Protein AF-0000000087008535 (afdb_homodimer)

Secondary structure (DSSP, 8-state):
---------------------------------------------------TT--------EEE-GGG-TT------TTPPSPEEEEEEE--S-GGG-----HHHHHHHHHHTT--SEEEEEEEEEETTEEEEEESSHHHHHHHHT-HHHHHTTEEEE--GGGTEEEEEE----TTS-HHHHHHH-B--TT---EEEEEEEEEEEEETTEEEEEEEEEEEEEEESS---SEEEETTEEEEEEEPPPP--B-TTT--BS--GGG--SPP--TTT-SSS-GGG----GGG---TTT--SS-TT-TT-HHHHHHHHHHHHHHHHT--HHHHHTTS------HHHH--------------------------HHHHHHHHS-----------------/---------------------------------------------------TT--------EEE-GGG-TTPPP---TTPPSPEEEEEEE--S-GGG-----HHHHHHHHHHTT---EEEEEEEEEETTEEEEEESSHHHHHHHHT-HHHHHTTEEEE--GGGTEEEEEE----TTS-HHHHHHH-B--TT---EEEEEEEEEEEEETTEEEEEEEEEEEEEEESS---SEEEETTEEEEEEEPPPP--B-TTT--BS--GGG--SPP--TTT-SSS-GGG----GGG---TTT--SS-TT-TT-HHHHHHHHHHHHHHHHT--HHHHHTTS------HHHH--------------------------HHHHHHHHS-----------------

Nearest PDB structures (foldseek):
  2d9o-assembly1_A  TM=5.164E-01  e=4.668E-01  Homo sapiens
  6tzn-assembly1_A  TM=4.913E-01  e=5.269E-01  Schizosaccharomyces pombe 972h-
  2yxd-assembly1_A  TM=4.829E-01  e=1.878E+00  Methanocaldococcus jannaschii DSM 2661
  7mp7-assembly1_A  TM=3.729E-01  e=1.664E+00  Thermus thermophilus
  2n8l-assembly1_A  TM=2.298E-01  e=2.876E-01  Gallus gallus

Radius of gyration: 41.13 Å; Cα contacts (8 Å, |Δi|>4): 1187; chains: 2; bounding box: 106×135×128 Å

Sequence (788 aa):
MECEDPEPRAPDKVPPDPPYPNTGTSGVSGANLKRRCVEEPQTPAKKNISNPDLTVPSIQTVYTHPSFVIGAINTYSENDKGPYIVHVSRISPDPAAGTSIRPIKFGQFLSNHKFQNIHREGVKRVGRNKISVQFTSAEDANNFITSPVLALCKYTASIPTFSVTRMGLVRQVPTDLSMEEFATNALLPPGCGNIIKARRLSRKNVEDGKVSWVPTQSVVVTFLGQSLPSKIFLYYTSLPVELYNFPTTQCYACCRYGHTKAACRSKPRCFRCSKEHLGDSCEVTESGASCAHCLGRHFATNRSCPEQERQRSIKVVMAQQSISYVEACAQFPTVSRPYSEIAQPNHSSVRTIYTTPRPRAPLGKSYDKVAHRDLVSTPVSSMPNGCAIIEPGTMECEDPEPRAPDKVPPDPPYPNTGTSGVSGANLKRRCVEEPQTPAKKNISNPDLTVPSIQTVYTHPSFVIGAINTYSENDKGPYIVHVSRISPDPAAGTSIRPIKFGQFLSNHKFQNIHREGVKRVGRNKISVQFTSAEDANNFITSPVLALCKYTASIPTFSVTRMGLVRQVPTDLSMEEFATNALLPPGCGNIIKARRLSRKNVEDGKVSWVPTQSVVVTFLGQSLPSKIFLYYTSLPVELYNFPTTQCYACCRYGHTKAACRSKPRCFRCSKEHLGDSCEVTESGASCAHCLGRHFATNRSCPEQERQRSIKVVMAQQSISYVEACAQFPTVSRPYSEIAQPNHSSVRTIYTTPRPRAPLGKSYDKVAHRDLVSTPVSSMPNGCAIIEPGT

Solvent-accessible surface area (backbone atoms only — not comparable to full-atom values): 47184 Å² total; per-residue (Å²): 142,74,94,75,86,89,82,90,90,83,89,87,77,84,75,80,78,75,82,78,77,82,73,76,79,73,77,74,75,73,78,78,71,79,72,75,80,70,80,71,75,80,70,73,76,71,71,72,72,68,67,74,76,68,65,69,69,84,58,48,50,60,25,66,34,77,86,60,39,92,81,56,76,60,66,65,50,91,83,58,70,77,83,30,56,33,38,34,28,67,68,59,97,49,57,51,71,61,67,67,54,56,41,51,62,50,24,43,51,38,57,75,70,64,62,68,62,57,39,62,68,20,36,38,70,64,45,60,44,26,32,35,39,30,27,76,38,47,65,56,43,50,50,54,53,68,37,64,68,40,55,75,69,41,35,45,53,43,39,54,62,58,70,43,27,30,53,28,33,34,58,83,41,64,71,87,57,29,26,56,59,48,58,71,56,44,42,65,54,88,90,48,54,51,71,40,32,31,36,55,41,64,42,84,40,78,55,98,86,40,79,43,75,44,76,39,37,38,30,42,35,32,29,34,34,83,56,72,59,63,43,36,34,45,91,94,37,81,36,57,38,37,82,41,61,64,79,77,44,59,14,65,35,52,56,46,70,80,44,44,53,90,48,56,34,60,66,44,18,13,34,34,62,42,45,83,37,55,33,88,80,53,81,67,48,51,86,72,13,29,15,72,73,64,61,44,66,30,36,51,77,39,78,82,38,68,62,48,52,52,48,45,51,30,33,43,44,19,53,75,66,48,48,54,67,58,63,30,42,73,77,48,82,76,68,68,64,59,68,66,70,71,58,58,81,69,80,75,82,73,72,81,68,78,70,71,81,72,76,79,72,74,78,41,39,37,79,48,60,65,41,53,48,48,68,74,35,79,77,77,78,72,77,72,86,79,74,78,78,75,70,78,76,128,138,85,81,76,78,80,79,83,81,78,81,78,77,76,74,78,77,76,80,76,77,75,76,74,78,76,74,76,71,76,76,75,72,76,74,77,76,71,81,70,78,77,72,78,73,78,72,70,77,65,68,72,77,68,65,68,68,85,57,48,49,61,25,67,31,78,87,59,39,96,84,58,76,61,63,67,50,91,85,57,71,79,84,29,56,33,36,35,29,67,66,58,96,50,64,49,72,56,65,66,56,57,47,67,62,49,49,47,51,38,56,76,70,64,63,70,63,57,46,96,84,20,64,38,71,64,45,61,42,26,35,34,38,28,28,74,37,46,64,56,42,47,50,53,51,68,38,66,67,40,55,76,71,40,35,46,53,44,39,55,62,57,71,44,27,30,53,27,32,34,60,85,40,62,70,86,56,27,25,56,60,48,60,71,58,46,43,65,55,89,93,48,53,52,70,40,32,32,36,55,41,64,42,85,40,75,54,96,86,41,80,42,75,41,79,41,36,37,31,42,34,32,30,33,35,82,55,72,60,64,42,38,28,40,42,28,16,73,36,59,37,39,82,43,62,64,80,78,43,61,13,65,34,52,58,47,71,80,43,43,53,90,53,58,40,61,67,45,18,14,33,33,62,44,44,83,37,56,33,89,80,52,82,68,48,50,86,72,13,30,15,73,72,62,63,42,67,31,36,51,76,40,78,81,39,67,60,48,51,49,48,44,49,30,34,45,45,20,53,76,66,47,47,53,67,60,64,31,42,74,74,49,82,77,67,68,64,62,68,67,72,72,54,61,81,69,81,71,79,71,72,79,69,79,69,74,80,75,75,78,73,75,79,41,36,40,84,50,60,64,43,53,49,49,70,75,36,78,81,78,81,70,79,73,85,80,75,83,76,79,70,80,82,126

Organism: Coptotermes formosanus (NCBI:txid36987)

pLDDT: mean 73.1, std 30.4, range [15.26, 98.44]

Structure (mmCIF, N/CA/C/O backbone):
data_AF-0000000087008535-model_v1
#
loop_
_entity.id
_entity.type
_entity.pdbx_description
1 polymer 'CCHC-type domain-containing protein'
#
loop_
_atom_site.group_PDB
_atom_site.id
_atom_site.type_symbol
_atom_site.label_atom_id
_atom_site.label_alt_id
_atom_site.label_comp_id
_atom_site.label_asym_id
_atom_site.label_entity_id
_atom_site.label_seq_id
_atom_site.pdbx_PDB_ins_code
_atom_site.Cartn_x
_atom_site.Cartn_y
_atom_site.Cartn_z
_atom_site.occupancy
_atom_site.B_iso_or_equiv
_atom_site.auth_seq_id
_atom_site.auth_comp_id
_atom_site.auth_asym_id
_atom_site.auth_atom_id
_atom_site.pdbx_PDB_model_num
ATOM 1 N N . MET A 1 1 ? 14.938 21.578 -71.75 1 17.09 1 MET A N 1
ATOM 2 C CA . MET A 1 1 ? 14.984 20.391 -72.625 1 17.09 1 MET A CA 1
ATOM 3 C C . MET A 1 1 ? 14.031 19.312 -72.125 1 17.09 1 MET A C 1
ATOM 5 O O . MET A 1 1 ? 13.523 19.406 -71 1 17.09 1 MET A O 1
ATOM 9 N N . GLU A 1 2 ? 14.398 17.938 -72 1 15.26 2 GLU A N 1
ATOM 10 C CA . GLU A 1 2 ? 14.047 16.719 -72.688 1 15.26 2 GLU A CA 1
ATOM 11 C C . GLU A 1 2 ? 13.172 15.812 -71.875 1 15.26 2 GLU A C 1
ATOM 13 O O . GLU A 1 2 ? 12.227 15.203 -72.375 1 15.26 2 GLU A O 1
ATOM 18 N N . CYS A 1 3 ? 13.633 15.203 -70.688 1 18.33 3 CYS A N 1
ATOM 19 C CA . CYS A 1 3 ? 13.672 13.75 -70.875 1 18.33 3 CYS A CA 1
ATOM 20 C C . CYS A 1 3 ? 12.266 13.164 -70.938 1 18.33 3 CYS A C 1
ATOM 22 O O . CYS A 1 3 ? 11.367 13.656 -70.25 1 18.33 3 CYS A O 1
ATOM 24 N N . GLU A 1 4 ? 11.953 11.977 -71.5 1 16.2 4 GLU A N 1
ATOM 25 C CA . GLU A 1 4 ? 11.219 11.141 -72.438 1 16.2 4 GLU A CA 1
ATOM 26 C C . GLU A 1 4 ? 10.281 10.18 -71.75 1 16.2 4 GLU A C 1
ATOM 28 O O . GLU A 1 4 ? 9.18 9.891 -72.25 1 16.2 4 GLU A O 1
ATOM 33 N N . ASP A 1 5 ? 10.695 9.375 -70.688 1 18.61 5 ASP A N 1
ATOM 34 C CA . ASP A 1 5 ? 10.641 7.965 -71.062 1 18.61 5 ASP A CA 1
ATOM 35 C C . ASP A 1 5 ? 9.195 7.5 -71.25 1 18.61 5 ASP A C 1
ATOM 37 O O . ASP A 1 5 ? 8.281 8.055 -70.625 1 18.61 5 ASP A O 1
ATOM 41 N N . PRO A 1 6 ? 8.984 6.195 -71.688 1 19.27 6 PRO A N 1
ATOM 42 C CA . PRO A 1 6 ? 8.172 5.523 -72.688 1 19.27 6 PRO A CA 1
ATOM 43 C C . PRO A 1 6 ? 6.832 5.031 -72.125 1 19.27 6 PRO A C 1
ATOM 45 O O . PRO A 1 6 ? 6.605 5.07 -70.938 1 19.27 6 PRO A O 1
ATOM 48 N N . GLU A 1 7 ? 6.434 3.668 -72.438 1 17.58 7 GLU A N 1
ATOM 49 C CA . GLU A 1 7 ? 5.48 3.078 -73.375 1 17.58 7 GLU A CA 1
ATOM 50 C C . GLU A 1 7 ? 4.383 2.318 -72.625 1 17.58 7 GLU A C 1
ATOM 52 O O . GLU A 1 7 ? 3.205 2.428 -73 1 17.58 7 GLU A O 1
ATOM 57 N N . PRO A 1 8 ? 4.621 1.239 -71.625 1 18.81 8 PRO A N 1
ATOM 58 C CA . PRO A 1 8 ? 4.289 -0.102 -72.062 1 18.81 8 PRO A CA 1
ATOM 59 C C . PRO A 1 8 ? 2.785 -0.323 -72.25 1 18.81 8 PRO A C 1
ATOM 61 O O . PRO A 1 8 ? 1.991 0.417 -71.625 1 18.81 8 PRO A O 1
ATOM 64 N N . ARG A 1 9 ? 2.357 -1.707 -72.5 1 16.88 9 ARG A N 1
ATOM 65 C CA . ARG A 1 9 ? 1.554 -2.496 -73.375 1 16.88 9 ARG A CA 1
ATOM 66 C C . ARG A 1 9 ? 0.165 -2.764 -72.812 1 16.88 9 ARG A C 1
ATOM 68 O O . ARG A 1 9 ? -0.064 -2.588 -71.625 1 16.88 9 ARG A O 1
ATOM 75 N N . ALA A 1 10 ? -0.583 -3.938 -73.25 1 18.23 10 ALA A N 1
ATOM 76 C CA . ALA A 1 10 ? -1.806 -4.309 -73.938 1 18.23 10 ALA A CA 1
ATOM 77 C C . ALA A 1 10 ? -2.781 -5.027 -73 1 18.23 10 ALA A C 1
ATOM 79 O O . ALA A 1 10 ? -3.996 -4.836 -73.125 1 18.23 10 ALA A O 1
ATOM 80 N N . PRO A 1 11 ? -2.451 -5.965 -71.812 1 19.97 11 PRO A N 1
ATOM 81 C CA . PRO A 1 11 ? -2.916 -7.332 -72.062 1 19.97 11 PRO A CA 1
ATOM 82 C C . PRO A 1 11 ? -4.438 -7.441 -72.125 1 19.97 11 PRO A C 1
ATOM 84 O O . PRO A 1 11 ? -5.133 -6.582 -71.562 1 19.97 11 PRO A O 1
ATOM 87 N N . ASP A 1 12 ? -5.055 -8.695 -72.5 1 18.66 12 ASP A N 1
ATOM 88 C CA . ASP A 1 12 ? -6.133 -9.297 -73.25 1 18.66 12 ASP A CA 1
ATOM 89 C C . ASP A 1 12 ? -7.383 -9.484 -72.375 1 18.66 12 ASP A C 1
ATOM 91 O O . ASP A 1 12 ? -7.312 -9.438 -71.188 1 18.66 12 ASP A O 1
ATOM 95 N N . LYS A 1 13 ? -8.453 -10.266 -72.875 1 22.2 13 LYS A N 1
ATOM 96 C CA . LYS A 1 13 ? -9.883 -10.391 -73.125 1 22.2 13 LYS A CA 1
ATOM 97 C C . LYS A 1 13 ? -10.539 -11.305 -72.125 1 22.2 13 LYS A C 1
ATOM 99 O O . LYS A 1 13 ? -11.75 -11.523 -72.125 1 22.2 13 LYS A O 1
ATOM 104 N N . VAL A 1 14 ? -9.922 -11.883 -70.938 1 23.7 14 VAL A N 1
ATOM 105 C CA . VAL A 1 14 ? -10.32 -13.273 -70.75 1 23.7 14 VAL A CA 1
ATOM 106 C C . VAL A 1 14 ? -11.828 -13.359 -70.562 1 23.7 14 VAL A C 1
ATOM 108 O O . VAL A 1 14 ? -12.398 -12.586 -69.75 1 23.7 14 VAL A O 1
ATOM 111 N N . PRO A 1 15 ? -12.594 -14.148 -71.312 1 22.53 15 PRO A N 1
ATOM 112 C CA . PRO A 1 15 ? -14.031 -14.227 -71.625 1 22.53 15 PRO A CA 1
ATOM 113 C C . PRO A 1 15 ? -14.836 -14.742 -70.438 1 22.53 15 PRO A C 1
ATOM 115 O O . PRO A 1 15 ? -14.391 -15.656 -69.75 1 22.53 15 PRO A O 1
ATOM 118 N N . PRO A 1 16 ? -15.562 -14.031 -69.625 1 22.17 16 PRO A N 1
ATOM 119 C CA . PRO A 1 16 ? -16.125 -14.398 -68.312 1 22.17 16 PRO A CA 1
ATOM 120 C C . PRO A 1 16 ? -17 -15.648 -68.375 1 22.17 16 PRO A C 1
ATOM 122 O O . PRO A 1 16 ? -17.656 -15.898 -69.375 1 22.17 16 PRO A O 1
ATOM 125 N N . ASP A 1 17 ? -16.5 -16.828 -67.875 1 21.73 17 ASP A N 1
ATOM 126 C CA . ASP A 1 17 ? -17.016 -18.188 -68 1 21.73 17 ASP A CA 1
ATOM 127 C C . ASP A 1 17 ? -18.531 -18.234 -67.812 1 21.73 17 ASP A C 1
ATOM 129 O O . ASP A 1 17 ? -19.094 -17.422 -67.062 1 21.73 17 ASP A O 1
ATOM 133 N N . PRO A 1 18 ? -19.266 -18.906 -68.688 1 22.05 18 PRO A N 1
ATOM 134 C CA . PRO A 1 18 ? -20.703 -18.953 -69 1 22.05 18 PRO A CA 1
ATOM 135 C C . PRO A 1 18 ? -21.547 -19.422 -67.812 1 22.05 18 PRO A C 1
ATOM 137 O O . PRO A 1 18 ? -21.047 -20.141 -66.938 1 22.05 18 PRO A O 1
ATOM 140 N N . PRO A 1 19 ? -22.422 -18.656 -67.25 1 22.12 19 PRO A N 1
ATOM 141 C CA . PRO A 1 19 ? -23.219 -18.844 -66 1 22.12 19 PRO A CA 1
ATOM 142 C C . PRO A 1 19 ? -24 -20.156 -66 1 22.12 19 PRO A C 1
ATOM 144 O O . PRO A 1 19 ? -24.484 -20.594 -67.062 1 22.12 19 PRO A O 1
ATOM 147 N N . TYR A 1 20 ? -23.406 -21.297 -65.5 1 21.86 20 TYR A N 1
ATOM 148 C CA . TYR A 1 20 ? -23.859 -22.672 -65.562 1 21.86 20 TYR A CA 1
ATOM 149 C C . TYR A 1 20 ? -25.359 -22.766 -65.312 1 21.86 20 TYR A C 1
ATOM 151 O O . TYR A 1 20 ? -25.922 -22 -64.5 1 21.86 20 TYR A O 1
ATOM 159 N N . PRO A 1 21 ? -26.078 -23.453 -66.188 1 20.89 21 PRO A N 1
ATOM 160 C CA . PRO A 1 21 ? -27.516 -23.578 -66.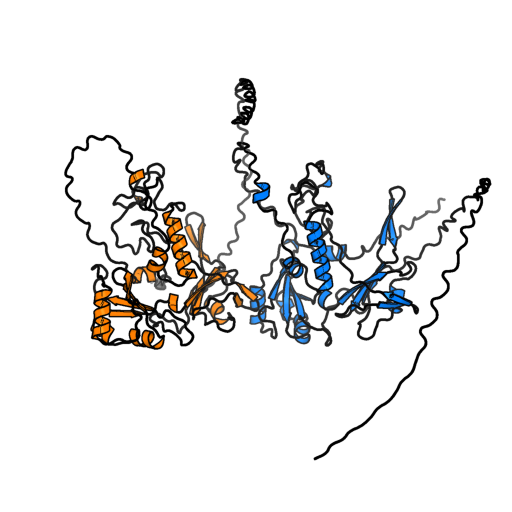5 1 20.89 21 PRO A CA 1
ATOM 161 C C . PRO A 1 21 ? -28.312 -24.109 -65.25 1 20.89 21 PRO A C 1
ATOM 163 O O . PRO A 1 21 ? -27.75 -24.781 -64.438 1 20.89 21 PRO A O 1
ATOM 166 N N . ASN A 1 22 ? -29.234 -23.344 -64.75 1 21.77 22 ASN A N 1
ATOM 167 C CA . ASN A 1 22 ? -30.203 -23.438 -63.656 1 21.77 22 ASN A CA 1
ATOM 168 C C . ASN A 1 22 ? -31.031 -24.719 -63.75 1 21.77 22 ASN A C 1
ATOM 170 O O . ASN A 1 22 ? -31.969 -24.812 -64.562 1 21.77 22 ASN A O 1
ATOM 174 N N . THR A 1 23 ? -30.234 -25.891 -63.969 1 19.75 23 THR A N 1
ATOM 175 C CA . THR A 1 23 ? -30.984 -27.062 -64.375 1 19.75 23 THR A CA 1
ATOM 176 C C . THR A 1 23 ? -32.188 -27.297 -63.5 1 19.75 23 THR A C 1
ATOM 178 O O . THR A 1 23 ? -32.156 -26.969 -62.312 1 19.75 23 THR A O 1
ATOM 181 N N . GLY A 1 24 ? -33.344 -27.578 -64.062 1 21.11 24 GLY A N 1
ATOM 182 C CA . GLY A 1 24 ? -34.781 -27.75 -63.906 1 21.11 24 GLY A CA 1
ATOM 183 C C . GLY A 1 24 ? -35.156 -28.875 -62.969 1 21.11 24 GLY A C 1
ATOM 184 O O . GLY A 1 24 ? -35.25 -30.031 -63.406 1 21.11 24 GLY A O 1
ATOM 185 N N . THR A 1 25 ? -34.469 -28.859 -61.75 1 21.27 25 THR A N 1
ATOM 186 C CA . THR A 1 25 ? -34.625 -30.062 -60.938 1 21.27 25 THR A CA 1
ATOM 187 C C . THR A 1 25 ? -36.094 -30.422 -60.75 1 21.27 25 THR A C 1
ATOM 189 O O . THR A 1 25 ? -36.875 -29.594 -60.25 1 21.27 25 THR A O 1
ATOM 192 N N . SER A 1 26 ? -36.594 -31.25 -61.625 1 20.67 26 SER A N 1
ATOM 193 C CA . SER A 1 26 ? -37.938 -31.781 -61.812 1 20.67 26 SER A CA 1
ATOM 194 C C . SER A 1 26 ? -38.438 -32.469 -60.531 1 20.67 26 SER A C 1
ATOM 196 O O . SER A 1 26 ? -37.688 -33.125 -59.844 1 20.67 26 SER A O 1
ATOM 198 N N . GLY A 1 27 ? -39.375 -31.828 -59.875 1 21.44 27 GLY A N 1
ATOM 199 C CA . GLY A 1 27 ? -40.031 -32 -58.594 1 21.44 27 GLY A CA 1
ATOM 200 C C . GLY A 1 27 ? -40.75 -33.344 -58.469 1 21.44 27 GLY A C 1
ATOM 201 O O . GLY A 1 27 ? -41.969 -33.406 -58.406 1 21.44 27 GLY A O 1
ATOM 202 N N . VAL A 1 28 ? -40.031 -34.438 -58.906 1 20.84 28 VAL A N 1
ATOM 203 C CA . VAL A 1 28 ? -40.812 -35.656 -59.094 1 20.84 28 VAL A CA 1
ATOM 204 C C . VAL A 1 28 ? -41.5 -36.031 -57.75 1 20.84 28 VAL A C 1
ATOM 206 O O . VAL A 1 28 ? -40.906 -35.875 -56.688 1 20.84 28 VAL A O 1
ATOM 209 N N . SER A 1 29 ? -42.812 -36.031 -57.781 1 22.02 29 SER A N 1
ATOM 210 C CA . SER A 1 29 ? -43.875 -36.219 -56.812 1 22.02 29 SER A CA 1
ATOM 211 C C . SER A 1 29 ? -43.812 -37.594 -56.156 1 22.02 29 SER A C 1
ATOM 213 O O . SER A 1 29 ? -44.719 -37.969 -55.406 1 22.02 29 SER A O 1
ATOM 215 N N . GLY A 1 30 ? -42.531 -38.094 -55.938 1 19.31 30 GLY A N 1
ATOM 216 C CA . GLY A 1 30 ? -42.5 -39.531 -55.688 1 19.31 30 GLY A CA 1
ATOM 217 C C . GLY A 1 30 ? -43.406 -40 -54.562 1 19.31 30 GLY A C 1
ATOM 218 O O . GLY A 1 30 ? -43.656 -39.219 -53.625 1 19.31 30 GLY A O 1
ATOM 219 N N . ALA A 1 31 ? -44.344 -40.875 -54.906 1 22.78 31 ALA A N 1
ATOM 220 C CA . ALA A 1 31 ? -45.438 -41.656 -54.281 1 22.78 31 ALA A CA 1
ATOM 221 C C . ALA A 1 31 ? -44.938 -42.406 -53.062 1 22.78 31 ALA A C 1
ATOM 223 O O . ALA A 1 31 ? -43.875 -43.031 -53.062 1 22.78 31 ALA A O 1
ATOM 224 N N . ASN A 1 32 ? -45.188 -41.844 -51.875 1 20.8 32 ASN A N 1
ATOM 225 C CA . ASN A 1 32 ? -44.812 -42.188 -50.5 1 20.8 32 ASN A CA 1
ATOM 226 C C . ASN A 1 32 ? -45.156 -43.625 -50.156 1 20.8 32 ASN A C 1
ATOM 228 O O . ASN A 1 32 ? -46.312 -43.969 -49.938 1 20.8 32 ASN A O 1
ATOM 232 N N . LEU A 1 33 ? -44.688 -44.594 -51.062 1 21.08 33 LEU A N 1
ATOM 233 C CA . LEU A 1 33 ? -45.156 -45.938 -50.812 1 21.08 33 LEU A CA 1
ATOM 234 C C . LEU A 1 33 ? -44.875 -46.375 -49.406 1 21.08 33 LEU A C 1
ATOM 236 O O . LEU A 1 33 ? -43.75 -46.125 -48.875 1 21.08 33 LEU A O 1
ATOM 240 N N . LYS A 1 34 ? -45.906 -46.531 -48.562 1 21.58 34 LYS A N 1
ATOM 241 C CA . LYS A 1 34 ? -46 -46.906 -47.156 1 21.58 34 LYS A CA 1
ATOM 242 C C . LYS A 1 34 ? -45.25 -48.188 -46.875 1 21.58 34 LYS A C 1
ATOM 244 O O . LYS A 1 34 ? -45.625 -49.25 -47.375 1 21.58 34 LYS A O 1
ATOM 249 N N . ARG A 1 35 ? -43.875 -48.281 -47.188 1 24.3 35 ARG A N 1
ATOM 250 C CA . ARG A 1 35 ? -43.188 -49.562 -47.094 1 24.3 35 ARG A CA 1
ATOM 251 C C . ARG A 1 35 ? -43.5 -50.25 -45.75 1 24.3 35 ARG A C 1
ATOM 253 O O . ARG A 1 35 ? -43.594 -49.562 -44.719 1 24.3 35 ARG A O 1
ATOM 260 N N . ARG A 1 36 ? -44.125 -51.344 -45.844 1 24.64 36 ARG A N 1
ATOM 261 C CA . ARG A 1 36 ? -44.531 -52.312 -44.844 1 24.64 36 ARG A CA 1
ATOM 262 C C . ARG A 1 36 ? -43.375 -52.625 -43.875 1 24.64 36 ARG A C 1
ATOM 264 O O . ARG A 1 36 ? -42.25 -52.812 -44.281 1 24.64 36 ARG A O 1
ATOM 271 N N . CYS A 1 37 ? -43.5 -52.188 -42.594 1 23.44 37 CYS A N 1
ATOM 272 C CA . CYS A 1 37 ? -42.594 -52.219 -41.406 1 23.44 37 CYS A CA 1
ATOM 273 C C . CYS A 1 37 ? -42.062 -53.625 -41.188 1 23.44 37 CYS A C 1
ATOM 275 O O . CYS A 1 37 ? -42.812 -54.531 -40.875 1 23.44 37 CYS A O 1
ATOM 277 N N . VAL A 1 38 ? -41.344 -54.188 -42.25 1 23.52 38 VAL A N 1
ATOM 278 C CA . VAL A 1 38 ? -40.875 -55.562 -42.031 1 23.52 38 VAL A CA 1
ATOM 279 C C . VAL A 1 38 ? -40.219 -55.688 -40.656 1 23.52 38 VAL A C 1
ATOM 281 O O . VAL A 1 38 ? -39.531 -54.75 -40.188 1 23.52 38 VAL A O 1
ATOM 284 N N . GLU A 1 39 ? -40.781 -56.625 -39.844 1 25.77 39 GLU A N 1
ATOM 285 C CA . GLU A 1 39 ? -40.438 -57.031 -38.469 1 25.77 39 GLU A CA 1
ATOM 286 C C . GLU A 1 39 ? -38.969 -57.375 -38.375 1 25.77 39 GLU A C 1
ATOM 288 O O . GLU A 1 39 ? -38.469 -58.312 -39.031 1 25.77 39 GLU A O 1
ATOM 293 N N . GLU A 1 40 ? -38.062 -56.406 -38.469 1 27.58 40 GLU A N 1
ATOM 294 C CA . GLU A 1 40 ? -36.656 -56.781 -38.531 1 27.58 40 GLU A CA 1
ATOM 295 C C . GLU A 1 40 ? -36.281 -57.719 -37.406 1 27.58 40 GLU A C 1
ATOM 297 O O . GLU A 1 40 ? -36.719 -57.531 -36.25 1 27.58 40 GLU A O 1
ATOM 302 N N . PRO A 1 41 ? -35.812 -58.906 -37.781 1 29.22 41 PRO A N 1
ATOM 303 C CA . PRO A 1 41 ? -35.5 -59.969 -36.844 1 29.22 41 PRO A CA 1
ATOM 304 C C . PRO A 1 41 ? -34.594 -59.5 -35.719 1 29.22 41 PRO A C 1
ATOM 306 O O . PRO A 1 41 ? -33.875 -58.531 -35.875 1 29.22 41 PRO A O 1
ATOM 309 N N . GLN A 1 42 ? -34.938 -59.969 -34.406 1 26.23 42 GLN A N 1
ATOM 310 C CA . GLN A 1 42 ? -34.344 -59.688 -33.125 1 26.23 42 GLN A CA 1
ATOM 311 C C . GLN A 1 42 ? -32.844 -60.031 -33.125 1 26.23 42 GLN A C 1
ATOM 313 O O . GLN A 1 42 ? -32.469 -61.188 -33.312 1 26.23 42 GLN A O 1
ATOM 318 N N . THR A 1 43 ? -32.031 -59.344 -33.906 1 27.98 43 THR A N 1
ATOM 319 C CA . THR A 1 43 ? -30.656 -59.812 -33.875 1 27.98 43 THR A CA 1
ATOM 320 C C . THR A 1 43 ? -30.156 -60 -32.469 1 27.98 43 THR A C 1
ATOM 322 O O . THR A 1 43 ? -30.438 -59.188 -31.578 1 27.98 43 THR A O 1
ATOM 325 N N . PRO A 1 44 ? -29.781 -61.219 -32.156 1 27.89 44 PRO A N 1
ATOM 326 C CA . PRO A 1 44 ? -29.375 -61.625 -30.797 1 27.89 44 PRO A CA 1
ATOM 327 C C . PRO A 1 44 ? -28.375 -60.656 -30.172 1 27.89 44 PRO A C 1
ATOM 329 O O . PRO A 1 44 ? -27.672 -59.938 -30.891 1 27.89 44 PRO A O 1
ATOM 332 N N . ALA A 1 45 ? -28.5 -60.375 -28.844 1 25.94 45 ALA A N 1
ATOM 333 C CA . ALA A 1 45 ? -27.688 -59.531 -27.984 1 25.94 45 ALA A CA 1
ATOM 334 C C . ALA A 1 45 ? -26.203 -59.844 -28.125 1 25.94 45 ALA A C 1
ATOM 336 O O . ALA A 1 45 ? -25.797 -61 -28.016 1 25.94 45 ALA A O 1
ATOM 337 N N . LYS A 1 46 ? -25.578 -59.25 -29.062 1 27.5 46 LYS A N 1
ATOM 338 C CA . LYS A 1 46 ? -24.141 -59.5 -29.078 1 27.5 46 LYS A CA 1
ATOM 339 C C . LYS A 1 46 ? -23.578 -59.594 -27.672 1 27.5 46 LYS A C 1
ATOM 341 O O . LYS A 1 46 ? -23.812 -58.719 -26.844 1 27.5 46 LYS A O 1
ATOM 346 N N . LYS A 1 47 ? -23.531 -60.781 -27.172 1 28.59 47 LYS A N 1
ATOM 347 C CA . LYS A 1 47 ? -22.812 -61 -25.922 1 28.59 47 LYS A CA 1
ATOM 348 C C . LYS A 1 47 ? -21.531 -60.125 -25.891 1 28.59 47 LYS A C 1
ATOM 350 O O . LYS A 1 47 ? -20.672 -60.25 -26.766 1 28.59 47 LYS A O 1
ATOM 355 N N . ASN A 1 48 ? -21.781 -58.875 -25.516 1 25.05 48 ASN A N 1
ATOM 356 C CA . ASN A 1 48 ? -20.562 -58.094 -25.297 1 25.05 48 ASN A CA 1
ATOM 357 C C . ASN A 1 48 ? -19.5 -58.906 -24.578 1 25.05 48 ASN A C 1
ATOM 359 O O . ASN A 1 48 ? -19.734 -59.406 -23.469 1 25.05 48 ASN A O 1
ATOM 363 N N . ILE A 1 49 ? -18.859 -59.844 -25.297 1 29.88 49 ILE A N 1
ATOM 364 C CA . ILE A 1 49 ? -17.703 -60.5 -24.719 1 29.88 49 ILE A CA 1
ATOM 365 C C . ILE A 1 49 ? -16.828 -59.469 -23.984 1 29.88 49 ILE A C 1
ATOM 367 O O . ILE A 1 49 ? -16.219 -58.594 -24.625 1 29.88 49 ILE A O 1
ATOM 371 N N . SER A 1 50 ? -17.344 -58.969 -22.922 1 29.27 50 SER A N 1
ATOM 372 C CA . SER A 1 50 ? -16.422 -58.281 -22.031 1 29.27 50 SER A CA 1
ATOM 373 C C . SER A 1 50 ? -15.164 -59.094 -21.781 1 29.27 50 SER A C 1
ATOM 375 O O . SER A 1 50 ? -15.25 -60.219 -21.25 1 29.27 50 SER A O 1
ATOM 377 N N . ASN A 1 51 ? -14.352 -59.344 -22.875 1 29.33 51 ASN A N 1
ATOM 378 C CA . ASN A 1 51 ? -13.078 -60 -22.562 1 29.33 51 ASN A CA 1
ATOM 379 C C . ASN A 1 51 ? -12.523 -59.5 -21.234 1 29.33 51 ASN A C 1
ATOM 381 O O . ASN A 1 51 ? -12.188 -58.344 -21.078 1 29.33 51 ASN A O 1
ATOM 385 N N . PRO A 1 52 ? -12.953 -60.031 -20.156 1 34.16 52 PRO A N 1
ATOM 386 C CA . PRO A 1 52 ? -12.414 -59.656 -18.844 1 34.16 52 PRO A CA 1
ATOM 387 C C . PRO A 1 52 ? -10.891 -59.5 -18.859 1 34.16 52 PRO A C 1
ATOM 389 O O . PRO A 1 52 ? -10.336 -58.812 -18 1 34.16 52 PRO A O 1
ATOM 392 N N . ASP A 1 53 ? -10.203 -60.469 -19.609 1 32.53 53 ASP A N 1
ATOM 393 C CA . ASP A 1 53 ? -8.766 -60.625 -19.406 1 32.53 53 ASP A CA 1
ATOM 394 C C . ASP A 1 53 ? -8 -59.406 -19.938 1 32.53 53 ASP A C 1
ATOM 396 O O . ASP A 1 53 ? -6.773 -59.438 -20.062 1 32.53 53 ASP A O 1
ATOM 400 N N . LEU A 1 54 ? -8.523 -58.656 -20.891 1 33.38 54 LEU A N 1
ATOM 401 C CA . LEU A 1 54 ? -7.656 -57.562 -21.266 1 33.38 54 LEU A CA 1
ATOM 402 C C . LEU A 1 54 ? -7.312 -56.688 -20.062 1 33.38 54 LEU A C 1
ATOM 404 O O . LEU A 1 54 ? -8.133 -55.875 -19.625 1 33.38 54 LEU A O 1
ATOM 408 N N . THR A 1 55 ? -6.801 -57.312 -19.062 1 32.25 55 THR A N 1
ATOM 409 C CA . THR A 1 55 ? -6.094 -56.469 -18.094 1 32.25 55 THR A CA 1
ATOM 410 C C . THR A 1 55 ? -5.32 -55.375 -18.797 1 32.25 55 THR A C 1
ATOM 412 O O . THR A 1 55 ? -4.414 -55.656 -19.594 1 32.25 55 THR A O 1
ATOM 415 N N . VAL A 1 56 ? -5.957 -54.406 -19.359 1 38.5 56 VAL A N 1
ATOM 416 C CA . VAL A 1 56 ? -5.25 -53.219 -19.875 1 38.5 56 VAL A CA 1
ATOM 417 C C . VAL A 1 56 ? -4.051 -52.906 -18.969 1 38.5 56 VAL A C 1
ATOM 419 O O . VAL A 1 56 ? -4.207 -52.719 -17.766 1 38.5 56 VAL A O 1
ATOM 422 N N . PRO A 1 57 ? -2.879 -53.5 -19.203 1 39.84 57 PRO A N 1
ATOM 423 C CA . PRO A 1 57 ? -1.706 -53.094 -18.438 1 39.84 57 PRO A CA 1
ATOM 424 C C . PRO A 1 57 ? -1.783 -51.625 -18 1 39.84 57 PRO A C 1
ATOM 426 O O . PRO A 1 57 ? -2.465 -50.812 -18.641 1 39.84 57 PRO A O 1
ATOM 429 N N . SER A 1 58 ? -1.7 -51.406 -16.703 1 48.5 58 SER A N 1
ATOM 430 C CA . SER A 1 58 ? -1.688 -50.125 -16.031 1 48.5 58 SER A CA 1
ATOM 431 C C . SER A 1 58 ? -0.881 -49.094 -16.828 1 48.5 58 SER A C 1
ATOM 433 O O . SER A 1 58 ? 0.331 -49.25 -17 1 48.5 58 SER A O 1
ATOM 435 N N . ILE A 1 59 ? -1.413 -48.75 -17.969 1 61.62 59 ILE A N 1
ATOM 436 C CA . ILE A 1 59 ? -0.773 -47.719 -18.812 1 61.62 59 ILE A CA 1
ATOM 437 C C . ILE A 1 59 ? -0.384 -46.531 -17.969 1 61.62 59 ILE A C 1
ATOM 439 O O . ILE A 1 59 ? -1.186 -46.031 -17.172 1 61.62 59 ILE A O 1
ATOM 443 N N . GLN A 1 60 ? 0.875 -46.344 -17.969 1 71.62 60 GLN A N 1
ATOM 444 C CA . GLN A 1 60 ? 1.421 -45.188 -17.25 1 71.62 60 GLN A CA 1
ATOM 445 C C . GLN A 1 60 ? 0.67 -43.906 -17.609 1 71.62 60 GLN A C 1
ATOM 447 O O . GLN A 1 60 ? 0.625 -43.5 -18.781 1 71.62 60 GLN A O 1
ATOM 452 N N . THR A 1 61 ? 0.023 -43.344 -16.672 1 86.75 61 THR A N 1
ATOM 453 C CA . THR A 1 61 ? -0.839 -42.188 -16.938 1 86.75 61 THR A CA 1
ATOM 454 C C . THR A 1 61 ? -0.083 -40.875 -16.703 1 86.75 61 THR A C 1
ATOM 456 O O . THR A 1 61 ? -0.591 -39.812 -17 1 86.75 61 THR A O 1
ATOM 459 N N . VAL A 1 62 ? 1.149 -41.031 -16.234 1 90.81 62 VAL A N 1
ATOM 460 C CA . VAL A 1 62 ? 1.935 -39.812 -15.984 1 90.81 62 VAL A CA 1
ATOM 461 C C . VAL A 1 62 ? 3.375 -40.031 -16.438 1 90.81 62 VAL A C 1
ATOM 463 O O . VAL A 1 62 ? 3.936 -41.125 -16.25 1 90.81 62 VAL A O 1
ATOM 466 N N . TYR A 1 63 ? 3.869 -39.094 -17.125 1 92.25 63 TYR A N 1
ATOM 467 C CA . TYR A 1 63 ? 5.27 -39.062 -17.531 1 92.25 63 TYR A CA 1
ATOM 468 C C . TYR A 1 63 ? 5.977 -37.844 -16.984 1 92.25 63 TYR A C 1
ATOM 470 O O . TYR A 1 63 ? 5.438 -36.719 -17.031 1 92.25 63 TYR A O 1
ATOM 478 N N . THR A 1 64 ? 7.098 -38.094 -16.375 1 89.75 64 THR A N 1
ATOM 479 C CA . THR A 1 64 ? 7.988 -37 -15.977 1 89.75 64 THR A CA 1
ATOM 480 C C . THR A 1 64 ? 9.391 -37.219 -16.547 1 89.75 64 THR A C 1
ATOM 482 O O . THR A 1 64 ? 9.961 -38.312 -16.406 1 89.75 64 THR A O 1
ATOM 485 N N . HIS A 1 65 ? 9.867 -36.219 -17.203 1 88.62 65 HIS A N 1
ATOM 486 C CA . HIS A 1 65 ? 11.195 -36.312 -17.781 1 88.62 65 HIS A CA 1
ATOM 487 C C . HIS A 1 65 ? 12.25 -36.562 -16.703 1 88.62 65 HIS A C 1
ATOM 489 O O . HIS A 1 65 ? 12.203 -35.938 -15.633 1 88.62 65 HIS A O 1
ATOM 495 N N . PRO A 1 66 ? 13.148 -37.375 -16.922 1 80.06 66 PRO A N 1
ATOM 496 C CA . PRO A 1 66 ? 14.164 -37.75 -15.922 1 80.06 66 PRO A CA 1
ATOM 497 C C . PRO A 1 66 ? 14.953 -36.531 -15.43 1 80.06 66 PRO A C 1
ATOM 499 O O . PRO A 1 66 ? 15.445 -36.531 -14.297 1 80.06 66 PRO A O 1
ATOM 502 N N . SER A 1 67 ? 15.195 -35.562 -16.328 1 73.5 67 SER A N 1
ATOM 503 C CA . SER A 1 67 ? 15.93 -34.375 -15.922 1 73.5 67 SER A CA 1
ATOM 504 C C . SER A 1 67 ? 15.109 -33.531 -14.953 1 73.5 67 SER A C 1
ATOM 506 O O . SER A 1 67 ? 15.648 -32.656 -14.281 1 73.5 67 SER A O 1
ATOM 508 N N . PHE A 1 68 ? 13.914 -33.781 -14.969 1 71.19 68 PHE A N 1
ATOM 509 C CA . PHE A 1 68 ? 13.039 -32.969 -14.117 1 71.19 68 PHE A CA 1
ATOM 510 C C . PHE A 1 68 ? 12.664 -33.719 -12.852 1 71.19 68 PHE A C 1
ATOM 512 O O . PHE A 1 68 ? 11.562 -33.562 -12.32 1 71.19 68 PHE A O 1
ATOM 519 N N . VAL A 1 69 ? 13.688 -34.406 -12.312 1 57.75 69 VAL A N 1
ATOM 520 C CA . VAL A 1 69 ? 13.438 -35.188 -11.102 1 57.75 69 VAL A CA 1
ATOM 521 C C . VAL A 1 69 ? 12.867 -34.281 -10.016 1 57.75 69 VAL A C 1
ATOM 523 O O . VAL A 1 69 ? 13.078 -33.062 -10.031 1 57.75 69 VAL A O 1
ATOM 526 N N . ILE A 1 70 ? 12.125 -35 -9.164 1 53.78 70 ILE A N 1
ATOM 527 C CA . ILE A 1 70 ? 11.484 -34.406 -7.984 1 53.78 70 ILE A CA 1
ATOM 528 C C . ILE A 1 70 ? 12.508 -33.625 -7.168 1 53.78 70 ILE A C 1
ATOM 530 O O . ILE A 1 70 ? 13.547 -34.188 -6.785 1 53.78 70 ILE A O 1
ATOM 534 N N . GLY A 1 71 ? 12.406 -32.406 -7.113 1 56.72 71 GLY A N 1
ATOM 535 C CA . GLY A 1 71 ? 13.305 -31.531 -6.371 1 56.72 71 GLY A CA 1
ATOM 536 C C . GLY A 1 71 ? 14.211 -30.719 -7.266 1 56.72 71 GLY A C 1
ATOM 537 O O . GLY A 1 71 ? 15.117 -30.031 -6.781 1 56.72 71 GLY A O 1
ATOM 538 N N . ALA A 1 72 ? 13.977 -31.016 -8.531 1 65 72 ALA A N 1
ATOM 539 C CA . ALA A 1 72 ? 14.844 -30.281 -9.461 1 65 72 ALA A CA 1
ATOM 540 C C . ALA A 1 72 ? 14.586 -28.781 -9.383 1 65 72 ALA A C 1
ATOM 542 O O . ALA A 1 72 ? 13.453 -28.344 -9.172 1 65 72 ALA A O 1
ATOM 543 N N . ILE A 1 73 ? 15.695 -28.125 -9.305 1 78.19 73 ILE A N 1
ATOM 544 C CA . ILE A 1 73 ? 15.734 -26.672 -9.203 1 78.19 73 ILE A CA 1
ATOM 545 C C . ILE A 1 73 ? 15.547 -26.047 -10.578 1 78.19 73 ILE A C 1
ATOM 547 O O . ILE A 1 73 ? 16.281 -26.359 -11.516 1 78.19 73 ILE A O 1
ATOM 551 N N . ASN A 1 74 ? 14.43 -25.391 -10.773 1 90 74 ASN A N 1
ATOM 552 C CA . ASN A 1 74 ? 14.227 -24.609 -11.984 1 90 74 ASN A CA 1
ATOM 553 C C . ASN A 1 74 ? 15.32 -23.562 -12.18 1 90 74 ASN A C 1
ATOM 555 O O . ASN A 1 74 ? 15.781 -22.953 -11.211 1 90 74 ASN A O 1
ATOM 559 N N . THR A 1 75 ? 15.781 -23.5 -13.422 1 93.12 75 THR A N 1
ATOM 560 C CA . THR A 1 75 ? 16.719 -22.438 -13.758 1 93.12 75 THR A CA 1
ATOM 561 C C . THR A 1 75 ? 16.312 -21.734 -15.047 1 93.12 75 THR A C 1
ATOM 563 O O . THR A 1 75 ? 15.617 -22.328 -15.883 1 93.12 75 THR A O 1
ATOM 566 N N . TYR A 1 76 ? 16.641 -20.5 -15.094 1 95.44 76 TYR A N 1
ATOM 567 C CA . TYR A 1 76 ? 16.453 -19.766 -16.344 1 95.44 76 TYR A CA 1
ATOM 568 C C . TYR A 1 76 ? 17.516 -20.125 -17.359 1 95.44 76 TYR A C 1
ATOM 570 O O . TYR A 1 76 ? 18.703 -20.266 -17.016 1 95.44 76 TYR A O 1
ATOM 578 N N . SER A 1 77 ? 17.031 -20.312 -18.562 1 91.25 77 SER A N 1
ATOM 579 C CA . SER A 1 77 ? 17.969 -20.484 -19.656 1 91.25 77 SER A CA 1
ATOM 580 C C . SER A 1 77 ? 18.359 -19.141 -20.266 1 91.25 77 SER A C 1
ATOM 582 O O . SER A 1 77 ? 17.75 -18.109 -19.953 1 91.25 77 SER A O 1
ATOM 584 N N . GLU A 1 78 ? 19.359 -19.109 -21.078 1 88 78 GLU A N 1
ATOM 585 C CA . GLU A 1 78 ? 19.828 -17.891 -21.734 1 88 78 GLU A CA 1
ATOM 586 C C . GLU A 1 78 ? 18.766 -17.328 -22.688 1 88 78 GLU A C 1
ATOM 588 O O . GLU A 1 78 ? 18.734 -16.125 -22.938 1 88 78 GLU A O 1
ATOM 593 N N . ASN A 1 79 ? 17.922 -18.234 -23.125 1 87.88 79 ASN A N 1
ATOM 594 C CA . ASN A 1 79 ? 16.922 -17.828 -24.094 1 87.88 79 ASN A CA 1
ATOM 595 C C . ASN A 1 79 ? 15.641 -17.344 -23.406 1 87.88 79 ASN A C 1
ATOM 597 O O . ASN A 1 79 ? 14.742 -16.812 -24.047 1 87.88 79 ASN A O 1
ATOM 601 N N . ASP A 1 80 ? 15.633 -17.547 -22.125 1 92.88 80 ASP A N 1
ATOM 602 C CA . ASP A 1 80 ? 14.445 -17.109 -21.391 1 92.88 80 ASP A CA 1
ATOM 603 C C . ASP A 1 80 ? 14.406 -15.586 -21.297 1 92.88 80 ASP A C 1
ATOM 605 O O . ASP A 1 80 ? 15.438 -14.938 -21.109 1 92.88 80 ASP A O 1
ATOM 609 N N . LYS A 1 81 ? 13.18 -15.086 -21.5 1 93.69 81 LYS A N 1
ATOM 610 C CA . LYS A 1 81 ? 12.984 -13.641 -21.391 1 93.69 81 LYS A CA 1
ATOM 611 C C . LYS A 1 81 ? 12.438 -13.266 -20.016 1 93.69 81 LYS A C 1
ATOM 613 O O . LYS A 1 81 ? 11.805 -14.086 -19.359 1 93.69 81 LYS A O 1
ATOM 618 N N . GLY A 1 82 ? 12.672 -12.039 -19.641 1 93.56 82 GLY A N 1
ATOM 619 C CA . GLY A 1 82 ? 12.125 -11.555 -18.375 1 93.56 82 GLY A CA 1
ATOM 620 C C . GLY A 1 82 ? 10.617 -11.422 -18.406 1 93.56 82 GLY A C 1
ATOM 621 O O . GLY A 1 82 ? 9.984 -11.586 -19.453 1 93.56 82 GLY A O 1
ATOM 622 N N . PRO A 1 83 ? 10.188 -11.156 -17.156 1 95.25 83 PRO A N 1
ATOM 623 C CA . PRO A 1 83 ? 10.812 -10.891 -15.852 1 95.25 83 PRO A CA 1
ATOM 624 C C . PRO A 1 83 ? 11.422 -12.141 -15.219 1 95.25 83 PRO A C 1
ATOM 626 O O . PRO A 1 83 ? 10.859 -13.234 -15.336 1 95.25 83 PRO A O 1
ATOM 629 N N . TYR A 1 84 ? 12.578 -12.008 -14.602 1 97.81 84 TYR A N 1
ATOM 630 C CA . TYR A 1 84 ? 13.258 -13.094 -13.906 1 97.81 84 TYR A CA 1
ATOM 631 C C . TYR A 1 84 ? 12.891 -13.117 -12.43 1 97.81 84 TYR A C 1
ATOM 633 O O . TYR A 1 84 ? 13.547 -12.453 -11.609 1 97.81 84 TYR A O 1
ATOM 641 N N . ILE A 1 85 ? 11.961 -14.016 -12.172 1 97.5 85 ILE A N 1
ATOM 642 C CA . ILE A 1 85 ? 11.32 -14.008 -10.859 1 97.5 85 ILE A CA 1
ATOM 643 C C . ILE A 1 85 ? 11.852 -15.172 -10.023 1 97.5 85 ILE A C 1
ATOM 645 O O . ILE A 1 85 ? 12.008 -16.281 -10.523 1 97.5 85 ILE A O 1
ATOM 649 N N . VAL A 1 86 ? 12.109 -14.852 -8.75 1 98.12 86 VAL A N 1
ATOM 650 C CA . VAL A 1 86 ? 12.461 -15.867 -7.762 1 98.12 86 VAL A CA 1
ATOM 651 C C . VAL A 1 86 ? 11.531 -15.766 -6.559 1 98.12 86 VAL A C 1
ATOM 653 O O . VAL A 1 86 ? 11.297 -14.672 -6.039 1 98.12 86 VAL A O 1
ATOM 656 N N . HIS A 1 87 ? 10.945 -16.859 -6.188 1 97.44 87 HIS A N 1
ATOM 657 C CA . HIS A 1 87 ? 10.125 -16.906 -4.98 1 97.44 87 HIS A CA 1
ATOM 658 C C . HIS A 1 87 ? 10.953 -17.328 -3.77 1 97.44 87 HIS A C 1
ATOM 660 O O . HIS A 1 87 ? 11.797 -18.219 -3.867 1 97.44 87 HIS A O 1
ATOM 666 N N . VAL A 1 88 ? 10.711 -16.625 -2.68 1 97.62 88 VAL A N 1
ATOM 667 C CA . VAL A 1 88 ? 11.461 -16.891 -1.458 1 97.62 88 VAL A CA 1
ATOM 668 C C . VAL A 1 88 ? 10.5 -17.094 -0.292 1 97.62 88 VAL A C 1
ATOM 670 O O . VAL A 1 88 ? 9.5 -16.375 -0.177 1 97.62 88 VAL A O 1
ATOM 673 N N . SER A 1 89 ? 10.781 -18.078 0.536 1 95.19 89 SER A N 1
ATOM 674 C CA . SER A 1 89 ? 10.016 -18.344 1.748 1 95.19 89 SER A CA 1
ATOM 675 C C . SER A 1 89 ? 10.93 -18.625 2.932 1 95.19 89 SER A C 1
ATOM 677 O O . SER A 1 89 ? 12.094 -18.969 2.75 1 95.19 89 SER A O 1
ATOM 679 N N . ARG A 1 90 ? 10.414 -18.344 4.094 1 94.19 90 ARG A N 1
ATOM 680 C CA . ARG A 1 90 ? 11.133 -18.703 5.312 1 94.19 90 ARG A CA 1
ATOM 681 C C . ARG A 1 90 ? 10.922 -20.188 5.641 1 94.19 90 ARG A C 1
ATOM 683 O O . ARG A 1 90 ? 9.82 -20.703 5.496 1 94.19 90 ARG A O 1
ATOM 690 N N . ILE A 1 91 ? 12.016 -20.719 6.094 1 90.56 91 ILE A N 1
ATOM 691 C CA . ILE A 1 91 ? 11.922 -22.125 6.516 1 90.56 91 ILE A CA 1
ATOM 692 C C . ILE A 1 91 ? 11.383 -22.188 7.945 1 90.56 91 ILE A C 1
ATOM 694 O O . ILE A 1 91 ? 11.938 -21.562 8.852 1 90.56 91 ILE A O 1
ATOM 698 N N . SER A 1 92 ? 10.156 -22.625 8.055 1 80.38 92 SER A N 1
ATOM 699 C CA . SER A 1 92 ? 9.586 -22.766 9.391 1 80.38 92 SER A CA 1
ATOM 700 C C . SER A 1 92 ? 9.406 -24.234 9.766 1 80.38 92 SER A C 1
ATOM 702 O O . SER A 1 92 ? 8.953 -25.047 8.945 1 80.38 92 SER A O 1
ATOM 704 N N . PRO A 1 93 ? 9.883 -24.531 10.953 1 73.19 93 PRO A N 1
ATOM 705 C CA . PRO A 1 93 ? 9.719 -25.922 11.406 1 73.19 93 PRO A CA 1
ATOM 706 C C . PRO A 1 93 ? 8.25 -26.312 11.547 1 73.19 93 PRO A C 1
ATOM 708 O O . PRO A 1 93 ? 7.902 -27.484 11.367 1 73.19 93 PRO A O 1
ATOM 711 N N . ASP A 1 94 ? 7.398 -25.25 11.914 1 68.75 94 ASP A N 1
ATOM 712 C CA . ASP A 1 94 ? 5.977 -25.531 12.07 1 68.75 94 ASP A CA 1
ATOM 713 C C . ASP A 1 94 ? 5.145 -24.766 11.047 1 68.75 94 ASP A C 1
ATOM 715 O O . ASP A 1 94 ? 5.004 -23.547 11.148 1 68.75 94 ASP A O 1
ATOM 719 N N . PRO A 1 95 ? 4.738 -25.5 10.07 1 63.84 95 PRO A N 1
ATOM 720 C CA . PRO A 1 95 ? 3.939 -24.828 9.047 1 63.84 95 PRO A CA 1
ATOM 721 C C . PRO A 1 95 ? 2.695 -24.156 9.617 1 63.84 95 PRO A C 1
ATOM 723 O O . PRO A 1 95 ? 2.184 -23.188 9.039 1 63.84 95 PRO A O 1
ATOM 726 N N . ALA A 1 96 ? 2.312 -24.656 10.773 1 62.97 96 ALA A N 1
ATOM 727 C CA . ALA A 1 96 ? 1.097 -24.109 11.375 1 62.97 96 ALA A CA 1
ATOM 728 C C . ALA A 1 96 ? 1.396 -22.859 12.188 1 62.97 96 ALA A C 1
ATOM 730 O O . ALA A 1 96 ? 0.479 -22.172 12.633 1 62.97 96 ALA A O 1
ATOM 731 N N . ALA A 1 97 ? 2.664 -22.562 12.336 1 64.81 97 ALA A N 1
ATOM 732 C CA . ALA A 1 97 ? 3.062 -21.484 13.242 1 64.81 97 ALA A CA 1
ATOM 733 C C . ALA A 1 97 ? 2.705 -20.125 12.656 1 64.81 97 ALA A C 1
ATOM 735 O O . ALA A 1 97 ? 2.637 -19.125 13.391 1 64.81 97 ALA A O 1
ATOM 736 N N . GLY A 1 98 ? 2.191 -20.078 11.438 1 73.88 98 GLY A N 1
ATOM 737 C CA . GLY A 1 98 ? 1.759 -18.797 10.906 1 73.88 98 GLY A CA 1
ATOM 738 C C . GLY A 1 98 ? 2.912 -17.859 10.594 1 73.88 98 GLY A C 1
ATOM 739 O O . GLY A 1 98 ? 2.846 -16.656 10.883 1 73.88 98 GLY A O 1
ATOM 740 N N . THR A 1 99 ? 3.926 -18.359 10.016 1 82 99 THR A N 1
ATOM 741 C CA . THR A 1 99 ? 5.102 -17.562 9.68 1 82 99 THR A CA 1
ATOM 742 C C . THR A 1 99 ? 4.789 -16.594 8.555 1 82 99 THR A C 1
ATOM 744 O O . THR A 1 99 ? 4.059 -16.922 7.617 1 82 99 THR A O 1
ATOM 747 N N . SER A 1 100 ? 5.191 -15.344 8.75 1 88.69 100 SER A N 1
ATOM 748 C CA . SER A 1 100 ? 4.996 -14.32 7.723 1 88.69 100 SER A CA 1
ATOM 749 C C . SER A 1 100 ? 6.312 -13.633 7.367 1 88.69 100 SER A C 1
ATOM 751 O O . SER A 1 100 ? 7.25 -13.625 8.164 1 88.69 100 SER A O 1
ATOM 753 N N . ILE A 1 101 ? 6.441 -13.328 6.152 1 92.06 101 ILE A N 1
ATOM 754 C CA . ILE A 1 101 ? 7.605 -12.586 5.672 1 92.06 101 ILE A CA 1
ATOM 755 C C . ILE A 1 101 ? 7.16 -11.25 5.09 1 92.06 101 ILE A C 1
ATOM 757 O O . ILE A 1 101 ? 6.203 -11.188 4.312 1 92.06 101 ILE A O 1
ATOM 761 N N . ARG A 1 102 ? 7.812 -10.219 5.492 1 93.06 102 ARG A N 1
ATOM 762 C CA . ARG A 1 102 ? 7.496 -8.883 4.992 1 93.06 102 ARG A CA 1
ATOM 763 C C . ARG A 1 102 ? 8.453 -8.477 3.877 1 93.06 102 ARG A C 1
ATOM 765 O O . ARG A 1 102 ? 9.672 -8.633 4.008 1 93.06 102 ARG A O 1
ATOM 772 N N . PRO A 1 103 ? 7.961 -7.918 2.852 1 95.75 103 PRO A N 1
ATOM 773 C CA . PRO A 1 103 ? 8.789 -7.559 1.698 1 95.75 103 PRO A CA 1
ATOM 774 C C . PRO A 1 103 ? 9.922 -6.598 2.057 1 95.75 103 PRO A C 1
ATOM 776 O O . PRO A 1 103 ? 11.07 -6.812 1.667 1 95.75 103 PRO A O 1
ATOM 779 N N . ILE A 1 104 ? 9.648 -5.59 2.793 1 94.94 104 ILE A N 1
ATOM 780 C CA . ILE A 1 104 ? 10.641 -4.562 3.08 1 94.94 104 ILE A CA 1
ATOM 781 C C . ILE A 1 104 ? 11.758 -5.148 3.938 1 94.94 104 ILE A C 1
ATOM 783 O O . ILE A 1 104 ? 12.93 -4.805 3.76 1 94.94 104 ILE A O 1
ATOM 787 N N . LYS A 1 105 ? 11.438 -6.008 4.891 1 94.12 105 LYS A N 1
ATOM 788 C CA . LYS A 1 105 ? 12.453 -6.664 5.715 1 94.12 105 LYS A CA 1
ATOM 789 C C . LYS A 1 105 ? 13.344 -7.562 4.871 1 94.12 105 LYS A C 1
ATOM 791 O O . LYS A 1 105 ? 14.562 -7.602 5.07 1 94.12 105 LYS A O 1
ATOM 796 N N . PHE A 1 106 ? 12.727 -8.273 4.031 1 96.94 106 PHE A N 1
ATOM 797 C CA . PHE A 1 106 ? 13.539 -9.117 3.156 1 96.94 106 PHE A CA 1
ATOM 798 C C . PHE A 1 106 ? 14.383 -8.258 2.215 1 96.94 106 PHE A C 1
ATOM 800 O O . PHE A 1 106 ? 15.516 -8.617 1.898 1 96.94 106 PHE A O 1
ATOM 807 N N . GLY A 1 107 ? 13.781 -7.148 1.71 1 96.69 107 GLY A N 1
ATOM 808 C CA . GLY A 1 107 ? 14.57 -6.207 0.932 1 96.69 107 GLY A CA 1
ATOM 809 C C . GLY A 1 107 ? 15.797 -5.703 1.671 1 96.69 107 GLY A C 1
ATOM 810 O O . GLY A 1 107 ? 16.859 -5.562 1.08 1 96.69 107 GLY A O 1
ATOM 811 N N . GLN A 1 108 ? 15.617 -5.387 2.916 1 94.81 108 GLN A N 1
ATOM 812 C CA . GLN A 1 108 ? 16.734 -4.98 3.758 1 94.81 108 GLN A CA 1
ATOM 813 C C . GLN A 1 108 ? 17.797 -6.07 3.814 1 94.81 108 GLN A C 1
ATOM 815 O O . GLN A 1 108 ? 19 -5.785 3.719 1 94.81 108 GLN A O 1
ATOM 820 N N . PHE A 1 109 ? 17.359 -7.336 3.977 1 96.44 109 PHE A N 1
ATOM 821 C CA . PHE A 1 109 ? 18.25 -8.492 3.951 1 96.44 109 PHE A CA 1
ATOM 822 C C . PHE A 1 109 ? 19.062 -8.516 2.664 1 96.44 109 PHE A C 1
ATOM 824 O O . PHE A 1 109 ? 20.281 -8.711 2.697 1 96.44 109 PHE A O 1
ATOM 831 N N . LEU A 1 110 ? 18.406 -8.32 1.553 1 97.38 110 LEU A N 1
ATOM 832 C CA . LEU A 1 110 ? 19.062 -8.328 0.255 1 97.38 110 LEU A CA 1
ATOM 833 C C . LEU A 1 110 ? 20.125 -7.234 0.179 1 97.38 110 LEU A C 1
ATOM 835 O O . LEU A 1 110 ? 21.234 -7.477 -0.293 1 97.38 110 LEU A O 1
ATOM 839 N N . SER A 1 111 ? 19.734 -6.047 0.608 1 95 111 SER A N 1
ATOM 840 C CA . SER A 1 111 ? 20.656 -4.914 0.582 1 95 111 SER A CA 1
ATOM 841 C C . SER A 1 111 ? 21.859 -5.148 1.491 1 95 111 SER A C 1
ATOM 843 O O . SER A 1 111 ? 23 -4.887 1.103 1 95 111 SER A O 1
ATOM 845 N N . ASN A 1 112 ? 21.625 -5.656 2.666 1 94.94 112 ASN A N 1
ATOM 846 C CA . ASN A 1 112 ? 22.688 -5.895 3.648 1 94.94 112 ASN A CA 1
ATOM 847 C C . ASN A 1 112 ? 23.703 -6.918 3.143 1 94.94 112 ASN A C 1
ATOM 849 O O . ASN A 1 112 ? 24.891 -6.82 3.451 1 94.94 112 ASN A O 1
ATOM 853 N N . HIS A 1 113 ? 23.234 -7.859 2.418 1 96.44 113 HIS A N 1
ATOM 854 C CA . HIS A 1 113 ? 24.125 -8.906 1.925 1 96.44 113 HIS A CA 1
ATOM 855 C C . HIS A 1 113 ? 24.609 -8.602 0.514 1 96.44 113 HIS A C 1
ATOM 857 O O . HIS A 1 113 ? 25.172 -9.469 -0.152 1 96.44 113 HIS A O 1
ATOM 863 N N . LYS A 1 114 ? 24.266 -7.387 -0.059 1 94.94 114 LYS A N 1
ATOM 864 C CA . LYS A 1 114 ? 24.828 -6.789 -1.271 1 94.94 114 LYS A CA 1
ATOM 865 C C . LYS A 1 114 ? 24.438 -7.594 -2.508 1 94.94 114 LYS A C 1
ATOM 867 O O . LYS A 1 114 ? 25.266 -7.84 -3.383 1 94.94 114 LYS A O 1
ATOM 872 N N . PHE A 1 115 ? 23.25 -8.188 -2.408 1 96.38 115 PHE A N 1
ATOM 873 C CA . PHE A 1 115 ? 22.734 -8.75 -3.648 1 96.38 115 PHE A CA 1
ATOM 874 C C . PHE A 1 115 ? 22.469 -7.652 -4.676 1 96.38 115 PHE A C 1
ATOM 876 O O . PHE A 1 115 ? 21.984 -6.574 -4.328 1 96.38 115 PHE A O 1
ATOM 883 N N . GLN A 1 116 ? 22.781 -7.914 -5.938 1 94.5 116 GLN A N 1
ATOM 884 C CA . GLN A 1 116 ? 22.734 -6.867 -6.949 1 94.5 116 GLN A CA 1
ATOM 885 C C . GLN A 1 116 ? 21.766 -7.227 -8.07 1 94.5 116 GLN A C 1
ATOM 887 O O . GLN A 1 116 ? 21.266 -8.352 -8.133 1 94.5 116 GLN A O 1
ATOM 892 N N . ASN A 1 117 ? 21.5 -6.242 -8.867 1 96.75 117 ASN A N 1
ATOM 893 C CA . ASN A 1 117 ? 20.719 -6.383 -10.094 1 96.75 117 ASN A CA 1
ATOM 894 C C . ASN A 1 117 ? 19.297 -6.816 -9.797 1 96.75 117 A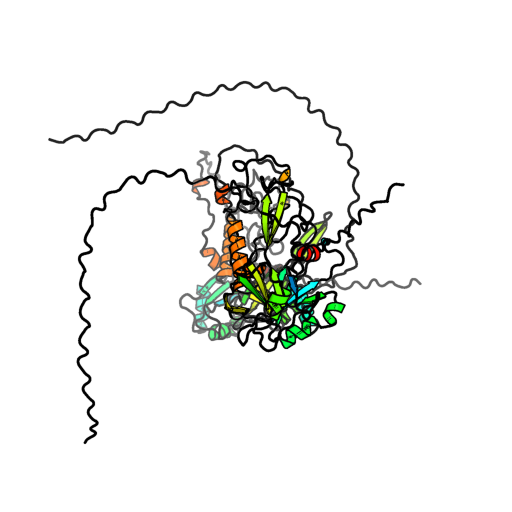SN A C 1
ATOM 896 O O . ASN A 1 117 ? 18.781 -7.742 -10.43 1 96.75 117 ASN A O 1
ATOM 900 N N . ILE A 1 118 ? 18.844 -6.262 -8.758 1 97.44 118 ILE A N 1
ATOM 901 C CA . ILE A 1 118 ? 17.438 -6.406 -8.406 1 97.44 118 ILE A CA 1
ATOM 902 C C . ILE A 1 118 ? 16.672 -5.156 -8.828 1 97.44 118 ILE A C 1
ATOM 904 O O . ILE A 1 118 ? 17.156 -4.035 -8.664 1 97.44 118 ILE A O 1
ATOM 908 N N . HIS A 1 119 ? 15.523 -5.375 -9.406 1 96.56 119 HIS A N 1
ATOM 909 C CA . HIS A 1 119 ? 14.695 -4.246 -9.812 1 96.56 119 HIS A CA 1
ATOM 910 C C . HIS A 1 119 ? 14.305 -3.385 -8.617 1 96.56 119 HIS A C 1
ATOM 912 O O . HIS A 1 119 ? 14.086 -3.904 -7.52 1 96.56 119 HIS A O 1
ATOM 918 N N . ARG A 1 120 ? 14.172 -2.078 -8.82 1 93.06 120 ARG A N 1
ATOM 919 C CA . ARG A 1 120 ? 13.875 -1.096 -7.781 1 93.06 120 ARG A CA 1
ATOM 920 C C . ARG A 1 120 ? 12.594 -1.459 -7.031 1 93.06 120 ARG A C 1
ATOM 922 O O . ARG A 1 120 ? 12.516 -1.281 -5.816 1 93.06 120 ARG A O 1
ATOM 929 N N . GLU A 1 121 ? 11.617 -1.998 -7.719 1 93.75 121 GLU A N 1
ATOM 930 C CA . GLU A 1 121 ? 10.359 -2.449 -7.129 1 93.75 121 GLU A CA 1
ATOM 931 C C . GLU A 1 121 ? 10.195 -3.959 -7.281 1 93.75 121 GLU A C 1
ATOM 933 O O . GLU A 1 121 ? 9.094 -4.441 -7.547 1 93.75 121 GLU A O 1
ATOM 938 N N . GLY A 1 122 ? 11.25 -4.598 -7.086 1 96.38 122 GLY A N 1
ATOM 939 C CA . GLY A 1 122 ? 11.258 -6 -7.469 1 96.38 122 GLY A CA 1
ATOM 940 C C . GLY A 1 122 ? 10.867 -6.93 -6.336 1 96.38 122 GLY A C 1
ATOM 941 O O . GLY A 1 122 ? 10.773 -8.141 -6.527 1 96.38 122 GLY A O 1
ATOM 942 N N . VAL A 1 123 ? 10.688 -6.453 -5.141 1 97.44 123 VAL A N 1
ATOM 943 C CA . VAL A 1 123 ? 10.32 -7.297 -4.012 1 97.44 123 VAL A CA 1
ATOM 944 C C . VAL A 1 123 ? 8.844 -7.094 -3.678 1 97.44 123 VAL A C 1
ATOM 946 O O . VAL A 1 123 ? 8.422 -5.992 -3.318 1 97.44 123 VAL A O 1
ATOM 949 N N . LYS A 1 124 ? 8.102 -8.156 -3.832 1 95.5 124 LYS A N 1
ATOM 950 C CA . LYS A 1 124 ? 6.652 -8.094 -3.629 1 95.5 124 LYS A CA 1
ATOM 951 C C . LYS A 1 124 ? 6.16 -9.281 -2.811 1 95.5 124 LYS A C 1
ATOM 953 O O . LYS A 1 124 ? 6.738 -10.367 -2.875 1 95.5 124 LYS A O 1
ATOM 958 N N . ARG A 1 125 ? 5.117 -9.023 -2.1 1 93.56 125 ARG A N 1
ATOM 959 C CA . ARG A 1 125 ? 4.473 -10.094 -1.352 1 93.56 125 ARG A CA 1
ATOM 960 C C . ARG A 1 125 ? 3.584 -10.938 -2.26 1 93.56 125 ARG A C 1
ATOM 962 O O . ARG A 1 125 ? 2.75 -10.406 -2.992 1 93.56 125 ARG A O 1
ATOM 969 N N . VAL A 1 126 ? 3.727 -12.203 -2.271 1 92.75 126 VAL A N 1
ATOM 970 C CA . VAL A 1 126 ? 2.895 -13.086 -3.086 1 92.75 126 VAL A CA 1
ATOM 971 C C . VAL A 1 126 ? 2.18 -14.094 -2.191 1 92.75 126 VAL A C 1
ATOM 973 O O . VAL A 1 126 ? 1.431 -14.945 -2.68 1 92.75 126 VAL A O 1
ATOM 976 N N . GLY A 1 127 ? 2.346 -14.016 -0.94 1 88.19 127 GLY A N 1
ATOM 977 C CA . GLY A 1 127 ? 1.728 -14.852 0.078 1 88.19 127 GLY A CA 1
ATOM 978 C C . GLY A 1 127 ? 2.141 -14.477 1.488 1 88.19 127 GLY A C 1
ATOM 979 O O . GLY A 1 127 ? 2.949 -13.562 1.683 1 88.19 127 GLY A O 1
ATOM 980 N N . ARG A 1 128 ? 1.602 -15.141 2.447 1 85.88 128 ARG A N 1
ATOM 981 C CA . ARG A 1 128 ? 1.925 -14.844 3.84 1 85.88 128 ARG A CA 1
ATOM 982 C C . ARG A 1 128 ? 3.408 -15.07 4.117 1 85.88 128 ARG A C 1
ATOM 984 O O . ARG A 1 128 ? 4.062 -14.227 4.73 1 85.88 128 ARG A O 1
ATOM 991 N N . ASN A 1 129 ? 3.9 -16.203 3.684 1 91.88 129 ASN A N 1
ATOM 992 C CA . ASN A 1 129 ? 5.312 -16.531 3.844 1 91.88 129 ASN A CA 1
ATOM 993 C C . ASN A 1 129 ? 6.004 -16.703 2.492 1 91.88 129 ASN A C 1
ATOM 995 O O . ASN A 1 129 ? 6.77 -17.641 2.297 1 91.88 129 ASN A O 1
ATOM 999 N N . LYS A 1 130 ? 5.684 -15.859 1.584 1 94.5 130 LYS A N 1
ATOM 1000 C CA . LYS A 1 130 ? 6.277 -15.961 0.254 1 94.5 130 LYS A CA 1
ATOM 1001 C C . LYS A 1 130 ? 6.457 -14.586 -0.377 1 94.5 130 LYS A C 1
ATOM 1003 O O . LYS A 1 130 ? 5.523 -13.781 -0.405 1 94.5 130 LYS A O 1
ATOM 1008 N N . ILE A 1 131 ? 7.672 -14.375 -0.828 1 96.56 131 ILE A N 1
ATOM 1009 C CA . ILE A 1 131 ? 8.016 -13.117 -1.484 1 96.56 131 ILE A CA 1
ATOM 1010 C C . ILE A 1 131 ? 8.547 -13.398 -2.889 1 96.56 131 ILE A C 1
ATOM 1012 O O . ILE A 1 131 ? 9.133 -14.453 -3.137 1 96.56 131 ILE A O 1
ATOM 1016 N N . SER A 1 132 ? 8.258 -12.547 -3.752 1 97.44 132 SER A N 1
ATOM 1017 C CA . SER A 1 132 ? 8.781 -12.586 -5.109 1 97.44 132 SER A CA 1
ATOM 1018 C C . SER A 1 132 ? 9.875 -11.539 -5.309 1 97.44 132 SER A C 1
ATOM 1020 O O . SER A 1 132 ? 9.703 -10.375 -4.957 1 97.44 132 SER A O 1
ATOM 1022 N N . VAL A 1 133 ? 11 -11.977 -5.805 1 98.31 133 VAL A N 1
ATOM 1023 C CA . VAL A 1 133 ? 12.117 -11.094 -6.125 1 98.31 133 VAL A CA 1
ATOM 1024 C C . VAL A 1 133 ? 12.352 -11.086 -7.633 1 98.31 133 VAL A C 1
ATOM 1026 O O . VAL A 1 133 ? 12.508 -12.141 -8.25 1 98.31 133 VAL A O 1
ATOM 1029 N N . GLN A 1 134 ? 12.398 -9.922 -8.219 1 98.12 134 GLN A N 1
ATOM 1030 C CA . GLN A 1 134 ? 12.625 -9.789 -9.648 1 98.12 134 GLN A CA 1
ATOM 1031 C C . GLN A 1 134 ? 14.047 -9.32 -9.945 1 98.12 134 GLN A C 1
ATOM 1033 O O . GLN A 1 134 ? 14.438 -8.219 -9.539 1 98.12 134 GLN A O 1
ATOM 1038 N N . PHE A 1 135 ? 14.773 -10.102 -10.68 1 98.06 135 PHE A N 1
ATOM 1039 C CA . PHE A 1 135 ? 16.141 -9.789 -11.055 1 98.06 135 PHE A CA 1
ATOM 1040 C C . PHE A 1 135 ? 16.203 -9.211 -12.469 1 98.06 135 PHE A C 1
ATOM 1042 O O . PHE A 1 135 ? 15.242 -9.328 -13.227 1 98.06 135 PHE A O 1
ATOM 1049 N N . THR A 1 136 ? 17.328 -8.578 -12.797 1 96.56 136 THR A N 1
ATOM 1050 C CA . THR A 1 136 ? 17.5 -7.945 -14.102 1 96.56 136 THR A CA 1
ATOM 1051 C C . THR A 1 136 ? 18.047 -8.945 -15.117 1 96.56 136 THR A C 1
ATOM 1053 O O . THR A 1 136 ? 17.922 -8.734 -16.328 1 96.56 136 THR A O 1
ATOM 1056 N N . SER A 1 137 ? 18.641 -10.016 -14.609 1 96.25 137 SER A N 1
ATOM 1057 C CA . SER A 1 137 ? 19.203 -11.008 -15.516 1 96.25 137 SER A CA 1
ATOM 1058 C C . SER A 1 137 ? 18.922 -12.422 -15.039 1 96.25 137 SER A C 1
ATOM 1060 O O . SER A 1 137 ? 18.719 -12.648 -13.844 1 96.25 137 SER A O 1
ATOM 1062 N N . ALA A 1 138 ? 18.953 -13.344 -16.031 1 96.56 138 ALA A N 1
ATOM 1063 C CA . ALA A 1 138 ? 18.766 -14.758 -15.727 1 96.56 138 ALA A CA 1
ATOM 1064 C C . ALA A 1 138 ? 19.906 -15.281 -14.844 1 96.56 138 ALA A C 1
ATOM 1066 O O . ALA A 1 138 ? 19.656 -16.047 -13.914 1 96.56 138 ALA A O 1
ATOM 1067 N N . GLU A 1 139 ? 21.031 -14.797 -15.109 1 96.44 139 GLU A N 1
ATOM 1068 C CA . GLU A 1 139 ? 22.234 -15.25 -14.391 1 96.44 139 GLU A CA 1
ATOM 1069 C C . GLU A 1 139 ? 22.141 -14.883 -12.914 1 96.44 139 GLU A C 1
ATOM 1071 O O . GLU A 1 139 ? 22.422 -15.719 -12.047 1 96.44 139 GLU A O 1
ATOM 1076 N N . ASP A 1 140 ? 21.734 -13.672 -12.625 1 97.06 140 ASP A N 1
ATOM 1077 C CA . ASP A 1 140 ? 21.625 -13.227 -11.242 1 97.06 140 ASP A CA 1
ATOM 1078 C C . ASP A 1 140 ? 20.562 -14.023 -10.492 1 97.06 140 ASP A C 1
ATOM 1080 O O . ASP A 1 140 ? 20.75 -14.375 -9.328 1 97.06 140 ASP A O 1
ATOM 1084 N N . ALA A 1 141 ? 19.438 -14.273 -11.172 1 97.81 141 ALA A N 1
ATOM 1085 C CA . ALA A 1 141 ? 18.359 -15.07 -10.578 1 97.81 141 ALA A CA 1
ATOM 1086 C C . ALA A 1 141 ? 18.844 -16.484 -10.258 1 97.81 141 ALA A C 1
ATOM 1088 O O . ALA A 1 141 ? 18.609 -16.984 -9.156 1 97.81 141 ALA A O 1
ATOM 1089 N N . ASN A 1 142 ? 19.516 -17.094 -11.18 1 96.94 142 ASN A N 1
ATOM 1090 C CA . ASN A 1 142 ? 20.031 -18.453 -11.008 1 96.94 142 ASN A CA 1
ATOM 1091 C C . ASN A 1 142 ? 21.078 -18.516 -9.891 1 96.94 142 ASN A C 1
ATOM 1093 O O . ASN A 1 142 ? 21.078 -19.469 -9.102 1 96.94 142 ASN A O 1
ATOM 1097 N N . ASN A 1 143 ? 21.906 -17.5 -9.828 1 96.56 143 ASN A N 1
ATOM 1098 C CA . ASN A 1 143 ? 22.922 -17.453 -8.781 1 96.56 143 ASN A CA 1
ATOM 1099 C C . ASN A 1 143 ? 22.297 -17.25 -7.402 1 96.56 143 ASN A C 1
ATOM 1101 O O . ASN A 1 143 ? 22.797 -17.797 -6.41 1 96.56 143 ASN A O 1
ATOM 1105 N N . PHE A 1 144 ? 21.281 -16.547 -7.34 1 97.81 144 PHE A N 1
ATOM 1106 C CA . PHE A 1 144 ? 20.625 -16.234 -6.078 1 97.81 144 PHE A CA 1
ATOM 1107 C C . PHE A 1 144 ? 20.062 -17.5 -5.438 1 97.81 144 PHE A C 1
ATOM 1109 O O . PHE A 1 144 ? 20.203 -17.703 -4.227 1 97.81 144 PHE A O 1
ATOM 1116 N N . ILE A 1 145 ? 19.406 -18.359 -6.234 1 96.25 145 ILE A N 1
ATOM 1117 C CA . ILE A 1 145 ? 18.719 -19.531 -5.684 1 96.25 145 ILE A CA 1
ATOM 1118 C C . ILE A 1 145 ? 19.75 -20.5 -5.098 1 96.25 145 ILE A C 1
ATOM 1120 O O . ILE A 1 145 ? 19.422 -21.312 -4.223 1 96.25 145 ILE A O 1
ATOM 1124 N N . THR A 1 146 ? 21 -20.391 -5.531 1 93.44 146 THR A N 1
ATOM 1125 C CA . THR A 1 146 ? 22.031 -21.297 -5.051 1 93.44 146 THR A CA 1
ATOM 1126 C C . THR A 1 146 ? 22.922 -20.609 -4.016 1 93.44 146 THR A C 1
ATOM 1128 O O . THR A 1 146 ? 23.922 -21.172 -3.588 1 93.44 146 THR A O 1
ATOM 1131 N N . SER A 1 147 ? 22.562 -19.469 -3.635 1 95.62 147 SER A N 1
ATOM 1132 C CA . SER A 1 147 ? 23.391 -18.719 -2.693 1 95.62 147 SER A CA 1
ATOM 1133 C C . SER A 1 147 ? 23.375 -19.375 -1.313 1 95.62 147 SER A C 1
ATOM 1135 O O . SER A 1 147 ? 22.312 -19.625 -0.748 1 95.62 147 SER A O 1
ATOM 1137 N N . PRO A 1 148 ? 24.469 -19.578 -0.71 1 95.75 148 PRO A N 1
ATOM 1138 C CA . PRO A 1 148 ? 24.547 -20.188 0.624 1 95.75 148 PRO A CA 1
ATOM 1139 C C . PRO A 1 148 ? 24 -19.266 1.714 1 95.75 148 PRO A C 1
ATOM 1141 O O . PRO A 1 148 ? 23.594 -19.734 2.777 1 95.75 148 PRO A O 1
ATOM 1144 N N . VAL A 1 149 ? 24.031 -18.016 1.45 1 96.69 149 VAL A N 1
ATOM 1145 C CA . VAL A 1 149 ? 23.562 -17.016 2.418 1 96.69 149 VAL A CA 1
ATOM 1146 C C . VAL A 1 149 ? 22.094 -17.281 2.764 1 96.69 149 VAL A C 1
ATOM 1148 O O . VAL A 1 149 ? 21.688 -17.125 3.914 1 96.69 149 VAL A O 1
ATOM 1151 N N . LEU A 1 150 ? 21.312 -17.719 1.808 1 96.56 150 LEU A N 1
ATOM 1152 C CA . LEU A 1 150 ? 19.891 -17.953 2.021 1 96.56 150 LEU A CA 1
ATOM 1153 C C . LEU A 1 150 ? 19.672 -19.078 3.027 1 96.56 150 LEU A C 1
ATOM 1155 O O . LEU A 1 150 ? 18.906 -18.938 3.984 1 96.56 150 LEU A O 1
ATOM 1159 N N . ALA A 1 151 ? 20.359 -20.109 2.824 1 94 151 ALA A N 1
ATOM 1160 C CA . ALA A 1 151 ? 20.234 -21.25 3.721 1 94 151 ALA A CA 1
ATOM 1161 C C . ALA A 1 151 ? 20.688 -20.891 5.133 1 94 151 ALA A C 1
ATOM 1163 O O . ALA A 1 151 ? 20.062 -21.312 6.117 1 94 151 ALA A O 1
ATOM 1164 N N . LEU A 1 152 ? 21.75 -20.156 5.199 1 95.44 152 LEU A N 1
ATOM 1165 C CA . LEU A 1 152 ? 22.281 -19.734 6.484 1 95.44 152 LEU A CA 1
ATOM 1166 C C . LEU A 1 152 ? 21.266 -18.891 7.254 1 95.44 152 LEU A C 1
ATOM 1168 O O . LEU A 1 152 ? 21.188 -18.969 8.484 1 95.44 152 LEU A O 1
ATOM 1172 N N . CYS A 1 153 ? 20.484 -18.156 6.555 1 95.31 153 CYS A N 1
ATOM 1173 C CA . CYS A 1 153 ? 19.5 -17.281 7.188 1 95.31 153 CYS A CA 1
ATOM 1174 C C . CYS A 1 153 ? 18.125 -17.922 7.203 1 95.31 153 CYS A C 1
ATOM 1176 O O . CYS A 1 153 ? 17.109 -17.25 7.434 1 95.31 153 CYS A O 1
ATOM 1178 N N . LYS A 1 154 ? 17.984 -19.219 6.789 1 93.81 154 LYS A N 1
ATOM 1179 C CA . LYS A 1 154 ? 16.766 -20.031 6.883 1 93.81 154 LYS A CA 1
ATOM 1180 C C . LYS A 1 154 ? 15.727 -19.594 5.867 1 93.81 154 LYS A C 1
ATOM 1182 O O . LYS A 1 154 ? 14.547 -19.469 6.195 1 93.81 154 LYS A O 1
ATOM 1187 N N . TYR A 1 155 ? 16.234 -19.188 4.738 1 96.38 155 TYR A N 1
ATOM 1188 C CA . TYR A 1 155 ? 15.367 -18.922 3.602 1 96.38 155 TYR A CA 1
ATOM 1189 C C . TYR A 1 155 ? 15.516 -20 2.535 1 96.38 155 TYR A C 1
ATOM 1191 O O . TYR A 1 155 ? 16.562 -20.656 2.438 1 96.38 155 TYR A O 1
ATOM 1199 N N . THR A 1 156 ? 14.453 -20.25 1.803 1 95.06 156 THR A N 1
ATOM 1200 C CA . THR A 1 156 ? 14.477 -21.078 0.609 1 95.06 156 THR A CA 1
ATOM 1201 C C . THR A 1 156 ? 14.008 -20.297 -0.614 1 95.06 156 THR A C 1
ATOM 1203 O O . THR A 1 156 ? 13.117 -19.453 -0.513 1 95.06 156 THR A O 1
ATOM 1206 N N . ALA A 1 157 ? 14.719 -20.516 -1.703 1 96.56 157 ALA A N 1
ATOM 1207 C CA . ALA A 1 157 ? 14.391 -19.781 -2.934 1 96.56 157 ALA A CA 1
ATOM 1208 C C . ALA A 1 157 ? 14.195 -20.75 -4.098 1 96.56 157 ALA A C 1
ATOM 1210 O O . ALA A 1 157 ? 14.859 -21.797 -4.168 1 96.56 157 ALA A O 1
ATOM 1211 N N . SER A 1 158 ? 13.289 -20.453 -4.953 1 95.56 158 SER A N 1
ATOM 1212 C CA . SER A 1 158 ? 13.047 -21.266 -6.145 1 95.56 158 SER A CA 1
ATOM 1213 C C . SER A 1 158 ? 12.438 -20.422 -7.262 1 95.56 158 SER A C 1
ATOM 1215 O O . SER A 1 158 ? 11.773 -19.422 -7.004 1 95.56 158 SER A O 1
ATOM 1217 N N . ILE A 1 159 ? 12.688 -20.812 -8.422 1 96.38 159 ILE A N 1
ATOM 1218 C CA . ILE A 1 159 ? 12.055 -20.203 -9.586 1 96.38 159 ILE A CA 1
ATOM 1219 C C . ILE A 1 159 ? 10.703 -20.875 -9.844 1 96.38 159 ILE A C 1
ATOM 1221 O O . ILE A 1 159 ? 10.625 -22.094 -9.977 1 96.38 159 ILE A O 1
ATOM 1225 N N . PRO A 1 160 ? 9.68 -20.016 -9.867 1 94.38 160 PRO A N 1
ATOM 1226 C CA . PRO A 1 160 ? 8.375 -20.641 -10.109 1 94.38 160 PRO A CA 1
ATOM 1227 C C . PRO A 1 160 ? 8.32 -21.391 -11.438 1 94.38 160 PRO A C 1
ATOM 1229 O O . PRO A 1 160 ? 8.883 -20.938 -12.438 1 94.38 160 PRO A O 1
ATOM 1232 N N . THR A 1 161 ? 7.617 -22.438 -11.422 1 91.75 161 THR A N 1
ATOM 1233 C CA . THR A 1 161 ? 7.543 -23.297 -12.594 1 91.75 161 THR A CA 1
ATOM 1234 C C . THR A 1 161 ? 6.91 -22.562 -13.766 1 91.75 161 THR A C 1
ATOM 1236 O O . THR A 1 161 ? 7.316 -22.75 -14.914 1 91.75 161 THR A O 1
ATOM 1239 N N . PHE A 1 162 ? 6.016 -21.703 -13.508 1 92.31 162 PHE A N 1
ATOM 1240 C CA . PHE A 1 162 ? 5.289 -21.031 -14.57 1 92.31 162 PHE A CA 1
ATOM 1241 C C . PHE A 1 162 ? 6.184 -20.016 -15.266 1 92.31 162 PHE A C 1
ATOM 1243 O O . PHE A 1 162 ? 5.836 -19.5 -16.328 1 92.31 162 PHE A O 1
ATOM 1250 N N . SER A 1 163 ? 7.336 -19.734 -14.68 1 94.38 163 SER A N 1
ATOM 1251 C CA . SER A 1 163 ? 8.258 -18.781 -15.289 1 94.38 163 SER A CA 1
ATOM 1252 C C . SER A 1 163 ? 9.102 -19.453 -16.375 1 94.38 163 SER A C 1
ATOM 1254 O O . SER A 1 163 ? 9.648 -18.766 -17.25 1 94.38 163 SER A O 1
ATOM 1256 N N . VAL A 1 164 ? 9.148 -20.812 -16.297 1 93.75 164 VAL A N 1
ATOM 1257 C CA . VAL A 1 164 ? 10.102 -21.469 -17.188 1 93.75 164 VAL A CA 1
ATOM 1258 C C . VAL A 1 164 ? 9.422 -22.609 -17.938 1 93.75 164 VAL A C 1
ATOM 1260 O O . VAL A 1 164 ? 10.07 -23.344 -18.688 1 93.75 164 VAL A O 1
ATOM 1263 N N . THR A 1 165 ? 8.156 -22.781 -17.734 1 92.75 165 THR A N 1
ATOM 1264 C CA . THR A 1 165 ? 7.418 -23.828 -18.422 1 92.75 165 THR A CA 1
ATOM 1265 C C . THR A 1 165 ? 6.043 -23.328 -18.859 1 92.75 165 THR A C 1
ATOM 1267 O O . THR A 1 165 ? 5.586 -22.281 -18.406 1 92.75 165 THR A O 1
ATOM 1270 N N . ARG A 1 166 ? 5.488 -24.031 -19.781 1 94.25 166 ARG A N 1
ATOM 1271 C CA . ARG A 1 166 ? 4.113 -23.812 -20.219 1 94.25 166 ARG A CA 1
ATOM 1272 C C . ARG A 1 166 ? 3.326 -25.109 -20.25 1 94.25 166 ARG A C 1
ATOM 1274 O O . ARG A 1 166 ? 3.871 -26.172 -20.578 1 94.25 166 ARG A O 1
ATOM 1281 N N . MET A 1 167 ? 2.086 -24.969 -19.906 1 96.12 167 MET A N 1
ATOM 1282 C CA . MET A 1 167 ? 1.227 -26.156 -19.891 1 96.12 167 MET A CA 1
ATOM 1283 C C . MET A 1 167 ? 0.191 -26.078 -21 1 96.12 167 MET A C 1
ATOM 1285 O O . MET A 1 167 ? -0.464 -25.062 -21.188 1 96.12 167 MET A O 1
ATOM 1289 N N . GLY A 1 168 ? 0.097 -27.156 -21.719 1 97.62 168 GLY A N 1
ATOM 1290 C CA . GLY A 1 168 ? -0.847 -27.266 -22.812 1 97.62 168 GLY A CA 1
ATOM 1291 C C . GLY A 1 168 ? -1.727 -28.5 -22.734 1 97.62 168 GLY A C 1
ATOM 1292 O O . GLY A 1 168 ? -1.371 -29.484 -22.062 1 97.62 168 GLY A O 1
ATOM 1293 N N . LEU A 1 169 ? -2.836 -28.375 -23.359 1 98.12 169 LEU A N 1
ATOM 1294 C CA . LEU A 1 169 ? -3.789 -29.469 -23.484 1 98.12 169 LEU A CA 1
ATOM 1295 C C . LEU A 1 169 ? -3.785 -30.047 -24.891 1 98.12 169 LEU A C 1
ATOM 1297 O O . LEU A 1 169 ? -3.961 -29.312 -25.875 1 98.12 169 LEU A O 1
ATOM 1301 N N . VAL A 1 170 ? -3.51 -31.297 -24.953 1 98.25 170 VAL A N 1
ATOM 1302 C CA . VAL A 1 170 ? -3.541 -32.031 -26.234 1 98.25 170 VAL A CA 1
ATOM 1303 C C . VAL A 1 170 ? -4.68 -33.031 -26.219 1 98.25 170 VAL A C 1
ATOM 1305 O O . VAL A 1 170 ? -4.754 -33.875 -25.328 1 98.25 170 VAL A O 1
ATOM 1308 N N . ARG A 1 171 ? -5.445 -33 -27.297 1 97.69 171 ARG A N 1
ATOM 1309 C CA . ARG A 1 171 ? -6.598 -33.906 -27.375 1 97.69 171 ARG A CA 1
ATOM 1310 C C . ARG A 1 171 ? -6.383 -34.969 -28.438 1 97.69 171 ARG A C 1
ATOM 1312 O O . ARG A 1 171 ? -5.383 -34.938 -29.156 1 97.69 171 ARG A O 1
ATOM 1319 N N . GLN A 1 172 ? -7.238 -36 -28.406 1 96.88 172 GLN A N 1
ATOM 1320 C CA . GLN A 1 172 ? -7.277 -37.094 -29.391 1 96.88 172 GLN A CA 1
ATOM 1321 C C . GLN A 1 172 ? -6.047 -37.969 -29.266 1 96.88 172 GLN A C 1
ATOM 1323 O O . GLN A 1 172 ? -5.504 -38.438 -30.281 1 96.88 172 GLN A O 1
ATOM 1328 N N . VAL A 1 173 ? -5.578 -38.125 -28.125 1 97.38 173 VAL A N 1
ATOM 1329 C CA . VAL A 1 173 ? -4.516 -39.094 -27.844 1 97.38 173 VAL A CA 1
ATOM 1330 C C . VAL A 1 173 ? -5.117 -40.406 -27.438 1 97.38 173 VAL A C 1
ATOM 1332 O O . VAL A 1 173 ? -5.848 -40.5 -26.453 1 97.38 173 VAL A O 1
ATOM 1335 N N . PRO A 1 174 ? -4.801 -41.406 -28.141 1 96.38 174 PRO A N 1
ATOM 1336 C CA . PRO A 1 174 ? -5.395 -42.719 -27.812 1 96.38 174 PRO A CA 1
ATOM 1337 C C . PRO A 1 174 ? -5.121 -43.125 -26.375 1 96.38 174 PRO A C 1
ATOM 1339 O O . PRO A 1 174 ? -4.023 -42.906 -25.859 1 96.38 174 PRO A O 1
ATOM 1342 N N . THR A 1 175 ? -6.074 -43.719 -25.766 1 95.38 175 THR A N 1
ATOM 1343 C CA . THR A 1 175 ? -5.984 -44.062 -24.344 1 95.38 175 THR A CA 1
ATOM 1344 C C . THR A 1 175 ? -5.039 -45.25 -24.125 1 95.38 175 THR A C 1
ATOM 1346 O O . THR A 1 175 ? -4.586 -45.469 -23.016 1 95.38 175 THR A O 1
ATOM 1349 N N . ASP A 1 176 ? -4.746 -46 -25.125 1 93.88 176 ASP A N 1
ATOM 1350 C CA . ASP A 1 176 ? -3.848 -47.156 -24.984 1 93.88 176 ASP A CA 1
ATOM 1351 C C . ASP A 1 176 ? -2.391 -46.719 -25.156 1 93.88 176 ASP A C 1
ATOM 1353 O O . ASP A 1 176 ? -1.479 -47.531 -25 1 93.88 176 ASP A O 1
ATOM 1357 N N . LEU A 1 177 ? -2.18 -45.5 -25.484 1 95.19 177 LEU A N 1
ATOM 1358 C CA . LEU A 1 177 ? -0.832 -44.969 -25.594 1 95.19 177 LEU A CA 1
ATOM 1359 C C . LEU A 1 177 ? -0.324 -44.5 -24.219 1 95.19 177 LEU A C 1
ATOM 1361 O O . LEU A 1 177 ? -0.908 -43.625 -23.594 1 95.19 177 LEU A O 1
ATOM 1365 N N . SER A 1 178 ? 0.742 -45.094 -23.797 1 95 178 SER A N 1
ATOM 1366 C CA . SER A 1 178 ? 1.316 -44.688 -22.531 1 95 178 SER A CA 1
ATOM 1367 C C . SER A 1 178 ? 1.902 -43.281 -22.609 1 95 178 SER A C 1
ATOM 1369 O O . SER A 1 178 ? 2.275 -42.812 -23.688 1 95 178 SER A O 1
ATOM 1371 N N . MET A 1 179 ? 1.963 -42.656 -21.516 1 95.69 179 MET A N 1
ATOM 1372 C CA . MET A 1 179 ? 2.482 -41.281 -21.516 1 95.69 179 MET A CA 1
ATOM 1373 C C . MET A 1 179 ? 3.98 -41.281 -21.797 1 95.69 179 MET A C 1
ATOM 1375 O O . MET A 1 179 ? 4.508 -40.312 -22.344 1 95.69 179 MET A O 1
ATOM 1379 N N . GLU A 1 180 ? 4.695 -42.281 -21.469 1 94.75 180 GLU A N 1
ATOM 1380 C CA . GLU A 1 180 ? 6.098 -42.406 -21.844 1 94.75 180 GLU A CA 1
ATOM 1381 C C . GLU A 1 180 ? 6.262 -42.469 -23.359 1 94.75 180 GLU A C 1
ATOM 1383 O O . GLU A 1 180 ? 7.109 -41.781 -23.922 1 94.75 180 GLU A O 1
ATOM 1388 N N . GLU A 1 181 ? 5.445 -43.375 -23.906 1 95.88 181 GLU A N 1
ATOM 1389 C CA . GLU A 1 181 ? 5.461 -43.469 -25.375 1 95.88 181 GLU A CA 1
ATOM 1390 C C . GLU A 1 181 ? 5.074 -42.156 -26.031 1 95.88 181 GLU A C 1
ATOM 1392 O O . GLU A 1 181 ? 5.684 -41.75 -27.016 1 95.88 181 GLU A O 1
ATOM 1397 N N . PHE A 1 182 ? 4.098 -41.531 -25.469 1 97.12 182 PHE A N 1
ATOM 1398 C CA . PHE A 1 182 ? 3.643 -40.219 -25.953 1 97.12 182 PHE A CA 1
ATOM 1399 C C . PHE A 1 182 ? 4.777 -39.219 -25.922 1 97.12 182 PHE A C 1
ATOM 1401 O O . PHE A 1 182 ? 5.086 -38.594 -26.953 1 97.12 182 PHE A O 1
ATOM 1408 N N . ALA A 1 183 ? 5.434 -39.094 -24.812 1 95.88 183 ALA A N 1
ATOM 1409 C CA . ALA A 1 183 ? 6.453 -38.062 -24.609 1 95.88 183 ALA A CA 1
ATOM 1410 C C . ALA A 1 183 ? 7.691 -38.344 -25.453 1 95.88 183 ALA A C 1
ATOM 1412 O O . ALA A 1 183 ? 8.328 -37.406 -25.953 1 95.88 183 ALA A O 1
ATOM 1413 N N . THR A 1 184 ? 8.055 -39.562 -25.609 1 93.5 184 THR A N 1
ATOM 1414 C CA . THR A 1 184 ? 9.281 -39.938 -26.297 1 93.5 184 THR A CA 1
ATOM 1415 C C . THR A 1 184 ? 9.109 -39.781 -27.812 1 93.5 184 THR A C 1
ATOM 1417 O O . THR A 1 184 ? 10.062 -39.438 -28.516 1 93.5 184 THR A O 1
ATOM 1420 N N . ASN A 1 185 ? 7.895 -40 -28.297 1 95.69 185 ASN A N 1
ATOM 1421 C CA . ASN A 1 185 ? 7.68 -40.031 -29.734 1 95.69 185 ASN A CA 1
ATOM 1422 C C . ASN A 1 185 ? 7.125 -38.719 -30.25 1 95.69 185 ASN A C 1
ATOM 1424 O O . ASN A 1 185 ? 7.078 -38.5 -31.453 1 95.69 185 ASN A O 1
ATOM 1428 N N . ALA A 1 186 ? 6.73 -37.906 -29.359 1 96.62 186 ALA A N 1
ATOM 1429 C CA . ALA A 1 186 ? 6.203 -36.594 -29.781 1 96.62 186 ALA A CA 1
ATOM 1430 C C . ALA A 1 186 ? 7.316 -35.688 -30.297 1 96.62 186 ALA A C 1
ATOM 1432 O O . ALA A 1 186 ? 8.383 -35.625 -29.672 1 96.62 186 ALA A O 1
ATOM 1433 N N . LEU A 1 187 ? 7.102 -35.125 -31.422 1 95.62 187 LEU A N 1
ATOM 1434 C CA . LEU A 1 187 ? 8.016 -34.125 -31.984 1 95.62 187 LEU A CA 1
ATOM 1435 C C . LEU A 1 187 ? 7.453 -32.719 -31.844 1 95.62 187 LEU A C 1
ATOM 1437 O O . LEU A 1 187 ? 6.254 -32.5 -32.031 1 95.62 187 LEU A O 1
ATOM 1441 N N . LEU A 1 188 ? 8.328 -31.812 -31.5 1 95.19 188 LEU A N 1
ATOM 1442 C CA . LEU A 1 188 ? 7.926 -30.422 -31.297 1 95.19 188 LEU A CA 1
ATOM 1443 C C . LEU A 1 188 ? 8.484 -29.531 -32.406 1 95.19 188 LEU A C 1
ATOM 1445 O O . LEU A 1 188 ? 9.5 -29.859 -33 1 95.19 188 LEU A O 1
ATOM 1449 N N . PRO A 1 189 ? 7.766 -28.422 -32.688 1 93.19 189 PRO A N 1
ATOM 1450 C CA . PRO A 1 189 ? 8.336 -27.453 -33.625 1 93.19 189 PRO A CA 1
ATOM 1451 C C . PRO A 1 189 ? 9.672 -26.891 -33.156 1 93.19 189 PRO A C 1
ATOM 1453 O O . PRO A 1 189 ? 9.969 -26.922 -31.953 1 93.19 189 PRO A O 1
ATOM 1456 N N . PRO A 1 190 ? 10.414 -26.453 -34.125 1 87.31 190 PRO A N 1
ATOM 1457 C CA . PRO A 1 190 ? 11.703 -25.859 -33.75 1 87.31 190 PRO A CA 1
ATOM 1458 C C . PRO A 1 190 ? 11.555 -24.656 -32.812 1 87.31 190 PRO A C 1
ATOM 1460 O O . PRO A 1 190 ? 10.617 -23.875 -32.938 1 87.31 190 PRO A O 1
ATOM 1463 N N . GLY A 1 191 ? 12.398 -24.547 -31.859 1 82.19 191 GLY A N 1
ATOM 1464 C CA . GLY A 1 191 ? 12.383 -23.422 -30.938 1 82.19 191 GLY A CA 1
ATOM 1465 C C . GLY A 1 191 ? 11.633 -23.703 -29.656 1 82.19 191 GLY A C 1
ATOM 1466 O O . GLY A 1 191 ? 11.703 -22.922 -28.703 1 82.19 191 GLY A O 1
ATOM 1467 N N . CYS A 1 192 ? 10.883 -24.766 -29.781 1 84.81 192 CYS A N 1
ATOM 1468 C CA . CYS A 1 192 ? 10.164 -25.156 -28.578 1 84.81 192 CYS A CA 1
ATOM 1469 C C . CYS A 1 192 ? 11 -26.109 -27.734 1 84.81 192 CYS A C 1
ATOM 1471 O O . CYS A 1 192 ? 11.828 -26.844 -28.25 1 84.81 192 CYS A O 1
ATOM 1473 N N . GLY A 1 193 ? 10.891 -26 -26.469 1 81.75 193 GLY A N 1
ATOM 1474 C CA . GLY A 1 193 ? 11.633 -26.875 -25.562 1 81.75 193 GLY A CA 1
ATOM 1475 C C . GLY A 1 193 ? 11.172 -28.312 -25.625 1 81.75 193 GLY A C 1
ATOM 1476 O O . GLY A 1 193 ? 10.727 -28.781 -26.672 1 81.75 193 GLY A O 1
ATOM 1477 N N . ASN A 1 194 ? 11.414 -29.094 -24.578 1 89.38 194 ASN A N 1
ATOM 1478 C CA . ASN A 1 194 ? 11.055 -30.5 -24.469 1 89.38 194 ASN A CA 1
ATOM 1479 C C . ASN A 1 194 ? 9.828 -30.703 -23.594 1 89.38 194 ASN A C 1
ATOM 1481 O O . ASN A 1 194 ? 9.445 -29.812 -22.844 1 89.38 194 ASN A O 1
ATOM 1485 N N . ILE A 1 195 ? 9.25 -31.844 -23.812 1 94.44 195 ILE A N 1
ATOM 1486 C CA . ILE A 1 195 ? 8.18 -32.25 -22.906 1 94.44 195 ILE A CA 1
ATOM 1487 C C . ILE A 1 195 ? 8.781 -32.719 -21.578 1 94.44 195 ILE A C 1
ATOM 1489 O O . ILE A 1 195 ? 9.594 -33.656 -21.562 1 94.44 195 ILE A O 1
ATOM 1493 N N . ILE A 1 196 ? 8.367 -32.062 -20.578 1 91.62 196 ILE A N 1
ATOM 1494 C CA . ILE A 1 196 ? 8.961 -32.438 -19.297 1 91.62 196 ILE A CA 1
ATOM 1495 C C . ILE A 1 196 ? 7.969 -33.25 -18.469 1 91.62 196 ILE A C 1
ATOM 1497 O O . ILE A 1 196 ? 8.367 -34 -17.578 1 91.62 196 ILE A O 1
ATOM 1501 N N . LYS A 1 197 ? 6.734 -33.094 -18.719 1 93.94 197 LYS A N 1
ATOM 1502 C CA . LYS A 1 197 ? 5.695 -33.812 -18.016 1 93.94 197 LYS A CA 1
ATOM 1503 C C . LYS A 1 197 ? 4.465 -34.031 -18.906 1 93.94 197 LYS A C 1
ATOM 1505 O O . LYS A 1 197 ? 4.145 -33.156 -19.734 1 93.94 197 LYS A O 1
ATOM 1510 N N . ALA A 1 198 ? 3.832 -35.125 -18.75 1 96.56 198 ALA A N 1
ATOM 1511 C CA . ALA A 1 198 ? 2.578 -35.438 -19.438 1 96.56 198 ALA A CA 1
ATOM 1512 C C . ALA A 1 198 ? 1.641 -36.219 -18.516 1 96.56 198 ALA A C 1
ATOM 1514 O O . ALA A 1 198 ? 2.061 -37.188 -17.859 1 96.56 198 ALA A O 1
ATOM 1515 N N . ARG A 1 199 ? 0.474 -35.719 -18.516 1 96.44 199 ARG A N 1
ATOM 1516 C CA . ARG A 1 199 ? -0.519 -36.375 -17.656 1 96.44 199 ARG A CA 1
ATOM 1517 C C . ARG A 1 199 ? -1.842 -36.562 -18.391 1 96.44 199 ARG A C 1
ATOM 1519 O O . ARG A 1 199 ? -2.434 -35.594 -18.875 1 96.44 199 ARG A O 1
ATOM 1526 N N . ARG A 1 200 ? -2.316 -37.781 -18.359 1 97.19 200 ARG A N 1
ATOM 1527 C CA . ARG A 1 200 ? -3.607 -38.062 -18.984 1 97.19 200 ARG A CA 1
ATOM 1528 C C . ARG A 1 200 ? -4.754 -37.75 -18.031 1 97.19 200 ARG A C 1
ATOM 1530 O O . ARG A 1 200 ? -4.723 -38.156 -16.859 1 97.19 200 ARG A O 1
ATOM 1537 N N . LEU A 1 201 ? -5.734 -37.031 -18.547 1 95.31 201 LEU A N 1
ATOM 1538 C CA . LEU A 1 201 ? -6.918 -36.719 -17.766 1 95.31 201 LEU A CA 1
ATOM 1539 C C . LEU A 1 201 ? -7.875 -37.906 -17.719 1 95.31 201 LEU A C 1
ATOM 1541 O O . LEU A 1 201 ? -7.93 -38.688 -18.672 1 95.31 201 LEU A O 1
ATOM 1545 N N . SER A 1 202 ? -8.57 -38 -16.625 1 94.31 202 SER A N 1
ATOM 1546 C CA . SER A 1 202 ? -9.57 -39.062 -16.453 1 94.31 202 SER A CA 1
ATOM 1547 C C . SER A 1 202 ? -10.945 -38.469 -16.172 1 94.31 202 SER A C 1
ATOM 1549 O O . SER A 1 202 ? -11.047 -37.344 -15.695 1 94.31 202 SER A O 1
ATOM 1551 N N . ARG A 1 203 ? -11.953 -39.156 -16.469 1 91.94 203 ARG A N 1
ATOM 1552 C CA . ARG A 1 203 ? -13.32 -38.719 -16.203 1 91.94 203 ARG A CA 1
ATOM 1553 C C . ARG A 1 203 ? -14 -39.688 -15.219 1 91.94 203 ARG A C 1
ATOM 1555 O O . ARG A 1 203 ? -13.734 -40.906 -15.242 1 91.94 203 ARG A O 1
ATOM 1562 N N . LYS A 1 204 ? -14.82 -39.125 -14.422 1 88.94 204 LYS A N 1
ATOM 1563 C CA . LYS A 1 204 ? -15.578 -39.906 -13.438 1 88.94 204 LYS A CA 1
ATOM 1564 C C . LYS A 1 204 ? -16.719 -40.656 -14.109 1 88.94 204 LYS A C 1
ATOM 1566 O O . LYS A 1 204 ? -17.453 -40.094 -14.914 1 88.94 204 LYS A O 1
ATOM 1571 N N . ASN A 1 205 ? -16.766 -41.906 -13.914 1 89.12 205 ASN A N 1
ATOM 1572 C CA . ASN A 1 205 ? -17.844 -42.781 -14.375 1 89.12 205 ASN A CA 1
ATOM 1573 C C . ASN A 1 205 ? -18.562 -43.438 -13.203 1 89.12 205 ASN A C 1
ATOM 1575 O O . ASN A 1 205 ? -17.922 -44.031 -12.32 1 89.12 205 ASN A O 1
ATOM 1579 N N . VAL A 1 206 ? -19.875 -43.156 -13.094 1 90.06 206 VAL A N 1
ATOM 1580 C CA . VAL A 1 206 ? -20.672 -43.75 -12.031 1 90.06 206 VAL A CA 1
ATOM 1581 C C . VAL A 1 206 ? -21.516 -44.875 -12.594 1 90.06 206 VAL A C 1
ATOM 1583 O O . VAL A 1 206 ? -22.375 -44.656 -13.453 1 90.06 206 VAL A O 1
ATOM 1586 N N . GLU A 1 207 ? -21.25 -46.031 -12.352 1 87.06 207 GLU A N 1
ATOM 1587 C CA . GLU A 1 207 ? -22.016 -47.219 -12.727 1 87.06 207 GLU A CA 1
ATOM 1588 C C . GLU A 1 207 ? -22.422 -48.031 -11.5 1 87.06 207 GLU A C 1
ATOM 1590 O O . GLU A 1 207 ? -21.562 -48.438 -10.719 1 87.06 207 GLU A O 1
ATOM 1595 N N . ASP A 1 208 ? -23.766 -48.344 -11.398 1 88.19 208 ASP A N 1
ATOM 1596 C CA . ASP A 1 208 ? -24.375 -49.094 -10.32 1 88.19 208 ASP A CA 1
ATOM 1597 C C . ASP A 1 208 ? -23.906 -48.594 -8.953 1 88.19 208 ASP A C 1
ATOM 1599 O O . ASP A 1 208 ? -23.531 -49.375 -8.086 1 88.19 208 ASP A O 1
ATOM 1603 N N . GLY A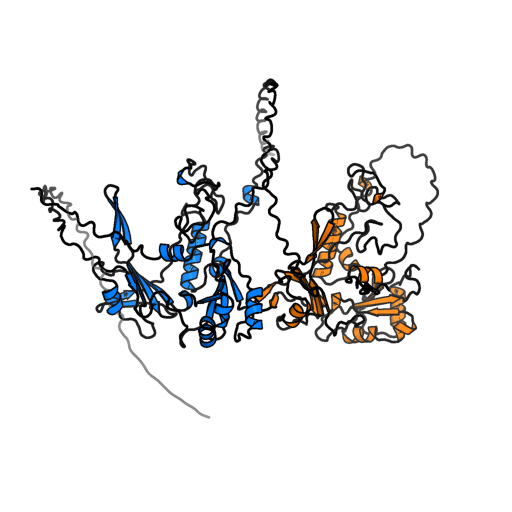 1 209 ? -23.688 -47.281 -8.836 1 84.38 209 GLY A N 1
ATOM 1604 C CA . GLY A 1 209 ? -23.328 -46.625 -7.578 1 84.38 209 GLY A CA 1
ATOM 1605 C C . GLY A 1 209 ? -21.828 -46.625 -7.324 1 84.38 209 GLY A C 1
ATOM 1606 O O . GLY A 1 209 ? -21.375 -46.094 -6.316 1 84.38 209 GLY A O 1
ATOM 1607 N N . LYS A 1 210 ? -21.203 -47.344 -8.148 1 89.38 210 LYS A N 1
ATOM 1608 C CA . LYS A 1 210 ? -19.75 -47.375 -7.996 1 89.38 210 LYS A CA 1
ATOM 1609 C C . LYS A 1 210 ? -19.078 -46.344 -8.891 1 89.38 210 LYS A C 1
ATOM 1611 O O . LYS A 1 210 ? -19.438 -46.188 -10.055 1 89.38 210 LYS A O 1
ATOM 1616 N N . VAL A 1 211 ? -18.219 -45.531 -8.203 1 89.62 211 VAL A N 1
ATOM 1617 C CA . VAL A 1 211 ? -17.484 -44.5 -8.906 1 89.62 211 VAL A CA 1
ATOM 1618 C C . VAL A 1 211 ? -16.172 -45.062 -9.461 1 89.62 211 VAL A C 1
ATOM 1620 O O . VAL A 1 211 ? -15.438 -45.75 -8.758 1 89.62 211 VAL A O 1
ATOM 1623 N N . SER A 1 212 ? -16 -45 -10.742 1 89.12 212 SER A N 1
ATOM 1624 C CA . SER A 1 212 ? -14.742 -45.344 -11.375 1 89.12 212 SER A CA 1
ATOM 1625 C C . SER A 1 212 ? -14.219 -44.219 -12.242 1 89.12 212 SER A C 1
ATOM 1627 O O . SER A 1 212 ? -14.984 -43.344 -12.672 1 89.12 212 SER A O 1
ATOM 1629 N N . TRP A 1 213 ? -12.883 -44.156 -12.352 1 90.25 213 TRP A N 1
ATOM 1630 C CA . TRP A 1 213 ? -12.266 -43.156 -13.211 1 90.25 213 TRP A CA 1
ATOM 1631 C C . TRP A 1 213 ? -11.75 -43.781 -14.5 1 90.25 213 TRP A C 1
ATOM 1633 O O . TRP A 1 213 ? -11 -44.781 -14.469 1 90.25 213 TRP A O 1
ATOM 1643 N N . VAL A 1 214 ? -12.18 -43.281 -15.633 1 92.06 214 VAL A N 1
ATOM 1644 C CA . VAL A 1 214 ? -11.82 -43.812 -16.953 1 92.06 214 VAL A CA 1
ATOM 1645 C C . VAL A 1 214 ? -10.906 -42.812 -17.672 1 92.06 214 VAL A C 1
ATOM 1647 O O . VAL A 1 214 ? -11.164 -41.625 -17.672 1 92.06 214 VAL A O 1
ATOM 1650 N N . PRO A 1 215 ? -9.828 -43.344 -18.25 1 94.25 215 PRO A N 1
ATOM 1651 C CA . PRO A 1 215 ? -8.93 -42.469 -18.984 1 94.25 215 PRO A CA 1
ATOM 1652 C C . PRO A 1 215 ? -9.602 -41.812 -20.188 1 94.25 215 PRO A C 1
ATOM 1654 O O . PRO A 1 215 ? -10.445 -42.438 -20.844 1 94.25 215 PRO A O 1
ATOM 1657 N N . THR A 1 216 ? -9.211 -40.531 -20.391 1 95.94 216 THR A N 1
ATOM 1658 C CA . THR A 1 216 ? -9.727 -39.812 -21.547 1 95.94 216 THR A CA 1
ATOM 1659 C C . THR A 1 216 ? -8.648 -39.656 -22.625 1 95.94 216 THR A C 1
ATOM 1661 O O . THR A 1 216 ? -7.527 -40.156 -22.453 1 95.94 216 THR A O 1
ATOM 1664 N N . GLN A 1 217 ? -9.055 -39.125 -23.734 1 97.31 217 GLN A N 1
ATOM 1665 C CA . GLN A 1 217 ? -8.117 -38.875 -24.844 1 97.31 217 GLN A CA 1
ATOM 1666 C C . GLN A 1 217 ? -7.422 -37.531 -24.688 1 97.31 217 GLN A C 1
ATOM 1668 O O . GLN A 1 217 ? -6.754 -37.062 -25.609 1 97.31 217 GLN A O 1
ATOM 1673 N N . SER A 1 218 ? -7.598 -36.875 -23.516 1 97.44 218 SER A N 1
ATOM 1674 C CA . SER A 1 218 ? -7.012 -35.562 -23.266 1 97.44 218 SER A CA 1
ATOM 1675 C C . SER A 1 218 ? -5.781 -35.688 -22.359 1 97.44 218 SER A C 1
ATOM 1677 O O . SER A 1 218 ? -5.816 -36.375 -21.328 1 97.44 218 SER A O 1
ATOM 1679 N N . VAL A 1 219 ? -4.707 -35.031 -22.797 1 98.12 219 VAL A N 1
ATOM 1680 C CA . VAL A 1 219 ? -3.436 -35.094 -22.078 1 98.12 219 VAL A CA 1
ATOM 1681 C C . VAL A 1 219 ? -2.947 -33.656 -21.781 1 98.12 219 VAL A C 1
ATOM 1683 O O . VAL A 1 219 ? -2.938 -32.812 -22.672 1 98.12 219 VAL A O 1
ATOM 1686 N N . VAL A 1 220 ? -2.615 -33.438 -20.5 1 97.81 220 VAL A N 1
ATOM 1687 C CA . VAL A 1 220 ? -1.956 -32.188 -20.125 1 97.81 220 VAL A CA 1
ATOM 1688 C C . VAL A 1 220 ? -0.443 -32.344 -20.25 1 97.81 220 VAL A C 1
ATOM 1690 O O . VAL A 1 220 ? 0.149 -33.25 -19.641 1 97.81 220 VAL A O 1
ATOM 1693 N N . VAL A 1 221 ? 0.144 -31.469 -21 1 97.31 221 VAL A N 1
ATOM 1694 C CA . VAL A 1 221 ? 1.57 -31.578 -21.297 1 97.31 221 VAL A CA 1
ATOM 1695 C C . VAL A 1 221 ? 2.291 -30.328 -20.781 1 97.31 221 VAL A C 1
ATOM 1697 O O . VAL A 1 221 ? 1.816 -29.203 -20.953 1 97.31 221 VAL A O 1
ATOM 1700 N N . THR A 1 222 ? 3.383 -30.547 -20.109 1 95.12 222 THR A N 1
ATOM 1701 C CA . THR A 1 222 ? 4.246 -29.453 -19.656 1 95.12 222 THR A CA 1
ATOM 1702 C C . THR A 1 222 ? 5.477 -29.344 -20.562 1 95.12 222 THR A C 1
ATOM 1704 O O . THR A 1 222 ? 6.25 -30.297 -20.688 1 95.12 222 THR A O 1
ATOM 1707 N N . PHE A 1 223 ? 5.605 -28.188 -21.141 1 94.25 223 PHE A N 1
ATOM 1708 C CA . PHE A 1 223 ? 6.711 -27.922 -22.047 1 94.25 223 PHE A CA 1
ATOM 1709 C C . PHE A 1 223 ? 7.762 -27.047 -21.375 1 94.25 223 PHE A C 1
ATOM 1711 O O . PHE A 1 223 ? 7.426 -26.094 -20.672 1 94.25 223 PHE A O 1
ATOM 1718 N N . LEU A 1 224 ? 9 -27.453 -21.578 1 92.25 224 LEU A N 1
ATOM 1719 C CA . LEU A 1 224 ? 10.078 -26.578 -21.125 1 92.25 224 LEU A CA 1
ATOM 1720 C C . LEU A 1 224 ? 10.164 -25.328 -21.984 1 92.25 224 LEU A C 1
ATOM 1722 O O . LEU A 1 224 ? 10.094 -25.406 -23.219 1 92.25 224 LEU A O 1
ATOM 1726 N N . GLY A 1 225 ? 10.32 -24.203 -21.234 1 91.06 225 GLY A N 1
ATOM 1727 C CA . GLY A 1 225 ? 10.43 -22.938 -21.953 1 91.06 225 GLY A CA 1
ATOM 1728 C C . GLY A 1 225 ? 9.242 -22.016 -21.719 1 91.06 225 GLY A C 1
ATOM 1729 O O . GLY A 1 225 ? 8.305 -22.375 -21 1 91.06 225 GLY A O 1
ATOM 1730 N N . GLN A 1 226 ? 9.297 -20.844 -22.438 1 92.5 226 GLN A N 1
ATOM 1731 C CA . GLN A 1 226 ? 8.297 -19.797 -22.188 1 92.5 226 GLN A CA 1
ATOM 1732 C C . GLN A 1 226 ? 7.312 -19.703 -23.344 1 92.5 226 GLN A C 1
ATOM 1734 O O . GLN A 1 226 ? 6.445 -18.828 -23.344 1 92.5 226 GLN A O 1
ATOM 1739 N N . SER A 1 227 ? 7.402 -20.609 -24.266 1 91.19 227 SER A N 1
ATOM 1740 C CA . SER A 1 227 ? 6.512 -20.609 -25.422 1 91.19 227 SER A CA 1
ATOM 1741 C C . SER A 1 227 ? 5.707 -21.906 -25.5 1 91.19 227 SER A C 1
ATOM 1743 O O . SER A 1 227 ? 6.262 -23 -25.391 1 91.19 227 SER A O 1
ATOM 1745 N N . LEU A 1 228 ? 4.488 -21.75 -25.719 1 95 228 LEU A N 1
ATOM 1746 C CA . LEU A 1 228 ? 3.613 -22.891 -25.922 1 95 228 LEU A CA 1
ATOM 1747 C C . LEU A 1 228 ? 3.5 -23.234 -27.406 1 95 228 LEU A C 1
ATOM 1749 O O . LEU A 1 228 ? 3.07 -22.406 -28.203 1 95 228 LEU A O 1
ATOM 1753 N N . PRO A 1 229 ? 3.926 -24.438 -27.734 1 96.5 229 PRO A N 1
ATOM 1754 C CA . PRO A 1 229 ? 3.756 -24.766 -29.156 1 96.5 229 PRO A CA 1
ATOM 1755 C C . PRO A 1 229 ? 2.289 -24.828 -29.578 1 96.5 229 PRO A C 1
ATOM 1757 O O . PRO A 1 229 ? 1.438 -25.266 -28.797 1 96.5 229 PRO A O 1
ATOM 1760 N N . SER A 1 230 ? 2.02 -24.469 -30.781 1 96 230 SER A N 1
ATOM 1761 C CA . SER A 1 230 ? 0.651 -24.484 -31.281 1 96 230 SER A CA 1
ATOM 1762 C C . SER A 1 230 ? 0.212 -25.906 -31.625 1 96 230 SER A C 1
ATOM 1764 O O . SER A 1 230 ? -0.984 -26.203 -31.625 1 96 230 SER A O 1
ATOM 1766 N N . LYS A 1 231 ? 1.193 -26.688 -31.953 1 97.31 231 LYS A N 1
ATOM 1767 C CA . LYS A 1 231 ? 0.918 -28.094 -32.281 1 97.31 231 LYS A CA 1
ATOM 1768 C C . LYS A 1 231 ? 2.117 -28.969 -31.953 1 97.31 231 LYS A C 1
ATOM 1770 O O . LYS A 1 231 ? 3.234 -28.484 -31.781 1 97.31 231 LYS A O 1
ATOM 1775 N N . ILE A 1 232 ? 1.774 -30.234 -31.812 1 97.56 232 ILE A N 1
ATOM 1776 C CA . ILE A 1 232 ? 2.82 -31.25 -31.734 1 97.56 232 ILE A CA 1
ATOM 1777 C C . ILE A 1 232 ? 2.6 -32.312 -32.812 1 97.56 232 ILE A C 1
ATOM 1779 O O . ILE A 1 232 ? 1.52 -32.375 -33.406 1 97.56 232 ILE A O 1
ATOM 1783 N N . PHE A 1 233 ? 3.705 -33.031 -33.062 1 97.31 233 PHE A N 1
ATOM 1784 C CA . PHE A 1 233 ? 3.627 -34.094 -34.062 1 97.31 233 PHE A CA 1
ATOM 1785 C C . PHE A 1 233 ? 3.809 -35.469 -33.406 1 97.31 233 PHE A C 1
ATOM 1787 O O . PHE A 1 233 ? 4.785 -35.688 -32.688 1 97.31 233 PHE A O 1
ATOM 1794 N N . LEU A 1 234 ? 2.818 -36.281 -33.656 1 96.56 234 LEU A N 1
ATOM 1795 C CA . LEU A 1 234 ? 2.834 -37.625 -33.094 1 96.56 234 LEU A CA 1
ATOM 1796 C C . LEU A 1 234 ? 2.463 -38.688 -34.156 1 96.56 234 LEU A C 1
ATOM 1798 O O . LEU A 1 234 ? 1.376 -38.625 -34.719 1 96.56 234 LEU A O 1
ATOM 1802 N N . TYR A 1 235 ? 3.416 -39.594 -34.406 1 95.94 235 TYR A N 1
ATOM 1803 C CA . TYR A 1 235 ? 3.207 -40.656 -35.406 1 95.94 235 TYR A CA 1
ATOM 1804 C C . TYR A 1 235 ? 2.68 -40.094 -36.719 1 95.94 235 TYR A C 1
ATOM 1806 O O . TYR A 1 235 ? 1.657 -40.531 -37.219 1 95.94 235 TYR A O 1
ATOM 1814 N N . TYR A 1 236 ? 3.295 -39.125 -37.156 1 95.25 236 TYR A N 1
ATOM 1815 C CA . TYR A 1 236 ? 3.094 -38.469 -38.469 1 95.25 236 TYR A CA 1
ATOM 1816 C C . TYR A 1 236 ? 1.768 -37.719 -38.5 1 95.25 236 TYR A C 1
ATOM 1818 O O . TYR A 1 236 ? 1.271 -37.406 -39.594 1 95.25 236 TYR A O 1
ATOM 1826 N N . THR A 1 237 ? 1.155 -37.438 -37.312 1 96.5 237 THR A N 1
ATOM 1827 C CA . THR A 1 237 ? -0.06 -36.656 -37.219 1 96.5 237 THR A CA 1
ATOM 1828 C C . THR A 1 237 ? 0.209 -35.344 -36.469 1 96.5 237 THR A C 1
ATOM 1830 O O . THR A 1 237 ? 1.11 -35.281 -35.625 1 96.5 237 THR A O 1
ATOM 1833 N N . SER A 1 238 ? -0.545 -34.375 -36.844 1 97 238 SER A N 1
ATOM 1834 C CA . SER A 1 238 ? -0.46 -33.094 -36.156 1 97 238 SER A CA 1
ATOM 1835 C C . SER A 1 238 ? -1.575 -32.938 -35.125 1 97 238 SER A C 1
ATOM 1837 O O . SER A 1 238 ? -2.75 -33.156 -35.438 1 97 238 SER A O 1
ATOM 1839 N N . LEU A 1 239 ? -1.243 -32.688 -33.906 1 97.94 239 LEU A N 1
ATOM 1840 C CA . LEU A 1 239 ? -2.215 -32.469 -32.844 1 97.94 239 LEU A CA 1
ATOM 1841 C C . LEU A 1 239 ? -2.129 -31.047 -32.312 1 97.94 239 LEU A C 1
ATOM 1843 O O . LEU A 1 239 ? -1.058 -30.594 -31.906 1 97.94 239 LEU A O 1
ATOM 1847 N N . PRO A 1 240 ? -3.168 -30.297 -32.344 1 98 240 PRO A N 1
ATOM 1848 C CA . PRO A 1 240 ? -3.137 -28.938 -31.797 1 98 240 PRO A CA 1
ATOM 1849 C C . PRO A 1 240 ? -2.922 -28.906 -30.281 1 98 240 PRO A C 1
ATOM 1851 O O . PRO A 1 240 ? -3.35 -29.828 -29.578 1 98 240 PRO A O 1
ATOM 1854 N N . VAL A 1 241 ? -2.236 -27.891 -29.812 1 98.12 241 VAL A N 1
ATOM 1855 C CA . VAL A 1 241 ? -2.018 -27.672 -28.391 1 98.12 241 VAL A CA 1
ATOM 1856 C C . VAL A 1 241 ? -2.799 -26.453 -27.938 1 98.12 241 VAL A C 1
ATOM 1858 O O . VAL A 1 241 ? -2.645 -25.359 -28.484 1 98.12 241 VAL A O 1
ATOM 1861 N N . GLU A 1 242 ? -3.633 -26.656 -26.953 1 97.62 242 GLU A N 1
ATOM 1862 C CA . GLU A 1 242 ? -4.375 -25.547 -26.344 1 97.62 242 GLU A CA 1
ATOM 1863 C C . GLU A 1 242 ? -3.793 -25.172 -24.984 1 97.62 242 GLU A C 1
ATOM 1865 O O . GLU A 1 242 ? -3.213 -26.016 -24.297 1 97.62 242 GLU A O 1
ATOM 1870 N N . LEU A 1 243 ? -3.926 -23.922 -24.734 1 96.75 243 LEU A N 1
ATOM 1871 C CA . LEU A 1 243 ? -3.51 -23.484 -23.406 1 96.75 243 LEU A CA 1
ATOM 1872 C C . LEU A 1 243 ? -4.305 -24.219 -22.328 1 96.75 243 LEU A C 1
ATOM 1874 O O . LEU A 1 243 ? -5.531 -24.312 -22.406 1 96.75 243 LEU A O 1
ATOM 1878 N N . TYR A 1 244 ? -3.615 -24.75 -21.391 1 96.69 244 TYR A N 1
ATOM 1879 C CA . TYR A 1 244 ? -4.293 -25.438 -20.312 1 96.69 244 TYR A CA 1
ATOM 1880 C C . TYR A 1 244 ? -4.707 -24.469 -19.203 1 96.69 244 TYR A C 1
ATOM 1882 O O . TYR A 1 244 ? -3.871 -23.75 -18.672 1 96.69 244 TYR A O 1
ATOM 1890 N N . ASN A 1 245 ? -5.91 -24.453 -18.875 1 92.88 245 ASN A N 1
ATOM 1891 C CA . ASN A 1 245 ? -6.43 -23.688 -17.75 1 92.88 245 ASN A CA 1
ATOM 1892 C C . ASN A 1 245 ? -6.598 -24.547 -16.5 1 92.88 245 ASN A C 1
ATOM 1894 O O . ASN A 1 245 ? -7.348 -25.531 -16.531 1 92.88 245 ASN A O 1
ATOM 1898 N N . PHE A 1 246 ? -5.957 -24.125 -15.492 1 91.19 246 PHE A N 1
ATOM 1899 C CA . PHE A 1 246 ? -6.078 -24.875 -14.25 1 91.19 246 PHE A CA 1
ATOM 1900 C C . PHE A 1 246 ? -7.516 -24.859 -13.75 1 91.19 246 PHE A C 1
ATOM 1902 O O . PHE A 1 246 ? -8.227 -23.875 -13.906 1 91.19 246 PHE A O 1
ATOM 1909 N N . PRO A 1 247 ? -7.871 -25.953 -13.211 1 91.12 247 PRO A N 1
ATOM 1910 C CA . PRO A 1 247 ? -9.219 -25.984 -12.641 1 91.12 247 PRO A CA 1
ATOM 1911 C C . PRO A 1 247 ? -9.367 -25.062 -11.43 1 91.12 247 PRO A C 1
ATOM 1913 O O . PRO A 1 247 ? -8.391 -24.797 -10.727 1 91.12 247 PRO A O 1
ATOM 1916 N N . THR A 1 248 ? -10.586 -24.562 -11.234 1 93.5 248 THR A N 1
ATOM 1917 C CA . THR A 1 248 ? -10.922 -23.766 -10.062 1 93.5 248 THR A CA 1
ATOM 1918 C C . THR A 1 248 ? -11.336 -24.656 -8.898 1 93.5 248 THR A C 1
ATOM 1920 O O . THR A 1 248 ? -12.461 -25.156 -8.867 1 93.5 248 THR A O 1
ATOM 1923 N N . THR A 1 249 ? -10.469 -24.891 -8.023 1 94.06 249 THR A N 1
ATOM 1924 C CA . THR A 1 249 ? -10.703 -25.781 -6.887 1 94.06 249 THR A CA 1
ATOM 1925 C C . THR A 1 249 ? -11.25 -25 -5.691 1 94.06 249 THR A C 1
ATOM 1927 O O . THR A 1 249 ? -10.695 -23.969 -5.32 1 94.06 249 THR A O 1
ATOM 1930 N N . GLN A 1 250 ? -12.281 -25.5 -5.188 1 95.19 250 GLN A N 1
ATOM 1931 C CA . GLN A 1 250 ? -12.883 -24.906 -4 1 95.19 250 GLN A CA 1
ATOM 1932 C C . GLN A 1 250 ? -12.945 -25.891 -2.846 1 95.19 250 GLN A C 1
ATOM 1934 O O . GLN A 1 250 ? -13.336 -27.047 -3.035 1 95.19 250 GLN A O 1
ATOM 1939 N N . CYS A 1 251 ? -12.523 -25.422 -1.734 1 95.31 251 CYS A N 1
ATOM 1940 C CA . CYS A 1 251 ? -12.547 -26.25 -0.538 1 95.31 251 CYS A CA 1
ATOM 1941 C C . CYS A 1 251 ? -13.953 -26.359 0.034 1 95.31 251 CYS A C 1
ATOM 1943 O O . CYS A 1 251 ? -14.625 -25.344 0.221 1 95.31 251 CYS A O 1
ATOM 1945 N N . TYR A 1 252 ? -14.367 -27.516 0.452 1 94.56 252 TYR A N 1
ATOM 1946 C CA . TYR A 1 252 ? -15.703 -27.719 0.991 1 94.56 252 TYR A CA 1
ATOM 1947 C C . TYR A 1 252 ? -15.711 -27.578 2.51 1 94.56 252 TYR A C 1
ATOM 1949 O O . TYR A 1 252 ? -16.766 -27.625 3.141 1 94.56 252 TYR A O 1
ATOM 1957 N N . ALA A 1 253 ? -14.539 -27.391 3.027 1 94.56 253 ALA A N 1
ATOM 1958 C CA . ALA A 1 253 ? -14.438 -27.234 4.477 1 94.56 253 ALA A CA 1
ATOM 1959 C C . ALA A 1 253 ? -14.508 -25.766 4.867 1 94.56 253 ALA A C 1
ATOM 1961 O O . ALA A 1 253 ? -15.102 -25.406 5.887 1 94.56 253 ALA A O 1
ATOM 1962 N N . CYS A 1 254 ? -13.906 -24.938 4.086 1 95.12 254 CYS A N 1
ATOM 1963 C CA . CYS A 1 254 ? -13.844 -23.531 4.461 1 95.12 254 CYS A CA 1
ATOM 1964 C C . CYS A 1 254 ? -14.438 -22.641 3.365 1 95.12 254 CYS A C 1
ATOM 1966 O O . CYS A 1 254 ? -14.523 -21.422 3.523 1 95.12 254 CYS A O 1
ATOM 1968 N N . CYS A 1 255 ? -14.742 -23.172 2.217 1 94.94 255 CYS A N 1
ATOM 1969 C CA . CYS A 1 255 ? -15.398 -22.547 1.075 1 94.94 255 CYS A CA 1
ATOM 1970 C C . CYS A 1 255 ? -14.414 -21.672 0.292 1 94.94 255 CYS A C 1
ATOM 1972 O O . CYS A 1 255 ? -14.766 -21.109 -0.741 1 94.94 255 CYS A O 1
ATOM 1974 N N . ARG A 1 256 ? -13.188 -21.625 0.705 1 94.62 256 ARG A N 1
ATOM 1975 C CA . ARG A 1 256 ? -12.203 -20.828 -0.017 1 94.62 256 ARG A CA 1
ATOM 1976 C C . ARG A 1 256 ? -11.656 -21.594 -1.221 1 94.62 256 ARG A C 1
ATOM 1978 O O . ARG A 1 256 ? -11.977 -22.766 -1.415 1 94.62 256 ARG A O 1
ATOM 1985 N N . TYR A 1 257 ? -10.938 -20.828 -2.037 1 94.19 257 TYR A N 1
ATOM 1986 C CA . TYR A 1 257 ? -10.438 -21.406 -3.281 1 94.19 257 TYR A CA 1
ATOM 1987 C C . TYR A 1 257 ? -8.945 -21.703 -3.184 1 94.19 257 TYR A C 1
ATOM 1989 O O . TYR A 1 257 ? -8.25 -21.141 -2.34 1 94.19 257 TYR A O 1
ATOM 1997 N N . GLY A 1 258 ? -8.586 -22.734 -3.98 1 91.88 258 GLY A N 1
ATOM 1998 C CA . GLY A 1 258 ? -7.152 -22.953 -4.137 1 91.88 258 GLY A CA 1
ATOM 1999 C C . GLY A 1 258 ? -6.648 -24.172 -3.381 1 91.88 258 GLY A C 1
ATOM 2000 O O . GLY A 1 258 ? -5.465 -24.516 -3.463 1 91.88 258 GLY A O 1
ATOM 2001 N N . HIS A 1 259 ? -7.559 -24.781 -2.555 1 90.06 259 HIS A N 1
ATOM 2002 C CA . HIS A 1 259 ? -7.168 -26 -1.837 1 90.06 259 HIS A CA 1
ATOM 2003 C C . HIS A 1 259 ? -8.367 -26.906 -1.602 1 90.06 259 HIS A C 1
ATOM 2005 O O . HIS A 1 259 ? -9.508 -26.516 -1.856 1 90.06 259 HIS A O 1
ATOM 2011 N N . THR A 1 260 ? -8.047 -28.109 -1.198 1 93 260 THR A N 1
ATOM 2012 C CA . THR A 1 260 ? -9.094 -29.094 -0.944 1 93 260 THR A CA 1
ATOM 2013 C C . THR A 1 260 ? -9.281 -29.312 0.555 1 93 260 THR A C 1
ATOM 2015 O O . THR A 1 260 ? -8.438 -28.906 1.356 1 93 260 THR A O 1
ATOM 2018 N N . LYS A 1 261 ? -10.328 -29.953 0.87 1 92.12 261 LYS A N 1
ATOM 2019 C CA . LYS A 1 261 ? -10.664 -30.25 2.26 1 92.12 261 LYS A CA 1
ATOM 2020 C C . LYS A 1 261 ? -9.531 -31 2.949 1 92.12 261 LYS A C 1
ATOM 2022 O O . LYS A 1 261 ? -9.219 -30.734 4.113 1 92.12 261 LYS A O 1
ATOM 2027 N N . ALA A 1 262 ? -8.906 -31.859 2.246 1 90.75 262 ALA A N 1
ATOM 2028 C CA . ALA A 1 262 ? -7.844 -32.688 2.793 1 90.75 262 ALA A CA 1
ATOM 2029 C C . ALA A 1 262 ? -6.652 -31.844 3.236 1 90.75 262 ALA A C 1
ATOM 2031 O O . ALA A 1 262 ? -5.977 -32.188 4.211 1 90.75 262 ALA A O 1
ATOM 2032 N N . ALA A 1 263 ? -6.461 -30.766 2.605 1 87.88 263 ALA A N 1
ATOM 2033 C CA . ALA A 1 263 ? -5.309 -29.906 2.885 1 87.88 263 ALA A CA 1
ATOM 2034 C C . ALA A 1 263 ? -5.73 -28.656 3.645 1 87.88 263 ALA A C 1
ATOM 2036 O O . ALA A 1 263 ? -4.934 -27.719 3.812 1 87.88 263 ALA A O 1
ATOM 2037 N N . CYS A 1 264 ? -6.887 -28.594 4.07 1 89.62 264 CYS A N 1
ATOM 2038 C CA . CYS A 1 264 ? -7.434 -27.375 4.652 1 89.62 264 CYS A CA 1
ATOM 2039 C C . CYS A 1 264 ? -7 -27.219 6.105 1 89.62 264 CYS A C 1
ATOM 2041 O O . CYS A 1 264 ? -7.105 -28.156 6.891 1 89.62 264 CYS A O 1
ATOM 2043 N N . ARG A 1 265 ? -6.539 -26.062 6.43 1 82.88 265 ARG A N 1
ATOM 2044 C CA . ARG A 1 265 ? -6.113 -25.781 7.797 1 82.88 265 ARG A CA 1
ATOM 2045 C C . ARG A 1 265 ? -7.004 -24.719 8.438 1 82.88 265 ARG A C 1
ATOM 2047 O O . ARG A 1 265 ? -6.746 -24.281 9.562 1 82.88 265 ARG A O 1
ATOM 2054 N N . SER A 1 266 ? -8.047 -24.391 7.82 1 88.81 266 SER A N 1
ATOM 2055 C CA . SER A 1 266 ? -8.906 -23.297 8.289 1 88.81 266 SER A CA 1
ATOM 2056 C C . SER A 1 266 ? -10.031 -23.828 9.164 1 88.81 266 SER A C 1
ATOM 2058 O O . SER A 1 266 ? -10.32 -25.031 9.164 1 88.81 266 SER A O 1
ATOM 2060 N N . LYS A 1 267 ? -10.586 -22.891 9.906 1 91.75 267 LYS A N 1
ATOM 2061 C CA . LYS A 1 267 ? -11.82 -23.219 10.609 1 91.75 267 LYS A CA 1
ATOM 2062 C C . LYS A 1 267 ? -12.938 -23.547 9.625 1 91.75 267 LYS A C 1
ATOM 2064 O O . LYS A 1 267 ? -13.055 -22.906 8.57 1 91.75 267 LYS A O 1
ATOM 2069 N N . PRO A 1 268 ? -13.734 -24.531 10.062 1 94.81 268 PRO A N 1
ATOM 2070 C CA . PRO A 1 268 ? -14.812 -24.922 9.148 1 94.81 268 PRO A CA 1
ATOM 2071 C C . PRO A 1 268 ? -15.805 -23.781 8.891 1 94.81 268 PRO A C 1
ATOM 2073 O O . PRO A 1 268 ? -16.078 -22.984 9.797 1 94.81 268 PRO A O 1
ATOM 2076 N N . ARG A 1 269 ? -16.219 -23.672 7.719 1 96.06 269 ARG A N 1
ATOM 2077 C CA . ARG A 1 269 ? -17.297 -22.766 7.289 1 96.06 269 ARG A CA 1
ATOM 2078 C C . ARG A 1 269 ? -18.281 -23.5 6.383 1 96.06 269 ARG A C 1
ATOM 2080 O O . ARG A 1 269 ? -17.906 -24.062 5.359 1 96.06 269 ARG A O 1
ATOM 2087 N N . CYS A 1 270 ? -19.484 -23.406 6.711 1 96.25 270 CYS A N 1
ATOM 2088 C CA . CYS A 1 270 ? -20.531 -24.141 6.023 1 96.25 270 CYS A CA 1
ATOM 2089 C C . CYS A 1 270 ? -20.781 -23.578 4.629 1 96.25 270 CYS A C 1
ATOM 2091 O O . CYS A 1 270 ? -20.969 -22.375 4.473 1 96.25 270 CYS A O 1
ATOM 2093 N N . PHE A 1 271 ? -20.859 -24.438 3.615 1 96.44 271 PHE A N 1
ATOM 2094 C CA . PHE A 1 271 ? -21.078 -23.969 2.254 1 96.44 271 PHE A CA 1
ATOM 2095 C C . PHE A 1 271 ? -22.562 -23.703 2.01 1 96.44 271 PHE A C 1
ATOM 2097 O O . PHE A 1 271 ? -22.938 -23.172 0.966 1 96.44 271 PHE A O 1
ATOM 2104 N N . ARG A 1 272 ? -23.406 -24 3 1 95.81 272 ARG A N 1
ATOM 2105 C CA . ARG A 1 272 ? -24.844 -23.781 2.873 1 95.81 272 ARG A CA 1
ATOM 2106 C C . ARG A 1 272 ? -25.266 -22.484 3.562 1 95.81 272 ARG A C 1
ATOM 2108 O O . ARG A 1 272 ? -26 -21.688 2.994 1 95.81 272 ARG A O 1
ATOM 2115 N N . CYS A 1 273 ? -24.766 -22.234 4.789 1 94.31 273 CYS A N 1
ATOM 2116 C CA . CYS A 1 273 ? -25.281 -21.109 5.562 1 94.31 273 CYS A CA 1
ATOM 2117 C C . CYS A 1 273 ? -24.141 -20.188 5.984 1 94.31 273 CYS A C 1
ATOM 2119 O O . CYS A 1 273 ? -24.375 -19.172 6.66 1 94.31 273 CYS A O 1
ATOM 2121 N N . SER A 1 274 ? -22.922 -20.469 5.727 1 93.94 274 SER A N 1
ATOM 2122 C CA . SER A 1 274 ? -21.734 -19.641 5.93 1 93.94 274 SER A CA 1
ATOM 2123 C C . SER A 1 274 ? -21.359 -19.562 7.402 1 93.94 274 SER A C 1
ATOM 2125 O O . SER A 1 274 ? -20.469 -18.797 7.785 1 93.94 274 SER A O 1
ATOM 2127 N N . LYS A 1 275 ? -22.016 -20.297 8.258 1 94.12 275 LYS A N 1
ATOM 2128 C CA . LYS A 1 275 ? -21.688 -20.297 9.68 1 94.12 275 LYS A CA 1
ATOM 2129 C C . LYS A 1 275 ? -20.516 -21.234 9.969 1 94.12 275 LYS A C 1
ATOM 2131 O O . LYS A 1 275 ? -20 -21.906 9.062 1 94.12 275 LYS A O 1
ATOM 2136 N N . GLU A 1 276 ? -20.062 -21.297 11.188 1 94.62 276 GLU A N 1
ATOM 2137 C CA . GLU A 1 276 ? -18.828 -22 11.562 1 94.62 276 GLU A CA 1
ATOM 2138 C C . GLU A 1 276 ? -19.109 -23.469 11.828 1 94.62 276 GLU A C 1
ATOM 2140 O O . GLU A 1 276 ? -19.016 -23.938 12.969 1 94.62 276 GLU A O 1
ATOM 2145 N N . HIS A 1 277 ? -19.438 -24.25 10.906 1 94.69 277 HIS A N 1
ATOM 2146 C CA . HIS A 1 277 ? -19.609 -25.703 10.938 1 94.69 277 HIS A CA 1
ATOM 2147 C C . HIS A 1 277 ? -19.484 -26.312 9.547 1 94.69 277 HIS A C 1
ATOM 2149 O O . HIS A 1 277 ? -19.5 -25.594 8.547 1 94.69 277 HIS A O 1
ATOM 2155 N N . LEU A 1 278 ? -19.328 -27.594 9.508 1 94.19 278 LEU A N 1
ATOM 2156 C CA . LEU A 1 278 ? -19.219 -28.281 8.227 1 94.19 278 LEU A CA 1
ATOM 2157 C C . LEU A 1 278 ? -20.578 -28.375 7.539 1 94.19 278 LEU A C 1
ATOM 2159 O O . LEU A 1 278 ? -21.578 -28.625 8.195 1 94.19 278 LEU A O 1
ATOM 2163 N N . GLY A 1 279 ? -20.641 -28.203 6.285 1 91.62 279 GLY A N 1
ATOM 2164 C CA . GLY A 1 279 ? -21.859 -28.156 5.504 1 91.62 279 GLY A CA 1
ATOM 2165 C C . GLY A 1 279 ? -22.547 -29.5 5.398 1 91.62 279 GLY A C 1
ATOM 2166 O O . GLY A 1 279 ? -23.766 -29.562 5.172 1 91.62 279 GLY A O 1
ATOM 2167 N N . ASP A 1 280 ? -21.891 -30.516 5.566 1 91.19 280 ASP A N 1
ATOM 2168 C CA . ASP A 1 280 ? -22.453 -31.859 5.402 1 91.19 280 ASP A CA 1
ATOM 2169 C C . ASP A 1 280 ? -23.531 -32.125 6.441 1 91.19 280 ASP A C 1
ATOM 2171 O O . ASP A 1 280 ? -24.469 -32.875 6.18 1 91.19 280 ASP A O 1
ATOM 2175 N N . SER A 1 281 ? -23.406 -31.484 7.539 1 89.69 281 SER A N 1
ATOM 2176 C CA . SER A 1 281 ? -24.344 -31.703 8.633 1 89.69 281 SER A CA 1
ATOM 2177 C C . SER A 1 281 ? -25.469 -30.672 8.625 1 89.69 281 SER A C 1
ATOM 2179 O O . SER A 1 281 ? -26.391 -30.734 9.438 1 89.69 281 SER A O 1
ATOM 2181 N N . CYS A 1 282 ? -25.391 -29.781 7.715 1 93.94 282 CYS A N 1
ATOM 2182 C CA . CYS A 1 282 ? -26.312 -28.656 7.684 1 93.94 282 CYS A CA 1
ATOM 2183 C C . CYS A 1 282 ? -27.531 -28.984 6.832 1 93.94 282 CYS A C 1
ATOM 2185 O O . CYS A 1 282 ? -27.406 -29.562 5.742 1 93.94 282 CYS A O 1
ATOM 2187 N N . GLU A 1 283 ? -28.688 -28.609 7.309 1 94.31 283 GLU A N 1
ATOM 2188 C CA . GLU A 1 283 ? -29.922 -28.984 6.633 1 94.31 283 GLU A CA 1
ATOM 2189 C C . GLU A 1 283 ? -30.547 -27.766 5.93 1 94.31 283 GLU A C 1
ATOM 2191 O O . GLU A 1 283 ? -31.625 -27.875 5.336 1 94.31 283 GLU A O 1
ATOM 2196 N N . VAL A 1 284 ? -29.875 -26.734 5.883 1 94.5 284 VAL A N 1
ATOM 2197 C CA . VAL A 1 284 ? -30.375 -25.531 5.219 1 94.5 284 VAL A CA 1
ATOM 2198 C C . VAL A 1 284 ? -30.5 -25.781 3.719 1 94.5 284 VAL A C 1
ATOM 2200 O O . VAL A 1 284 ? -29.609 -26.375 3.102 1 94.5 284 VAL A O 1
ATOM 2203 N N . THR A 1 285 ? -31.641 -25.406 3.162 1 93.06 285 THR A N 1
ATOM 2204 C CA . THR A 1 285 ? -31.875 -25.547 1.73 1 93.06 285 THR A CA 1
ATOM 2205 C C . THR A 1 285 ? -31.328 -24.344 0.966 1 93.06 285 THR A C 1
ATOM 2207 O O . THR A 1 285 ? -30.922 -23.344 1.571 1 93.06 285 THR A O 1
ATOM 2210 N N . GLU A 1 286 ? -31.219 -24.484 -0.299 1 91.19 286 GLU A N 1
ATOM 2211 C CA . GLU A 1 286 ? -30.625 -23.422 -1.126 1 91.19 286 GLU A CA 1
ATOM 2212 C C . GLU A 1 286 ? -31.406 -22.125 -0.995 1 91.19 286 GLU A C 1
ATOM 2214 O O . GLU A 1 286 ? -30.828 -21.031 -0.998 1 91.19 286 GLU A O 1
ATOM 2219 N N . SER A 1 287 ? -32.719 -22.203 -0.9 1 90.44 287 SER A N 1
ATOM 2220 C CA . SER A 1 287 ? -33.562 -21.031 -0.784 1 90.44 287 SER A CA 1
ATOM 2221 C C . SER A 1 287 ? -33.281 -20.25 0.501 1 90.44 287 SER A C 1
ATOM 2223 O O . SER A 1 287 ? -33.469 -19.047 0.559 1 90.44 287 SER A O 1
ATOM 2225 N N . GLY A 1 288 ? -32.781 -20.922 1.492 1 92 288 GLY A N 1
ATOM 2226 C CA . GLY A 1 288 ? -32.438 -20.312 2.768 1 92 288 GLY A CA 1
ATOM 2227 C C . GLY A 1 288 ? -30.953 -20.078 2.945 1 92 288 GLY A C 1
ATOM 2228 O O . GLY A 1 288 ? -30.516 -19.672 4.02 1 92 288 GLY A O 1
ATOM 2229 N N . ALA A 1 289 ? -30.25 -20.312 1.899 1 93.56 289 ALA A N 1
ATOM 2230 C CA . ALA A 1 289 ? -28.797 -20.297 1.997 1 93.56 289 ALA A CA 1
ATOM 2231 C C . ALA A 1 289 ? -28.25 -18.875 1.851 1 93.56 289 ALA A C 1
ATOM 2233 O O . ALA A 1 289 ? -28.938 -17.984 1.356 1 93.56 289 ALA A O 1
ATOM 2234 N N . SER A 1 290 ? -27.062 -18.609 2.436 1 92.25 290 SER A N 1
ATOM 2235 C CA . SER A 1 290 ? -26.281 -17.391 2.268 1 92.25 290 SER A CA 1
ATOM 2236 C C . SER A 1 290 ? -24.844 -17.703 1.872 1 92.25 290 SER A C 1
ATOM 2238 O O . SER A 1 290 ? -24.125 -18.406 2.598 1 92.25 290 SER A O 1
ATOM 2240 N N . CYS A 1 291 ? -24.5 -17.156 0.812 1 94.31 291 CYS A N 1
ATOM 2241 C CA . CYS A 1 291 ? -23.188 -17.453 0.274 1 94.31 291 CYS A CA 1
ATOM 2242 C C . CYS A 1 291 ? -22.094 -16.766 1.087 1 94.31 291 CYS A C 1
ATOM 2244 O O . CYS A 1 291 ? -22.219 -15.586 1.415 1 94.31 291 CYS A O 1
ATOM 2246 N N . ALA A 1 292 ? -21.078 -17.438 1.322 1 93.62 292 ALA A N 1
ATOM 2247 C CA . ALA A 1 292 ? -19.969 -16.938 2.125 1 93.62 292 ALA A CA 1
ATOM 2248 C C . ALA A 1 292 ? -19.172 -15.883 1.366 1 93.62 292 ALA A C 1
ATOM 2250 O O . ALA A 1 292 ? -18.438 -15.094 1.971 1 93.62 292 ALA A O 1
ATOM 2251 N N . HIS A 1 293 ? -19.297 -15.836 0.057 1 93.81 293 HIS A N 1
ATOM 2252 C CA . HIS A 1 293 ? -18.453 -14.977 -0.754 1 93.81 293 HIS A CA 1
ATOM 2253 C C . HIS A 1 293 ? -19.203 -13.727 -1.2 1 93.81 293 HIS A C 1
ATOM 2255 O O . HIS A 1 293 ? -18.688 -12.609 -1.105 1 93.81 293 HIS A O 1
ATOM 2261 N N . CYS A 1 294 ? -20.406 -13.867 -1.699 1 92.5 294 CYS A N 1
ATOM 2262 C CA . CYS A 1 294 ? -21.109 -12.727 -2.285 1 92.5 294 CYS A CA 1
ATOM 2263 C C . CYS A 1 294 ? -22.359 -12.375 -1.477 1 92.5 294 CYS A C 1
ATOM 2265 O O . CYS A 1 294 ? -23.078 -11.445 -1.823 1 92.5 294 CYS A O 1
ATOM 2267 N N . LEU A 1 295 ? -22.672 -13.188 -0.559 1 89.94 295 LEU A N 1
ATOM 2268 C CA . LEU A 1 295 ? -23.812 -12.992 0.343 1 89.94 295 LEU A CA 1
ATOM 2269 C C . LEU A 1 295 ? -25.125 -13.227 -0.382 1 89.94 295 LEU A C 1
ATOM 2271 O O . LEU A 1 295 ? -26.188 -12.875 0.132 1 89.94 295 LEU A O 1
ATOM 2275 N N . GLY A 1 296 ? -25.094 -13.82 -1.543 1 90.81 296 GLY A N 1
ATOM 2276 C CA . GLY A 1 296 ? -26.312 -14.164 -2.275 1 90.81 296 GLY A CA 1
ATOM 2277 C C . GLY A 1 296 ? -27.047 -15.352 -1.682 1 90.81 296 GLY A C 1
ATOM 2278 O O . GLY A 1 296 ? -26.5 -16.062 -0.824 1 90.81 296 GLY A O 1
ATOM 2279 N N . ARG A 1 297 ? -28.25 -15.609 -2.17 1 92.56 297 ARG A N 1
ATOM 2280 C CA . ARG A 1 297 ? -29.094 -16.688 -1.677 1 92.56 297 ARG A CA 1
ATOM 2281 C C . ARG A 1 297 ? -28.812 -17.984 -2.42 1 92.56 297 ARG A C 1
ATOM 2283 O O . ARG A 1 297 ? -29.688 -18.531 -3.096 1 92.56 297 ARG A O 1
ATOM 2290 N N . HIS A 1 298 ? -27.719 -18.5 -2.303 1 95.62 298 HIS A N 1
ATOM 2291 C CA . HIS A 1 298 ? -27.281 -19.766 -2.877 1 95.62 298 HIS A CA 1
ATOM 2292 C C . HIS A 1 298 ? -26.141 -20.375 -2.076 1 95.62 298 HIS A C 1
ATOM 2294 O O . HIS A 1 298 ? -25.547 -19.703 -1.232 1 95.62 298 HIS A O 1
ATOM 2300 N N . PHE A 1 299 ? -25.922 -21.625 -2.275 1 96.25 299 PHE A N 1
ATOM 2301 C CA . PHE A 1 299 ? -24.781 -22.25 -1.63 1 96.25 299 PHE A CA 1
ATOM 2302 C C . PHE A 1 299 ? -23.469 -21.656 -2.129 1 96.25 299 PHE A C 1
ATOM 2304 O O . PHE A 1 299 ? -23.375 -21.25 -3.287 1 96.25 299 PHE A O 1
ATOM 2311 N N . ALA A 1 300 ? -22.484 -21.641 -1.296 1 95.88 300 ALA A N 1
ATOM 2312 C CA . ALA A 1 300 ? -21.203 -21.047 -1.646 1 95.88 300 ALA A CA 1
ATOM 2313 C C . ALA A 1 300 ? -20.531 -21.828 -2.781 1 95.88 300 ALA A C 1
ATOM 2315 O O . ALA A 1 300 ? -19.594 -21.328 -3.416 1 95.88 300 ALA A O 1
ATOM 2316 N N . THR A 1 301 ? -21.016 -23.031 -3.08 1 94.44 301 THR A N 1
ATOM 2317 C CA . THR A 1 301 ? -20.422 -23.891 -4.102 1 94.44 301 THR A CA 1
ATOM 2318 C C . THR A 1 301 ? -21.172 -23.75 -5.422 1 94.44 301 THR A C 1
ATOM 2320 O O . THR A 1 301 ? -20.875 -24.453 -6.391 1 94.44 301 THR A O 1
ATOM 2323 N N . ASN A 1 302 ? -22.156 -22.875 -5.367 1 94 302 ASN A N 1
ATOM 2324 C CA . ASN A 1 302 ? -22.938 -22.688 -6.586 1 94 302 ASN A CA 1
ATOM 2325 C C . ASN A 1 302 ? -22.062 -22.172 -7.73 1 94 302 ASN A C 1
ATOM 2327 O O . ASN A 1 302 ? -21.297 -21.219 -7.566 1 94 302 ASN A O 1
ATOM 2331 N N . ARG A 1 303 ? -22.188 -22.75 -8.93 1 92.62 303 ARG A N 1
ATOM 2332 C CA . ARG A 1 303 ? -21.344 -22.422 -10.078 1 92.62 303 ARG A CA 1
ATOM 2333 C C . ARG A 1 303 ? -21.703 -21.062 -10.648 1 92.62 303 ARG A C 1
ATOM 2335 O O . ARG A 1 303 ? -20.891 -20.453 -11.359 1 92.62 303 ARG A O 1
ATOM 2342 N N . SER A 1 304 ? -22.828 -20.594 -10.305 1 92.56 304 SER A N 1
ATOM 2343 C CA . SER A 1 304 ? -23.266 -19.297 -10.82 1 92.56 304 SER A CA 1
ATOM 2344 C C . SER A 1 304 ? -22.875 -18.156 -9.891 1 92.56 304 SER A C 1
ATOM 2346 O O . SER A 1 304 ? -23.172 -17 -10.156 1 92.56 304 SER A O 1
ATOM 2348 N N . CYS A 1 305 ? -22.266 -18.547 -8.766 1 93.88 305 CYS A N 1
ATOM 2349 C CA . CYS A 1 305 ? -21.781 -17.516 -7.863 1 93.88 305 CYS A CA 1
ATOM 2350 C C . CYS A 1 305 ? -20.766 -16.625 -8.562 1 93.88 305 CYS A C 1
ATOM 2352 O O . CYS A 1 305 ? -19.844 -17.109 -9.211 1 93.88 305 CYS A O 1
ATOM 2354 N N . PRO A 1 306 ? -20.891 -15.297 -8.461 1 95.25 306 PRO A N 1
ATOM 2355 C CA . PRO A 1 306 ? -19.953 -14.383 -9.102 1 95.25 306 PRO A CA 1
ATOM 2356 C C . PRO A 1 306 ? -18.5 -14.633 -8.672 1 95.25 306 PRO A C 1
ATOM 2358 O O . PRO A 1 306 ? -17.578 -14.398 -9.445 1 95.25 306 PRO A O 1
ATOM 2361 N N . GLU A 1 307 ? -18.312 -15.109 -7.523 1 95.75 307 GLU A N 1
ATOM 2362 C CA . GLU A 1 307 ? -16.969 -15.398 -7.07 1 95.75 307 GLU A CA 1
ATOM 2363 C C . GLU A 1 307 ? -16.375 -16.578 -7.84 1 95.75 307 GLU A C 1
ATOM 2365 O O . GLU A 1 307 ? -15.164 -16.609 -8.094 1 95.75 307 GLU A O 1
ATOM 2370 N N . GLN A 1 308 ? -17.188 -17.5 -8.156 1 94.62 308 GLN A N 1
ATOM 2371 C CA . GLN A 1 308 ? -16.719 -18.625 -8.969 1 94.62 308 GLN A CA 1
ATOM 2372 C C . GLN A 1 308 ? -16.219 -18.141 -10.328 1 94.62 308 GLN A C 1
ATOM 2374 O O . GLN A 1 308 ? -15.164 -18.562 -10.797 1 94.62 308 GLN A O 1
ATOM 2379 N N . GLU A 1 309 ? -16.969 -17.312 -10.859 1 94.62 309 GLU A N 1
ATOM 2380 C CA . GLU A 1 309 ? -16.578 -16.75 -12.148 1 94.62 309 GLU A CA 1
ATOM 2381 C C . GLU A 1 309 ? -15.289 -15.953 -12.039 1 94.62 309 GLU A C 1
ATOM 2383 O O . GLU A 1 309 ? -14.422 -16.031 -12.914 1 94.62 309 GLU A O 1
ATOM 2388 N N . ARG A 1 310 ? -15.211 -15.188 -11.016 1 96.12 310 ARG A N 1
ATOM 2389 C CA . ARG A 1 310 ? -13.992 -14.414 -10.773 1 96.12 310 ARG A CA 1
ATOM 2390 C C . ARG A 1 310 ? -12.781 -15.328 -10.664 1 96.12 310 ARG A C 1
ATOM 2392 O O . ARG A 1 310 ? -11.75 -15.07 -11.289 1 96.12 310 ARG A O 1
ATOM 2399 N N . GLN A 1 311 ? -12.961 -16.391 -9.953 1 96.38 311 GLN A N 1
ATOM 2400 C CA . GLN A 1 311 ? -11.859 -17.328 -9.75 1 96.38 311 GLN A CA 1
ATOM 2401 C C . GLN A 1 311 ? -11.461 -18.016 -11.047 1 96.38 311 GLN A C 1
ATOM 2403 O O . GLN A 1 311 ? -10.281 -18.219 -11.312 1 96.38 311 GLN A O 1
ATOM 2408 N N . ARG A 1 312 ? -12.406 -18.344 -11.82 1 95.88 312 ARG A N 1
ATOM 2409 C CA . ARG A 1 312 ? -12.133 -18.938 -13.133 1 95.88 312 ARG A CA 1
ATOM 2410 C C . ARG A 1 312 ? -11.344 -17.969 -14.008 1 95.88 312 ARG A C 1
ATOM 2412 O O . ARG A 1 312 ? -10.367 -18.359 -14.648 1 95.88 312 ARG A O 1
ATOM 2419 N N . SER A 1 313 ? -11.742 -16.766 -13.969 1 96.31 313 SER A N 1
ATOM 2420 C CA . SER A 1 313 ? -11.07 -15.742 -14.766 1 96.31 313 SER A CA 1
ATOM 2421 C C . SER A 1 313 ? -9.633 -15.539 -14.297 1 96.31 313 SER A C 1
ATOM 2423 O O . SER A 1 313 ? -8.727 -15.352 -15.117 1 96.31 313 SER A O 1
ATOM 2425 N N . ILE A 1 314 ? -9.477 -15.594 -13.031 1 96.31 314 ILE A N 1
ATOM 2426 C CA . ILE A 1 314 ? -8.148 -15.453 -12.453 1 96.31 314 ILE A CA 1
ATOM 2427 C C . ILE A 1 314 ? -7.246 -16.578 -12.961 1 96.31 314 ILE A C 1
ATOM 2429 O O . ILE A 1 314 ? -6.113 -16.328 -13.375 1 96.31 314 ILE A O 1
ATOM 2433 N N . LYS A 1 315 ? -7.773 -17.75 -13 1 96.19 315 LYS A N 1
ATOM 2434 C CA . LYS A 1 315 ? -6.992 -18.906 -13.461 1 96.19 315 LYS A CA 1
ATOM 2435 C C . LYS A 1 315 ? -6.629 -18.766 -14.938 1 96.19 315 LYS A C 1
ATOM 2437 O O . LYS A 1 315 ? -5.516 -19.094 -15.344 1 96.19 315 LYS A O 1
ATOM 2442 N N . VAL A 1 316 ? -7.523 -18.297 -15.695 1 96.06 316 VAL A N 1
ATOM 2443 C CA . VAL A 1 316 ? -7.281 -18.094 -17.125 1 96.06 316 VAL A CA 1
ATOM 2444 C C . VAL A 1 316 ? -6.141 -17.094 -17.312 1 96.06 316 VAL A C 1
ATOM 2446 O O . VAL A 1 316 ? -5.215 -17.344 -18.094 1 96.06 316 VAL A O 1
ATOM 2449 N N . VAL A 1 317 ? -6.184 -16.016 -16.531 1 96.38 317 VAL A N 1
ATOM 2450 C CA . VAL A 1 317 ? -5.172 -14.984 -16.656 1 96.38 317 VAL A CA 1
ATOM 2451 C C . VAL A 1 317 ? -3.824 -15.508 -16.172 1 96.38 317 VAL A C 1
ATOM 2453 O O . VAL A 1 317 ? -2.781 -15.188 -16.734 1 96.38 317 VAL A O 1
ATOM 2456 N N . MET A 1 318 ? -3.863 -16.281 -15.156 1 95.62 318 MET A N 1
ATOM 2457 C CA . MET A 1 318 ? -2.633 -16.891 -14.672 1 95.62 318 MET A CA 1
ATOM 2458 C C . MET A 1 318 ? -1.949 -17.703 -15.766 1 95.62 318 MET A C 1
ATOM 2460 O O . MET A 1 318 ? -0.734 -17.609 -15.945 1 95.62 318 MET A O 1
ATOM 2464 N N . ALA A 1 319 ? -2.734 -18.453 -16.469 1 94.81 319 ALA A N 1
ATOM 2465 C CA . ALA A 1 319 ? -2.207 -19.312 -17.531 1 94.81 319 ALA A CA 1
ATOM 2466 C C . ALA A 1 319 ? -1.765 -18.484 -18.734 1 94.81 319 ALA A C 1
ATOM 2468 O O . ALA A 1 319 ? -0.677 -18.688 -19.281 1 94.81 319 ALA A O 1
ATOM 2469 N N . GLN A 1 320 ? -2.5 -17.5 -19.094 1 94.56 320 GLN A N 1
ATOM 2470 C CA . GLN A 1 320 ? -2.246 -16.688 -20.281 1 94.56 320 GLN A CA 1
ATOM 2471 C C . GLN A 1 320 ? -1.015 -15.812 -20.094 1 94.56 320 GLN A C 1
ATOM 2473 O O . GLN A 1 320 ? -0.206 -15.664 -21.016 1 94.56 320 GLN A O 1
ATOM 2478 N N . GLN A 1 321 ? -0.873 -15.305 -18.875 1 93.88 321 GLN A N 1
ATOM 2479 C CA . GLN A 1 321 ? 0.171 -14.312 -18.641 1 93.88 321 GLN A CA 1
ATOM 2480 C C . GLN A 1 321 ? 1.32 -14.898 -17.828 1 93.88 321 GLN A C 1
ATOM 2482 O O . GLN A 1 321 ? 2.34 -14.242 -17.609 1 93.88 321 GLN A O 1
ATOM 2487 N N . SER A 1 322 ? 1.175 -16.094 -17.406 1 92.38 322 SER A N 1
ATOM 2488 C CA . SER A 1 322 ? 2.188 -16.766 -16.594 1 92.38 322 SER A CA 1
ATOM 2489 C C . SER A 1 322 ? 2.545 -15.93 -15.367 1 92.38 322 SER A C 1
ATOM 2491 O O . SER A 1 322 ? 3.719 -15.648 -15.125 1 92.38 322 SER A O 1
ATOM 2493 N N . ILE A 1 323 ? 1.559 -15.578 -14.594 1 92.62 323 ILE A N 1
ATOM 2494 C CA . ILE A 1 323 ? 1.758 -14.766 -13.398 1 92.62 323 ILE A CA 1
ATOM 2495 C C . ILE A 1 323 ? 1.171 -15.484 -12.18 1 92.62 323 ILE A C 1
ATOM 2497 O O . ILE A 1 323 ? 0.406 -16.438 -12.328 1 92.62 323 ILE A O 1
ATOM 2501 N N . SER A 1 324 ? 1.627 -15.047 -11.039 1 91.19 324 SER A N 1
ATOM 2502 C CA . SER A 1 324 ? 1.167 -15.648 -9.789 1 91.19 324 SER A CA 1
ATOM 2503 C C . SER A 1 324 ? -0.306 -15.344 -9.539 1 91.19 324 SER A C 1
ATOM 2505 O O . SER A 1 324 ? -0.871 -14.438 -10.156 1 91.19 324 SER A O 1
ATOM 2507 N N . TYR A 1 325 ? -0.912 -16.109 -8.688 1 92.75 325 TYR A N 1
ATOM 2508 C CA . TYR A 1 325 ? -2.309 -15.922 -8.312 1 92.75 325 TYR A CA 1
ATOM 2509 C C . TYR A 1 325 ? -2.549 -14.5 -7.816 1 92.75 325 TYR A C 1
ATOM 2511 O O . TYR A 1 325 ? -3.52 -13.852 -8.211 1 92.75 325 TYR A O 1
ATOM 2519 N N . VAL A 1 326 ? -1.672 -14.023 -6.926 1 91.44 326 VAL A N 1
ATOM 2520 C CA . VAL A 1 326 ? -1.83 -12.719 -6.297 1 91.44 326 VAL A CA 1
ATOM 2521 C C . VAL A 1 326 ? -1.823 -11.625 -7.367 1 91.44 326 VAL A C 1
ATOM 2523 O O . VAL A 1 326 ? -2.645 -10.711 -7.332 1 91.44 326 VAL A O 1
ATOM 2526 N N . GLU A 1 327 ? -0.958 -11.781 -8.289 1 90.38 327 GLU A N 1
ATOM 2527 C CA . GLU A 1 327 ? -0.875 -10.805 -9.375 1 90.38 327 GLU A CA 1
ATOM 2528 C C . GLU A 1 327 ? -2.117 -10.859 -10.258 1 90.38 327 GLU A C 1
ATOM 2530 O O . GLU A 1 327 ? -2.633 -9.812 -10.672 1 90.38 327 GLU A O 1
ATOM 2535 N N . ALA A 1 328 ? -2.553 -12.008 -10.523 1 94.62 328 ALA A N 1
ATOM 2536 C CA . ALA A 1 328 ? -3.748 -12.172 -11.344 1 94.62 328 ALA A CA 1
ATOM 2537 C C . ALA A 1 328 ? -4.988 -11.656 -10.617 1 94.62 328 ALA A C 1
ATOM 2539 O O . ALA A 1 328 ? -5.836 -10.992 -11.219 1 94.62 328 ALA A O 1
ATOM 2540 N N . CYS A 1 329 ? -5.051 -11.938 -9.375 1 94.25 329 CYS A N 1
ATOM 2541 C CA . CYS A 1 329 ? -6.18 -11.531 -8.539 1 94.25 329 CYS A CA 1
ATOM 2542 C C . CYS A 1 329 ? -6.352 -10.023 -8.555 1 94.25 329 CYS A C 1
ATOM 2544 O O . CYS A 1 329 ? -7.477 -9.516 -8.555 1 94.25 329 CYS A O 1
ATOM 2546 N N . ALA A 1 330 ? -5.242 -9.32 -8.602 1 91.5 330 ALA A N 1
ATOM 2547 C CA . ALA A 1 330 ? -5.254 -7.863 -8.562 1 91.5 330 ALA A CA 1
ATOM 2548 C C . ALA A 1 330 ? -5.949 -7.289 -9.797 1 91.5 330 ALA A C 1
ATOM 2550 O O . ALA A 1 330 ? -6.363 -6.129 -9.797 1 91.5 330 ALA A O 1
ATOM 2551 N N . GLN A 1 331 ? -6.141 -8.055 -10.789 1 93.88 331 GLN A N 1
ATOM 2552 C CA . GLN A 1 331 ? -6.738 -7.578 -12.031 1 93.88 331 GLN A CA 1
ATOM 2553 C C . GLN A 1 331 ? -8.258 -7.711 -12 1 93.88 331 GLN A C 1
ATOM 2555 O O . GLN A 1 331 ? -8.953 -7.211 -12.891 1 93.88 331 GLN A O 1
ATOM 2560 N N . PHE A 1 332 ? -8.719 -8.344 -10.969 1 94.38 332 PHE A N 1
ATOM 2561 C CA . PHE A 1 332 ? -10.156 -8.57 -10.859 1 94.38 332 PHE A CA 1
ATOM 2562 C C . PHE A 1 332 ? -10.688 -8.039 -9.539 1 94.38 332 PHE A C 1
ATOM 2564 O O . PHE A 1 332 ? -10.281 -8.492 -8.469 1 94.38 332 PHE A O 1
ATOM 2571 N N . PRO A 1 333 ? -11.625 -7.098 -9.617 1 90.12 333 PRO A N 1
ATOM 2572 C CA . PRO A 1 333 ? -12.188 -6.551 -8.383 1 90.12 333 PRO A CA 1
ATOM 2573 C C . PRO A 1 333 ? -12.953 -7.594 -7.566 1 90.12 333 PRO A C 1
ATOM 2575 O O . PRO A 1 333 ? -13.531 -8.523 -8.141 1 90.12 333 PRO A O 1
ATOM 2578 N N . THR A 1 334 ? -12.789 -7.426 -6.266 1 87.88 334 THR A N 1
ATOM 2579 C CA . THR A 1 334 ? -13.492 -8.344 -5.375 1 87.88 334 THR A CA 1
ATOM 2580 C C . THR A 1 334 ? -15 -8.18 -5.496 1 87.88 334 THR A C 1
ATOM 2582 O O . THR A 1 334 ? -15.484 -7.105 -5.863 1 87.88 334 THR A O 1
ATOM 2585 N N . VAL A 1 335 ? -15.742 -9.18 -5.359 1 79.88 335 VAL A N 1
ATOM 2586 C CA . VAL A 1 335 ? -17.188 -9.18 -5.477 1 79.88 335 VAL A CA 1
ATOM 2587 C C . VAL A 1 335 ? -17.812 -8.547 -4.234 1 79.88 335 VAL A C 1
ATOM 2589 O O . VAL A 1 335 ? -17.625 -9.039 -3.119 1 79.88 335 VAL A O 1
ATOM 2592 N N . SER A 1 336 ? -17.281 -7.602 -3.574 1 60.88 336 SER A N 1
ATOM 2593 C CA . SER A 1 336 ? -17.922 -7.078 -2.371 1 60.88 336 SER A CA 1
ATOM 2594 C C . SER A 1 336 ? -19.281 -6.465 -2.688 1 60.88 336 SER A C 1
ATOM 2596 O O . SER A 1 336 ? -19.469 -5.852 -3.74 1 60.88 336 SER A O 1
ATOM 2598 N N . ARG A 1 337 ? -20.453 -6.977 -2.314 1 49.81 337 ARG A N 1
ATOM 2599 C CA . ARG A 1 337 ? -21.719 -6.242 -2.289 1 49.81 337 ARG A CA 1
ATOM 2600 C C . ARG A 1 337 ? -21.562 -4.918 -1.549 1 49.81 337 ARG A C 1
ATOM 2602 O O . ARG A 1 337 ? -20.922 -4.859 -0.502 1 49.81 337 ARG A O 1
ATOM 2609 N N . PRO A 1 338 ? -21.891 -3.857 -2.229 1 43.47 338 PRO A N 1
ATOM 2610 C CA . PRO A 1 338 ? -21.938 -2.662 -1.384 1 43.47 338 PRO A CA 1
ATOM 2611 C C . PRO A 1 338 ? -22.734 -2.883 -0.096 1 43.47 338 PRO A C 1
ATOM 2613 O O . PRO A 1 338 ? -23.656 -3.689 -0.07 1 43.47 338 PRO A O 1
ATOM 2616 N N . TYR A 1 339 ? -22.156 -2.758 1.074 1 40 339 TYR A N 1
ATOM 2617 C CA . TYR A 1 339 ? -22.922 -2.723 2.314 1 40 339 TYR A CA 1
ATOM 2618 C C . TYR A 1 339 ? -24.312 -2.123 2.084 1 40 339 TYR A C 1
ATOM 2620 O O . TYR A 1 339 ? -25.281 -2.521 2.73 1 40 339 TYR A O 1
ATOM 2628 N N . SER A 1 340 ? -24.359 -1.16 1.221 1 38.19 340 SER A N 1
ATOM 2629 C CA . SER A 1 340 ? -25.625 -0.461 1.02 1 38.19 340 SER A CA 1
ATOM 2630 C C . SER A 1 340 ? -26.703 -1.411 0.518 1 38.19 340 SER A C 1
ATOM 2632 O O . SER A 1 340 ? -27.891 -1.202 0.78 1 38.19 340 SER A O 1
ATOM 2634 N N . GLU A 1 341 ? -26.391 -2.35 -0.248 1 38.75 341 GLU A N 1
ATOM 2635 C CA . GLU A 1 341 ? -27.469 -3.178 -0.777 1 38.75 341 GLU A CA 1
ATOM 2636 C C . GLU A 1 341 ? -27.984 -4.16 0.275 1 38.75 341 GLU A C 1
ATOM 2638 O O . GLU A 1 341 ? -29.109 -4.641 0.188 1 38.75 341 GLU A O 1
ATOM 2643 N N . ILE A 1 342 ? -27.172 -4.566 1.174 1 37.56 342 ILE A N 1
ATOM 2644 C CA . ILE A 1 342 ? -27.703 -5.383 2.256 1 37.56 342 ILE A CA 1
ATOM 2645 C C . ILE A 1 342 ? -28.531 -4.512 3.201 1 37.56 342 ILE A C 1
ATOM 2647 O O . ILE A 1 342 ? -29.453 -5 3.861 1 37.56 342 ILE A O 1
ATOM 2651 N N . ALA A 1 343 ? -28.188 -3.193 3.414 1 34.06 343 ALA A N 1
ATOM 2652 C CA . ALA A 1 343 ? -28.984 -2.365 4.324 1 34.06 343 ALA A CA 1
ATOM 2653 C C . ALA A 1 343 ? -30.344 -2.033 3.723 1 34.06 343 ALA A C 1
ATOM 2655 O O . ALA A 1 343 ? -30.484 -1.03 3.021 1 34.06 343 ALA A O 1
ATOM 2656 N N . GLN A 1 344 ? -30.875 -2.879 2.957 1 29.88 344 GLN A N 1
ATOM 2657 C CA . GLN A 1 344 ? -32.281 -2.48 2.846 1 29.88 344 GLN A CA 1
ATOM 2658 C C . GLN A 1 344 ? -32.906 -2.266 4.223 1 29.88 344 GLN A C 1
ATOM 2660 O O . GLN A 1 344 ? -32.75 -3.104 5.113 1 29.88 344 GLN A O 1
ATOM 2665 N N . PRO A 1 345 ? -33.281 -1.029 4.602 1 31.05 345 PRO A N 1
ATOM 2666 C CA . PRO A 1 345 ? -34 -0.66 5.82 1 31.05 345 PRO A CA 1
ATOM 2667 C C . PRO A 1 345 ? -35.188 -1.574 6.098 1 31.05 345 PRO A C 1
ATOM 2669 O O . PRO A 1 345 ? -36.188 -1.555 5.355 1 31.05 345 PRO A O 1
ATOM 2672 N N . ASN A 1 346 ? -35.188 -2.871 6.137 1 29.25 346 ASN A N 1
ATOM 2673 C CA . ASN A 1 346 ? -36.375 -3.293 6.879 1 29.25 346 ASN A CA 1
ATOM 2674 C C . ASN A 1 346 ? -36.469 -2.566 8.219 1 29.25 346 ASN A C 1
ATOM 2676 O O . ASN A 1 346 ? -35.469 -2.314 8.875 1 29.25 346 ASN A O 1
ATOM 2680 N N . HIS A 1 347 ? -37.531 -1.684 8.492 1 29.16 347 HIS A N 1
ATOM 2681 C CA . HIS A 1 347 ? -38.031 -0.97 9.664 1 29.16 347 HIS A CA 1
ATOM 2682 C C . HIS A 1 347 ? -37.938 -1.836 10.914 1 29.16 347 HIS A C 1
ATOM 2684 O O . HIS A 1 347 ? -38.5 -1.492 11.961 1 29.16 347 HIS A O 1
ATOM 2690 N N . SER A 1 348 ? -37.656 -3.146 10.906 1 28.27 348 SER A N 1
ATOM 2691 C CA . SER A 1 348 ? -37.875 -3.789 12.195 1 28.27 348 SER A CA 1
ATOM 2692 C C . SER A 1 348 ? -37 -3.148 13.273 1 28.27 348 SER A C 1
ATOM 2694 O O . SER A 1 348 ? -35.938 -2.58 12.977 1 28.27 348 SER A O 1
ATOM 2696 N N . SER A 1 349 ? -37.625 -2.689 14.5 1 28.97 349 SER A N 1
ATOM 2697 C CA . SER A 1 349 ? -37.219 -2.227 15.828 1 28.97 349 SER A CA 1
ATOM 2698 C C . SER A 1 349 ? -36.062 -3.035 16.375 1 28.97 349 SER A C 1
ATOM 2700 O O . SER A 1 349 ? -35.875 -3.115 17.578 1 28.97 349 SER A O 1
ATOM 2702 N N . VAL A 1 350 ? -35.406 -3.818 15.594 1 26.19 350 VAL A N 1
ATOM 2703 C CA . VAL A 1 350 ? -34.562 -4.781 16.297 1 26.19 350 VAL A CA 1
ATOM 2704 C C . VAL A 1 350 ? -33.5 -4.047 17.109 1 26.19 350 VAL A C 1
ATOM 2706 O O . VAL A 1 350 ? -32.906 -3.088 16.625 1 26.19 350 VAL A O 1
ATOM 2709 N N . ARG A 1 351 ? -33.594 -4.23 18.484 1 26.5 351 ARG A N 1
ATOM 2710 C CA . ARG A 1 351 ? -32.719 -3.938 19.594 1 26.5 351 ARG A CA 1
ATOM 2711 C C . ARG A 1 351 ? -31.266 -4.25 19.219 1 26.5 351 ARG A C 1
ATOM 2713 O O . ARG A 1 351 ? -30.984 -5.246 18.547 1 26.5 351 ARG A O 1
ATOM 2720 N N . THR A 1 352 ? -30.469 -3.254 19.031 1 26.94 352 THR A N 1
ATOM 2721 C CA . THR A 1 352 ? -29.031 -3.254 18.797 1 26.94 352 THR A CA 1
ATOM 2722 C C . THR A 1 352 ? -28.344 -4.301 19.672 1 26.94 352 THR A C 1
ATOM 2724 O O . THR A 1 352 ? -28.25 -4.133 20.891 1 26.94 352 THR A O 1
ATOM 2727 N N . ILE A 1 353 ? -28.812 -5.609 19.5 1 25.58 353 ILE A N 1
ATOM 2728 C CA . ILE A 1 353 ? -28.094 -6.559 20.344 1 25.58 353 ILE A CA 1
ATOM 2729 C C . ILE A 1 353 ? -26.594 -6.445 20.109 1 25.58 353 ILE A C 1
ATOM 2731 O O . ILE A 1 353 ? -26.141 -6.488 18.953 1 25.58 353 ILE A O 1
ATOM 2735 N N . TYR A 1 354 ? -25.906 -5.77 20.969 1 24.83 354 TYR A N 1
ATOM 2736 C CA . TYR A 1 354 ? -24.453 -5.672 21.078 1 24.83 354 TYR A CA 1
ATOM 2737 C C . TYR A 1 354 ? -23.797 -7.039 20.906 1 24.83 354 TYR A C 1
ATOM 2739 O O . TYR A 1 354 ? -23.984 -7.934 21.734 1 24.83 354 TYR A O 1
ATOM 2747 N N . THR A 1 355 ? -24.031 -7.613 19.734 1 27.2 355 THR A N 1
ATOM 2748 C CA . THR A 1 355 ? -23.406 -8.922 19.594 1 27.2 355 THR A CA 1
ATOM 2749 C C . THR A 1 355 ? -21.922 -8.859 19.969 1 27.2 355 THR A C 1
ATOM 2751 O O . THR A 1 355 ? -21.266 -7.848 19.719 1 27.2 355 THR A O 1
ATOM 2754 N N . THR A 1 356 ? -21.531 -9.586 21 1 27.67 356 THR A N 1
ATOM 2755 C CA . THR A 1 356 ? -20.188 -9.773 21.578 1 27.67 356 THR A CA 1
ATOM 2756 C C . THR A 1 356 ? -19.172 -10.039 20.469 1 27.67 356 THR A C 1
ATOM 2758 O O . THR A 1 356 ? -19.469 -10.727 19.484 1 27.67 356 THR A O 1
ATOM 2761 N N . PRO A 1 357 ? -18.188 -9.172 20.328 1 26.12 357 PRO A N 1
ATOM 2762 C CA . PRO A 1 357 ? -17.156 -9.328 19.297 1 26.12 357 PRO A CA 1
ATOM 2763 C C . PRO A 1 357 ? -16.672 -10.766 19.156 1 26.12 357 PRO A C 1
ATOM 2765 O O . PRO A 1 357 ? -16.438 -11.445 20.156 1 26.12 357 PRO A O 1
ATOM 2768 N N . ARG A 1 358 ? -17.156 -11.5 18.203 1 28.36 358 ARG A N 1
ATOM 2769 C CA . ARG A 1 358 ? -16.812 -12.898 17.969 1 28.36 358 ARG A CA 1
ATOM 2770 C C . ARG A 1 358 ? -15.32 -13.141 18.125 1 28.36 358 ARG A C 1
ATOM 2772 O O . ARG A 1 358 ? -14.508 -12.336 17.656 1 28.36 358 ARG A O 1
ATOM 2779 N N . PRO A 1 359 ? -14.883 -13.969 19.062 1 27.11 359 PRO A N 1
ATOM 2780 C CA . PRO A 1 359 ? -13.469 -14.281 19.297 1 27.11 359 PRO A CA 1
ATOM 2781 C C . PRO A 1 359 ? -12.734 -14.672 18.016 1 27.11 359 PRO A C 1
ATOM 2783 O O . PRO A 1 359 ? -13.336 -15.258 17.109 1 27.11 359 PRO A O 1
ATOM 2786 N N . ARG A 1 360 ? -11.828 -13.805 17.609 1 26.38 360 ARG A N 1
ATOM 2787 C CA . ARG A 1 360 ? -11.008 -14.07 16.438 1 26.38 360 ARG A CA 1
ATOM 2788 C C . ARG A 1 360 ? -10.562 -15.531 16.391 1 26.38 360 ARG A C 1
ATOM 2790 O O . ARG A 1 360 ? -10 -16.031 17.375 1 26.38 360 ARG A O 1
ATOM 2797 N N . ALA A 1 361 ? -11.289 -16.359 15.695 1 28.94 361 ALA A N 1
ATOM 2798 C CA . ALA A 1 361 ? -10.922 -17.766 15.547 1 28.94 361 ALA A CA 1
ATOM 2799 C C . ALA A 1 361 ? -9.422 -17.922 15.32 1 28.94 361 ALA A C 1
ATOM 2801 O O . ALA A 1 361 ? -8.781 -17.047 14.758 1 28.94 361 ALA A O 1
ATOM 2802 N N . PRO A 1 362 ? -8.719 -18.719 16.109 1 28.27 362 PRO A N 1
ATOM 2803 C CA . PRO A 1 362 ? -7.285 -18.969 15.953 1 28.27 362 PRO A CA 1
ATOM 2804 C C . PRO A 1 362 ? -6.883 -19.25 14.508 1 28.27 362 PRO A C 1
ATOM 2806 O O . PRO A 1 362 ? -7.695 -19.734 13.719 1 28.27 362 PRO A O 1
ATOM 2809 N N . LEU A 1 363 ? -5.918 -18.5 14.062 1 28.14 363 LEU A N 1
ATOM 2810 C CA . LEU A 1 363 ? -5.363 -18.578 12.719 1 28.14 363 LEU A CA 1
ATOM 2811 C C . LEU A 1 363 ? -5.152 -20.031 12.297 1 28.14 363 LEU A C 1
ATOM 2813 O O . LEU A 1 363 ? -4.574 -20.828 13.055 1 28.14 363 LEU A O 1
ATOM 2817 N N . GLY A 1 364 ? -6.094 -20.5 11.617 1 28.56 364 GLY A N 1
ATOM 2818 C CA . GLY A 1 364 ? -5.973 -21.859 11.141 1 28.56 364 GLY A CA 1
ATOM 2819 C C . GLY A 1 364 ? -4.602 -22.172 10.562 1 28.56 364 GLY A C 1
ATOM 2820 O O . GLY A 1 364 ? -3.801 -21.266 10.336 1 28.56 364 GLY A O 1
ATOM 2821 N N . LYS A 1 365 ? -4.227 -23.469 10.633 1 31.06 365 LYS A N 1
ATOM 2822 C CA . LYS A 1 365 ? -2.957 -24.062 10.242 1 31.06 365 LYS A CA 1
ATOM 2823 C C . LYS A 1 365 ? -2.59 -23.703 8.805 1 31.06 365 LYS A C 1
ATOM 2825 O O . LYS A 1 365 ? -3.465 -23.578 7.945 1 31.06 365 LYS A O 1
ATOM 2830 N N . SER A 1 366 ? -1.432 -23.125 8.602 1 31.28 366 SER A N 1
ATOM 2831 C CA . SER A 1 366 ? -0.786 -22.672 7.375 1 31.28 366 SER A CA 1
ATOM 2832 C C . SER A 1 366 ? -0.884 -23.719 6.273 1 31.28 366 SER A C 1
ATOM 2834 O O . SER A 1 366 ? -1.105 -24.891 6.551 1 31.28 366 SER A O 1
ATOM 2836 N N . TYR A 1 367 ? -0.97 -23.328 5.098 1 32.22 367 TYR A N 1
ATOM 2837 C CA . TYR A 1 367 ? -1.073 -24.109 3.877 1 32.22 367 TYR A CA 1
ATOM 2838 C C . TYR A 1 367 ? 0.083 -25.109 3.77 1 32.22 367 TYR A C 1
ATOM 2840 O O . TYR A 1 367 ? 1.25 -24.719 3.857 1 32.22 367 TYR A O 1
ATOM 2848 N N . ASP A 1 368 ? -0.035 -26.359 4.129 1 30.12 368 ASP A N 1
ATOM 2849 C CA . ASP A 1 368 ? 0.928 -27.438 3.93 1 30.12 368 ASP A CA 1
ATOM 2850 C C . ASP A 1 368 ? 1.21 -27.656 2.445 1 30.12 368 ASP A C 1
ATOM 2852 O O . ASP A 1 368 ? 0.352 -28.156 1.713 1 30.12 368 ASP A O 1
ATOM 2856 N N . LYS A 1 369 ? 2.158 -27.078 1.972 1 35.56 369 LYS A N 1
ATOM 2857 C CA . LYS A 1 369 ? 2.621 -27.234 0.596 1 35.56 369 LYS A CA 1
ATOM 2858 C C . LYS A 1 369 ? 2.666 -28.719 0.194 1 35.56 369 LYS A C 1
ATOM 2860 O O . LYS A 1 369 ? 2.35 -29.062 -0.945 1 35.56 369 LYS A O 1
ATOM 2865 N N . VAL A 1 370 ? 3.086 -29.5 1.236 1 36.81 370 VAL A N 1
ATOM 2866 C CA . VAL A 1 370 ? 3.197 -30.922 0.922 1 36.81 370 VAL A CA 1
ATOM 2867 C C . VAL A 1 370 ? 1.818 -31.469 0.581 1 36.81 370 VAL A C 1
ATOM 2869 O O . VAL A 1 370 ? 1.664 -32.188 -0.405 1 36.81 370 VAL A O 1
ATOM 2872 N N . ALA A 1 371 ? 0.89 -30.922 1.296 1 38.53 371 ALA A N 1
ATOM 2873 C CA . ALA A 1 371 ? -0.452 -31.438 1.059 1 38.53 371 ALA A CA 1
ATOM 2874 C C . ALA A 1 371 ? -0.989 -30.984 -0.295 1 38.53 371 ALA A C 1
ATOM 2876 O O . ALA A 1 371 ? -1.636 -31.766 -1.006 1 38.53 371 ALA A O 1
ATOM 2877 N N . HIS A 1 372 ? -0.644 -29.672 -0.67 1 37.94 372 HIS A N 1
ATOM 2878 C CA . HIS A 1 372 ? -1.062 -29.234 -1.993 1 37.94 372 HIS A CA 1
ATOM 2879 C C . HIS A 1 372 ? -0.359 -30.016 -3.092 1 37.94 372 HIS A C 1
ATOM 2881 O O . HIS A 1 372 ? -0.991 -30.438 -4.066 1 37.94 372 HIS A O 1
ATOM 2887 N N . ARG A 1 373 ? 0.911 -30.188 -2.891 1 40.16 373 ARG A N 1
ATOM 2888 C CA . ARG A 1 373 ? 1.638 -31.031 -3.828 1 40.16 373 ARG A CA 1
ATOM 2889 C C . ARG A 1 373 ? 1.038 -32.438 -3.875 1 40.16 373 ARG A C 1
ATOM 2891 O O . ARG A 1 3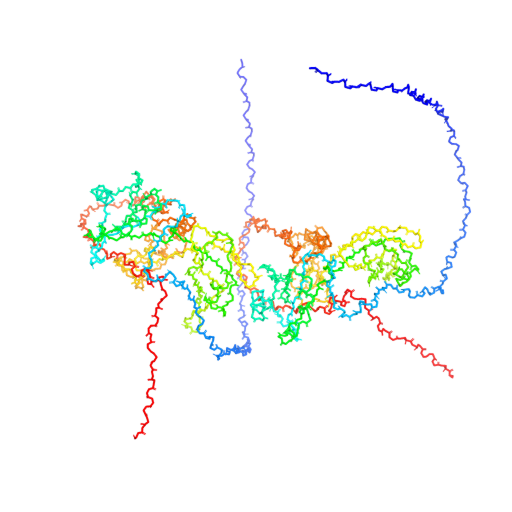73 ? 0.883 -33 -4.953 1 40.16 373 ARG A O 1
ATOM 2898 N N . ASP A 1 374 ? 0.742 -32.906 -2.646 1 40.25 374 ASP A N 1
ATOM 2899 C CA . ASP A 1 374 ? 0.189 -34.281 -2.58 1 40.25 374 ASP A CA 1
ATOM 2900 C C . ASP A 1 374 ? -1.188 -34.344 -3.236 1 40.25 374 ASP A C 1
ATOM 2902 O O . ASP A 1 374 ? -1.578 -35.375 -3.777 1 40.25 374 ASP A O 1
ATOM 2906 N N . LEU A 1 375 ? -1.931 -33.25 -3.045 1 38.03 375 LEU A N 1
ATOM 2907 C CA . LEU A 1 375 ? -3.254 -33.219 -3.656 1 38.03 375 LEU A CA 1
ATOM 2908 C C . LEU A 1 375 ? -3.15 -33.219 -5.176 1 38.03 375 LEU A C 1
ATOM 2910 O O . LEU A 1 375 ? -4.004 -33.781 -5.867 1 38.03 375 LEU A O 1
ATOM 2914 N N . VAL A 1 376 ? -2.234 -32.438 -5.648 1 39.34 376 VAL A N 1
ATOM 2915 C CA . VAL A 1 376 ? -2.045 -32.406 -7.098 1 39.34 376 VAL A CA 1
ATOM 2916 C C . VAL A 1 376 ? -1.167 -33.594 -7.52 1 39.34 376 VAL A C 1
ATOM 2918 O O . VAL A 1 376 ? -1.036 -33.875 -8.711 1 39.34 376 VAL A O 1
ATOM 2921 N N . SER A 1 377 ? -0.424 -34.125 -6.492 1 32.72 377 SER A N 1
ATOM 2922 C CA . SER A 1 377 ? 0.409 -35.281 -6.84 1 32.72 377 SER A CA 1
ATOM 2923 C C . SER A 1 377 ? -0.412 -36.562 -6.883 1 32.72 377 SER A C 1
ATOM 2925 O O . SER A 1 377 ? -1.457 -36.656 -6.234 1 32.72 377 SER A O 1
ATOM 2927 N N . THR A 1 378 ? -0.27 -37.406 -7.727 1 31.16 378 THR A N 1
ATOM 2928 C CA . THR A 1 378 ? -0.925 -38.688 -7.883 1 31.16 378 THR A CA 1
ATOM 2929 C C . THR A 1 378 ? -0.778 -39.531 -6.617 1 31.16 378 THR A C 1
ATOM 2931 O O . THR A 1 378 ? 0.322 -39.656 -6.078 1 31.16 378 THR A O 1
ATOM 2934 N N . PRO A 1 379 ? -1.813 -39.844 -5.77 1 30.36 379 PRO A N 1
ATOM 2935 C CA . PRO A 1 379 ? -1.771 -40.719 -4.598 1 30.36 379 PRO A CA 1
ATOM 2936 C C . PRO A 1 379 ? -1.018 -42.031 -4.863 1 30.36 379 PRO A C 1
ATOM 2938 O O . PRO A 1 379 ? -1.218 -42.656 -5.902 1 30.36 379 PRO A O 1
ATOM 2941 N N . VAL A 1 380 ? 0.185 -42.125 -4.461 1 29.56 380 VAL A N 1
ATOM 2942 C CA . VAL A 1 380 ? 0.896 -43.406 -4.582 1 29.56 380 VAL A CA 1
ATOM 2943 C C . VAL A 1 380 ? 0.14 -44.5 -3.83 1 29.56 380 VAL A C 1
ATOM 2945 O O . VAL A 1 380 ? -0.137 -44.344 -2.635 1 29.56 380 VAL A O 1
ATOM 2948 N N . SER A 1 381 ? -0.812 -45.219 -4.41 1 26.77 381 SER A N 1
ATOM 2949 C CA . SER A 1 381 ? -1.496 -46.406 -3.859 1 26.77 381 SER A CA 1
ATOM 2950 C C . SER A 1 381 ? -0.507 -47.375 -3.23 1 26.77 381 SER A C 1
ATOM 2952 O O . SER A 1 381 ? 0.392 -47.875 -3.908 1 26.77 381 SER A O 1
ATOM 2954 N N . SER A 1 382 ? 0.01 -47.219 -2.119 1 25.56 382 SER A N 1
ATOM 2955 C CA . SER A 1 382 ? 0.865 -48.188 -1.442 1 25.56 382 SER A CA 1
ATOM 2956 C C . SER A 1 382 ? 0.111 -49.469 -1.15 1 25.56 382 SER A C 1
ATOM 2958 O O . SER A 1 382 ? 0.528 -50.25 -0.3 1 25.56 382 SER A O 1
ATOM 2960 N N . MET A 1 383 ? -1.146 -49.688 -1.533 1 24.22 383 MET A N 1
ATOM 2961 C CA . MET A 1 383 ? -1.733 -50.906 -0.965 1 24.22 383 MET A CA 1
ATOM 2962 C C . MET A 1 383 ? -0.97 -52.156 -1.418 1 24.22 383 MET A C 1
ATOM 2964 O O . MET A 1 383 ? -0.639 -52.281 -2.598 1 24.22 383 MET A O 1
ATOM 2968 N N . PRO A 1 384 ? -0.269 -52.812 -0.448 1 23.92 384 PRO A N 1
ATOM 2969 C CA . PRO A 1 384 ? 0.432 -54.062 -0.618 1 23.92 384 PRO A CA 1
ATOM 2970 C C . PRO A 1 384 ? -0.404 -55.125 -1.365 1 23.92 384 PRO A C 1
ATOM 2972 O O . PRO A 1 384 ? -1.631 -55 -1.418 1 23.92 384 PRO A O 1
ATOM 2975 N N . ASN A 1 385 ? 0.116 -55.906 -2.305 1 21.23 385 ASN A N 1
ATOM 2976 C CA . ASN A 1 385 ? -0.385 -57.062 -3.035 1 21.23 385 ASN A CA 1
ATOM 2977 C C . ASN A 1 385 ? -1.017 -58.094 -2.098 1 21.23 385 ASN A C 1
ATOM 2979 O O . ASN A 1 385 ? -0.401 -58.5 -1.109 1 21.23 385 ASN A O 1
ATOM 2983 N N . GLY A 1 386 ? -2.293 -58 -1.616 1 21.06 386 GLY A N 1
ATOM 2984 C CA . GLY A 1 386 ? -3.109 -58.969 -0.908 1 21.06 386 GLY A CA 1
ATOM 2985 C C . GLY A 1 386 ? -2.959 -60.375 -1.445 1 21.06 386 GLY A C 1
ATOM 2986 O O . GLY A 1 386 ? -3.426 -60.688 -2.545 1 21.06 386 GLY A O 1
ATOM 2987 N N . CYS A 1 387 ? -1.769 -61.031 -1.335 1 22.44 387 CYS A N 1
ATOM 2988 C CA . CYS A 1 387 ? -1.595 -62.438 -1.552 1 22.44 387 CYS A CA 1
ATOM 2989 C C . CYS A 1 387 ? -2.59 -63.25 -0.722 1 22.44 387 CYS A C 1
ATOM 2991 O O . CYS A 1 387 ? -2.639 -63.125 0.501 1 22.44 387 CYS A O 1
ATOM 2993 N N . ALA A 1 388 ? -3.836 -63.438 -1.206 1 21.56 388 ALA A N 1
ATOM 2994 C CA . ALA A 1 388 ? -4.781 -64.438 -0.685 1 21.56 388 ALA A CA 1
ATOM 2995 C C . ALA A 1 388 ? -4.098 -65.75 -0.447 1 21.56 388 ALA A C 1
ATOM 2997 O O . ALA A 1 388 ? -3.521 -66.375 -1.369 1 21.56 388 ALA A O 1
ATOM 2998 N N . ILE A 1 389 ? -3.402 -65.938 0.683 1 22.36 389 ILE A N 1
ATOM 2999 C CA . ILE A 1 389 ? -2.836 -67.188 1.208 1 22.36 389 ILE A CA 1
ATOM 3000 C C . ILE A 1 389 ? -3.885 -68.312 1.167 1 22.36 389 ILE A C 1
ATOM 3002 O O . ILE A 1 389 ? -4.898 -68.25 1.87 1 22.36 389 ILE A O 1
ATOM 3006 N N . ILE A 1 390 ? -4.328 -68.75 -0.005 1 23.2 390 ILE A N 1
ATOM 3007 C CA . ILE A 1 390 ? -5.133 -70 -0.1 1 23.2 390 ILE A CA 1
ATOM 3008 C C . ILE A 1 390 ? -4.395 -71.125 0.558 1 23.2 390 ILE A C 1
ATOM 3010 O O . ILE A 1 390 ? -3.322 -71.562 0.099 1 23.2 390 ILE A O 1
ATOM 3014 N N . GLU A 1 391 ? -4.285 -71.188 1.885 1 22.86 391 GLU A N 1
ATOM 3015 C CA . GLU A 1 391 ? -3.846 -72.375 2.566 1 22.86 391 GLU A CA 1
ATOM 3016 C C . GLU A 1 391 ? -4.594 -73.625 2.047 1 22.86 391 GLU A C 1
ATOM 3018 O O . GLU A 1 391 ? -5.812 -73.562 1.877 1 22.86 391 GLU A O 1
ATOM 3023 N N . PRO A 1 392 ? -3.873 -74.438 1.269 1 27.2 392 PRO A N 1
ATOM 3024 C CA . PRO A 1 392 ? -4.383 -75.812 0.922 1 27.2 392 PRO A CA 1
ATOM 3025 C C . PRO A 1 392 ? -4.953 -76.562 2.127 1 27.2 392 PRO A C 1
ATOM 3027 O O . PRO A 1 392 ? -4.406 -76.438 3.229 1 27.2 392 PRO A O 1
ATOM 3030 N N . GLY A 1 393 ? -6.246 -76.5 2.432 1 25.47 393 GLY A N 1
ATOM 3031 C CA . GLY A 1 393 ? -6.863 -77.5 3.287 1 25.47 393 GLY A CA 1
ATOM 3032 C C . GLY A 1 393 ? -6.336 -78.938 3.043 1 25.47 393 GLY A C 1
ATOM 3033 O O . GLY A 1 393 ? -6.133 -79.312 1.896 1 25.47 393 GLY A O 1
ATOM 3034 N N . THR A 1 394 ? -5.625 -79.5 4.051 1 20.78 394 THR A N 1
ATOM 3035 C CA . THR A 1 394 ? -5.758 -80.875 4.332 1 20.78 394 THR A CA 1
ATOM 3036 C C . THR A 1 394 ? -7.219 -81.25 4.586 1 20.78 394 THR A C 1
ATOM 3038 O O . THR A 1 394 ? -7.961 -80.5 5.195 1 20.78 394 THR A O 1
ATOM 3041 N N . MET B 1 1 ? -69.938 26.312 -26.922 1 21.81 1 MET B N 1
ATOM 3042 C CA . MET B 1 1 ? -70.312 25.312 -25.922 1 21.81 1 MET B CA 1
ATOM 3043 C C . MET B 1 1 ? -69.062 24.703 -25.297 1 21.81 1 MET B C 1
ATOM 3045 O O . MET B 1 1 ? -68.125 24.234 -26 1 21.81 1 MET B O 1
ATOM 3049 N N . GLU B 1 2 ? -68.688 25.141 -24.047 1 22.2 2 GLU B N 1
ATOM 3050 C CA . GLU B 1 2 ? -67.625 25.188 -23 1 22.2 2 GLU B CA 1
ATOM 3051 C C . GLU B 1 2 ? -67.5 23.812 -22.328 1 22.2 2 GLU B C 1
ATOM 3053 O O . GLU B 1 2 ? -68.375 23.391 -21.562 1 22.2 2 GLU B O 1
ATOM 3058 N N . CYS B 1 3 ? -67.125 22.797 -23.125 1 23.36 3 CYS B N 1
ATOM 3059 C CA . CYS B 1 3 ? -67.25 21.406 -22.688 1 23.36 3 CYS B CA 1
ATOM 3060 C C . CYS B 1 3 ? -66.312 21.156 -21.469 1 23.36 3 CYS B C 1
ATOM 3062 O O . CYS B 1 3 ? -65.125 21.422 -21.516 1 23.36 3 CYS B O 1
ATOM 3064 N N . GLU B 1 4 ? -66.875 21.125 -20.266 1 21.22 4 GLU B N 1
ATOM 3065 C CA . GLU B 1 4 ? -66.562 21.094 -18.844 1 21.22 4 GLU B CA 1
ATOM 3066 C C . GLU B 1 4 ? -65.875 19.781 -18.469 1 21.22 4 GLU B C 1
ATOM 3068 O O . GLU B 1 4 ? -66.5 18.703 -18.578 1 21.22 4 GLU B O 1
ATOM 3073 N N . ASP B 1 5 ? -64.625 19.609 -18.859 1 24.47 5 ASP B N 1
ATOM 3074 C CA . ASP B 1 5 ? -63.969 18.312 -18.766 1 24.47 5 ASP B CA 1
ATOM 3075 C C . ASP B 1 5 ? -64.062 17.766 -17.344 1 24.47 5 ASP B C 1
ATOM 3077 O O . ASP B 1 5 ? -63.906 18.5 -16.359 1 24.47 5 ASP B O 1
ATOM 3081 N N . PRO B 1 6 ? -64.5 16.531 -17.172 1 22.97 6 PRO B N 1
ATOM 3082 C CA . PRO B 1 6 ? -65 15.836 -15.984 1 22.97 6 PRO B CA 1
ATOM 3083 C C . PRO B 1 6 ? -63.969 15.625 -14.906 1 22.97 6 PRO B C 1
ATOM 3085 O O . PRO B 1 6 ? -62.781 15.609 -15.211 1 22.97 6 PRO B O 1
ATOM 3088 N N . GLU B 1 7 ? -64.25 15.75 -13.633 1 22.14 7 GLU B N 1
ATOM 3089 C CA . GLU B 1 7 ? -63.75 15.898 -12.281 1 22.14 7 GLU B CA 1
ATOM 3090 C C . GLU B 1 7 ? -63.156 14.594 -11.781 1 22.14 7 GLU B C 1
ATOM 3092 O O . GLU B 1 7 ? -63.812 13.562 -11.727 1 22.14 7 GLU B O 1
ATOM 3097 N N . PRO B 1 8 ? -61.844 14.195 -12.133 1 22.22 8 PRO B N 1
ATOM 3098 C CA . PRO B 1 8 ? -61.375 12.828 -11.875 1 22.22 8 PRO B CA 1
ATOM 3099 C C . PRO B 1 8 ? -61.656 12.383 -10.438 1 22.22 8 PRO B C 1
ATOM 3101 O O . PRO B 1 8 ? -61.719 13.219 -9.531 1 22.22 8 PRO B O 1
ATOM 3104 N N . ARG B 1 9 ? -62.188 11.242 -10.25 1 20.47 9 ARG B N 1
ATOM 3105 C CA . ARG B 1 9 ? -62.781 10.523 -9.125 1 20.47 9 ARG B CA 1
ATOM 3106 C C . ARG B 1 9 ? -61.75 10.297 -8.016 1 20.47 9 ARG B C 1
ATOM 3108 O O . ARG B 1 9 ? -60.562 10.109 -8.289 1 20.47 9 ARG B O 1
ATOM 3115 N N . ALA B 1 10 ? -62.031 10.594 -6.742 1 20.02 10 ALA B N 1
ATOM 3116 C CA . ALA B 1 10 ? -61.438 10.711 -5.406 1 20.02 10 ALA B CA 1
ATOM 3117 C C . ALA B 1 10 ? -60.969 9.359 -4.898 1 20.02 10 ALA B C 1
ATOM 3119 O O . ALA B 1 10 ? -61.719 8.383 -4.891 1 20.02 10 ALA B O 1
ATOM 3120 N N . PRO B 1 11 ? -59.719 8.859 -5.172 1 21.09 11 PRO B N 1
ATOM 3121 C CA . PRO B 1 11 ? -59.312 7.488 -4.863 1 21.09 11 PRO B CA 1
ATOM 3122 C C . PRO B 1 11 ? -59.719 7.062 -3.451 1 21.09 11 PRO B C 1
ATOM 3124 O O . PRO B 1 11 ? -59.812 7.902 -2.555 1 21.09 11 PRO B O 1
ATOM 3127 N N . ASP B 1 12 ? -60.438 6.008 -3.342 1 18.3 12 ASP B N 1
ATOM 3128 C CA . ASP B 1 12 ? -61.156 5.387 -2.227 1 18.3 12 ASP B CA 1
ATOM 3129 C C . ASP B 1 12 ? -60.219 5.145 -1.047 1 18.3 12 ASP B C 1
ATOM 3131 O O . ASP B 1 12 ? -59.031 4.789 -1.236 1 18.3 12 ASP B O 1
ATOM 3135 N N . LYS B 1 13 ? -60.5 5.688 0.124 1 22.44 13 LYS B N 1
ATOM 3136 C CA . LYS B 1 13 ? -59.969 5.793 1.483 1 22.44 13 LYS B CA 1
ATOM 3137 C C . LYS B 1 13 ? -59.781 4.414 2.102 1 22.44 13 LYS B C 1
ATOM 3139 O O . LYS B 1 13 ? -60.719 3.691 2.365 1 22.44 13 LYS B O 1
ATOM 3144 N N . VAL B 1 14 ? -58.812 3.568 1.506 1 21.47 14 VAL B N 1
ATOM 3145 C CA . VAL B 1 14 ? -58.781 2.186 1.965 1 21.47 14 VAL B CA 1
ATOM 3146 C C . VAL B 1 14 ? -58.781 2.146 3.49 1 21.47 14 VAL B C 1
ATOM 3148 O O . VAL B 1 14 ? -58.062 2.91 4.141 1 21.47 14 VAL B O 1
ATOM 3151 N N . PRO B 1 15 ? -59.812 1.682 4.039 1 19.84 15 PRO B N 1
ATOM 315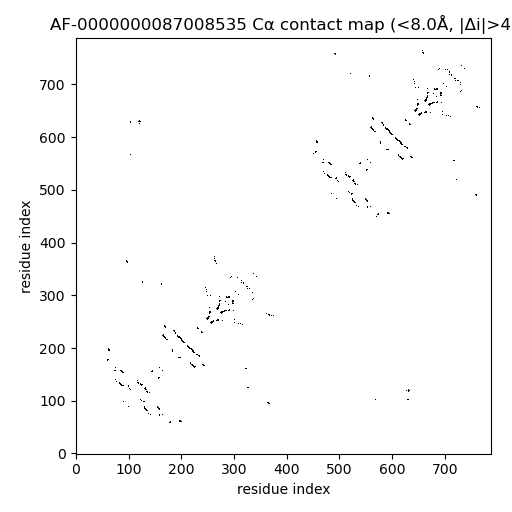2 C CA . PRO B 1 15 ? -60.156 1.698 5.461 1 19.84 15 PRO B CA 1
ATOM 3153 C C . PRO B 1 15 ? -59.062 1.124 6.344 1 19.84 15 PRO B C 1
ATOM 3155 O O . PRO B 1 15 ? -58.281 0.28 5.898 1 19.84 15 PRO B O 1
ATOM 3158 N N . PRO B 1 16 ? -58.625 1.836 7.359 1 20.02 16 PRO B N 1
ATOM 3159 C CA . PRO B 1 16 ? -57.5 1.667 8.289 1 20.02 16 PRO B CA 1
ATOM 3160 C C . PRO B 1 16 ? -57.562 0.343 9.047 1 20.02 16 PRO B C 1
ATOM 3162 O O . PRO B 1 16 ? -58.656 -0.153 9.352 1 20.02 16 PRO B O 1
ATOM 3165 N N . ASP B 1 17 ? -56.844 -0.668 8.609 1 20.53 17 ASP B N 1
ATOM 3166 C CA . ASP B 1 17 ? -56.844 -2.045 9.094 1 20.53 17 ASP B CA 1
ATOM 3167 C C . ASP B 1 17 ? -56.969 -2.092 10.617 1 20.53 17 ASP B C 1
ATOM 3169 O O . ASP B 1 17 ? -56.469 -1.195 11.305 1 20.53 17 ASP B O 1
ATOM 3173 N N . PRO B 1 18 ? -57.938 -2.766 11.055 1 19.72 18 PRO B N 1
ATOM 3174 C CA . PRO B 1 18 ? -58.438 -2.801 12.43 1 19.72 18 PRO B CA 1
ATOM 3175 C C . PRO B 1 18 ? -57.344 -3.119 13.445 1 19.72 18 PRO B C 1
ATOM 3177 O O . PRO B 1 18 ? -56.312 -3.723 13.094 1 19.72 18 PRO B O 1
ATOM 3180 N N . PRO B 1 19 ? -57.25 -2.406 14.531 1 19.72 19 PRO B N 1
ATOM 3181 C CA . PRO B 1 19 ? -56.281 -2.289 15.625 1 19.72 19 PRO B CA 1
ATOM 3182 C C . PRO B 1 19 ? -56.094 -3.604 16.375 1 19.72 19 PRO B C 1
ATOM 3184 O O . PRO B 1 19 ? -57.062 -4.211 16.828 1 19.72 19 PRO B O 1
ATOM 3187 N N . TYR B 1 20 ? -55.438 -4.602 15.75 1 20.3 20 TYR B N 1
ATOM 3188 C CA . TYR B 1 20 ? -55.438 -5.926 16.359 1 20.3 20 TYR B CA 1
ATOM 3189 C C . TYR B 1 20 ? -55.188 -5.828 17.859 1 20.3 20 TYR B C 1
ATOM 3191 O O . TYR B 1 20 ? -54.438 -4.957 18.328 1 20.3 20 TYR B O 1
ATOM 3199 N N . PRO B 1 21 ? -56.062 -6.445 18.594 1 18.83 21 PRO B N 1
ATOM 3200 C CA . PRO B 1 21 ? -56.25 -6.383 20.031 1 18.83 21 PRO B CA 1
ATOM 3201 C C . PRO B 1 21 ? -55 -6.734 20.812 1 18.83 21 PRO B C 1
ATOM 3203 O O . PRO B 1 21 ? -54.094 -7.414 20.281 1 18.83 21 PRO B O 1
ATOM 3206 N N . ASN B 1 22 ? -54.656 -5.914 21.781 1 19.3 22 ASN B N 1
ATOM 3207 C CA . ASN B 1 22 ? -53.594 -5.691 22.75 1 19.3 22 ASN B CA 1
ATOM 3208 C C . ASN B 1 22 ? -53.438 -6.895 23.688 1 19.3 22 ASN B C 1
ATOM 3210 O O . ASN B 1 22 ? -52.781 -6.793 24.734 1 19.3 22 ASN B O 1
ATOM 3214 N N . THR B 1 23 ? -53.531 -8.172 23.031 1 19.17 23 THR B N 1
ATOM 3215 C CA . THR B 1 23 ? -53.688 -9.203 24.047 1 19.17 23 THR B CA 1
ATOM 3216 C C . THR B 1 23 ? -52.625 -9.086 25.125 1 19.17 23 THR B C 1
ATOM 3218 O O . THR B 1 23 ? -51.469 -8.742 24.828 1 19.17 23 THR B O 1
ATOM 3221 N N . GLY B 1 24 ? -53.031 -8.953 26.359 1 19.36 24 GLY B N 1
ATOM 3222 C CA . GLY B 1 24 ? -52.594 -8.672 27.703 1 19.36 24 GLY B CA 1
ATOM 3223 C C . GLY B 1 24 ? -51.562 -9.68 28.203 1 19.36 24 GLY B C 1
ATOM 3224 O O . GLY B 1 24 ? -51.25 -9.695 29.406 1 19.36 24 GLY B O 1
ATOM 3225 N N . THR B 1 25 ? -50.656 -10.102 27.281 1 19.36 25 THR B N 1
ATOM 3226 C CA . THR B 1 25 ? -49.938 -11.289 27.734 1 19.36 25 THR B CA 1
ATOM 3227 C C . THR B 1 25 ? -49.312 -11.031 29.094 1 19.36 25 THR B C 1
ATOM 3229 O O . THR B 1 25 ? -48.656 -9.992 29.297 1 19.36 25 THR B O 1
ATOM 3232 N N . SER B 1 26 ? -49.812 -11.727 30.109 1 19.36 26 SER B N 1
ATOM 3233 C CA . SER B 1 26 ? -49.594 -11.828 31.547 1 19.36 26 SER B CA 1
ATOM 3234 C C . SER B 1 26 ? -48.125 -12.102 31.844 1 19.36 26 SER B C 1
ATOM 3236 O O . SER B 1 26 ? -47.406 -12.711 31.047 1 19.36 26 SER B O 1
ATOM 3238 N N . GLY B 1 27 ? -47.531 -11.266 32.688 1 19.59 27 GLY B N 1
ATOM 3239 C CA . GLY B 1 27 ? -46.219 -10.898 33.188 1 19.59 27 GLY B CA 1
ATOM 3240 C C . GLY B 1 27 ? -45.562 -12.031 33.938 1 19.59 27 GLY B C 1
ATOM 3241 O O . GLY B 1 27 ? -44.562 -11.812 34.656 1 19.59 27 GLY B O 1
ATOM 3242 N N . VAL B 1 28 ? -45.781 -13.312 33.406 1 20.67 28 VAL B N 1
ATOM 3243 C CA . VAL B 1 28 ? -45.375 -14.297 34.406 1 20.67 28 VAL B CA 1
ATOM 3244 C C . VAL B 1 28 ? -43.938 -14.031 34.875 1 20.67 28 VAL B C 1
ATOM 3246 O O . VAL B 1 28 ? -43.125 -13.57 34.094 1 20.67 28 VAL B O 1
ATOM 3249 N N . SER B 1 29 ? -43.781 -13.898 36.188 1 19.72 29 SER B N 1
ATOM 3250 C CA . SER B 1 29 ? -42.75 -13.523 37.156 1 19.72 29 SER B CA 1
ATOM 3251 C C . SER B 1 29 ? -41.562 -14.477 37.094 1 19.72 29 SER B C 1
ATOM 3253 O O . SER B 1 29 ? -40.625 -14.359 37.875 1 19.72 29 SER B O 1
ATOM 3255 N N . GLY B 1 30 ? -41.25 -15.008 35.875 1 18.58 30 GLY B N 1
ATOM 3256 C CA . GLY B 1 30 ? -40.344 -16.125 36.031 1 18.58 30 GLY B CA 1
ATOM 3257 C C . GLY B 1 30 ? -39.062 -15.766 36.781 1 18.58 30 GLY B C 1
ATOM 3258 O O . GLY B 1 30 ? -38.5 -14.703 36.531 1 18.58 30 GLY B O 1
ATOM 3259 N N . ALA B 1 31 ? -38.969 -16.234 38.062 1 20.53 31 ALA B N 1
ATOM 3260 C CA . ALA B 1 31 ? -37.938 -16.172 39.094 1 20.53 31 ALA B CA 1
ATOM 3261 C C . ALA B 1 31 ? -36.562 -16.641 38.531 1 20.53 31 ALA B C 1
ATOM 3263 O O . ALA B 1 31 ? -36.469 -17.75 38.031 1 20.53 31 ALA B O 1
ATOM 3264 N N . ASN B 1 32 ? -35.875 -15.742 37.844 1 19.17 32 ASN B N 1
ATOM 3265 C CA . ASN B 1 32 ? -34.562 -15.961 37.219 1 19.17 32 ASN B CA 1
ATOM 3266 C C . ASN B 1 32 ? -33.594 -16.625 38.188 1 19.17 32 ASN B C 1
ATOM 3268 O O . ASN B 1 32 ? -33.25 -16.047 39.219 1 19.17 32 ASN B O 1
ATOM 3272 N N . LEU B 1 33 ? -33.812 -17.891 38.438 1 20.48 33 LEU B N 1
ATOM 3273 C CA . LEU B 1 33 ? -32.906 -18.609 39.312 1 20.48 33 LEU B CA 1
ATOM 3274 C C . LEU B 1 33 ? -31.453 -18.359 38.906 1 20.48 33 LEU B C 1
ATOM 3276 O O . LEU B 1 33 ? -31.094 -18.5 37.75 1 20.48 33 LEU B O 1
ATOM 3280 N N . LYS B 1 34 ? -30.734 -17.531 39.719 1 19.94 34 LYS B N 1
ATOM 3281 C CA . LYS B 1 34 ? -29.359 -17.031 39.688 1 19.94 34 LYS B CA 1
ATOM 3282 C C . LYS B 1 34 ? -28.359 -18.188 39.562 1 19.94 34 LYS B C 1
ATOM 3284 O O . LYS B 1 34 ? -28.281 -19.047 40.438 1 19.94 34 LYS B O 1
ATOM 3289 N N . ARG B 1 35 ? -28.312 -18.812 38.344 1 21.36 35 ARG B N 1
ATOM 3290 C CA . ARG B 1 35 ? -27.344 -19.891 38.219 1 21.36 35 ARG B CA 1
ATOM 3291 C C . ARG B 1 35 ? -26 -19.484 38.781 1 21.36 35 ARG B C 1
ATOM 3293 O O . ARG B 1 35 ? -25.547 -18.359 38.562 1 21.36 35 ARG B O 1
ATOM 3300 N N . ARG B 1 36 ? -25.578 -20.094 39.875 1 21.11 36 ARG B N 1
ATOM 3301 C CA . ARG B 1 36 ? -24.312 -20 40.594 1 21.11 36 ARG B CA 1
ATOM 3302 C C . ARG B 1 36 ? -23.125 -20.156 39.656 1 21.11 36 ARG B C 1
ATOM 3304 O O . ARG B 1 36 ? -23.047 -21.125 38.906 1 21.11 36 ARG B O 1
ATOM 3311 N N . CYS B 1 37 ? -22.656 -19.031 39.094 1 21.7 37 CYS B N 1
ATOM 3312 C CA . CYS B 1 37 ? -21.5 -18.891 38.219 1 21.7 37 CYS B CA 1
ATOM 3313 C C . CYS B 1 37 ? -20.328 -19.734 38.719 1 21.7 37 CYS B C 1
ATOM 3315 O O . CYS B 1 37 ? -19.938 -19.625 39.875 1 21.7 37 CYS B O 1
ATOM 3317 N N . VAL B 1 38 ? -20.328 -21.016 38.438 1 22.86 38 VAL B N 1
ATOM 3318 C CA . VAL B 1 38 ? -19.156 -21.859 38.719 1 22.86 38 VAL B CA 1
ATOM 3319 C C . VAL B 1 38 ? -17.891 -21.094 38.375 1 22.86 38 VAL B C 1
ATOM 3321 O O . VAL B 1 38 ? -17.844 -20.375 37.375 1 22.86 38 VAL B O 1
ATOM 3324 N N . GLU B 1 39 ? -17.031 -20.891 39.406 1 22.66 39 GLU B N 1
ATOM 3325 C CA . GLU B 1 39 ? -15.719 -20.25 39.438 1 22.66 39 GLU B CA 1
ATOM 3326 C C . GLU B 1 39 ? -14.797 -20.797 38.375 1 22.66 39 GLU B C 1
ATOM 3328 O O . GLU B 1 39 ? -14.477 -21.984 38.375 1 22.66 39 GLU B O 1
ATOM 3333 N N . GLU B 1 40 ? -15.117 -20.547 37.125 1 27.27 40 GLU B N 1
ATOM 3334 C CA . GLU B 1 40 ? -14.203 -21.109 36.125 1 27.27 40 GLU B CA 1
ATOM 3335 C C . GLU B 1 40 ? -12.75 -20.828 36.5 1 27.27 40 GLU B C 1
ATOM 3337 O O . GLU B 1 40 ? -12.422 -19.734 36.969 1 27.27 40 GLU B O 1
ATOM 3342 N N . PRO B 1 41 ? -11.953 -21.906 36.656 1 26.95 41 PRO B N 1
ATOM 3343 C CA . PRO B 1 41 ? -10.547 -21.828 37.062 1 26.95 41 PRO B CA 1
ATOM 3344 C C . PRO B 1 41 ? -9.742 -20.844 36.219 1 26.95 41 PRO B C 1
ATOM 3346 O O . PRO B 1 41 ? -10.008 -20.688 35.031 1 26.95 41 PRO B O 1
ATOM 3349 N N . GLN B 1 42 ? -9.242 -19.797 36.875 1 23.59 42 GLN B N 1
ATOM 3350 C CA . GLN B 1 42 ? -8.422 -18.703 36.375 1 23.59 42 GLN B CA 1
ATOM 3351 C C . GLN B 1 42 ? -7.27 -19.219 35.5 1 23.59 42 GLN B C 1
ATOM 3353 O O . GLN B 1 42 ? -6.445 -20 36 1 23.59 42 GLN B O 1
ATOM 3358 N N . THR B 1 43 ? -7.562 -19.672 34.281 1 27.5 43 THR B N 1
ATOM 3359 C CA . THR B 1 43 ? -6.414 -20.062 33.469 1 27.5 43 THR B CA 1
ATOM 3360 C C . THR B 1 43 ? -5.305 -19.016 33.562 1 27.5 43 THR B C 1
ATOM 3362 O O . THR B 1 43 ? -5.57 -17.812 33.531 1 27.5 43 THR B O 1
ATOM 3365 N N . PRO B 1 44 ? -4.152 -19.422 34.156 1 25.44 44 PRO B N 1
ATOM 3366 C CA . PRO B 1 44 ? -3.016 -18.516 34.375 1 25.44 44 PRO B CA 1
ATOM 3367 C C . PRO B 1 44 ? -2.688 -17.672 33.156 1 25.44 44 PRO B C 1
ATOM 3369 O O . PRO B 1 44 ? -2.896 -18.094 32 1 25.44 44 PRO B O 1
ATOM 3372 N N . ALA B 1 45 ? -2.682 -16.328 33.312 1 26.83 45 ALA B N 1
ATOM 3373 C CA . ALA B 1 45 ? -2.32 -15.281 32.375 1 26.83 45 ALA B CA 1
ATOM 3374 C C . ALA B 1 45 ? -1.052 -15.641 31.609 1 26.83 45 ALA B C 1
ATOM 3376 O O . ALA B 1 45 ? -0.071 -16.094 32.188 1 26.83 45 ALA B O 1
ATOM 3377 N N . LYS B 1 46 ? -1.203 -16.125 30.406 1 25.86 46 LYS B N 1
ATOM 3378 C CA . LYS B 1 46 ? -0.009 -16.25 29.578 1 25.86 46 LYS B CA 1
ATOM 3379 C C . LYS B 1 46 ? 0.963 -15.109 29.844 1 25.86 46 LYS B C 1
ATOM 3381 O O . LYS B 1 46 ? 0.599 -13.938 29.703 1 25.86 46 LYS B O 1
ATOM 3386 N N . LYS B 1 47 ? 1.861 -15.297 30.844 1 27.02 47 LYS B N 1
ATOM 3387 C CA . LYS B 1 47 ? 2.969 -14.352 30.984 1 27.02 47 LYS B CA 1
ATOM 3388 C C . LYS B 1 47 ? 3.535 -13.977 29.609 1 27.02 47 LYS B C 1
ATOM 3390 O O . LYS B 1 47 ? 3.961 -14.844 28.844 1 27.02 47 LYS B O 1
ATOM 3395 N N . ASN B 1 48 ? 2.881 -12.969 29.031 1 25.8 48 ASN B N 1
ATOM 3396 C CA . ASN B 1 48 ? 3.562 -12.352 27.906 1 25.8 48 ASN B CA 1
ATOM 3397 C C . ASN B 1 48 ? 5.062 -12.227 28.156 1 25.8 48 ASN B C 1
ATOM 3399 O O . ASN B 1 48 ? 5.484 -11.609 29.141 1 25.8 48 ASN B O 1
ATOM 3403 N N . ILE B 1 49 ? 5.766 -13.328 28.016 1 27.11 49 ILE B N 1
ATOM 3404 C CA . ILE B 1 49 ? 7.219 -13.227 28.062 1 27.11 49 ILE B CA 1
ATOM 3405 C C . ILE B 1 49 ? 7.672 -11.945 27.375 1 27.11 49 ILE B C 1
ATOM 3407 O O . ILE B 1 49 ? 7.633 -11.844 26.156 1 27.11 49 ILE B O 1
ATOM 3411 N N . SER B 1 50 ? 7.223 -10.805 27.969 1 28.42 50 SER B N 1
ATOM 3412 C CA . SER B 1 50 ? 7.906 -9.578 27.578 1 28.42 50 SER B CA 1
ATOM 3413 C C . SER B 1 50 ? 9.422 -9.719 27.719 1 28.42 50 SER B C 1
ATOM 3415 O O . SER B 1 50 ? 9.922 -10.023 28.812 1 28.42 50 SER B O 1
ATOM 3417 N N . ASN B 1 51 ? 10.039 -10.445 26.812 1 27.38 51 ASN B N 1
ATOM 3418 C CA . ASN B 1 51 ? 11.492 -10.359 26.891 1 27.38 51 ASN B CA 1
ATOM 3419 C C . ASN B 1 51 ? 11.953 -8.938 27.234 1 27.38 51 ASN B C 1
ATOM 3421 O O . ASN B 1 51 ? 11.742 -8.016 26.453 1 27.38 51 ASN B O 1
ATOM 3425 N N . PRO B 1 52 ? 11.992 -8.57 28.469 1 31.84 52 PRO B N 1
ATOM 3426 C CA . PRO B 1 52 ? 12.445 -7.254 28.922 1 31.84 52 PRO B CA 1
ATOM 3427 C C . PRO B 1 52 ? 13.68 -6.766 28.172 1 31.84 52 PRO B C 1
ATOM 3429 O O . PRO B 1 52 ? 13.914 -5.559 28.078 1 31.84 52 PRO B O 1
ATOM 3432 N N . ASP B 1 53 ? 14.641 -7.727 27.969 1 30.88 53 ASP B N 1
ATOM 3433 C CA . ASP B 1 53 ? 16 -7.305 27.641 1 30.88 53 ASP B CA 1
ATOM 3434 C C . ASP B 1 53 ? 16.062 -6.715 26.234 1 30.88 53 ASP B C 1
ATOM 3436 O O . ASP B 1 53 ? 17.156 -6.469 25.719 1 30.88 53 ASP B O 1
ATOM 3440 N N . LEU B 1 54 ? 15.172 -7.078 25.344 1 33.31 54 LEU B N 1
ATOM 3441 C CA . LEU B 1 54 ? 15.414 -6.422 24.078 1 33.31 54 LEU B CA 1
ATOM 3442 C C . LEU B 1 54 ? 15.297 -4.906 24.203 1 33.31 54 LEU B C 1
ATOM 3444 O O . LEU B 1 54 ? 14.195 -4.359 24.156 1 33.31 54 LEU B O 1
ATOM 3448 N N . THR B 1 55 ? 16.031 -4.379 25.062 1 31.17 55 THR B N 1
ATOM 3449 C CA . THR B 1 55 ? 16.266 -2.943 24.984 1 31.17 55 THR B CA 1
ATOM 3450 C C . THR B 1 55 ? 16.406 -2.492 23.531 1 31.17 55 THR B C 1
ATOM 3452 O O . THR B 1 55 ? 17.344 -2.891 22.844 1 31.17 55 THR B O 1
ATOM 3455 N N . VAL B 1 56 ? 15.375 -2.508 22.766 1 39.88 56 VAL B N 1
ATOM 3456 C CA . VAL B 1 56 ? 15.438 -1.936 21.422 1 39.88 56 VAL B CA 1
ATOM 3457 C C . VAL B 1 56 ? 16.25 -0.639 21.453 1 39.88 56 VAL B C 1
ATOM 3459 O O . VAL B 1 56 ? 15.938 0.272 22.234 1 39.88 56 VAL B O 1
ATOM 3462 N N . PRO B 1 57 ? 17.547 -0.66 21.25 1 42.91 57 PRO B N 1
ATOM 3463 C CA . PRO B 1 57 ? 18.281 0.603 21.125 1 42.91 57 PRO B CA 1
ATOM 3464 C C . PRO B 1 57 ? 17.406 1.739 20.594 1 42.91 57 PRO B C 1
ATOM 3466 O O . PRO B 1 57 ? 16.422 1.491 19.906 1 42.91 57 PRO B O 1
ATOM 3469 N N . SER B 1 58 ? 17.375 2.84 21.312 1 50.91 58 SER B N 1
ATOM 3470 C CA . SER B 1 58 ? 16.641 4.07 21.016 1 50.91 58 SER B CA 1
ATOM 3471 C C . SER B 1 58 ? 16.719 4.406 19.531 1 50.91 58 SER B C 1
ATOM 3473 O O . SER B 1 58 ? 17.781 4.719 19 1 50.91 58 SER B O 1
ATOM 3475 N N . ILE B 1 59 ? 16.031 3.615 18.766 1 67.5 59 ILE B N 1
ATOM 3476 C CA . ILE B 1 59 ? 15.977 3.879 17.328 1 67.5 59 ILE B CA 1
ATOM 3477 C C . ILE B 1 59 ? 15.555 5.324 17.094 1 67.5 59 ILE B C 1
ATOM 3479 O O . ILE B 1 59 ? 14.609 5.812 17.703 1 67.5 59 ILE B O 1
ATOM 3483 N N . GLN B 1 60 ? 16.5 6.059 16.5 1 75.44 60 GLN B N 1
ATOM 3484 C CA . GLN B 1 60 ? 16.234 7.445 16.125 1 75.44 60 GLN B CA 1
ATOM 3485 C C . GLN B 1 60 ? 14.867 7.582 15.469 1 75.44 60 GLN B C 1
ATOM 3487 O O . GLN B 1 60 ? 14.609 6.961 14.43 1 75.44 60 GLN B O 1
ATOM 3492 N N . THR B 1 61 ? 14.016 8.336 16.062 1 88.31 61 THR B N 1
ATOM 3493 C CA . THR B 1 61 ? 12.633 8.414 15.594 1 88.31 61 THR B CA 1
ATOM 3494 C C . THR B 1 61 ? 12.438 9.648 14.719 1 88.31 61 THR B C 1
ATOM 3496 O O . THR B 1 61 ? 11.383 9.828 14.117 1 88.31 61 THR B O 1
ATOM 3499 N N . VAL B 1 62 ? 13.492 10.523 14.672 1 92.56 62 VAL B N 1
ATOM 3500 C CA . VAL B 1 62 ? 13.383 11.719 13.844 1 92.56 62 VAL B CA 1
ATOM 3501 C C . VAL B 1 62 ? 14.672 11.914 13.047 1 92.56 62 VAL B C 1
ATOM 3503 O O . VAL B 1 62 ? 15.773 11.688 13.562 1 92.56 62 VAL B O 1
ATOM 3506 N N . TYR B 1 63 ? 14.516 12.188 11.828 1 93.81 63 TYR B N 1
ATOM 3507 C CA . TYR B 1 63 ? 15.617 12.547 10.938 1 93.81 63 TYR B CA 1
ATOM 3508 C C . TYR B 1 63 ? 15.414 13.93 10.336 1 93.81 63 TYR B C 1
ATOM 3510 O O . TYR B 1 63 ? 14.305 14.266 9.906 1 93.81 63 TYR B O 1
ATOM 3518 N N . THR B 1 64 ? 16.422 14.742 10.43 1 91.94 64 THR B N 1
ATOM 3519 C CA . THR B 1 64 ? 16.453 16.016 9.734 1 91.94 64 THR B CA 1
ATOM 3520 C C . THR B 1 64 ? 17.703 16.125 8.859 1 91.94 64 THR B C 1
ATOM 3522 O O . THR B 1 64 ? 18.812 15.867 9.32 1 91.94 64 THR B O 1
ATOM 3525 N N . HIS B 1 65 ? 17.469 16.406 7.633 1 90.31 65 HIS B N 1
ATOM 3526 C CA . HIS B 1 65 ? 18.594 16.562 6.711 1 90.31 65 HIS B CA 1
ATOM 3527 C C . HIS B 1 65 ? 19.547 17.641 7.172 1 90.31 65 HIS B C 1
ATOM 3529 O O . HIS B 1 65 ? 19.125 18.703 7.633 1 90.31 65 HIS B O 1
ATOM 3535 N N . PRO B 1 66 ? 20.781 17.438 7.074 1 81.88 66 PRO B N 1
ATOM 3536 C CA . PRO B 1 66 ? 21.781 18.391 7.555 1 81.88 66 PRO B CA 1
ATOM 3537 C C . PRO B 1 66 ? 21.641 19.766 6.914 1 81.88 66 PRO B C 1
ATOM 3539 O O . PRO B 1 66 ? 21.984 20.781 7.531 1 81.88 66 PRO B O 1
ATOM 3542 N N . SER B 1 67 ? 21.234 19.766 5.652 1 75.19 67 SER B N 1
ATOM 3543 C CA . SER B 1 67 ? 21.062 21.047 4.984 1 75.19 67 SER B CA 1
ATOM 3544 C C . SER B 1 67 ? 19.859 21.797 5.543 1 75.19 67 SER B C 1
ATOM 3546 O O . SER B 1 67 ? 19.719 23 5.316 1 75.19 67 SER B O 1
ATOM 3548 N N . PHE B 1 68 ? 19 21.094 6.18 1 71.75 68 PHE B N 1
ATOM 3549 C CA . PHE B 1 68 ? 17.781 21.703 6.684 1 71.75 68 PHE B CA 1
ATOM 3550 C C . PHE B 1 68 ? 17.906 22.016 8.172 1 71.75 68 PHE B C 1
ATOM 3552 O O . PHE B 1 68 ? 16.906 22.266 8.844 1 71.75 68 PHE B O 1
ATOM 3559 N N . VAL B 1 69 ? 19.109 22.203 8.641 1 58.66 69 VAL B N 1
ATOM 3560 C CA . VAL B 1 69 ? 19.344 22.469 10.062 1 58.66 69 VAL B CA 1
ATOM 3561 C C . VAL B 1 69 ? 18.516 23.672 10.492 1 58.66 69 VAL B C 1
ATOM 3563 O O . VAL B 1 69 ? 18.156 24.516 9.664 1 58.66 69 VAL B O 1
ATOM 3566 N N . ILE B 1 70 ? 18.281 23.656 11.836 1 53.47 70 ILE B N 1
ATOM 3567 C CA . ILE B 1 70 ? 17.531 24.656 12.602 1 53.47 70 ILE B CA 1
ATOM 3568 C C . ILE B 1 70 ? 18.031 26.047 12.266 1 53.47 70 ILE B C 1
ATOM 3570 O O . ILE B 1 70 ? 19.234 26.328 12.391 1 53.47 70 ILE B O 1
ATOM 3574 N N . GLY B 1 71 ? 17.25 26.906 11.617 1 56.75 71 GLY B N 1
ATOM 3575 C CA . GLY B 1 71 ? 17.516 28.297 11.242 1 56.75 71 GLY B CA 1
ATOM 3576 C C . GLY B 1 71 ? 17.719 28.469 9.75 1 56.75 71 GLY B C 1
ATOM 3577 O O . GLY B 1 71 ? 18.031 29.578 9.289 1 56.75 71 GLY B O 1
ATOM 3578 N N . ALA B 1 72 ? 17.578 27.281 9.125 1 63.88 72 ALA B N 1
ATOM 3579 C CA . ALA B 1 72 ? 17.812 27.391 7.688 1 63.88 72 ALA B CA 1
ATOM 3580 C C . ALA B 1 72 ? 16.656 28.125 7 1 63.88 72 ALA B C 1
ATOM 3582 O O . ALA B 1 72 ? 15.508 27.984 7.398 1 63.88 72 ALA B O 1
ATOM 3583 N N . ILE B 1 73 ? 17.047 29.094 6.285 1 77.31 73 ILE B N 1
ATOM 3584 C CA . ILE B 1 73 ? 16.156 29.969 5.527 1 77.31 73 ILE B CA 1
ATOM 3585 C C . ILE B 1 73 ? 15.664 29.25 4.281 1 77.31 73 ILE B C 1
ATOM 3587 O O . ILE B 1 73 ? 16.453 28.719 3.494 1 77.31 73 ILE B O 1
ATOM 3591 N N . ASN B 1 74 ? 14.344 29.062 4.258 1 89.31 74 ASN B N 1
ATOM 3592 C CA . ASN B 1 74 ? 13.727 28.547 3.043 1 89.31 74 ASN B CA 1
ATOM 3593 C C . ASN B 1 74 ? 13.961 29.469 1.854 1 89.31 74 ASN B C 1
ATOM 3595 O O . ASN B 1 74 ? 13.938 30.703 2.002 1 89.31 74 ASN B O 1
ATOM 3599 N N . THR B 1 75 ? 14.32 28.891 0.783 1 92.69 75 THR B N 1
ATOM 3600 C CA . THR B 1 75 ? 14.43 29.672 -0.448 1 92.69 75 THR B CA 1
ATOM 3601 C C . THR B 1 75 ? 13.688 28.969 -1.589 1 92.69 75 THR B C 1
ATOM 3603 O O . THR B 1 75 ? 13.516 27.75 -1.568 1 92.69 75 THR B O 1
ATOM 3606 N N . TYR B 1 76 ? 13.172 29.812 -2.475 1 95.31 76 TYR B N 1
ATOM 3607 C CA . TYR B 1 76 ? 12.594 29.266 -3.697 1 95.31 76 TYR B CA 1
ATOM 3608 C C . TYR B 1 76 ? 13.688 28.812 -4.668 1 95.31 76 TYR B C 1
ATOM 3610 O O . TYR B 1 76 ? 14.695 29.5 -4.824 1 95.31 76 TYR B O 1
ATOM 3618 N N . SER B 1 77 ? 13.461 27.641 -5.215 1 90.56 77 SER B N 1
ATOM 3619 C CA . SER B 1 77 ? 14.336 27.203 -6.297 1 90.56 77 SER B CA 1
ATOM 3620 C C . SER B 1 77 ? 13.828 27.688 -7.648 1 90.56 77 SER B C 1
ATOM 3622 O O . SER B 1 77 ? 12.719 28.219 -7.75 1 90.56 77 SER B O 1
ATOM 3624 N N . GLU B 1 78 ? 14.617 27.547 -8.625 1 87.75 78 GLU B N 1
ATOM 3625 C CA . GLU B 1 78 ? 14.266 27.969 -9.977 1 87.75 78 GLU B CA 1
ATOM 3626 C C . GLU B 1 78 ? 13.102 27.141 -10.523 1 87.75 78 GLU B C 1
ATOM 3628 O O . GLU B 1 78 ? 12.344 27.625 -11.367 1 87.75 78 GLU B O 1
ATOM 3633 N N . ASN B 1 79 ? 12.969 25.969 -9.992 1 87.69 79 ASN B N 1
ATOM 3634 C CA . ASN B 1 79 ? 11.93 25.062 -10.492 1 87.69 79 ASN B CA 1
ATOM 3635 C C . ASN B 1 79 ? 10.617 25.25 -9.742 1 87.69 79 ASN B C 1
ATOM 3637 O O . ASN B 1 79 ? 9.594 24.688 -10.125 1 87.69 79 ASN B O 1
ATOM 3641 N N . ASP B 1 80 ? 10.688 26.078 -8.734 1 92.81 80 ASP B N 1
ATOM 3642 C CA . ASP B 1 80 ? 9.469 26.312 -7.965 1 92.81 80 ASP B CA 1
ATOM 3643 C C . ASP B 1 80 ? 8.508 27.219 -8.727 1 92.81 80 ASP B C 1
ATOM 3645 O O . ASP B 1 80 ? 8.93 28.172 -9.375 1 92.81 80 ASP B O 1
ATOM 3649 N N . LYS B 1 81 ? 7.262 26.797 -8.641 1 93.19 81 LYS B N 1
ATOM 3650 C CA . LYS B 1 81 ? 6.223 27.594 -9.281 1 93.19 81 LYS B CA 1
ATOM 3651 C C . LYS B 1 81 ? 5.551 28.531 -8.281 1 93.19 81 LYS B C 1
ATOM 3653 O O . LYS B 1 81 ? 5.543 28.25 -7.082 1 93.19 81 LYS B O 1
ATOM 3658 N N . GLY B 1 82 ? 5.02 29.656 -8.805 1 93.06 82 GLY B N 1
ATOM 3659 C CA . GLY B 1 82 ? 4.266 30.578 -7.961 1 93.06 82 GLY B CA 1
ATOM 3660 C C . GLY B 1 82 ? 2.979 29.969 -7.43 1 93.06 82 GLY B C 1
ATOM 3661 O O . GLY B 1 82 ? 2.596 28.875 -7.82 1 93.06 82 GLY B O 1
ATOM 3662 N N . PRO B 1 83 ? 2.418 30.781 -6.48 1 94.38 83 PRO B N 1
ATOM 3663 C CA . PRO B 1 83 ? 2.74 32.094 -5.949 1 94.38 83 PRO B CA 1
ATOM 3664 C C . PRO B 1 83 ? 3.971 32.094 -5.043 1 94.38 83 PRO B C 1
ATOM 3666 O O . PRO B 1 83 ? 4.176 31.141 -4.285 1 94.38 83 PRO B O 1
ATOM 3669 N N . TYR B 1 84 ? 4.773 33.188 -5.203 1 97.25 84 TYR B N 1
ATOM 3670 C CA . TYR B 1 84 ? 5.961 33.344 -4.379 1 97.25 84 TYR B CA 1
ATOM 3671 C C . TYR B 1 84 ? 5.656 34.219 -3.154 1 97.25 84 TYR B C 1
ATOM 3673 O O . TYR B 1 84 ? 5.77 35.438 -3.207 1 97.25 84 TYR B O 1
ATOM 3681 N N . ILE B 1 85 ? 5.457 33.438 -2.086 1 96.75 85 ILE B N 1
ATOM 3682 C CA . ILE B 1 85 ? 4.926 34.094 -0.885 1 96.75 85 ILE B CA 1
ATOM 3683 C C . ILE B 1 85 ? 6.043 34.25 0.141 1 96.75 85 ILE B C 1
ATOM 3685 O O . ILE B 1 85 ? 6.867 33.375 0.334 1 96.75 85 ILE B O 1
ATOM 3689 N N . VAL B 1 86 ? 6.035 35.438 0.765 1 97.62 86 VAL B N 1
ATOM 3690 C CA . VAL B 1 86 ? 6.918 35.719 1.894 1 97.62 86 VAL B CA 1
ATOM 3691 C C . VAL B 1 86 ? 6.094 36.219 3.078 1 97.62 86 VAL B C 1
ATOM 3693 O O . VAL B 1 86 ? 5.234 37.094 2.924 1 97.62 86 VAL B O 1
ATOM 3696 N N . HIS B 1 87 ? 6.344 35.625 4.215 1 96.56 87 HIS B N 1
ATOM 3697 C CA . HIS B 1 87 ? 5.703 36.094 5.445 1 96.56 87 HIS B CA 1
ATOM 3698 C C . HIS B 1 87 ? 6.598 37.062 6.195 1 96.56 87 HIS B C 1
ATOM 3700 O O . HIS B 1 87 ? 7.812 36.844 6.289 1 96.56 87 HIS B O 1
ATOM 3706 N N . VAL B 1 88 ? 5.934 38.094 6.68 1 96.75 88 VAL B N 1
ATOM 3707 C CA . VAL B 1 88 ? 6.672 39.125 7.383 1 96.75 88 VAL B CA 1
ATOM 3708 C C . VAL B 1 88 ? 6.016 39.406 8.734 1 96.75 88 VAL B C 1
ATOM 3710 O O . VAL B 1 88 ? 4.785 39.438 8.836 1 96.75 88 VAL B O 1
ATOM 3713 N N . SER B 1 89 ? 6.832 39.562 9.727 1 94.5 89 SER B N 1
ATOM 3714 C CA . SER B 1 89 ? 6.359 39.938 11.062 1 94.5 89 SER B CA 1
ATOM 3715 C C . SER B 1 89 ? 7.242 41 11.688 1 94.5 89 SER B C 1
ATOM 3717 O O . SER B 1 89 ? 8.383 41.219 11.273 1 94.5 89 SER B O 1
ATOM 3719 N N . ARG B 1 90 ? 6.609 41.719 12.578 1 93 90 ARG B N 1
ATOM 3720 C CA . ARG B 1 90 ? 7.371 42.719 13.359 1 93 90 ARG B CA 1
ATOM 3721 C C . ARG B 1 90 ? 8.094 42.031 14.516 1 93 90 ARG B C 1
ATOM 3723 O O . ARG B 1 90 ? 7.539 41.156 15.172 1 93 90 ARG B O 1
ATOM 3730 N N . ILE B 1 91 ? 9.32 42.438 14.664 1 89.44 91 ILE B N 1
ATOM 3731 C CA . ILE B 1 91 ? 10.086 41.938 15.789 1 89.44 91 ILE B CA 1
ATOM 3732 C C . ILE B 1 91 ? 9.664 42.656 17.078 1 89.44 91 ILE B C 1
ATOM 3734 O O . ILE B 1 91 ? 9.711 43.875 17.141 1 89.44 91 ILE B O 1
ATOM 3738 N N . SER B 1 92 ? 8.977 41.938 17.906 1 79.69 92 SER B N 1
ATOM 3739 C CA . SER B 1 92 ? 8.586 42.531 19.172 1 79.69 92 SER B CA 1
ATOM 3740 C C . SER B 1 92 ? 9.32 41.906 20.344 1 79.69 92 SER B C 1
ATOM 3742 O O . SER B 1 92 ? 9.461 40.688 20.406 1 79.69 92 SER B O 1
ATOM 3744 N N . PRO B 1 93 ? 9.922 42.781 21.172 1 71.12 93 PRO B N 1
ATOM 3745 C CA . PRO B 1 93 ? 10.625 42.25 22.344 1 71.12 93 PRO B CA 1
ATOM 3746 C C . PRO B 1 93 ? 9.703 41.469 23.266 1 71.12 93 PRO B C 1
ATOM 3748 O O . PRO B 1 93 ? 10.156 40.562 23.953 1 71.12 93 PRO B O 1
ATOM 3751 N N . ASP B 1 94 ? 8.391 41.875 23.328 1 66.81 94 ASP B N 1
ATOM 3752 C CA . ASP B 1 94 ? 7.457 41.156 24.188 1 66.81 94 ASP B CA 1
ATOM 3753 C C . ASP B 1 94 ? 6.375 40.469 23.359 1 66.81 94 ASP B C 1
ATOM 3755 O O . ASP B 1 94 ? 5.508 41.125 22.781 1 66.81 94 ASP B O 1
ATOM 3759 N N . PRO B 1 95 ? 6.492 39.188 23.25 1 62.59 95 PRO B N 1
ATOM 3760 C CA . PRO B 1 95 ? 5.492 38.469 22.453 1 62.59 95 PRO B CA 1
ATOM 3761 C C . PRO B 1 95 ? 4.07 38.688 22.969 1 62.59 95 PRO B C 1
ATOM 3763 O O . PRO B 1 95 ? 3.109 38.562 22.203 1 62.59 95 PRO B O 1
ATOM 3766 N N . ALA B 1 96 ? 3.998 39.031 24.219 1 61.78 96 ALA B N 1
ATOM 3767 C CA . ALA B 1 96 ? 2.686 39.219 24.828 1 61.78 96 ALA B CA 1
ATOM 3768 C C . ALA B 1 96 ? 2.131 40.594 24.578 1 61.78 96 ALA B C 1
ATOM 3770 O O . ALA B 1 96 ? 0.968 40.875 24.875 1 61.78 96 ALA B O 1
ATOM 3771 N N . ALA B 1 97 ? 2.912 41.5 24.031 1 63.66 97 ALA B N 1
ATOM 3772 C CA . ALA B 1 97 ? 2.549 42.906 23.906 1 63.66 97 ALA B CA 1
ATOM 3773 C C . ALA B 1 97 ? 1.469 43.094 22.844 1 63.66 97 ALA B C 1
ATOM 3775 O O . ALA B 1 97 ? 0.813 44.156 22.812 1 63.66 97 ALA B O 1
ATOM 3776 N N . GLY B 1 98 ? 0.968 42.125 22.188 1 69.69 98 GLY B N 1
ATOM 3777 C CA . GLY B 1 98 ? -0.124 42.25 21.234 1 69.69 98 GLY B CA 1
ATOM 3778 C C . GLY B 1 98 ? 0.253 43.062 20 1 69.69 98 GLY B C 1
ATOM 3779 O O . GLY B 1 98 ? -0.523 43.906 19.531 1 69.69 98 GLY B O 1
ATOM 3780 N N . THR B 1 99 ? 1.373 42.875 19.484 1 80.25 99 THR B N 1
ATOM 3781 C CA . THR B 1 99 ? 1.841 43.625 18.297 1 80.25 99 THR B CA 1
ATOM 3782 C C . THR B 1 99 ? 1.033 43.219 17.062 1 80.25 99 THR B C 1
ATOM 3784 O O . THR B 1 99 ? 0.681 42.062 16.891 1 80.25 99 THR B O 1
ATOM 3787 N N . SER B 1 100 ? 0.566 44.281 16.328 1 87.62 100 SER B N 1
ATOM 3788 C CA . SER B 1 100 ? -0.182 44.062 15.102 1 87.62 100 SER B CA 1
ATOM 3789 C C . SER B 1 100 ? 0.467 44.781 13.922 1 87.62 100 SER B C 1
ATOM 3791 O O . SER B 1 100 ? 1.183 45.75 14.102 1 87.62 100 SER B O 1
ATOM 3793 N N . ILE B 1 101 ? 0.41 44.188 12.836 1 91.5 101 ILE B N 1
ATOM 3794 C CA . ILE B 1 101 ? 0.904 44.781 11.594 1 91.5 101 ILE B CA 1
ATOM 3795 C C . ILE B 1 101 ? -0.25 44.969 10.609 1 91.5 101 ILE B C 1
ATOM 3797 O O . ILE B 1 101 ? -1.049 44.031 10.414 1 91.5 101 ILE B O 1
ATOM 3801 N N . ARG B 1 102 ? -0.42 46.188 10.078 1 93.5 102 ARG B N 1
ATOM 3802 C CA . ARG B 1 102 ? -1.469 46.469 9.102 1 93.5 102 ARG B CA 1
ATOM 3803 C C . ARG B 1 102 ? -0.937 46.344 7.676 1 93.5 102 ARG B C 1
ATOM 3805 O O . ARG B 1 102 ? 0.128 46.875 7.355 1 93.5 102 ARG B O 1
ATOM 3812 N N . PRO B 1 103 ? -1.681 45.75 6.793 1 95 103 PRO B N 1
ATOM 3813 C CA . PRO B 1 103 ? -1.223 45.5 5.422 1 95 103 PRO B CA 1
ATOM 3814 C C . PRO B 1 103 ? -0.92 46.812 4.668 1 95 103 PRO B C 1
ATOM 3816 O O . PRO B 1 103 ? 0.102 46.906 3.984 1 95 103 PRO B O 1
ATOM 3819 N N . ILE B 1 104 ? -1.749 47.781 4.824 1 95.62 104 ILE B N 1
ATOM 3820 C CA . ILE B 1 104 ? -1.584 49 4.055 1 95.62 104 ILE B CA 1
ATOM 3821 C C . ILE B 1 104 ? -0.317 49.719 4.504 1 95.62 104 ILE B C 1
ATOM 3823 O O . ILE B 1 104 ? 0.401 50.312 3.686 1 95.62 104 ILE B O 1
ATOM 3827 N N . LYS B 1 105 ? -0.048 49.75 5.828 1 95.44 105 LYS B N 1
ATOM 3828 C CA . LYS B 1 105 ? 1.157 50.375 6.352 1 95.44 105 LYS B CA 1
ATOM 3829 C C . LYS B 1 1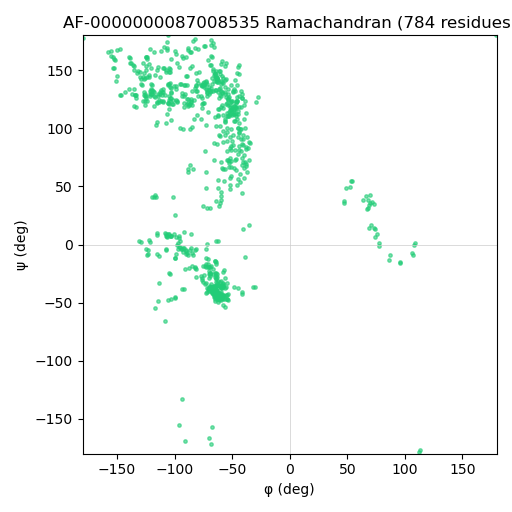05 ? 2.412 49.656 5.859 1 95.44 105 LYS B C 1
ATOM 3831 O O . LYS B 1 105 ? 3.41 50.312 5.527 1 95.44 105 LYS B O 1
ATOM 3836 N N . PHE B 1 106 ? 2.326 48.438 5.84 1 96.56 106 PHE B N 1
ATOM 3837 C CA . PHE B 1 106 ? 3.484 47.688 5.355 1 96.56 106 PHE B CA 1
ATOM 3838 C C . PHE B 1 106 ? 3.658 47.875 3.854 1 96.56 106 PHE B C 1
ATOM 3840 O O . PHE B 1 106 ? 4.785 47.938 3.355 1 96.56 106 PHE B O 1
ATOM 3847 N N . GLY B 1 107 ? 2.533 47.906 3.129 1 96.62 107 GLY B N 1
ATOM 3848 C CA . GLY B 1 107 ? 2.609 48.25 1.718 1 96.62 107 GLY B CA 1
ATOM 3849 C C . GLY B 1 107 ? 3.312 49.562 1.463 1 96.62 107 GLY B C 1
ATOM 3850 O O . GLY B 1 107 ? 4.098 49.688 0.521 1 96.62 107 GLY B O 1
ATOM 3851 N N . GLN B 1 108 ? 2.957 50.531 2.322 1 96.69 108 GLN B N 1
ATOM 3852 C CA . GLN B 1 108 ? 3.629 51.812 2.244 1 96.69 108 GLN B CA 1
ATOM 3853 C C . GLN B 1 108 ? 5.133 51.656 2.459 1 96.69 108 GLN B C 1
ATOM 3855 O O . GLN B 1 108 ? 5.93 52.281 1.741 1 96.69 108 GLN B O 1
ATOM 3860 N N . PHE B 1 109 ? 5.469 50.906 3.406 1 96.56 109 PHE B N 1
ATOM 3861 C CA . PHE B 1 109 ? 6.867 50.594 3.686 1 96.56 109 PHE B CA 1
ATOM 3862 C C . PHE B 1 109 ? 7.559 50.062 2.447 1 96.56 109 PHE B C 1
ATOM 3864 O O . PHE B 1 109 ? 8.656 50.469 2.096 1 96.56 109 PHE B O 1
ATOM 3871 N N . LEU B 1 110 ? 6.934 49.125 1.775 1 97.12 110 LEU B N 1
ATOM 3872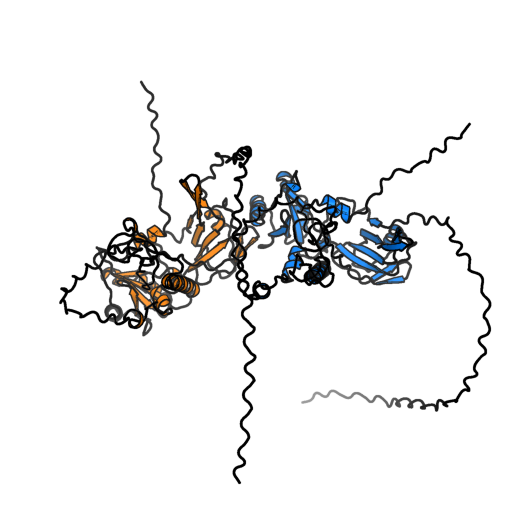 C CA . LEU B 1 110 ? 7.5 48.5 0.584 1 97.12 110 LEU B CA 1
ATOM 3873 C C . LEU B 1 110 ? 7.715 49.531 -0.519 1 97.12 110 LEU B C 1
ATOM 3875 O O . LEU B 1 110 ? 8.758 49.531 -1.177 1 97.12 110 LEU B O 1
ATOM 3879 N N . SER B 1 111 ? 6.73 50.344 -0.701 1 95.81 111 SER B N 1
ATOM 3880 C CA . SER B 1 111 ? 6.797 51.375 -1.73 1 95.81 111 SER B CA 1
ATOM 3881 C C . SER B 1 111 ? 7.891 52.406 -1.427 1 95.81 111 SER B C 1
ATOM 3883 O O . SER B 1 111 ? 8.672 52.75 -2.311 1 95.81 111 SER B O 1
ATOM 3885 N N . ASN B 1 112 ? 7.973 52.844 -0.176 1 96.81 112 ASN B N 1
ATOM 3886 C CA . ASN B 1 112 ? 8.945 53.812 0.249 1 96.81 112 ASN B CA 1
ATOM 3887 C C . ASN B 1 112 ? 10.375 53.344 0.042 1 96.81 112 ASN B C 1
ATOM 3889 O O . ASN B 1 112 ? 11.273 54.125 -0.259 1 96.81 112 ASN B O 1
ATOM 3893 N N . HIS B 1 113 ? 10.555 52.094 0.243 1 96.31 113 HIS B N 1
ATOM 3894 C CA . HIS B 1 113 ? 11.898 51.531 0.125 1 96.31 113 HIS B CA 1
ATOM 3895 C C . HIS B 1 113 ? 12.125 50.938 -1.257 1 96.31 113 HIS B C 1
ATOM 3897 O O . HIS B 1 113 ? 13.109 50.219 -1.476 1 96.31 113 HIS B O 1
ATOM 3903 N N . LYS B 1 114 ? 11.18 51.031 -2.201 1 94.38 114 LYS B N 1
ATOM 3904 C CA . LYS B 1 114 ? 11.273 50.781 -3.631 1 94.38 114 LYS B CA 1
ATOM 3905 C C . LYS B 1 114 ? 11.461 49.281 -3.895 1 94.38 114 LYS B C 1
ATOM 3907 O O . LYS B 1 114 ? 12.297 48.875 -4.707 1 94.38 114 LYS B O 1
ATOM 3912 N N . PHE B 1 115 ? 10.812 48.531 -3.049 1 96.06 115 PHE B N 1
ATOM 3913 C CA . PHE B 1 115 ? 10.758 47.125 -3.398 1 96.06 115 PHE B CA 1
ATOM 3914 C C . PHE B 1 115 ? 9.914 46.906 -4.645 1 96.06 115 PHE B C 1
ATOM 3916 O O . PHE B 1 115 ? 8.852 47.5 -4.797 1 96.06 115 PHE B O 1
ATOM 3923 N N . GLN B 1 116 ? 10.398 46.031 -5.535 1 94 116 GLN B N 1
ATOM 3924 C CA . GLN B 1 116 ? 9.742 45.875 -6.836 1 94 116 GLN B CA 1
ATOM 3925 C C . GLN B 1 116 ? 9.203 44.469 -7.027 1 94 116 GLN B C 1
ATOM 3927 O O . GLN B 1 116 ? 9.469 43.562 -6.219 1 94 116 GLN B O 1
ATOM 3932 N N . ASN B 1 117 ? 8.312 44.281 -8.047 1 96 117 ASN B N 1
ATOM 3933 C CA . ASN B 1 117 ? 7.805 43 -8.531 1 96 117 ASN B CA 1
ATOM 3934 C C . ASN B 1 117 ? 6.914 42.312 -7.496 1 96 117 ASN B C 1
ATOM 3936 O O . ASN B 1 117 ? 7.07 41.125 -7.219 1 96 117 ASN B O 1
ATOM 3940 N N . ILE B 1 118 ? 6.203 43.125 -6.895 1 97 118 ILE B N 1
ATOM 3941 C CA . ILE B 1 118 ? 5.156 42.688 -5.984 1 97 118 ILE B CA 1
ATOM 3942 C C . ILE B 1 118 ? 3.805 42.719 -6.691 1 97 118 ILE B C 1
ATOM 3944 O O . ILE B 1 118 ? 3.49 43.688 -7.398 1 97 118 ILE B O 1
ATOM 3948 N N . HIS B 1 119 ? 3.062 41.719 -6.555 1 96 119 HIS B N 1
ATOM 3949 C CA . HIS B 1 119 ? 1.74 41.688 -7.168 1 96 119 HIS B CA 1
ATOM 3950 C C . HIS B 1 119 ? 0.854 42.812 -6.656 1 96 119 HIS B C 1
ATOM 3952 O O . HIS B 1 119 ? 0.963 43.219 -5.496 1 96 119 HIS B O 1
ATOM 3958 N N . ARG B 1 120 ? -0.092 43.344 -7.48 1 92.94 120 ARG B N 1
ATOM 3959 C CA . ARG B 1 120 ? -0.987 44.438 -7.156 1 92.94 120 ARG B CA 1
ATOM 3960 C C . ARG B 1 120 ? -1.83 44.125 -5.93 1 92.94 120 ARG B C 1
ATOM 3962 O O . ARG B 1 120 ? -2.086 45 -5.098 1 92.94 120 ARG B O 1
ATOM 3969 N N . GLU B 1 121 ? -2.232 42.906 -5.66 1 91.75 121 GLU B N 1
ATOM 3970 C CA . GLU B 1 121 ? -2.984 42.469 -4.488 1 91.75 121 GLU B CA 1
ATOM 3971 C C . GLU B 1 121 ? -2.182 41.469 -3.664 1 91.75 121 GLU B C 1
ATOM 3973 O O . GLU B 1 121 ? -2.744 40.531 -3.102 1 91.75 121 GLU B O 1
ATOM 3978 N N . GLY B 1 122 ? -0.896 41.844 -3.555 1 94.81 122 GLY B N 1
ATOM 3979 C CA . GLY B 1 122 ? -0.01 40.812 -3.027 1 94.81 122 GLY B CA 1
ATOM 3980 C C . GLY B 1 122 ? 0.243 40.938 -1.538 1 94.81 122 GLY B C 1
ATOM 3981 O O . GLY B 1 122 ? 0.97 40.125 -0.951 1 94.81 122 GLY B O 1
ATOM 3982 N N . VAL B 1 123 ? -0.252 41.969 -0.845 1 96.69 123 VAL B N 1
ATOM 3983 C CA . VAL B 1 123 ? -0.052 42.156 0.588 1 96.69 123 VAL B CA 1
ATOM 3984 C C . VAL B 1 123 ? -1.347 41.844 1.336 1 96.69 123 VAL B C 1
ATOM 3986 O O . VAL B 1 123 ? -2.352 42.531 1.164 1 96.69 123 VAL B O 1
ATOM 3989 N N . LYS B 1 124 ? -1.278 40.781 2.088 1 93.81 124 LYS B N 1
ATOM 3990 C CA . LYS B 1 124 ? -2.473 40.344 2.795 1 93.81 124 LYS B CA 1
ATOM 3991 C C . LYS B 1 124 ? -2.162 40.031 4.258 1 93.81 124 LYS B C 1
ATOM 3993 O O . LYS B 1 124 ? -1.048 39.625 4.59 1 93.81 124 LYS B O 1
ATOM 3998 N N . ARG B 1 125 ? -3.154 40.281 5.055 1 92.38 125 ARG B N 1
ATOM 3999 C CA . ARG B 1 125 ? -3.037 39.906 6.465 1 92.38 125 ARG B CA 1
ATOM 4000 C C . ARG B 1 125 ? -3.234 38.406 6.668 1 92.38 125 ARG B C 1
ATOM 4002 O O . ARG B 1 125 ? -4.203 37.844 6.168 1 92.38 125 ARG B O 1
ATOM 4009 N N . VAL B 1 126 ? -2.332 37.812 7.32 1 90.31 126 VAL B N 1
ATOM 4010 C CA . VAL B 1 126 ? -2.465 36.375 7.57 1 90.31 126 VAL B CA 1
ATOM 4011 C C . VAL B 1 126 ? -2.441 36.094 9.078 1 90.31 126 VAL B C 1
ATOM 4013 O O . VAL B 1 126 ? -2.506 34.938 9.516 1 90.31 126 VAL B O 1
ATOM 4016 N N . GLY B 1 127 ? -2.398 37.094 9.852 1 86.31 127 GLY B N 1
ATOM 4017 C CA . GLY B 1 127 ? -2.41 37.062 11.305 1 86.31 127 GLY B CA 1
ATOM 4018 C C . GLY B 1 127 ? -2.328 38.438 11.938 1 86.31 127 GLY B C 1
ATOM 4019 O O . GLY B 1 127 ? -2.268 39.438 11.234 1 86.31 127 GLY B O 1
ATOM 4020 N N . ARG B 1 128 ? -2.34 38.438 13.258 1 83.19 128 ARG B N 1
ATOM 4021 C CA . ARG B 1 128 ? -2.275 39.719 13.961 1 83.19 128 ARG B CA 1
ATOM 4022 C C . ARG B 1 128 ? -0.963 40.438 13.672 1 83.19 128 ARG B C 1
ATOM 4024 O O . ARG B 1 128 ? -0.959 41.625 13.359 1 83.19 128 ARG B O 1
ATOM 4031 N N . ASN B 1 129 ? 0.12 39.719 13.758 1 90.44 129 ASN B N 1
ATOM 4032 C CA . ASN B 1 129 ? 1.44 40.281 13.484 1 90.44 129 ASN B CA 1
ATOM 4033 C C . ASN B 1 129 ? 2.117 39.562 12.32 1 90.44 129 ASN B C 1
ATOM 4035 O O . ASN B 1 129 ? 3.301 39.219 12.398 1 90.44 129 ASN B O 1
ATOM 4039 N N . LYS B 1 130 ? 1.338 39.25 11.289 1 93.62 130 LYS B N 1
ATOM 4040 C CA . LYS B 1 130 ? 1.907 38.531 10.156 1 93.62 130 LYS B CA 1
ATOM 4041 C C . LYS B 1 130 ? 1.236 38.969 8.852 1 93.62 130 LYS B C 1
ATOM 4043 O O . LYS B 1 130 ? 0.007 38.969 8.758 1 93.62 130 LYS B O 1
ATOM 4048 N N . ILE B 1 131 ? 2.08 39.312 7.941 1 95.5 131 ILE B N 1
ATOM 4049 C CA . ILE B 1 131 ? 1.607 39.719 6.617 1 95.5 131 ILE B CA 1
ATOM 4050 C C . ILE B 1 131 ? 2.225 38.812 5.559 1 95.5 131 ILE B C 1
ATOM 4052 O O . ILE B 1 131 ? 3.342 38.312 5.727 1 95.5 131 ILE B O 1
ATOM 4056 N N . SER B 1 132 ? 1.443 38.562 4.586 1 96.38 132 SER B N 1
ATOM 4057 C CA . SER B 1 132 ? 1.909 37.812 3.428 1 96.38 132 SER B CA 1
ATOM 4058 C C . SER B 1 132 ? 2.148 38.719 2.232 1 96.38 132 SER B C 1
ATOM 4060 O O . SER B 1 132 ? 1.288 39.531 1.884 1 96.38 132 SER B O 1
ATOM 4062 N N . VAL B 1 133 ? 3.342 38.625 1.701 1 97.69 133 VAL B N 1
ATOM 4063 C CA . VAL B 1 133 ? 3.691 39.375 0.505 1 97.69 133 VAL B CA 1
ATOM 4064 C C . VAL B 1 133 ? 3.912 38.438 -0.667 1 97.69 133 VAL B C 1
ATOM 4066 O O . VAL B 1 133 ? 4.684 37.469 -0.561 1 97.69 133 VAL B O 1
ATOM 4069 N N . GLN B 1 134 ? 3.264 38.719 -1.79 1 97.44 134 GLN B N 1
ATOM 4070 C CA . GLN B 1 134 ? 3.396 37.875 -2.982 1 97.44 134 GLN B CA 1
ATOM 4071 C C . GLN B 1 134 ? 4.254 38.562 -4.039 1 97.44 134 GLN B C 1
ATOM 4073 O O . GLN B 1 134 ? 3.898 39.625 -4.535 1 97.44 134 GLN B O 1
ATOM 4078 N N . PHE B 1 135 ? 5.312 37.906 -4.402 1 97.69 135 PHE B N 1
ATOM 4079 C CA . PHE B 1 135 ? 6.223 38.438 -5.41 1 97.69 135 PHE B CA 1
ATOM 4080 C C . PHE B 1 135 ? 5.949 37.781 -6.77 1 97.69 135 PHE B C 1
ATOM 4082 O O . PHE B 1 135 ? 5.258 36.781 -6.859 1 97.69 135 PHE B O 1
ATOM 4089 N N . THR B 1 136 ? 6.5 38.344 -7.832 1 95.94 136 THR B N 1
ATOM 4090 C CA . THR B 1 136 ? 6.281 37.875 -9.188 1 95.94 136 THR B CA 1
ATOM 4091 C C . THR B 1 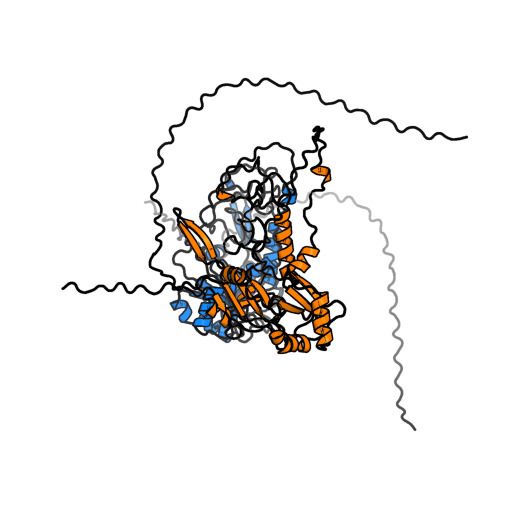136 ? 7.344 36.844 -9.586 1 95.94 136 THR B C 1
ATOM 4093 O O . THR B 1 136 ? 7.148 36.094 -10.523 1 95.94 136 THR B O 1
ATOM 4096 N N . SER B 1 137 ? 8.438 36.906 -8.852 1 95.62 137 SER B N 1
ATOM 4097 C CA . SER B 1 137 ? 9.508 35.969 -9.172 1 95.62 137 SER B CA 1
ATOM 4098 C C . SER B 1 137 ? 10.133 35.375 -7.91 1 95.62 137 SER B C 1
ATOM 4100 O O . SER B 1 137 ? 10.086 36 -6.848 1 95.62 137 SER B O 1
ATOM 4102 N N . ALA B 1 138 ? 10.695 34.219 -8.156 1 96.25 138 ALA B N 1
ATOM 4103 C CA . ALA B 1 138 ? 11.406 33.531 -7.062 1 96.25 138 ALA B CA 1
ATOM 4104 C C . ALA B 1 138 ? 12.594 34.375 -6.594 1 96.25 138 ALA B C 1
ATOM 4106 O O . ALA B 1 138 ? 12.844 34.469 -5.395 1 96.25 138 ALA B O 1
ATOM 4107 N N . GLU B 1 139 ? 13.25 34.969 -7.488 1 95.94 139 GLU B N 1
ATOM 4108 C CA . GLU B 1 139 ? 14.453 35.75 -7.203 1 95.94 139 GLU B CA 1
ATOM 4109 C C . GLU B 1 139 ? 14.125 36.938 -6.316 1 95.94 139 GLU B C 1
ATOM 4111 O O . GLU B 1 139 ? 14.836 37.219 -5.344 1 95.94 139 GLU B O 1
ATOM 4116 N N . ASP B 1 140 ? 13.086 37.594 -6.656 1 96.44 140 ASP B N 1
ATOM 4117 C CA . ASP B 1 140 ? 12.688 38.781 -5.875 1 96.44 140 ASP B CA 1
ATOM 4118 C C . ASP B 1 140 ? 12.305 38.375 -4.449 1 96.44 140 ASP B C 1
ATOM 4120 O O . ASP B 1 140 ? 12.648 39.094 -3.494 1 96.44 140 ASP B O 1
ATOM 4124 N N . ALA B 1 141 ? 11.555 37.312 -4.363 1 97.44 141 ALA B N 1
ATOM 4125 C CA . ALA B 1 141 ? 11.172 36.812 -3.045 1 97.44 141 ALA B CA 1
ATOM 4126 C C . ALA B 1 141 ? 12.398 36.469 -2.215 1 97.44 141 ALA B C 1
ATOM 4128 O O . ALA B 1 141 ? 12.5 36.844 -1.046 1 97.44 141 ALA B O 1
ATOM 4129 N N . ASN B 1 142 ? 13.32 35.781 -2.803 1 96.38 142 ASN B N 1
ATOM 4130 C CA . ASN B 1 142 ? 14.547 35.375 -2.123 1 96.38 142 ASN B CA 1
ATOM 4131 C C . ASN B 1 142 ? 15.383 36.562 -1.7 1 96.38 142 ASN B C 1
ATOM 4133 O O . ASN B 1 142 ? 15.945 36.594 -0.604 1 96.38 142 ASN B O 1
ATOM 4137 N N . ASN B 1 143 ? 15.477 37.5 -2.531 1 95.94 143 ASN B N 1
ATOM 4138 C CA . ASN B 1 143 ? 16.234 38.719 -2.219 1 95.94 143 ASN B CA 1
ATOM 4139 C C . ASN B 1 143 ? 15.586 39.5 -1.085 1 95.94 143 ASN B C 1
ATOM 4141 O O . ASN B 1 143 ? 16.281 40.125 -0.272 1 95.94 143 ASN B O 1
ATOM 4145 N N . PHE B 1 144 ? 14.312 39.469 -1.086 1 97 144 PHE B N 1
ATOM 4146 C CA . PHE B 1 144 ? 13.555 40.219 -0.087 1 97 144 PHE B CA 1
ATOM 4147 C C . PHE B 1 144 ? 13.875 39.719 1.317 1 97 144 PHE B C 1
ATOM 4149 O O . PHE B 1 144 ? 14.062 40.531 2.238 1 97 144 PHE B O 1
ATOM 4156 N N . ILE B 1 145 ? 13.945 38.438 1.498 1 95.38 145 ILE B N 1
ATOM 4157 C CA . ILE B 1 145 ? 14.086 37.844 2.832 1 95.38 145 ILE B CA 1
ATOM 4158 C C . ILE B 1 145 ? 15.477 38.156 3.381 1 95.38 145 ILE B C 1
ATOM 4160 O O . ILE B 1 145 ? 15.688 38.156 4.598 1 95.38 145 ILE B O 1
ATOM 4164 N N . THR B 1 146 ? 16.406 38.5 2.508 1 92.62 146 THR B N 1
ATOM 4165 C CA . THR B 1 146 ? 17.766 38.781 2.943 1 92.62 146 THR B CA 1
ATOM 4166 C C . THR B 1 146 ? 18.031 40.281 2.932 1 92.62 146 THR B C 1
ATOM 4168 O O . THR B 1 146 ? 19.172 40.719 3.141 1 92.62 146 THR B O 1
ATOM 4171 N N . SER B 1 147 ? 17.062 41.031 2.734 1 95.12 147 SER B N 1
ATOM 4172 C CA . SER B 1 147 ? 17.25 42.469 2.643 1 95.12 147 SER B CA 1
ATOM 4173 C C . SER B 1 147 ? 17.609 43.062 3.998 1 95.12 147 SER B C 1
ATOM 4175 O O . SER B 1 147 ? 16.891 42.844 4.984 1 95.12 147 SER B O 1
ATOM 4177 N N . PRO B 1 148 ? 18.625 43.844 4.105 1 95.19 148 PRO B N 1
ATOM 4178 C CA . PRO B 1 148 ? 19.016 44.5 5.367 1 95.19 148 PRO B CA 1
ATOM 4179 C C . PRO B 1 148 ? 18 45.531 5.848 1 95.19 148 PRO B C 1
ATOM 4181 O O . PRO B 1 148 ? 17.922 45.812 7.043 1 95.19 148 PRO B O 1
ATOM 4184 N N . VAL B 1 149 ? 17.266 46.062 4.922 1 96.12 149 VAL B N 1
ATOM 4185 C CA . VAL B 1 149 ? 16.281 47.094 5.242 1 96.12 149 VAL B CA 1
ATOM 4186 C C . VAL B 1 149 ? 15.258 46.531 6.234 1 96.12 149 VAL B C 1
ATOM 4188 O O . VAL B 1 149 ? 14.797 47.25 7.125 1 96.12 149 VAL B O 1
ATOM 4191 N N . LEU B 1 150 ? 14.898 45.281 6.105 1 95.88 150 LEU B N 1
ATOM 4192 C CA . LEU B 1 150 ? 13.906 44.656 6.984 1 95.88 150 LEU B CA 1
ATOM 4193 C C . LEU B 1 150 ? 14.414 44.625 8.422 1 95.88 150 LEU B C 1
ATOM 4195 O O . LEU B 1 150 ? 13.695 45.031 9.344 1 95.88 150 LEU B O 1
ATOM 4199 N N . ALA B 1 151 ? 15.602 44.25 8.57 1 93.19 151 ALA B N 1
ATOM 4200 C CA . ALA B 1 151 ? 16.172 44.188 9.906 1 93.19 151 ALA B CA 1
ATOM 4201 C C . ALA B 1 151 ? 16.281 45.562 10.539 1 93.19 151 ALA B C 1
ATOM 4203 O O . ALA B 1 151 ? 16.031 45.719 11.734 1 93.19 151 ALA B O 1
ATOM 4204 N N . LEU B 1 152 ? 16.672 46.5 9.773 1 94.69 152 LEU B N 1
ATOM 4205 C CA . LEU B 1 152 ? 16.812 47.875 10.242 1 94.69 152 LEU B CA 1
ATOM 4206 C C . LEU B 1 152 ? 15.477 48.406 10.742 1 94.69 152 LEU B C 1
ATOM 4208 O O . LEU B 1 152 ? 15.438 49.188 11.695 1 94.69 152 LEU B O 1
ATOM 4212 N N . CYS B 1 153 ? 14.461 48 10.109 1 94.5 153 CYS B N 1
ATOM 4213 C CA . CYS B 1 153 ? 13.133 48.5 10.469 1 94.5 153 CYS B CA 1
ATOM 4214 C C . CYS B 1 153 ? 12.43 47.531 11.414 1 94.5 153 CYS B C 1
ATOM 4216 O O . CYS B 1 153 ? 11.211 47.625 11.602 1 94.5 153 CYS B O 1
ATOM 4218 N N . LYS B 1 154 ? 13.117 46.438 11.93 1 93.44 154 LYS B N 1
ATOM 4219 C CA . LYS B 1 154 ? 12.656 45.5 12.953 1 93.44 154 LYS B CA 1
ATOM 4220 C C . LYS B 1 154 ? 11.57 44.594 12.398 1 93.44 154 LYS B C 1
ATOM 4222 O O . LYS B 1 154 ? 10.547 44.375 13.047 1 93.44 154 LYS B O 1
ATOM 4227 N N . TYR B 1 155 ? 11.75 44.25 11.125 1 95.5 155 TYR B N 1
ATOM 4228 C CA . TYR B 1 155 ? 10.914 43.219 10.516 1 95.5 155 TYR B CA 1
ATOM 4229 C C . TYR B 1 155 ? 11.711 41.938 10.297 1 95.5 155 TYR B C 1
ATOM 4231 O O . TYR B 1 155 ? 12.93 41.969 10.148 1 95.5 155 TYR B O 1
ATOM 4239 N N . THR B 1 156 ? 11.031 40.844 10.383 1 94.38 156 THR B N 1
ATOM 4240 C CA . THR B 1 156 ? 11.578 39.562 9.984 1 94.38 156 THR B CA 1
ATOM 4241 C C . THR B 1 156 ? 10.75 38.938 8.859 1 94.38 156 THR B C 1
ATOM 4243 O O . THR B 1 156 ? 9.523 39.062 8.844 1 94.38 156 THR B O 1
ATOM 4246 N N . ALA B 1 157 ? 11.453 38.375 7.879 1 96 157 ALA B N 1
ATOM 4247 C CA . ALA B 1 157 ? 10.773 37.781 6.73 1 96 157 ALA B CA 1
ATOM 4248 C C . ALA B 1 157 ? 11.219 36.344 6.523 1 96 157 ALA B C 1
ATOM 4250 O O . ALA B 1 157 ? 12.375 36 6.781 1 96 157 ALA B O 1
ATOM 4251 N N . SER B 1 158 ? 10.328 35.5 6.141 1 94.88 158 SER B N 1
ATOM 4252 C CA . SER B 1 158 ? 10.648 34.125 5.848 1 94.88 158 SER B CA 1
ATOM 4253 C C . SER B 1 158 ? 9.68 33.531 4.824 1 94.88 158 SER B C 1
ATOM 4255 O O . SER B 1 158 ? 8.539 34 4.711 1 94.88 158 SER B O 1
ATOM 4257 N N . ILE B 1 159 ? 10.133 32.594 4.102 1 95.31 159 ILE B N 1
ATOM 4258 C CA . ILE B 1 159 ? 9.281 31.828 3.199 1 95.31 159 ILE B CA 1
ATOM 4259 C C . ILE B 1 159 ? 8.633 30.672 3.959 1 95.31 159 ILE B C 1
ATOM 4261 O O . ILE B 1 159 ? 9.32 29.875 4.594 1 95.31 159 ILE B O 1
ATOM 4265 N N . PRO B 1 160 ? 7.297 30.656 3.93 1 93.38 160 PRO B N 1
ATOM 4266 C CA . PRO B 1 160 ? 6.645 29.562 4.645 1 93.38 160 PRO B CA 1
ATOM 4267 C C . PRO B 1 160 ? 7.086 28.188 4.148 1 93.38 160 PRO B C 1
ATOM 4269 O O . PRO B 1 160 ? 7.273 28 2.943 1 93.38 160 PRO B O 1
ATOM 4272 N N . THR B 1 161 ? 7.195 27.281 5.043 1 91.06 161 THR B N 1
ATOM 4273 C CA . THR B 1 161 ? 7.688 25.953 4.727 1 91.06 161 THR B CA 1
ATOM 4274 C C . THR B 1 161 ? 6.762 25.25 3.73 1 91.06 161 THR B C 1
ATOM 4276 O O . THR B 1 161 ? 7.219 24.516 2.852 1 91.06 161 THR B O 1
ATOM 4279 N N . PHE B 1 162 ? 5.461 25.5 3.826 1 91.94 162 PHE B N 1
ATOM 4280 C CA . PHE B 1 162 ? 4.496 24.812 2.979 1 91.94 162 PHE B CA 1
ATOM 4281 C C . PHE B 1 162 ? 4.602 25.281 1.536 1 91.94 162 PHE B C 1
ATOM 4283 O O . PHE B 1 162 ? 4.035 24.672 0.63 1 91.94 162 PHE B O 1
ATOM 4290 N N . SER B 1 163 ? 5.332 26.375 1.315 1 93.88 163 SER B N 1
ATOM 4291 C CA . SER B 1 163 ? 5.496 26.891 -0.04 1 93.88 163 SER B CA 1
ATOM 4292 C C . SER B 1 163 ? 6.582 26.125 -0.794 1 93.88 163 SER B C 1
ATOM 4294 O O . SER B 1 163 ? 6.613 26.141 -2.027 1 93.88 163 SER B O 1
ATOM 4296 N N . VAL B 1 164 ? 7.473 25.469 0.001 1 93.69 164 VAL B N 1
ATOM 4297 C CA . VAL B 1 164 ? 8.641 24.906 -0.677 1 93.69 164 VAL B CA 1
ATOM 4298 C C . VAL B 1 164 ? 8.805 23.438 -0.294 1 93.69 164 VAL B C 1
ATOM 4300 O O . VAL B 1 164 ? 9.781 22.797 -0.681 1 93.69 164 VAL B O 1
ATOM 4303 N N . THR B 1 165 ? 7.918 22.906 0.491 1 93 165 THR B N 1
ATOM 4304 C CA . THR B 1 165 ? 7.984 21.516 0.895 1 93 165 THR B CA 1
ATOM 4305 C C . THR B 1 165 ? 6.598 20.875 0.869 1 93 165 THR B C 1
ATOM 4307 O O . THR B 1 165 ? 5.586 21.578 0.814 1 93 165 THR B O 1
ATOM 4310 N N . ARG B 1 166 ? 6.578 19.609 0.82 1 94.62 166 ARG B N 1
ATOM 4311 C CA . ARG B 1 166 ? 5.363 18.812 0.955 1 94.62 166 ARG B CA 1
ATOM 4312 C C . ARG B 1 166 ? 5.543 17.703 2 1 94.62 166 ARG B C 1
ATOM 4314 O O . ARG B 1 166 ? 6.621 17.125 2.117 1 94.62 166 ARG B O 1
ATOM 4321 N N . MET B 1 167 ? 4.484 17.5 2.717 1 96.5 167 MET B N 1
ATOM 4322 C CA . MET B 1 167 ? 4.523 16.469 3.746 1 96.5 167 MET B CA 1
ATOM 4323 C C . MET B 1 167 ? 3.674 15.273 3.342 1 96.5 167 MET B C 1
ATOM 4325 O O . MET B 1 167 ? 2.529 15.43 2.916 1 96.5 167 MET B O 1
ATOM 4329 N N . GLY B 1 168 ? 4.27 14.078 3.412 1 97.88 168 GLY B N 1
ATOM 4330 C CA . GLY B 1 168 ? 3.596 12.828 3.086 1 97.88 168 GLY B CA 1
ATOM 4331 C C . GLY B 1 168 ? 3.645 11.812 4.211 1 97.88 168 GLY B C 1
ATOM 4332 O O . GLY B 1 168 ? 4.516 11.883 5.082 1 97.88 168 GLY B O 1
ATOM 4333 N N . LEU B 1 169 ? 2.672 10.992 4.184 1 98.44 169 LEU B N 1
ATOM 4334 C CA . LEU B 1 169 ? 2.588 9.867 5.113 1 98.44 169 LEU B CA 1
ATOM 4335 C C . LEU B 1 169 ? 2.955 8.562 4.418 1 98.44 169 LEU B C 1
ATOM 4337 O O . LEU B 1 169 ? 2.371 8.211 3.391 1 98.44 169 LEU B O 1
ATOM 4341 N N . VAL B 1 170 ? 3.92 7.887 4.941 1 98.31 170 VAL B N 1
ATOM 4342 C CA . VAL B 1 170 ? 4.344 6.586 4.441 1 98.31 170 VAL B CA 1
ATOM 4343 C C . VAL B 1 170 ? 4.062 5.512 5.488 1 98.31 170 VAL B C 1
ATOM 4345 O O . VAL B 1 170 ? 4.512 5.617 6.633 1 98.31 170 VAL B O 1
ATOM 4348 N N . ARG B 1 171 ? 3.434 4.48 5.074 1 97.38 171 ARG B N 1
ATOM 4349 C CA . ARG B 1 171 ? 3.066 3.408 5.996 1 97.38 171 ARG B CA 1
ATOM 4350 C C . ARG B 1 171 ? 3.895 2.154 5.734 1 97.38 171 ARG B C 1
ATOM 4352 O O . ARG B 1 171 ? 4.688 2.113 4.789 1 97.38 171 ARG B O 1
ATOM 4359 N N . GLN B 1 172 ? 3.795 1.206 6.629 1 94.81 172 GLN B N 1
ATOM 4360 C CA . GLN B 1 172 ? 4.422 -0.107 6.539 1 94.81 172 GLN B CA 1
ATOM 4361 C C . GLN B 1 172 ? 5.941 0.002 6.621 1 94.81 172 GLN B C 1
ATOM 4363 O O . GLN B 1 172 ? 6.664 -0.746 5.957 1 94.81 172 GLN B O 1
ATOM 4368 N N . VAL B 1 173 ? 6.402 0.972 7.309 1 96.5 173 VAL B N 1
ATOM 4369 C CA . VAL B 1 173 ? 7.828 1.092 7.594 1 96.5 173 VAL B CA 1
ATOM 4370 C C . VAL B 1 173 ? 8.156 0.351 8.891 1 96.5 173 VAL B C 1
ATOM 4372 O O . VAL B 1 173 ? 7.609 0.661 9.945 1 96.5 173 VAL B O 1
ATOM 4375 N N . PRO B 1 174 ? 9.031 -0.592 8.781 1 94.38 174 PRO B N 1
ATOM 4376 C CA . PRO B 1 174 ? 9.352 -1.358 9.992 1 94.38 174 PRO B CA 1
ATOM 4377 C C . PRO B 1 174 ? 9.812 -0.474 11.148 1 94.38 174 PRO B C 1
ATOM 4379 O O . PRO B 1 174 ? 10.555 0.49 10.93 1 94.38 174 PRO B O 1
ATOM 4382 N N . THR B 1 175 ? 9.422 -0.823 12.344 1 94.81 175 THR B N 1
ATOM 4383 C CA . THR B 1 175 ? 9.68 0.017 13.508 1 94.81 175 THR B CA 1
ATOM 4384 C C . THR B 1 175 ? 11.148 -0.076 13.922 1 94.81 175 THR B C 1
ATOM 4386 O O . THR B 1 175 ? 11.641 0.777 14.664 1 94.81 175 THR B O 1
ATOM 4389 N N . ASP B 1 176 ? 11.844 -1.096 13.492 1 92.5 176 ASP B N 1
ATOM 4390 C CA . ASP B 1 176 ? 13.25 -1.255 13.852 1 92.5 176 ASP B CA 1
ATOM 4391 C C . ASP B 1 176 ? 14.156 -0.485 12.898 1 92.5 176 ASP B C 1
ATOM 4393 O O . ASP B 1 176 ? 15.375 -0.462 13.07 1 92.5 176 ASP B O 1
ATOM 4397 N N . LEU B 1 177 ? 13.609 0.116 11.938 1 94.31 177 LEU B N 1
ATOM 4398 C CA . LEU B 1 177 ? 14.352 0.95 11 1 94.31 177 LEU B CA 1
ATOM 4399 C C . LEU B 1 177 ? 14.484 2.375 11.531 1 94.31 177 LEU B C 1
ATOM 4401 O O . LEU B 1 177 ? 13.484 3.059 11.734 1 94.31 177 LEU B O 1
ATOM 4405 N N . SER B 1 178 ? 15.688 2.836 11.711 1 95 178 SER B N 1
ATOM 4406 C CA . SER B 1 178 ? 15.891 4.215 12.141 1 95 178 SER B CA 1
ATOM 4407 C C . SER B 1 178 ? 15.5 5.199 11.039 1 95 178 SER B C 1
ATOM 4409 O O . SER B 1 178 ? 15.531 4.859 9.859 1 95 178 SER B O 1
ATOM 4411 N N . MET B 1 179 ? 15.141 6.375 11.453 1 96.31 179 MET B N 1
ATOM 4412 C CA . MET B 1 179 ? 14.727 7.375 10.469 1 96.31 179 MET B CA 1
ATOM 4413 C C . MET B 1 179 ? 15.914 7.836 9.633 1 96.31 179 MET B C 1
ATOM 4415 O O . MET B 1 179 ? 15.75 8.234 8.477 1 96.31 179 MET B O 1
ATOM 4419 N N . GLU B 1 180 ? 17.094 7.781 10.125 1 95.56 180 GLU B N 1
ATOM 4420 C CA . GLU B 1 180 ? 18.297 8.062 9.336 1 95.56 180 GLU B CA 1
ATOM 4421 C C . GLU B 1 180 ? 18.484 7.035 8.227 1 95.56 180 GLU B C 1
ATOM 4423 O O . GLU B 1 180 ? 18.719 7.398 7.074 1 95.56 180 GLU B O 1
ATOM 4428 N N . GLU B 1 181 ? 18.375 5.762 8.648 1 95.06 181 GLU B N 1
ATOM 4429 C CA . GLU B 1 181 ? 18.469 4.695 7.656 1 95.06 181 GLU B CA 1
ATOM 4430 C C . GLU B 1 181 ? 17.359 4.816 6.613 1 95.06 181 GLU B C 1
ATOM 4432 O O . GLU B 1 181 ? 17.594 4.625 5.422 1 95.06 181 GLU B O 1
ATOM 4437 N N . PHE B 1 182 ? 16.203 5.102 7.066 1 97 182 PHE B N 1
ATOM 4438 C CA . PHE B 1 182 ? 15.055 5.301 6.188 1 97 182 PHE B CA 1
ATOM 4439 C C . PHE B 1 182 ? 15.344 6.391 5.16 1 97 182 PHE B C 1
ATOM 4441 O O . PHE B 1 182 ? 15.227 6.164 3.955 1 97 182 PHE B O 1
ATOM 4448 N N . ALA B 1 183 ? 15.75 7.543 5.625 1 96.19 183 ALA B N 1
ATOM 4449 C CA . ALA B 1 183 ? 15.938 8.719 4.773 1 96.19 183 ALA B CA 1
ATOM 4450 C C . ALA B 1 183 ? 17.094 8.508 3.807 1 96.19 183 ALA B C 1
ATOM 4452 O O . ALA B 1 183 ? 17.047 8.961 2.66 1 96.19 183 ALA B O 1
ATOM 4453 N N . THR B 1 184 ? 18.156 7.828 4.23 1 94 184 THR B N 1
ATOM 4454 C CA . THR B 1 184 ? 19.359 7.664 3.428 1 94 184 THR B CA 1
ATOM 4455 C C . THR B 1 184 ? 19.141 6.621 2.332 1 94 184 THR B C 1
ATOM 4457 O O . THR B 1 184 ? 19.703 6.742 1.238 1 94 184 THR B O 1
ATOM 4460 N N . ASN B 1 185 ? 18.281 5.613 2.586 1 94.69 185 ASN B N 1
ATOM 4461 C CA . ASN B 1 185 ? 18.125 4.5 1.655 1 94.69 185 ASN B CA 1
ATOM 4462 C C . ASN B 1 185 ? 16.891 4.66 0.782 1 94.69 185 ASN B C 1
ATOM 4464 O O . ASN B 1 185 ? 16.719 3.943 -0.207 1 94.69 185 ASN B O 1
ATOM 4468 N N . ALA B 1 186 ? 16.062 5.578 1.131 1 96.38 186 ALA B N 1
ATOM 4469 C CA . ALA B 1 186 ? 14.859 5.793 0.331 1 96.38 186 ALA B CA 1
ATOM 4470 C C . ALA B 1 186 ? 15.195 6.438 -1.011 1 96.38 186 ALA B C 1
ATOM 4472 O O . ALA B 1 186 ? 16 7.367 -1.072 1 96.38 186 ALA B O 1
ATOM 4473 N N . LEU B 1 187 ? 14.672 5.891 -2.061 1 95.06 187 LEU B N 1
ATOM 4474 C CA . LEU B 1 187 ? 14.805 6.457 -3.398 1 95.06 187 LEU B CA 1
ATOM 4475 C C . LEU B 1 187 ? 13.5 7.102 -3.846 1 95.06 187 LEU B C 1
ATOM 4477 O O . LEU B 1 187 ? 12.414 6.559 -3.598 1 95.06 187 LEU B O 1
ATOM 4481 N N . LEU B 1 188 ? 13.648 8.242 -4.453 1 95.38 188 LEU B N 1
ATOM 4482 C CA . LEU B 1 188 ? 12.484 8.992 -4.91 1 95.38 188 LEU B CA 1
ATOM 4483 C C . LEU B 1 188 ? 12.383 8.961 -6.434 1 95.38 188 LEU B C 1
ATOM 4485 O O . LEU B 1 188 ? 13.391 8.781 -7.121 1 95.38 188 LEU B O 1
ATOM 4489 N N . PRO B 1 189 ? 11.164 9.062 -6.965 1 93 189 PRO B N 1
ATOM 4490 C CA . PRO B 1 189 ? 11.023 9.203 -8.414 1 93 189 PRO B CA 1
ATOM 4491 C C . PRO B 1 189 ? 11.742 10.438 -8.953 1 93 189 PRO B C 1
ATOM 4493 O O . PRO B 1 189 ? 12 11.383 -8.203 1 93 189 PRO B O 1
ATOM 4496 N N . PRO B 1 190 ? 12.023 10.336 -10.219 1 88.12 190 PRO B N 1
ATOM 4497 C CA . PRO B 1 190 ? 12.672 11.5 -10.82 1 88.12 190 PRO B CA 1
ATOM 4498 C C . PRO B 1 190 ? 11.82 12.766 -10.719 1 88.12 190 PRO B C 1
ATOM 4500 O O . PRO B 1 190 ? 10.602 12.703 -10.852 1 88.12 190 PRO B O 1
ATOM 4503 N N . GLY B 1 191 ? 12.445 13.891 -10.453 1 83.94 191 GLY B N 1
ATOM 4504 C CA . GLY B 1 191 ? 11.742 15.172 -10.398 1 83.94 191 GLY B CA 1
ATOM 4505 C C . GLY B 1 191 ? 11.336 15.562 -8.992 1 83.94 191 GLY B C 1
ATOM 4506 O O . GLY B 1 191 ? 10.906 16.703 -8.758 1 83.94 191 GLY B O 1
ATOM 4507 N N . CYS B 1 192 ? 11.406 14.57 -8.148 1 86.06 192 CYS B N 1
ATOM 4508 C CA . CYS B 1 192 ? 11.062 14.883 -6.77 1 86.06 192 CYS B CA 1
ATOM 4509 C C . CYS B 1 192 ? 12.297 15.312 -5.984 1 86.06 192 CYS B C 1
ATOM 4511 O O . CYS B 1 192 ? 13.414 14.898 -6.293 1 86.06 192 CYS B O 1
ATOM 4513 N N . GLY B 1 193 ? 12.07 16.234 -5.086 1 83.5 193 GLY B N 1
ATOM 4514 C CA . GLY B 1 193 ? 13.18 16.672 -4.258 1 83.5 193 GLY B CA 1
ATOM 4515 C C . GLY B 1 193 ? 13.641 15.633 -3.264 1 83.5 193 GLY B C 1
ATOM 4516 O O . GLY B 1 193 ? 13.344 14.445 -3.418 1 83.5 193 GLY B O 1
ATOM 4517 N N . ASN B 1 194 ? 14.453 15.992 -2.277 1 90.62 194 ASN B N 1
ATOM 4518 C CA . ASN B 1 194 ? 15.008 15.102 -1.268 1 90.62 194 ASN B CA 1
ATOM 4519 C C . ASN B 1 194 ? 14.141 15.055 -0.014 1 90.62 194 ASN B C 1
ATOM 4521 O O . ASN B 1 194 ? 13.273 15.906 0.174 1 90.62 194 ASN B O 1
ATOM 4525 N N . ILE B 1 195 ? 14.383 14.008 0.709 1 95.25 195 ILE B N 1
ATOM 4526 C CA . ILE B 1 195 ? 13.773 13.93 2.033 1 95.25 195 ILE B CA 1
ATOM 4527 C C . ILE B 1 195 ? 14.523 14.852 2.996 1 95.25 195 ILE B C 1
ATOM 4529 O O . ILE B 1 195 ? 15.727 14.711 3.191 1 95.25 195 ILE B O 1
ATOM 4533 N N . ILE B 1 196 ? 13.812 15.82 3.582 1 92.81 196 ILE B N 1
ATOM 4534 C CA . ILE B 1 196 ? 14.484 16.781 4.453 1 92.81 196 ILE B CA 1
ATOM 4535 C C . ILE B 1 196 ? 14.188 16.453 5.914 1 92.81 196 ILE B C 1
ATOM 4537 O O . ILE B 1 196 ? 14.953 16.812 6.809 1 92.81 196 ILE B O 1
ATOM 4541 N N . LYS B 1 197 ? 13.102 15.82 6.145 1 94.62 197 LYS B N 1
ATOM 4542 C CA . LYS B 1 197 ? 12.719 15.438 7.5 1 94.62 197 LYS B CA 1
ATOM 4543 C C . LYS B 1 197 ? 11.867 14.172 7.492 1 94.62 197 LYS B C 1
ATOM 4545 O O . LYS B 1 197 ? 11.094 13.938 6.562 1 94.62 197 LYS B O 1
ATOM 4550 N N . ALA B 1 198 ? 12.062 13.297 8.414 1 97.12 198 ALA B N 1
ATOM 4551 C CA . ALA B 1 198 ? 11.266 12.094 8.641 1 97.12 198 ALA B CA 1
ATOM 4552 C C . ALA B 1 198 ? 11 11.883 10.125 1 97.12 198 ALA B C 1
ATOM 4554 O O . ALA B 1 198 ? 11.906 11.992 10.945 1 97.12 198 ALA B O 1
ATOM 4555 N N . ARG B 1 199 ? 9.742 11.672 10.406 1 97 199 ARG B N 1
ATOM 4556 C CA . ARG B 1 199 ? 9.344 11.469 11.797 1 97 199 ARG B CA 1
ATOM 4557 C C . ARG B 1 199 ? 8.414 10.273 11.93 1 97 199 ARG B C 1
ATOM 4559 O O . ARG B 1 199 ? 7.352 10.234 11.305 1 97 199 ARG B O 1
ATOM 4566 N N . ARG B 1 200 ? 8.766 9.359 12.797 1 97.75 200 ARG B N 1
ATOM 4567 C CA . ARG B 1 200 ? 7.91 8.195 13.047 1 97.75 200 ARG B CA 1
ATOM 4568 C C . ARG B 1 200 ? 6.801 8.539 14.031 1 97.75 200 ARG B C 1
ATOM 4570 O O . ARG B 1 200 ? 7.051 9.148 15.07 1 97.75 200 ARG B O 1
ATOM 4577 N N . LEU B 1 201 ? 5.605 8.133 13.719 1 96.19 201 LEU B N 1
ATOM 4578 C CA . LEU B 1 201 ? 4.469 8.344 14.602 1 96.19 201 LEU B CA 1
ATOM 4579 C C . LEU B 1 201 ? 4.426 7.277 15.695 1 96.19 201 LEU B C 1
ATOM 4581 O O . LEU B 1 201 ? 4.863 6.145 15.477 1 96.19 201 LEU B O 1
ATOM 4585 N N . SER B 1 202 ? 3.939 7.684 16.828 1 95 202 SER B N 1
ATOM 4586 C CA . SER B 1 202 ? 3.779 6.777 17.969 1 95 202 SER B CA 1
ATOM 4587 C C . SER B 1 202 ? 2.324 6.703 18.406 1 95 202 SER B C 1
ATOM 4589 O O . SER B 1 202 ? 1.549 7.633 18.172 1 95 202 SER B O 1
ATOM 4591 N N . ARG B 1 203 ? 1.982 5.59 18.953 1 93.5 203 ARG B N 1
ATOM 4592 C CA . ARG B 1 203 ? 0.64 5.406 19.5 1 93.5 203 ARG B CA 1
ATOM 4593 C C . ARG B 1 203 ? 0.677 5.266 21.016 1 93.5 203 ARG B C 1
ATOM 4595 O O . ARG B 1 203 ? 1.621 4.695 21.562 1 93.5 203 ARG B O 1
ATOM 4602 N N . LYS B 1 204 ? -0.36 5.809 21.703 1 90.31 204 LYS B N 1
ATOM 4603 C CA . LYS B 1 204 ? -0.5 5.73 23.141 1 90.31 204 LYS B CA 1
ATOM 4604 C C . LYS B 1 204 ? -0.923 4.332 23.594 1 90.31 204 LYS B C 1
ATOM 4606 O O . LYS B 1 204 ? -1.84 3.746 23.016 1 90.31 204 LYS B O 1
ATOM 4611 N N . ASN B 1 205 ? -0.15 3.754 24.391 1 89.88 205 ASN B N 1
ATOM 4612 C CA . ASN B 1 205 ? -0.483 2.479 25.016 1 89.88 205 ASN B CA 1
ATOM 4613 C C . ASN B 1 205 ? -0.666 2.621 26.516 1 89.88 205 ASN B C 1
ATOM 4615 O O . ASN B 1 205 ? 0.192 3.186 27.203 1 89.88 205 ASN B O 1
ATOM 4619 N N . VAL B 1 206 ? -1.842 2.244 27.062 1 90.69 206 VAL B N 1
ATOM 4620 C CA . VAL B 1 206 ? -2.121 2.336 28.5 1 90.69 206 VAL B CA 1
ATOM 4621 C C . VAL B 1 206 ? -2.131 0.939 29.109 1 90.69 206 VAL B C 1
ATOM 4623 O O . VAL B 1 206 ? -2.959 0.1 28.75 1 90.69 206 VAL B O 1
ATOM 4626 N N . GLU B 1 207 ? -1.224 0.64 29.719 1 87.81 207 GLU B N 1
ATOM 4627 C CA . GLU B 1 207 ? -1.141 -0.62 30.453 1 87.81 207 GLU B CA 1
ATOM 4628 C C . GLU B 1 207 ? -1.005 -0.378 31.953 1 87.81 207 GLU B C 1
ATOM 4630 O O . GLU B 1 207 ? -0.079 0.305 32.406 1 87.81 207 GLU B O 1
ATOM 4635 N N . ASP B 1 208 ? -1.878 -1.029 32.75 1 89.06 208 ASP B N 1
ATOM 4636 C CA . ASP B 1 208 ? -1.904 -0.938 34.219 1 89.06 208 ASP B CA 1
ATOM 4637 C C . ASP B 1 208 ? -1.818 0.516 34.688 1 89.06 208 ASP B C 1
ATOM 4639 O O . ASP B 1 208 ? -1.037 0.844 35.562 1 89.06 208 ASP B O 1
ATOM 4643 N N . GLY B 1 209 ? -2.439 1.441 34 1 85.5 209 GLY B N 1
ATOM 4644 C CA . GLY B 1 209 ? -2.51 2.844 34.375 1 85.5 209 GLY B CA 1
ATOM 4645 C C . GLY B 1 209 ? -1.316 3.65 33.875 1 85.5 209 GLY B C 1
ATOM 4646 O O . GLY B 1 209 ? -1.27 4.867 34.062 1 85.5 209 GLY B O 1
ATOM 4647 N N . LYS B 1 210 ? -0.367 2.932 33.469 1 90.69 210 LYS B N 1
ATOM 4648 C CA . LYS B 1 210 ? 0.819 3.615 32.969 1 90.69 210 LYS B CA 1
ATOM 4649 C C . LYS B 1 210 ? 0.723 3.842 31.453 1 90.69 210 LYS B C 1
ATOM 4651 O O . LYS B 1 210 ? 0.319 2.945 30.719 1 90.69 210 LYS B O 1
ATOM 4656 N N . VAL B 1 211 ? 0.942 5.164 31.109 1 90.19 211 VAL B N 1
ATOM 4657 C CA . VAL B 1 211 ? 0.881 5.562 29.703 1 90.19 211 VAL B CA 1
ATOM 4658 C C . VAL B 1 211 ? 2.256 5.398 29.062 1 90.19 211 VAL B C 1
ATOM 4660 O O . VAL B 1 211 ? 3.268 5.824 29.625 1 90.19 211 VAL B O 1
ATOM 4663 N N . SER B 1 212 ? 2.311 4.613 28.047 1 91.44 212 SER B N 1
ATOM 4664 C CA . SER B 1 212 ? 3.529 4.496 27.266 1 91.44 212 SER B CA 1
ATOM 4665 C C . SER B 1 212 ? 3.25 4.742 25.781 1 91.44 212 SER B C 1
ATOM 4667 O O . SER B 1 212 ? 2.115 4.59 25.328 1 91.44 212 SER B O 1
ATOM 4669 N N . TRP B 1 213 ? 4.254 5.312 25.125 1 91.31 213 TRP B N 1
ATOM 4670 C CA . TRP B 1 213 ? 4.133 5.547 23.703 1 91.31 213 TRP B CA 1
ATOM 4671 C C . TRP B 1 213 ? 4.926 4.516 22.906 1 91.31 213 TRP B C 1
ATOM 4673 O O . TRP B 1 213 ? 6.117 4.312 23.156 1 91.31 213 TRP B O 1
ATOM 4683 N N . VAL B 1 214 ? 4.258 3.854 21.984 1 93.69 214 VAL B N 1
ATOM 4684 C CA . VAL B 1 214 ? 4.871 2.797 21.188 1 93.69 214 VAL B CA 1
ATOM 4685 C C . VAL B 1 214 ? 5.004 3.252 19.734 1 93.69 214 VAL B C 1
ATOM 4687 O O . VAL B 1 214 ? 4.066 3.809 19.156 1 93.69 214 VAL B O 1
ATOM 4690 N N . PRO B 1 215 ? 6.207 3.025 19.172 1 95.19 215 PRO B N 1
ATOM 4691 C CA . PRO B 1 215 ? 6.387 3.395 17.766 1 95.19 215 PRO B CA 1
ATOM 4692 C C . PRO B 1 215 ? 5.461 2.619 16.828 1 95.19 215 PRO B C 1
ATOM 4694 O O . PRO B 1 215 ? 5.18 1.442 17.078 1 95.19 215 PRO B O 1
ATOM 4697 N N . THR B 1 216 ? 4.949 3.324 15.789 1 96.56 216 THR B N 1
ATOM 4698 C CA . THR B 1 216 ? 4.109 2.691 14.781 1 96.56 216 THR B CA 1
ATOM 4699 C C . THR B 1 216 ? 4.883 2.5 13.477 1 96.56 216 THR B C 1
ATOM 4701 O O . THR B 1 216 ? 6.066 2.842 13.398 1 96.56 216 THR B O 1
ATOM 4704 N N . GLN B 1 217 ? 4.25 1.942 12.484 1 96.88 217 GLN B N 1
ATOM 4705 C CA . GLN B 1 217 ? 4.859 1.725 11.18 1 96.88 217 GLN B CA 1
ATOM 4706 C C . GLN B 1 217 ? 4.598 2.902 10.242 1 96.88 217 GLN B C 1
ATOM 4708 O O . GLN B 1 217 ? 4.855 2.818 9.047 1 96.88 217 GLN B O 1
ATOM 4713 N N . SER B 1 218 ? 4.082 3.977 10.781 1 97.88 218 SER B N 1
ATOM 4714 C CA . SER B 1 218 ? 3.752 5.16 10 1 97.88 218 SER B CA 1
ATOM 4715 C C . SER B 1 218 ? 4.793 6.262 10.188 1 97.88 218 SER B C 1
ATOM 4717 O O . SER B 1 218 ? 5.164 6.578 11.32 1 97.88 218 SER B O 1
ATOM 4719 N N . VAL B 1 219 ? 5.238 6.762 9.094 1 98.38 219 VAL B N 1
ATOM 4720 C CA . VAL B 1 219 ? 6.273 7.793 9.102 1 98.38 219 VAL B CA 1
ATOM 4721 C C . VAL B 1 219 ? 5.793 9.016 8.312 1 98.38 219 VAL B C 1
ATOM 4723 O O . VAL B 1 219 ? 5.281 8.883 7.199 1 98.38 219 VAL B O 1
ATOM 4726 N N . VAL B 1 220 ? 5.922 10.188 8.961 1 98.25 220 VAL B N 1
ATOM 4727 C CA . VAL B 1 220 ? 5.676 11.445 8.258 1 98.25 220 VAL B CA 1
ATOM 4728 C C . VAL B 1 220 ? 6.969 11.938 7.613 1 98.25 220 VAL B C 1
ATOM 4730 O O . VAL B 1 220 ? 7.98 12.117 8.297 1 98.25 220 VAL B O 1
ATOM 4733 N N . VAL B 1 221 ? 6.891 12.164 6.344 1 97.81 221 VAL B N 1
ATOM 4734 C CA . VAL B 1 221 ? 8.078 12.539 5.586 1 97.81 221 VAL B CA 1
ATOM 4735 C C . VAL B 1 221 ? 7.887 13.914 4.961 1 97.81 221 VAL B C 1
ATOM 4737 O O . VAL B 1 221 ? 6.824 14.211 4.41 1 97.81 221 VAL B O 1
ATOM 4740 N N . THR B 1 222 ? 8.867 14.766 5.121 1 95.81 222 THR B N 1
ATOM 4741 C CA . THR B 1 222 ? 8.883 16.062 4.465 1 95.81 222 THR B CA 1
ATOM 4742 C C . THR B 1 222 ? 9.805 16.047 3.248 1 95.81 222 THR B C 1
ATOM 4744 O O . THR B 1 222 ? 11 15.773 3.367 1 95.81 222 THR B O 1
ATOM 4747 N N . PHE B 1 223 ? 9.234 16.328 2.137 1 94.94 223 PHE B N 1
ATOM 4748 C CA . PHE B 1 223 ? 9.961 16.344 0.872 1 94.94 223 PHE B CA 1
ATOM 4749 C C . PHE B 1 223 ? 10.25 17.766 0.423 1 94.94 223 PHE B C 1
ATOM 4751 O O . PHE B 1 223 ? 9.391 18.641 0.537 1 94.94 223 PHE B O 1
ATOM 4758 N N . LEU B 1 224 ? 11.461 18 -0.007 1 92.94 224 LEU B N 1
ATOM 4759 C CA . LEU B 1 224 ? 11.781 19.266 -0.629 1 92.94 224 LEU B CA 1
ATOM 4760 C C . LEU B 1 224 ? 11.094 19.406 -1.982 1 92.94 224 LEU B C 1
ATOM 4762 O O . LEU B 1 224 ? 11.094 18.469 -2.779 1 92.94 224 LEU B O 1
ATOM 4766 N N . GLY B 1 225 ? 10.539 20.594 -2.145 1 91.44 225 GLY B N 1
ATOM 4767 C CA . GLY B 1 225 ? 9.859 20.859 -3.404 1 91.44 225 GLY B CA 1
ATOM 4768 C C . GLY B 1 225 ? 8.359 21 -3.254 1 91.44 225 GLY B C 1
ATOM 4769 O O . GLY B 1 225 ? 7.824 20.891 -2.146 1 91.44 225 GLY B O 1
ATOM 4770 N N . GLN B 1 226 ? 7.688 21.219 -4.418 1 93.06 226 GLN B N 1
ATOM 4771 C CA . GLN B 1 226 ? 6.262 21.531 -4.402 1 93.06 226 GLN B CA 1
ATOM 4772 C C . GLN B 1 226 ? 5.434 20.344 -4.883 1 93.06 226 GLN B C 1
ATOM 4774 O O . GLN B 1 226 ? 4.215 20.453 -5.027 1 93.06 226 GLN B O 1
ATOM 4779 N N . SER B 1 227 ? 6.086 19.203 -5.078 1 91.81 227 SER B N 1
ATOM 4780 C CA . SER B 1 227 ? 5.395 18.016 -5.543 1 91.81 227 SER B CA 1
ATOM 4781 C C . SER B 1 227 ? 5.551 16.859 -4.547 1 91.81 227 SER B C 1
ATOM 4783 O O . SER B 1 227 ? 6.66 16.578 -4.094 1 91.81 227 SER B O 1
ATOM 4785 N N . LEU B 1 228 ? 4.48 16.344 -4.25 1 95.56 228 LEU B N 1
ATOM 4786 C CA . LEU B 1 228 ? 4.488 15.156 -3.393 1 95.56 228 LEU B CA 1
ATOM 4787 C C . LEU B 1 228 ? 4.617 13.883 -4.219 1 95.56 228 LEU B C 1
ATOM 4789 O O . LEU B 1 228 ? 3.779 13.609 -5.082 1 95.56 228 LEU B O 1
ATOM 4793 N N . PRO B 1 229 ? 5.676 13.148 -3.977 1 96.88 229 PRO B N 1
ATOM 4794 C CA . PRO B 1 229 ? 5.754 11.898 -4.727 1 96.88 229 PRO B CA 1
ATOM 4795 C C . PRO B 1 229 ? 4.621 10.93 -4.383 1 96.88 229 PRO B C 1
ATOM 4797 O O . PRO B 1 229 ? 4.184 10.875 -3.23 1 96.88 229 PRO B O 1
ATOM 4800 N N . SER B 1 230 ? 4.141 10.18 -5.375 1 96.38 230 SER B N 1
ATOM 4801 C CA . SER B 1 230 ? 3.066 9.219 -5.152 1 96.38 230 SER B CA 1
ATOM 4802 C C . SER B 1 230 ? 3.578 7.98 -4.418 1 96.38 230 SER B C 1
ATOM 4804 O O . SER B 1 230 ? 2.805 7.277 -3.766 1 96.38 230 SER B O 1
ATOM 4806 N N . LYS B 1 231 ? 4.812 7.73 -4.59 1 96.88 231 LYS B N 1
ATOM 4807 C CA . LYS B 1 231 ? 5.441 6.594 -3.922 1 96.88 231 LYS B CA 1
ATOM 4808 C C . LYS B 1 231 ? 6.934 6.836 -3.709 1 96.88 231 LYS B C 1
ATOM 4810 O O . LYS B 1 231 ? 7.52 7.723 -4.332 1 96.88 231 LYS B O 1
ATOM 4815 N N . ILE B 1 232 ? 7.473 6.102 -2.783 1 97.19 232 ILE B N 1
ATOM 4816 C CA . ILE B 1 232 ? 8.922 6.043 -2.607 1 97.19 232 ILE B CA 1
ATOM 4817 C C . ILE B 1 232 ? 9.391 4.59 -2.693 1 97.19 232 ILE B C 1
ATOM 4819 O O . ILE B 1 232 ? 8.578 3.664 -2.613 1 97.19 232 ILE B O 1
ATOM 4823 N N . PHE B 1 233 ? 10.688 4.438 -2.971 1 96.88 233 PHE B N 1
ATOM 4824 C CA . PHE B 1 233 ? 11.273 3.104 -3.064 1 96.88 233 PHE B CA 1
ATOM 4825 C C . PHE B 1 233 ? 12.242 2.857 -1.915 1 96.88 233 PHE B C 1
ATOM 4827 O O . PHE B 1 233 ? 13.125 3.678 -1.655 1 96.88 233 PHE B O 1
ATOM 4834 N N . LEU B 1 234 ? 11.969 1.841 -1.225 1 96.5 234 LEU B N 1
ATOM 4835 C CA . LEU B 1 234 ? 12.805 1.477 -0.082 1 96.5 234 LEU B CA 1
ATOM 4836 C C . LEU B 1 234 ? 13.094 -0.02 -0.078 1 96.5 234 LEU B C 1
ATOM 4838 O O . LEU B 1 234 ? 12.172 -0.837 -0.054 1 96.5 234 LEU B O 1
ATOM 4842 N N . TYR B 1 235 ? 14.367 -0.401 -0.169 1 96.25 235 TYR B N 1
ATOM 4843 C CA . TYR B 1 235 ? 14.789 -1.796 -0.162 1 96.25 235 TYR B CA 1
ATOM 4844 C C . TYR B 1 235 ? 14.023 -2.607 -1.2 1 96.25 235 TYR B C 1
ATOM 4846 O O . TYR B 1 235 ? 13.438 -3.643 -0.878 1 96.25 235 TYR B O 1
ATOM 4854 N N . TYR B 1 236 ? 13.977 -2.141 -2.346 1 96.06 236 TYR B N 1
ATOM 4855 C CA . TYR B 1 236 ? 13.438 -2.783 -3.539 1 96.06 236 TYR B CA 1
ATOM 4856 C C . TYR B 1 236 ? 11.922 -2.91 -3.451 1 96.06 236 TYR B C 1
ATOM 4858 O O . TYR B 1 236 ? 11.32 -3.715 -4.164 1 96.06 236 TYR B O 1
ATOM 4866 N N . THR B 1 237 ? 11.32 -2.178 -2.5 1 96.31 237 THR B N 1
ATOM 4867 C CA . THR B 1 237 ? 9.867 -2.158 -2.375 1 96.31 237 THR B CA 1
ATOM 4868 C C . THR B 1 237 ? 9.32 -0.77 -2.682 1 96.31 237 THR B C 1
ATOM 4870 O O . THR B 1 237 ? 10.039 0.227 -2.574 1 96.31 237 THR B O 1
ATOM 4873 N N . SER B 1 238 ? 8.117 -0.774 -3.121 1 96.06 238 SER B N 1
ATOM 4874 C CA . SER B 1 238 ? 7.402 0.478 -3.363 1 96.06 238 SER B CA 1
ATOM 4875 C C . SER B 1 238 ? 6.434 0.79 -2.229 1 96.06 238 SER B C 1
ATOM 4877 O O . SER B 1 238 ? 5.625 -0.059 -1.843 1 96.06 238 SER B O 1
ATOM 4879 N N . LEU B 1 239 ? 6.574 1.936 -1.659 1 96.88 239 LEU B N 1
ATOM 4880 C CA . LEU B 1 239 ? 5.684 2.391 -0.599 1 96.88 239 LEU B CA 1
ATOM 4881 C C . LEU B 1 239 ? 4.883 3.607 -1.048 1 96.88 239 LEU B C 1
ATOM 4883 O O . LEU B 1 239 ? 5.457 4.621 -1.453 1 96.88 239 LEU B O 1
ATOM 4887 N N . PRO B 1 240 ? 3.598 3.496 -1.018 1 97.31 240 PRO B N 1
ATOM 4888 C CA . PRO B 1 240 ? 2.791 4.656 -1.402 1 97.31 240 PRO B CA 1
ATOM 4889 C C . PRO B 1 240 ? 2.939 5.828 -0.432 1 97.31 240 PRO B C 1
ATOM 4891 O O . PRO B 1 240 ? 3.168 5.617 0.762 1 97.31 240 PRO B O 1
ATOM 4894 N N . VAL B 1 241 ? 2.877 6.984 -0.947 1 98.12 241 VAL B N 1
ATOM 4895 C CA . VAL B 1 241 ? 2.912 8.203 -0.147 1 98.12 241 VAL B CA 1
ATOM 4896 C C . VAL B 1 241 ? 1.542 8.875 -0.169 1 98.12 241 VAL B C 1
ATOM 4898 O O . VAL B 1 241 ? 1.013 9.188 -1.239 1 98.12 241 VAL B O 1
ATOM 4901 N N . GLU B 1 242 ? 1.003 9.055 0.983 1 97.88 242 GLU B N 1
ATOM 4902 C CA . GLU B 1 242 ? -0.262 9.766 1.127 1 97.88 242 GLU B CA 1
ATOM 4903 C C . GLU B 1 242 ? -0.041 11.18 1.651 1 97.88 242 GLU B C 1
ATOM 4905 O O . GLU B 1 242 ? 0.934 11.445 2.359 1 97.88 242 GLU B O 1
ATOM 4910 N N . LEU B 1 243 ? -0.929 12.008 1.207 1 97.06 243 LEU B N 1
ATOM 4911 C CA . LEU B 1 243 ? -0.87 13.359 1.751 1 97.06 243 LEU B CA 1
ATOM 4912 C C . LEU B 1 243 ? -1.062 13.344 3.264 1 97.06 243 LEU B C 1
ATOM 4914 O O . LEU B 1 243 ? -1.975 12.688 3.771 1 97.06 243 LEU B O 1
ATOM 4918 N N . TYR B 1 244 ? -0.186 13.961 3.941 1 97.06 244 TYR B N 1
ATOM 4919 C CA . TYR B 1 244 ? -0.318 14.031 5.391 1 97.06 244 TYR B CA 1
ATOM 4920 C C . TYR B 1 244 ? -1.25 15.164 5.801 1 97.06 244 TYR B C 1
ATOM 4922 O O . TYR B 1 244 ? -1.022 16.328 5.445 1 97.06 244 TYR B O 1
ATOM 4930 N N . ASN B 1 245 ? -2.193 14.844 6.512 1 92.88 245 ASN B N 1
ATOM 4931 C CA . ASN B 1 245 ? -3.09 15.836 7.102 1 92.88 245 ASN B CA 1
ATOM 4932 C C . ASN B 1 245 ? -2.713 16.141 8.547 1 92.88 245 ASN B C 1
ATOM 4934 O O . ASN B 1 245 ? -2.723 15.242 9.398 1 92.88 245 ASN B O 1
ATOM 4938 N N . PHE B 1 246 ? -2.492 17.375 8.773 1 91.56 246 PHE B N 1
ATOM 4939 C CA . PHE B 1 246 ? -2.152 17.781 10.133 1 91.56 246 PHE B CA 1
ATOM 4940 C C . PHE B 1 246 ? -3.303 17.484 11.086 1 91.56 246 PHE B C 1
ATOM 4942 O O . PHE B 1 246 ? -4.473 17.609 10.719 1 91.56 246 PHE B O 1
ATOM 4949 N N . PRO B 1 247 ? -2.922 17.094 12.242 1 91.56 247 PRO B N 1
ATOM 4950 C CA . PRO B 1 247 ? -3.98 16.875 13.227 1 91.56 247 PRO B CA 1
ATOM 4951 C C . PRO B 1 247 ? -4.68 18.172 13.633 1 91.56 247 PRO B C 1
ATOM 4953 O O . PRO B 1 247 ? -4.07 19.25 13.594 1 91.56 247 PRO B O 1
ATOM 4956 N N . THR B 1 248 ? -5.969 18.062 13.969 1 93.44 248 THR B N 1
ATOM 4957 C CA . THR B 1 248 ? -6.738 19.172 14.5 1 93.44 248 THR B CA 1
ATOM 4958 C C . THR B 1 248 ? -6.555 19.297 16.016 1 93.44 248 THR B C 1
ATOM 4960 O O . THR B 1 248 ? -7.156 18.531 16.766 1 93.44 248 THR B O 1
ATOM 4963 N N . THR B 1 249 ? -5.742 20.219 16.422 1 93.81 249 THR B N 1
ATOM 4964 C CA . THR B 1 249 ? -5.422 20.391 17.828 1 93.81 249 THR B CA 1
ATOM 4965 C C . THR B 1 249 ? -6.348 21.422 18.469 1 93.81 249 THR B C 1
ATOM 4967 O O . THR B 1 249 ? -6.543 22.516 17.922 1 93.81 249 THR B O 1
ATOM 4970 N N . GLN B 1 250 ? -6.863 21.031 19.531 1 95.38 250 GLN B N 1
ATOM 4971 C CA . GLN B 1 250 ? -7.727 21.938 20.281 1 95.38 250 GLN B CA 1
ATOM 4972 C C . GLN B 1 250 ? -7.191 22.156 21.703 1 95.38 250 GLN B C 1
ATOM 4974 O O . GLN B 1 250 ? -6.812 21.203 22.375 1 95.38 250 GLN B O 1
ATOM 4979 N N . CYS B 1 251 ? -7.16 23.422 22.047 1 95.19 251 CYS B N 1
ATOM 4980 C CA . CYS B 1 251 ? -6.688 23.781 23.375 1 95.19 251 CYS B CA 1
ATOM 4981 C C . CYS B 1 251 ? -7.754 23.5 24.422 1 95.19 251 CYS B C 1
ATOM 4983 O O . CYS B 1 251 ? -8.906 23.906 24.266 1 95.19 251 CYS B O 1
ATOM 4985 N N . TYR B 1 252 ? -7.383 22.953 25.531 1 94.62 252 TYR B N 1
ATOM 4986 C CA . TYR B 1 252 ? -8.328 22.625 26.594 1 94.62 252 TYR B CA 1
ATOM 4987 C C . TYR B 1 252 ? -8.445 23.75 27.594 1 94.62 252 TYR B C 1
ATOM 4989 O O . TYR B 1 252 ? -9.266 23.688 28.516 1 94.62 252 TYR B O 1
ATOM 4997 N N . ALA B 1 253 ? -7.645 24.766 27.375 1 94.44 253 ALA B N 1
ATOM 4998 C CA . ALA B 1 253 ? -7.695 25.906 28.281 1 94.44 253 ALA B CA 1
ATOM 4999 C C . ALA B 1 253 ? -8.648 26.984 27.75 1 94.44 253 ALA B C 1
ATOM 5001 O O . ALA B 1 253 ? -9.359 27.625 28.516 1 94.44 253 ALA B O 1
ATOM 5002 N N . CYS B 1 254 ? -8.656 27.188 26.469 1 94.81 254 CYS B N 1
ATOM 5003 C CA . CYS B 1 254 ? -9.461 28.266 25.906 1 94.81 254 CYS B CA 1
ATOM 5004 C C . CYS B 1 254 ? -10.445 27.734 24.875 1 94.81 254 CYS B C 1
ATOM 5006 O O . CYS B 1 254 ? -11.242 28.5 24.312 1 94.81 254 CYS B O 1
ATOM 5008 N N . CYS B 1 255 ? -10.375 26.469 24.469 1 95 255 CYS B N 1
ATOM 5009 C CA . CYS B 1 255 ? -11.266 25.734 23.562 1 95 255 CYS B CA 1
ATOM 5010 C C . CYS B 1 255 ? -10.992 26.094 22.109 1 95 255 CYS B C 1
ATOM 5012 O O . CYS B 1 255 ? -11.602 25.547 21.203 1 95 255 CYS B O 1
ATOM 5014 N N . ARG B 1 256 ? -10.07 26.984 21.875 1 94 256 ARG B N 1
ATOM 5015 C CA . ARG B 1 256 ? -9.75 27.359 20.5 1 94 256 ARG B CA 1
ATOM 5016 C C . ARG B 1 256 ? -8.836 26.328 19.859 1 94 256 ARG B C 1
ATOM 5018 O O . ARG B 1 256 ? -8.375 25.391 20.516 1 94 256 ARG B O 1
ATOM 5025 N N . TYR B 1 257 ? -8.695 26.453 18.547 1 93.75 257 TYR B N 1
ATOM 5026 C CA . TYR B 1 257 ? -7.938 25.469 17.781 1 93.75 257 TYR B CA 1
ATOM 5027 C C . TYR B 1 257 ? -6.566 26.016 17.406 1 93.75 257 TYR B C 1
ATOM 5029 O O . TYR B 1 257 ? -6.359 27.234 17.375 1 93.75 257 TYR B O 1
ATOM 5037 N N . GLY B 1 258 ? -5.605 25.047 17.266 1 91.19 258 GLY B N 1
ATOM 5038 C CA . GLY B 1 258 ? -4.328 25.422 16.688 1 91.19 258 GLY B CA 1
ATOM 5039 C C . GLY B 1 258 ? -3.201 25.484 17.703 1 91.19 258 GLY B C 1
ATOM 5040 O O . GLY B 1 258 ? -2.049 25.734 17.344 1 91.19 258 GLY B O 1
ATOM 5041 N N . HIS B 1 259 ? -3.592 25.375 19.016 1 89.25 259 HIS B N 1
ATOM 5042 C CA . HIS B 1 259 ? -2.561 25.359 20.047 1 89.25 259 HIS B CA 1
ATOM 5043 C C . HIS B 1 259 ? -2.971 24.5 21.219 1 89.25 259 HIS B C 1
ATOM 5045 O O . HIS B 1 259 ? -4.109 24.031 21.297 1 89.25 259 HIS B O 1
ATOM 5051 N N . THR B 1 260 ? -1.985 24.25 22.062 1 92.88 260 THR B N 1
ATOM 5052 C CA . THR B 1 260 ? -2.234 23.422 23.234 1 92.88 260 THR B CA 1
ATOM 5053 C C . THR B 1 260 ? -2.275 24.281 24.5 1 92.88 260 THR B C 1
ATOM 5055 O O . THR B 1 260 ? -1.873 25.438 24.484 1 92.88 260 THR B O 1
ATOM 5058 N N . LYS B 1 261 ? -2.715 23.641 25.547 1 92.25 261 LYS B N 1
ATOM 5059 C CA . LYS B 1 261 ? -2.814 24.312 26.844 1 92.25 261 LYS B CA 1
ATOM 5060 C C . LYS B 1 261 ? -1.463 24.859 27.281 1 92.25 261 LYS B C 1
ATOM 5062 O O . LYS B 1 261 ? -1.387 25.969 27.812 1 92.25 261 LYS B O 1
ATOM 5067 N N . ALA B 1 262 ? -0.422 24.172 27 1 91 262 ALA B N 1
ATOM 5068 C CA . ALA B 1 262 ? 0.927 24.547 27.406 1 91 262 ALA B CA 1
ATOM 5069 C C . ALA B 1 262 ? 1.359 25.859 26.75 1 91 262 ALA B C 1
ATOM 5071 O O . ALA B 1 262 ? 2.096 26.641 27.344 1 91 262 ALA B O 1
ATOM 5072 N N . ALA B 1 263 ? 0.833 26.125 25.594 1 87.38 263 ALA B N 1
ATOM 5073 C CA . ALA B 1 263 ? 1.226 27.312 24.828 1 87.38 263 ALA B CA 1
ATOM 5074 C C . ALA B 1 263 ? 0.117 28.359 24.828 1 87.38 263 ALA B C 1
ATOM 5076 O O . ALA B 1 263 ? 0.187 29.344 24.094 1 87.38 263 ALA B O 1
ATOM 5077 N N . CYS B 1 264 ? -0.851 28.172 25.594 1 90.06 264 CYS B N 1
ATOM 5078 C CA . CYS B 1 264 ? -2.033 29.016 25.547 1 90.06 264 CYS B CA 1
ATOM 5079 C C . CYS B 1 264 ? -1.8 30.312 26.312 1 90.06 264 CYS B C 1
ATOM 5081 O O . CYS B 1 264 ? -1.336 30.297 27.453 1 90.06 264 CYS B O 1
ATOM 5083 N N . ARG B 1 265 ? -2.146 31.422 25.688 1 83.62 265 ARG B N 1
ATOM 5084 C CA . ARG B 1 265 ? -2.004 32.719 26.328 1 83.62 265 ARG B CA 1
ATOM 5085 C C . ARG B 1 265 ? -3.365 33.375 26.547 1 83.62 265 ARG B C 1
ATOM 5087 O O . ARG B 1 265 ? -3.443 34.531 27.016 1 83.62 265 ARG B O 1
ATOM 5094 N N . SER B 1 266 ? -4.379 32.719 26.328 1 88.88 266 SER B N 1
ATOM 5095 C CA . SER B 1 266 ? -5.727 33.25 26.406 1 88.88 266 SER B CA 1
ATOM 5096 C C . SER B 1 266 ? -6.312 33.094 27.812 1 88.88 266 SER B C 1
ATOM 5098 O O . SER B 1 266 ? -5.805 32.281 28.609 1 88.88 266 SER B O 1
ATOM 5100 N N . LYS B 1 267 ? -7.328 33.875 28.031 1 91.75 267 LYS B N 1
ATOM 5101 C CA . LYS B 1 267 ? -8.109 33.656 29.25 1 91.75 267 LYS B CA 1
ATOM 5102 C C . LYS B 1 267 ? -8.789 32.281 29.219 1 91.75 267 LYS B C 1
ATOM 5104 O O . LYS B 1 267 ? -9.266 31.844 28.172 1 91.75 267 LYS B O 1
ATOM 5109 N N . PRO B 1 268 ? -8.828 31.703 30.406 1 94.94 268 PRO B N 1
ATOM 5110 C CA . PRO B 1 268 ? -9.438 30.375 30.453 1 94.94 268 PRO B CA 1
ATOM 5111 C C . PRO B 1 268 ? -10.906 30.391 30.047 1 94.94 268 PRO B C 1
ATOM 5113 O O . PRO B 1 268 ? -11.633 31.344 30.344 1 94.94 268 PRO B O 1
ATOM 5116 N N . ARG B 1 269 ? -11.289 29.422 29.328 1 95.75 269 ARG B N 1
ATOM 5117 C CA . ARG B 1 269 ? -12.672 29.141 28.953 1 95.75 269 ARG B CA 1
ATOM 5118 C C . ARG B 1 269 ? -13 27.656 29.141 1 95.75 269 ARG B C 1
ATOM 5120 O O . ARG B 1 269 ? -12.32 26.797 28.594 1 95.75 269 ARG B O 1
ATOM 5127 N N . CYS B 1 270 ? -14.031 27.422 29.812 1 96.06 270 CYS B N 1
ATOM 5128 C CA . CYS B 1 270 ? -14.398 26.047 30.188 1 96.06 270 CYS B CA 1
ATOM 5129 C C . CYS B 1 270 ? -14.914 25.281 28.969 1 96.06 270 CYS B C 1
ATOM 5131 O O . CYS B 1 270 ? -15.797 25.75 28.266 1 96.06 270 CYS B O 1
ATOM 5133 N N . PHE B 1 271 ? -14.438 24.047 28.766 1 96.25 271 PHE B N 1
ATOM 5134 C CA . PHE B 1 271 ? -14.867 23.25 27.625 1 96.25 271 PHE B CA 1
ATOM 5135 C C . PHE B 1 271 ? -16.188 22.562 27.906 1 96.25 271 PHE B C 1
ATOM 5137 O O . PHE B 1 271 ? -16.781 21.953 27.016 1 96.25 271 PHE B O 1
ATOM 5144 N N . ARG B 1 272 ? -16.688 22.703 29.125 1 95.69 272 ARG B N 1
ATOM 5145 C CA . ARG B 1 272 ? -17.969 22.094 29.5 1 95.69 272 ARG B CA 1
ATOM 5146 C C . ARG B 1 272 ? -19.094 23.125 29.438 1 95.69 272 ARG B C 1
ATOM 5148 O O . ARG B 1 272 ? -20.156 22.828 28.891 1 95.69 272 ARG B O 1
ATOM 5155 N N . CYS B 1 273 ? -18.891 24.328 29.984 1 93.94 273 CYS B N 1
ATOM 5156 C CA . CYS B 1 273 ? -20 25.281 30.109 1 93.94 273 CYS B CA 1
ATOM 5157 C C . CYS B 1 273 ? -19.672 26.594 29.422 1 93.94 273 CYS B C 1
ATOM 5159 O O . CYS B 1 273 ? -20.484 27.516 29.422 1 93.94 273 CYS B O 1
ATOM 5161 N N . SER B 1 274 ? -18.531 26.828 28.906 1 94 274 SER B N 1
ATOM 5162 C CA . SER B 1 274 ? -18.094 27.953 28.094 1 94 274 SER B CA 1
ATOM 5163 C C . SER B 1 274 ? -17.875 29.203 28.953 1 94 274 SER B C 1
ATOM 5165 O O . SER B 1 274 ? -17.672 30.297 28.422 1 94 274 SER B O 1
ATOM 5167 N N . LYS B 1 275 ? -17.922 29.078 30.234 1 93.88 275 LYS B N 1
ATOM 5168 C CA . LYS B 1 275 ? -17.672 30.219 31.125 1 93.88 275 LYS B CA 1
ATOM 5169 C C . LYS B 1 275 ? -16.188 30.406 31.359 1 93.88 275 LYS B C 1
ATOM 5171 O O . LYS B 1 275 ? -15.367 29.641 30.859 1 93.88 275 LYS B O 1
ATOM 5176 N N . GLU B 1 276 ? -15.82 31.453 32.062 1 94.56 276 GLU B N 1
ATOM 5177 C CA . GLU B 1 276 ? -14.43 31.875 32.219 1 94.56 276 GLU B CA 1
ATOM 5178 C C . GLU B 1 276 ? -13.742 31.109 33.344 1 94.56 276 GLU B C 1
ATOM 5180 O O . GLU B 1 276 ? -13.375 31.703 34.375 1 94.56 276 GLU B O 1
ATOM 5185 N N . HIS B 1 277 ? -13.555 29.891 33.281 1 94.69 277 HIS B N 1
ATOM 5186 C CA . HIS B 1 277 ? -12.805 29.031 34.188 1 94.69 277 HIS B CA 1
ATOM 5187 C C . HIS B 1 277 ? -12.305 27.781 33.5 1 94.69 277 HIS B C 1
ATOM 5189 O O . HIS B 1 277 ? -12.719 27.484 32.375 1 94.69 277 HIS B O 1
ATOM 5195 N N . LEU B 1 278 ? -11.422 27.094 34.125 1 94.38 278 LEU B N 1
ATOM 5196 C CA . LEU B 1 278 ? -10.883 25.859 33.562 1 94.38 278 LEU B CA 1
ATOM 5197 C C . LEU B 1 278 ? -11.883 24.719 33.688 1 94.38 278 LEU B C 1
ATOM 5199 O O . LEU B 1 278 ? -12.539 24.578 34.719 1 94.38 278 LEU B O 1
ATOM 5203 N N . GLY B 1 279 ? -12.016 23.906 32.688 1 91.69 279 GLY B N 1
ATOM 5204 C CA . GLY B 1 279 ? -13 22.844 32.594 1 91.69 279 GLY B CA 1
ATOM 5205 C C . GLY B 1 279 ? -12.742 21.703 33.562 1 91.69 279 GLY B C 1
ATOM 5206 O O . GLY B 1 279 ? -13.664 20.984 33.938 1 91.69 279 GLY B O 1
ATOM 5207 N N . ASP B 1 280 ? -11.578 21.531 33.969 1 91.06 280 ASP B N 1
ATOM 5208 C CA . ASP B 1 280 ? -11.219 20.406 34.844 1 91.06 280 ASP B CA 1
ATOM 5209 C C . ASP B 1 280 ? -11.93 20.516 36.188 1 91.06 280 ASP B C 1
ATOM 5211 O O . ASP B 1 280 ? -12.195 19.516 36.844 1 91.06 280 ASP B O 1
ATOM 5215 N N . SER B 1 281 ? -12.258 21.703 36.594 1 89.75 281 SER B N 1
ATOM 5216 C CA . SER B 1 281 ? -12.883 21.938 37.875 1 89.75 281 SER B CA 1
ATOM 5217 C C . SER B 1 281 ? -14.398 22.031 37.75 1 89.75 281 SER B C 1
ATOM 5219 O O . SER B 1 281 ? -15.109 22.172 38.75 1 89.75 281 SER B O 1
ATOM 5221 N N . CYS B 1 282 ? -14.875 21.938 36.562 1 93.75 282 CYS B N 1
ATOM 5222 C CA . CYS B 1 282 ? -16.297 22.109 36.281 1 93.75 282 CYS B CA 1
ATOM 5223 C C . CYS B 1 282 ? -17.047 20.781 36.375 1 93.75 282 CYS B C 1
ATOM 5225 O O . CYS B 1 282 ? -16.562 19.766 35.875 1 93.75 282 CYS B O 1
ATOM 5227 N N . GLU B 1 283 ? -18.188 20.812 36.969 1 94.12 283 GLU B N 1
ATOM 5228 C CA . GLU B 1 283 ? -18.938 19.578 37.219 1 94.12 283 GLU B CA 1
ATOM 5229 C C . GLU B 1 283 ? -20.141 19.484 36.281 1 94.12 283 GLU B C 1
ATOM 5231 O O . GLU B 1 283 ? -20.922 18.531 36.375 1 94.12 283 GLU B O 1
ATOM 5236 N N . VAL B 1 284 ? -20.266 20.328 35.406 1 94.38 284 VAL B N 1
ATOM 5237 C CA . VAL B 1 284 ? -21.391 20.312 34.469 1 94.38 284 VAL B CA 1
ATOM 5238 C C . VAL B 1 284 ? -21.312 19.062 33.594 1 94.38 284 VAL B C 1
ATOM 5240 O O . VAL B 1 284 ? -20.234 18.688 33.125 1 94.38 284 VAL B O 1
ATOM 5243 N N . THR B 1 285 ? -22.422 18.359 33.438 1 92.94 285 THR B N 1
ATOM 5244 C CA . THR B 1 285 ? -22.484 17.172 32.594 1 92.94 285 THR B CA 1
ATOM 5245 C C . THR B 1 285 ? -22.781 17.547 31.156 1 92.94 285 THR B C 1
ATOM 5247 O O . THR B 1 285 ? -23.062 18.703 30.844 1 92.94 285 THR B O 1
ATOM 5250 N N . GLU B 1 286 ? -22.562 16.594 30.266 1 91.19 286 GLU B N 1
ATOM 5251 C CA . GLU B 1 286 ? -22.719 16.875 28.844 1 91.19 286 GLU B CA 1
ATOM 5252 C C . GLU B 1 286 ? -24.141 17.344 28.516 1 91.19 286 GLU B C 1
ATOM 5254 O O . GLU B 1 286 ? -24.328 18.203 27.656 1 91.19 286 GLU B O 1
ATOM 5259 N N . SER B 1 287 ? -25.141 16.766 29.188 1 90.12 287 SER B N 1
ATOM 5260 C CA . SER B 1 287 ? -26.531 17.141 28.953 1 90.12 287 SER B CA 1
ATOM 5261 C C . SER B 1 287 ? -26.781 18.594 29.312 1 90.12 287 SER B C 1
ATOM 5263 O O . SER B 1 287 ? -27.672 19.234 28.75 1 90.12 287 SER B O 1
ATOM 5265 N N . GLY B 1 288 ? -26.047 19.172 30.234 1 91.69 288 GLY B N 1
ATOM 5266 C CA . GLY B 1 288 ? -26.172 20.562 30.656 1 91.69 288 GLY B CA 1
ATOM 5267 C C . GLY B 1 288 ? -25.125 21.469 30.031 1 91.69 288 GLY B C 1
ATOM 5268 O O . GLY B 1 288 ? -25.031 22.641 30.391 1 91.69 288 GLY B O 1
ATOM 5269 N N . ALA B 1 289 ? -24.406 20.922 29.094 1 93.44 289 ALA B N 1
ATOM 5270 C CA . ALA B 1 289 ? -23.266 21.641 28.547 1 93.44 289 ALA B CA 1
ATOM 5271 C C . ALA B 1 289 ? -23.688 22.562 27.406 1 93.44 289 ALA B C 1
ATOM 5273 O O . ALA B 1 289 ? -24.781 22.391 26.844 1 93.44 289 ALA B O 1
ATOM 5274 N N . SER B 1 290 ? -22.922 23.672 27.203 1 91.5 290 SER B N 1
ATOM 5275 C CA . SER B 1 290 ? -23.031 24.578 26.062 1 91.5 290 SER B CA 1
ATOM 5276 C C . SER B 1 290 ? -21.703 24.766 25.359 1 91.5 290 SER B C 1
ATOM 5278 O O . SER B 1 290 ? -20.719 25.188 25.969 1 91.5 290 SER B O 1
ATOM 5280 N N . CYS B 1 291 ? -21.719 24.484 24.125 1 94.06 291 CYS B N 1
ATOM 5281 C CA . CYS B 1 291 ? -20.469 24.531 23.359 1 94.06 291 CYS B CA 1
ATOM 5282 C C . CYS B 1 291 ? -20.047 25.969 23.094 1 94.06 291 CYS B C 1
ATOM 5284 O O . CYS B 1 291 ? -20.859 26.797 22.703 1 94.06 291 CYS B O 1
ATOM 5286 N N . ALA B 1 292 ? -18.812 26.203 23.25 1 93.12 292 ALA B N 1
ATOM 5287 C CA . ALA B 1 292 ? -18.25 27.547 23.078 1 93.12 292 ALA B CA 1
ATOM 5288 C C . ALA B 1 292 ? -18.25 27.953 21.609 1 93.12 292 ALA B C 1
ATOM 5290 O O . ALA B 1 292 ? -18.172 29.141 21.281 1 93.12 292 ALA B O 1
ATOM 5291 N N . HIS B 1 293 ? -18.391 27.031 20.703 1 93.5 293 HIS B N 1
ATOM 5292 C CA . HIS B 1 293 ? -18.234 27.312 19.281 1 93.5 293 HIS B CA 1
ATOM 5293 C C . HIS B 1 293 ? -19.594 27.344 18.562 1 93.5 293 HIS B C 1
ATOM 5295 O O . HIS B 1 293 ? -19.875 28.266 17.812 1 93.5 293 HIS B O 1
ATOM 5301 N N . CYS B 1 294 ? -20.422 26.359 18.797 1 92.31 294 CYS B N 1
ATOM 5302 C CA . CYS B 1 294 ? -21.656 26.25 18.031 1 92.31 294 CYS B CA 1
ATOM 5303 C C . CYS B 1 294 ? -22.875 26.469 18.922 1 92.31 294 CYS B C 1
ATOM 5305 O O . CYS B 1 294 ? -24.016 26.422 18.453 1 92.31 294 CYS B O 1
ATOM 5307 N N . LEU B 1 295 ? -22.703 26.516 20.188 1 89.38 295 LEU B N 1
ATOM 5308 C CA . LEU B 1 295 ? -23.75 26.766 21.188 1 89.38 295 LEU B CA 1
ATOM 5309 C C . LEU B 1 295 ? -24.641 25.547 21.344 1 89.38 295 LEU B C 1
ATOM 5311 O O . LEU B 1 295 ? -25.719 25.641 21.938 1 89.38 295 LEU B O 1
ATOM 5315 N N . GLY B 1 296 ? -24.203 24.453 20.828 1 91 296 GLY B N 1
ATOM 5316 C CA . GLY B 1 296 ? -24.938 23.203 21.016 1 91 296 GLY B CA 1
ATOM 5317 C C . GLY B 1 296 ? -24.812 22.641 22.406 1 91 296 GLY B C 1
ATOM 5318 O O . GLY B 1 296 ? -23.969 23.078 23.203 1 91 296 GLY B O 1
ATOM 5319 N N . ARG B 1 297 ? -25.609 21.609 22.719 1 92.06 297 ARG B N 1
ATOM 5320 C CA . ARG B 1 297 ? -25.641 20.969 24.031 1 92.06 297 ARG B CA 1
ATOM 5321 C C . ARG B 1 297 ? -24.609 19.844 24.125 1 92.06 297 ARG B C 1
ATOM 5323 O O . ARG B 1 297 ? -24.953 18.688 24.312 1 92.06 297 ARG B O 1
ATOM 5330 N N . HIS B 1 298 ? -23.438 20.109 24.016 1 95.25 298 HIS B N 1
ATOM 5331 C CA . HIS B 1 298 ? -22.312 19.188 24.141 1 95.25 298 HIS B CA 1
ATOM 5332 C C . HIS B 1 298 ? -21.047 19.922 24.578 1 95.25 298 HIS B C 1
ATOM 5334 O O . HIS B 1 298 ? -20.984 21.156 24.562 1 95.25 298 HIS B O 1
ATOM 5340 N N . PHE B 1 299 ? -20.109 19.219 25.062 1 96.25 299 PHE B N 1
ATOM 5341 C CA . PHE B 1 299 ? -18.812 19.812 25.406 1 96.25 299 PHE B CA 1
ATOM 5342 C C . PHE B 1 299 ? -18.141 20.391 24.172 1 96.25 299 PHE B C 1
ATOM 5344 O O . PHE B 1 299 ? -18.297 19.844 23.062 1 96.25 299 PHE B O 1
ATOM 5351 N N . ALA B 1 300 ? -17.391 21.406 24.359 1 95.5 300 ALA B N 1
ATOM 5352 C CA . ALA B 1 300 ? -16.719 22.062 23.25 1 95.5 300 ALA B CA 1
ATOM 5353 C C . ALA B 1 300 ? -15.688 21.141 22.594 1 95.5 300 ALA B C 1
ATOM 5355 O O . ALA B 1 300 ? -15.242 21.391 21.484 1 95.5 300 ALA B O 1
ATOM 5356 N N . THR B 1 301 ? -15.336 20.031 23.25 1 94.31 301 THR B N 1
ATOM 5357 C CA . THR B 1 301 ? -14.32 19.109 22.766 1 94.31 301 THR B CA 1
ATOM 5358 C C . THR B 1 301 ? -14.969 17.922 22.047 1 94.31 301 THR B C 1
ATOM 5360 O O . THR B 1 301 ? -14.273 16.984 21.641 1 94.31 301 THR B O 1
ATOM 5363 N N . ASN B 1 302 ? -16.266 17.953 22.016 1 93.94 302 ASN B N 1
ATOM 5364 C CA . ASN B 1 302 ? -16.969 16.859 21.359 1 93.94 302 ASN B CA 1
ATOM 5365 C C . ASN B 1 302 ? -16.562 16.719 19.906 1 93.94 302 ASN B C 1
ATOM 5367 O O . ASN B 1 302 ? -16.547 17.703 19.156 1 93.94 302 ASN B O 1
ATOM 5371 N N . ARG B 1 303 ? -16.234 15.516 19.438 1 92.44 303 ARG B N 1
ATOM 5372 C CA . ARG B 1 303 ? -15.727 15.266 18.094 1 92.44 303 ARG B CA 1
ATOM 5373 C C . ARG B 1 303 ? -16.812 15.461 17.047 1 92.44 303 ARG B C 1
ATOM 5375 O O . ARG B 1 303 ? -16.531 15.68 15.859 1 92.44 303 ARG B O 1
ATOM 5382 N N . SER B 1 304 ? -18 15.422 17.469 1 92 304 SER B N 1
ATOM 5383 C CA . SER B 1 304 ? -19.125 15.57 16.547 1 92 304 SER B CA 1
ATOM 5384 C C . SER B 1 304 ? -19.531 17.031 16.406 1 92 304 SER B C 1
ATOM 5386 O O . SER B 1 304 ? -20.484 17.344 15.688 1 92 304 SER B O 1
ATOM 5388 N N . CYS B 1 305 ? -18.891 17.922 17.203 1 93.38 305 CYS B N 1
ATOM 5389 C CA . CYS B 1 305 ? -19.141 19.359 17.078 1 93.38 305 CYS B CA 1
ATOM 5390 C C . CYS B 1 305 ? -18.875 19.828 15.648 1 93.38 305 CYS B C 1
ATOM 5392 O O . CYS B 1 305 ? -17.844 19.516 15.062 1 93.38 305 CYS B O 1
ATOM 5394 N N . PRO B 1 306 ? -19.797 20.547 15.016 1 94.62 306 PRO B N 1
ATOM 5395 C CA . PRO B 1 306 ? -19.609 21.047 13.648 1 94.62 306 PRO B CA 1
ATOM 5396 C C . PRO B 1 306 ? -18.312 21.859 13.492 1 94.62 306 PRO B C 1
ATOM 5398 O O . PRO B 1 306 ? -17.719 21.859 12.414 1 94.62 306 PRO B O 1
ATOM 5401 N N . GLU B 1 307 ? -17.938 22.547 14.516 1 95.25 307 GLU B N 1
ATOM 5402 C CA . GLU B 1 307 ? -16.688 23.312 14.438 1 95.25 307 GLU B CA 1
ATOM 5403 C C . GLU B 1 307 ? -15.484 22.391 14.305 1 95.25 307 GLU B C 1
ATOM 5405 O O . GLU B 1 307 ? -14.5 22.719 13.641 1 95.25 307 GLU B O 1
ATOM 5410 N N . GLN B 1 308 ? -15.586 21.297 14.969 1 94.62 308 GLN B N 1
ATOM 5411 C CA . GLN B 1 308 ? -14.523 20.312 14.82 1 94.62 308 GLN B CA 1
ATOM 5412 C C . GLN B 1 308 ? -14.398 19.859 13.375 1 94.62 308 GLN B C 1
ATOM 5414 O O . GLN B 1 308 ? -13.289 19.766 12.836 1 94.62 308 GLN B O 1
ATOM 5419 N N . GLU B 1 309 ? -15.43 19.562 12.82 1 94.69 309 GLU B N 1
ATOM 5420 C CA . GLU B 1 309 ? -15.445 19.141 11.422 1 94.69 309 GLU B CA 1
ATOM 5421 C C . GLU B 1 309 ? -14.914 20.234 10.508 1 94.69 309 GLU B C 1
ATOM 5423 O O . GLU B 1 309 ? -14.18 19.969 9.562 1 94.69 309 GLU B O 1
ATOM 5428 N N . ARG B 1 310 ? -15.375 21.422 10.805 1 95.62 310 ARG B N 1
ATOM 5429 C CA . ARG B 1 310 ? -14.891 22.562 10.031 1 95.62 310 ARG B CA 1
ATOM 5430 C C . ARG B 1 310 ? -13.375 22.672 10.117 1 95.62 310 ARG B C 1
ATOM 5432 O O . ARG B 1 310 ? -12.695 22.828 9.102 1 95.62 310 ARG B O 1
ATOM 5439 N N . GLN B 1 311 ? -12.867 22.562 11.297 1 96.12 311 GLN B N 1
ATOM 5440 C CA . GLN B 1 311 ? -11.43 22.688 11.516 1 96.12 311 GLN B CA 1
ATOM 5441 C C . GLN B 1 311 ? -10.672 21.562 10.805 1 96.12 311 GLN B C 1
ATOM 5443 O O . GLN B 1 311 ? -9.602 21.797 10.234 1 96.12 311 GLN B O 1
ATOM 5448 N N . ARG B 1 312 ? -11.211 20.391 10.82 1 95.88 312 ARG B N 1
ATOM 5449 C CA . ARG B 1 312 ? -10.609 19.266 10.102 1 95.88 312 ARG B CA 1
ATOM 5450 C C . ARG B 1 312 ? -10.555 19.547 8.602 1 95.88 312 ARG B C 1
ATOM 5452 O O . ARG B 1 312 ? -9.531 19.297 7.961 1 95.88 312 ARG B O 1
ATOM 5459 N N . SER B 1 313 ? -11.602 20.047 8.125 1 96.06 313 SER B N 1
ATOM 5460 C CA . SER B 1 313 ? -11.68 20.344 6.695 1 96.06 313 SER B CA 1
ATOM 5461 C C . SER B 1 313 ? -10.672 21.422 6.309 1 96.06 313 SER B C 1
ATOM 5463 O O . SER B 1 313 ? -10.062 21.359 5.242 1 96.06 313 SER B O 1
ATOM 5465 N N . ILE B 1 314 ? -10.57 22.375 7.176 1 95.88 314 ILE B N 1
ATOM 5466 C CA . ILE B 1 314 ? -9.617 23.438 6.945 1 95.88 314 ILE B CA 1
ATOM 5467 C C . ILE B 1 314 ? -8.203 22.859 6.844 1 95.88 314 ILE B C 1
ATOM 5469 O O . ILE B 1 314 ? -7.449 23.203 5.93 1 95.88 314 ILE B O 1
ATOM 5473 N N . LYS B 1 315 ? -7.898 21.969 7.723 1 96 315 LYS B N 1
ATOM 5474 C CA . LYS B 1 315 ? -6.574 21.344 7.715 1 96 315 LYS B CA 1
ATOM 5475 C C . LYS B 1 315 ? -6.348 20.547 6.441 1 96 315 LYS B C 1
ATOM 5477 O O . LYS B 1 315 ? -5.254 20.562 5.875 1 96 315 LYS B O 1
ATOM 5482 N N . VAL B 1 316 ? -7.34 19.875 6.012 1 95.88 316 VAL B N 1
ATOM 5483 C CA . VAL B 1 316 ? -7.25 19.078 4.789 1 95.88 316 VAL B CA 1
ATOM 5484 C C . VAL B 1 316 ? -6.949 20 3.605 1 95.88 316 VAL B C 1
ATOM 5486 O O . VAL B 1 316 ? -6.055 19.719 2.805 1 95.88 316 VAL B O 1
ATOM 5489 N N . VAL B 1 317 ? -7.629 21.109 3.586 1 96.06 317 VAL B N 1
ATOM 5490 C CA . VAL B 1 317 ? -7.461 22.047 2.477 1 96.06 317 VAL B CA 1
ATOM 5491 C C . VAL B 1 317 ? -6.082 22.688 2.553 1 96.06 317 VAL B C 1
ATOM 5493 O O . VAL B 1 317 ? -5.445 22.938 1.525 1 96.06 317 VAL B O 1
ATOM 5496 N N . MET B 1 318 ? -5.648 23.016 3.727 1 95.25 318 MET B N 1
ATOM 5497 C CA . MET B 1 318 ? -4.309 23.578 3.898 1 95.25 318 MET B CA 1
ATOM 5498 C C . MET B 1 318 ? -3.258 22.656 3.283 1 95.25 318 MET B C 1
ATOM 5500 O O . MET B 1 318 ? -2.355 23.125 2.586 1 95.25 318 MET B O 1
ATOM 5504 N N . ALA B 1 319 ? -3.416 21.391 3.523 1 94.56 319 ALA B N 1
ATOM 5505 C CA . ALA B 1 319 ? -2.459 20.406 3.031 1 94.56 319 ALA B CA 1
ATOM 5506 C C . ALA B 1 319 ? -2.592 20.203 1.523 1 94.56 319 ALA B C 1
ATOM 5508 O O . ALA B 1 319 ? -1.591 20.188 0.803 1 94.56 319 ALA B O 1
ATOM 5509 N N . GLN B 1 320 ? -3.764 20.141 1.005 1 94.44 320 GLN B N 1
ATOM 5510 C CA . GLN B 1 320 ? -4.035 19.859 -0.402 1 94.44 320 GLN B CA 1
ATOM 5511 C C . GLN B 1 320 ? -3.6 21.031 -1.286 1 94.44 320 GLN B C 1
ATOM 5513 O O . GLN B 1 320 ? -3.045 20.828 -2.367 1 94.44 320 GLN B O 1
ATOM 5518 N N . GLN B 1 321 ? -3.828 22.234 -0.741 1 93.38 321 GLN B N 1
ATOM 5519 C CA . GLN B 1 321 ? -3.605 23.422 -1.572 1 93.38 321 GLN B CA 1
ATOM 5520 C C . GLN B 1 321 ? -2.346 24.172 -1.141 1 93.38 321 GLN B C 1
ATOM 5522 O O . GLN B 1 321 ? -1.938 25.141 -1.788 1 93.38 321 GLN B O 1
ATOM 5527 N N . SER B 1 322 ? -1.726 23.734 -0.128 1 91.38 322 SER B N 1
ATOM 5528 C CA . SER B 1 322 ? -0.532 24.375 0.404 1 91.38 322 SER B CA 1
ATOM 5529 C C . SER B 1 322 ? -0.778 25.859 0.664 1 91.38 322 SER B C 1
ATOM 5531 O O . SER B 1 322 ? -0.026 26.719 0.187 1 91.38 322 SER B O 1
ATOM 5533 N N . ILE B 1 323 ? -1.78 26.156 1.416 1 91.56 323 ILE B N 1
ATOM 5534 C CA . ILE B 1 323 ? -2.137 27.531 1.729 1 91.56 323 ILE B CA 1
ATOM 5535 C C . ILE B 1 323 ? -2.186 27.719 3.244 1 91.56 323 ILE B C 1
ATOM 5537 O O . ILE B 1 323 ? -2.197 26.75 3.998 1 91.56 323 ILE B O 1
ATOM 5541 N N . SER B 1 324 ? -2.121 28.969 3.652 1 89.81 324 SER B N 1
ATOM 5542 C CA . SER B 1 324 ? -2.137 29.312 5.074 1 89.81 324 SER B CA 1
ATOM 5543 C C . SER B 1 324 ? -3.496 29.016 5.695 1 89.81 324 SER B C 1
ATOM 5545 O O . SER B 1 324 ? -4.488 28.844 4.984 1 89.81 324 SER B O 1
ATOM 5547 N N . TYR B 1 325 ? -3.529 28.938 6.965 1 92.06 325 TYR B N 1
ATOM 5548 C CA . TYR B 1 325 ? -4.762 28.688 7.707 1 92.06 325 TYR B CA 1
ATOM 5549 C C . TYR B 1 325 ? -5.82 29.734 7.359 1 92.06 325 TYR B C 1
ATOM 5551 O O . TYR B 1 325 ? -6.98 29.391 7.113 1 92.06 325 TYR B O 1
ATOM 5559 N N . VAL B 1 326 ? -5.461 31.016 7.355 1 89.88 326 VAL B N 1
ATOM 5560 C CA . VAL B 1 326 ? -6.391 32.125 7.121 1 89.88 326 VAL B CA 1
ATOM 5561 C C . VAL B 1 326 ? -7.031 31.969 5.742 1 89.88 326 VAL B C 1
ATOM 5563 O O . VAL B 1 326 ? -8.242 32.125 5.594 1 89.88 326 VAL B O 1
ATOM 5566 N N . GLU B 1 327 ? -6.191 31.609 4.824 1 88.94 327 GLU B N 1
ATOM 5567 C CA . GLU B 1 327 ? -6.699 31.422 3.469 1 88.94 327 GLU B CA 1
ATOM 5568 C C . GLU B 1 327 ? -7.645 30.234 3.395 1 88.94 327 GLU B C 1
ATOM 5570 O O . GLU B 1 327 ? -8.688 30.297 2.736 1 88.94 327 GLU B O 1
ATOM 5575 N N . ALA B 1 328 ? -7.289 29.188 4.039 1 93.94 328 ALA B N 1
ATOM 5576 C CA . ALA B 1 328 ? -8.125 27.984 4.043 1 93.94 328 ALA B CA 1
ATOM 5577 C C . ALA B 1 328 ? -9.43 28.234 4.785 1 93.94 328 ALA B C 1
ATOM 5579 O O . ALA B 1 328 ? -10.5 27.797 4.34 1 93.94 328 ALA B O 1
ATOM 5580 N N . CYS B 1 329 ? -9.367 28.969 5.859 1 93.31 329 CYS B N 1
ATOM 5581 C CA . CYS B 1 329 ? -10.523 29.266 6.691 1 93.31 329 CYS B CA 1
ATOM 5582 C C . CYS B 1 329 ? -11.586 30.016 5.895 1 93.31 329 CYS B C 1
ATOM 5584 O O . CYS B 1 329 ? -12.781 29.797 6.086 1 93.31 329 CYS B O 1
ATOM 5586 N N . ALA B 1 330 ? -11.141 30.844 5.023 1 91.56 330 ALA B N 1
ATOM 5587 C CA . ALA B 1 330 ? -12.031 31.672 4.223 1 91.56 330 ALA B CA 1
ATOM 5588 C C . ALA B 1 330 ? -12.906 30.812 3.314 1 91.56 330 ALA B C 1
ATOM 5590 O O . ALA B 1 330 ? -13.945 31.266 2.822 1 91.56 330 ALA B O 1
ATOM 5591 N N . GLN B 1 331 ? -12.531 29.625 3.129 1 93.69 331 GLN B N 1
ATOM 5592 C CA . GLN B 1 331 ? -13.273 28.734 2.229 1 93.69 331 GLN B CA 1
ATOM 5593 C C . GLN B 1 331 ? -14.383 28 2.967 1 93.69 331 GLN B C 1
ATOM 5595 O O . GLN B 1 331 ? -15.219 27.344 2.346 1 93.69 331 GLN B O 1
ATOM 5600 N N . PHE B 1 332 ? -14.391 28.109 4.254 1 94.25 332 PHE B N 1
ATOM 5601 C CA . PHE B 1 332 ? -15.391 27.422 5.066 1 94.25 332 PHE B CA 1
ATOM 5602 C C . PHE B 1 332 ? -16.156 28.422 5.938 1 94.25 332 PHE B C 1
ATOM 5604 O O . PHE B 1 332 ? -15.562 29.094 6.785 1 94.25 332 PHE B O 1
ATOM 5611 N N . PRO B 1 333 ? -17.469 28.406 5.762 1 90.38 333 PRO B N 1
ATOM 5612 C CA . PRO B 1 333 ? -18.266 29.344 6.574 1 90.38 333 PRO B CA 1
ATOM 5613 C C . PRO B 1 333 ? -18.25 28.984 8.055 1 90.38 333 PRO B C 1
ATOM 5615 O O . PRO B 1 333 ? -18.141 27.797 8.406 1 90.38 333 PRO B O 1
ATOM 5618 N N . THR B 1 334 ? -18.234 30.047 8.836 1 86.81 334 THR B N 1
ATOM 5619 C CA . THR B 1 334 ? -18.25 29.828 10.281 1 86.81 334 THR B CA 1
ATOM 5620 C C . THR B 1 334 ? -19.547 29.156 10.711 1 86.81 334 THR B C 1
ATOM 5622 O O . THR B 1 334 ? -20.578 29.297 10.039 1 86.81 334 THR B O 1
ATOM 5625 N N . VAL B 1 335 ? -19.516 28.312 11.664 1 80.12 335 VAL B N 1
ATOM 5626 C CA . VAL B 1 335 ? -20.672 27.594 12.188 1 80.12 335 VAL B CA 1
ATOM 5627 C C . VAL B 1 335 ? -21.562 28.531 12.992 1 80.12 335 VAL B C 1
ATOM 5629 O O . VAL B 1 335 ? -21.094 29.188 13.922 1 80.12 335 VAL B O 1
ATOM 5632 N N . SER B 1 336 ? -21.969 29.734 12.562 1 62.66 336 SER B N 1
ATOM 5633 C CA . SER B 1 336 ? -22.812 30.625 13.359 1 62.66 336 SER B CA 1
ATOM 5634 C C . SER B 1 336 ? -24.234 30.078 13.469 1 62.66 336 SER B C 1
ATOM 5636 O O . SER B 1 336 ? -24.75 29.469 12.531 1 62.66 336 SER B O 1
ATOM 5638 N N . ARG B 1 337 ? -24.828 29.656 14.547 1 52.03 337 ARG B N 1
ATOM 5639 C CA . ARG B 1 337 ? -26.281 29.562 14.672 1 52.03 337 ARG B CA 1
ATOM 5640 C C . ARG B 1 337 ? -26.938 30.906 14.367 1 52.03 337 ARG B C 1
ATOM 5642 O O . ARG B 1 337 ? -26.438 31.953 14.766 1 52.03 337 ARG B O 1
ATOM 5649 N N . PRO B 1 338 ? -27.891 30.859 13.461 1 45.06 338 PRO B N 1
ATOM 5650 C CA . PRO B 1 338 ? -28.625 32.125 13.312 1 45.06 338 PRO B CA 1
ATOM 5651 C C . PRO B 1 338 ? -29.109 32.656 14.648 1 45.06 338 PRO B C 1
ATOM 5653 O O . PRO B 1 338 ? -29.438 31.906 15.555 1 45.06 338 PRO B O 1
ATOM 5656 N N . TYR B 1 339 ? -28.75 33.875 15.055 1 42 339 TYR B N 1
ATOM 5657 C CA . TYR B 1 339 ? -29.312 34.594 16.188 1 42 339 TYR B CA 1
ATOM 5658 C C . TYR B 1 339 ? -30.781 34.25 16.391 1 42 339 TYR B C 1
ATOM 5660 O O . TYR B 1 339 ? -31.266 34.188 17.516 1 42 339 TYR B O 1
ATOM 5668 N N . SER B 1 340 ? -31.453 34.062 15.289 1 42.16 340 SER B N 1
ATOM 5669 C CA . SER B 1 340 ? -32.906 33.844 15.344 1 42.16 340 SER B CA 1
ATOM 5670 C C . SER B 1 340 ? -33.25 32.562 16.078 1 42.16 340 SER B C 1
ATOM 5672 O O . SER B 1 340 ? -34.312 32.469 16.688 1 42.16 340 SER B O 1
ATOM 5674 N N . GLU B 1 341 ? -32.438 31.609 15.992 1 41.38 341 GLU B N 1
ATOM 5675 C CA . GLU B 1 341 ? -32.844 30.344 16.625 1 41.38 341 GLU B CA 1
ATOM 5676 C C . GLU B 1 341 ? -32.562 30.391 18.125 1 41.38 341 GLU B C 1
ATOM 5678 O O . GLU B 1 341 ? -33.188 29.656 18.891 1 41.38 341 GLU B O 1
ATOM 5683 N N . ILE B 1 342 ? -31.609 31.125 18.562 1 39.12 342 ILE B N 1
ATOM 5684 C CA . ILE B 1 342 ? -31.391 31.312 20 1 39.12 342 ILE B CA 1
ATOM 5685 C C . ILE B 1 342 ? -32.469 32.219 20.562 1 39.12 342 ILE B C 1
ATOM 5687 O O . ILE B 1 342 ? -32.781 32.188 21.75 1 39.12 342 ILE B O 1
ATOM 5691 N N . ALA B 1 343 ? -32.969 33.25 19.766 1 35.78 343 ALA B N 1
ATOM 5692 C CA . ALA B 1 343 ? -33.969 34.188 20.266 1 35.78 343 ALA B CA 1
ATOM 5693 C C . ALA B 1 343 ? -35.312 33.531 20.484 1 35.78 343 ALA B C 1
ATOM 5695 O O . ALA B 1 343 ? -36.125 33.438 19.547 1 35.78 343 ALA B O 1
ATOM 5696 N N . GLN B 1 344 ? -35.375 32.312 20.828 1 33.69 344 GLN B N 1
ATOM 5697 C CA . GLN B 1 344 ? -36.75 32.062 21.25 1 33.69 344 GLN B CA 1
ATOM 5698 C C . GLN B 1 344 ? -37.219 33.125 22.219 1 33.69 344 GLN B C 1
ATOM 5700 O O . GLN B 1 344 ? -36.531 33.5 23.156 1 33.69 344 GLN B O 1
ATOM 5705 N N . PRO B 1 345 ? -38.25 34 21.859 1 34.31 345 PRO B N 1
ATOM 5706 C CA . PRO B 1 345 ? -38.938 35.031 22.672 1 34.31 345 PRO B CA 1
ATOM 5707 C C . PRO B 1 345 ? -39.312 34.531 24.047 1 34.31 345 PRO B C 1
ATOM 5709 O O . PRO B 1 345 ? -40.188 33.625 24.156 1 34.31 345 PRO B O 1
ATOM 5712 N N . ASN B 1 346 ? -38.531 34.031 24.953 1 31.98 346 ASN B N 1
ATOM 5713 C CA . ASN B 1 346 ? -39.188 34.125 26.25 1 31.98 346 ASN B CA 1
ATOM 5714 C C . ASN B 1 346 ? -39.656 35.531 26.562 1 31.98 346 ASN B C 1
ATOM 5716 O O . ASN B 1 346 ? -38.938 36.5 26.266 1 31.98 346 ASN B O 1
ATOM 5720 N N . HIS B 1 347 ? -40.969 35.906 26.609 1 32.09 347 HIS B N 1
ATOM 5721 C CA . HIS B 1 347 ? -41.688 37.062 27.141 1 32.09 347 HIS B CA 1
ATOM 5722 C C . HIS B 1 347 ? -41.031 37.562 28.422 1 32.09 347 HIS B C 1
ATOM 5724 O O . HIS B 1 347 ? -41.688 38.25 29.219 1 32.09 347 HIS B O 1
ATOM 5730 N N . SER B 1 348 ? -39.875 37.281 28.812 1 29.64 348 SER B N 1
ATOM 5731 C CA . SER B 1 348 ? -39.438 37.938 30.031 1 29.64 348 SER B CA 1
ATOM 5732 C C . SER B 1 348 ? -39.469 39.469 29.891 1 29.64 348 SER B C 1
ATOM 5734 O O . SER B 1 348 ? -39.344 40 28.781 1 29.64 348 SER B O 1
ATOM 5736 N N . SER B 1 349 ? -40.344 40.219 30.828 1 30.34 349 SER B N 1
ATOM 5737 C CA . SER B 1 349 ? -40.312 41.594 31.312 1 30.34 349 SER B CA 1
ATOM 5738 C C . SER B 1 349 ? -38.875 42.094 31.5 1 30.34 349 SER B C 1
ATOM 5740 O O . SER B 1 349 ? -38.188 41.625 32.375 1 30.34 349 SER B O 1
ATOM 5742 N N . VAL B 1 350 ? -38.219 42.344 30.547 1 26.95 350 VAL B N 1
ATOM 5743 C CA . VAL B 1 350 ? -36.812 42.781 30.5 1 26.95 350 VAL B CA 1
ATOM 5744 C C . VAL B 1 350 ? -36.656 44.094 31.297 1 26.95 350 VAL B C 1
ATOM 5746 O O . VAL B 1 350 ? -37.188 45.125 30.906 1 26.95 350 VAL B O 1
ATOM 5749 N N . ARG B 1 351 ? -36.906 43.938 32.719 1 28.08 351 ARG B N 1
ATOM 5750 C CA . ARG B 1 351 ? -36.312 45.062 33.375 1 28.08 351 ARG B CA 1
ATOM 5751 C C . ARG B 1 351 ? -34.938 45.375 32.844 1 28.08 351 ARG B C 1
ATOM 5753 O O . ARG B 1 351 ? -34.156 44.469 32.594 1 28.08 351 ARG B O 1
ATOM 5760 N N . THR B 1 352 ? -34.812 46.406 32.062 1 28.14 352 THR B N 1
ATOM 5761 C CA . THR B 1 352 ? -33.656 47.031 31.438 1 28.14 352 THR B CA 1
ATOM 5762 C C . THR B 1 352 ? -32.469 47.094 32.438 1 28.14 352 THR B C 1
ATOM 5764 O O . THR B 1 352 ? -32.469 47.938 33.312 1 28.14 352 THR B O 1
ATOM 5767 N N . ILE B 1 353 ? -32.188 46 33.188 1 27.42 353 ILE B N 1
ATOM 5768 C CA . ILE B 1 353 ? -31.094 46.281 34.094 1 27.42 353 ILE B CA 1
ATOM 5769 C C . ILE B 1 353 ? -29.844 46.656 33.281 1 27.42 353 ILE B C 1
ATOM 5771 O O . ILE B 1 353 ? -29.469 45.906 32.375 1 27.42 353 ILE B O 1
ATOM 5775 N N . TYR B 1 354 ? -29.469 47.906 33.156 1 26.45 354 TYR B N 1
ATOM 5776 C CA . TYR B 1 354 ? -28.266 48.531 32.625 1 26.45 354 TYR B CA 1
ATOM 5777 C C . TYR B 1 354 ? -27.016 47.812 33.094 1 26.45 354 TYR B C 1
ATOM 5779 O O . TYR B 1 354 ? -26.672 47.875 34.281 1 26.45 354 TYR B O 1
ATOM 5787 N N . THR B 1 355 ? -26.938 46.5 32.875 1 28.19 355 THR B N 1
ATOM 5788 C CA . THR B 1 355 ? -25.719 45.875 33.406 1 28.19 355 THR B CA 1
ATOM 5789 C C . THR B 1 355 ? -24.484 46.594 32.844 1 28.19 355 THR B C 1
ATOM 5791 O O . THR B 1 355 ? -24.516 47.094 31.719 1 28.19 355 THR B O 1
ATOM 5794 N N . THR B 1 356 ? -23.609 47.156 33.656 1 29.17 356 THR B N 1
ATOM 5795 C CA . THR B 1 356 ? -22.375 47.875 33.438 1 29.17 356 THR B CA 1
ATOM 5796 C C . THR B 1 356 ? -21.484 47.125 32.438 1 29.17 356 THR B C 1
ATOM 5798 O O . THR B 1 356 ? -21.484 45.906 32.406 1 29.17 356 THR B O 1
ATOM 5801 N N . PRO B 1 357 ? -21.078 47.75 31.359 1 27.78 357 PRO B N 1
ATOM 5802 C CA . PRO B 1 357 ? -20.266 47.188 30.281 1 27.78 357 PRO B CA 1
ATOM 5803 C C . PRO B 1 357 ? -19.094 46.375 30.797 1 27.78 357 PRO B C 1
ATOM 5805 O O . PRO B 1 357 ? -18.406 46.781 31.734 1 27.78 357 PRO B O 1
ATOM 5808 N N . ARG B 1 358 ? -19.141 45.031 30.844 1 30.31 358 ARG B N 1
ATOM 5809 C CA . ARG B 1 358 ? -18.078 44.125 31.312 1 30.31 358 ARG B CA 1
ATOM 5810 C C . ARG B 1 358 ? -16.719 44.531 30.75 1 30.31 358 ARG B C 1
ATOM 5812 O O . ARG B 1 358 ? -16.609 44.844 29.547 1 30.31 358 ARG B O 1
ATOM 5819 N N . PRO B 1 359 ? -15.773 45 31.578 1 28.42 359 PRO B N 1
ATOM 5820 C CA . PRO B 1 359 ? -14.453 45.469 31.156 1 28.42 359 PRO B CA 1
ATOM 5821 C C . PRO B 1 359 ? -13.758 44.5 30.203 1 28.42 359 PRO B C 1
ATOM 5823 O O . PRO B 1 359 ? -14.008 43.281 30.266 1 28.42 359 PRO B O 1
ATOM 5826 N N . ARG B 1 360 ? -13.461 44.906 29 1 29.41 360 ARG B N 1
ATOM 5827 C CA . ARG B 1 360 ? -12.727 44.188 27.984 1 29.41 360 ARG B CA 1
ATOM 5828 C C . ARG B 1 360 ? -11.5 43.469 28.578 1 29.41 360 ARG B C 1
ATOM 5830 O O . ARG B 1 360 ? -10.672 44.125 29.219 1 29.41 360 ARG B O 1
ATOM 5837 N N . ALA B 1 361 ? -11.633 42.281 28.984 1 30.78 361 ALA B N 1
ATOM 5838 C CA . ALA B 1 361 ? -10.484 41.531 29.484 1 30.78 361 ALA B CA 1
ATOM 5839 C C . ALA B 1 361 ? -9.25 41.781 28.625 1 30.78 361 ALA B C 1
ATOM 5841 O O . ALA B 1 361 ? -9.359 42.062 27.422 1 30.78 361 ALA B O 1
ATOM 5842 N N . PRO B 1 362 ? -8.125 42.188 29.172 1 28.2 362 PRO B N 1
ATOM 5843 C CA . PRO B 1 362 ? -6.891 42.5 28.438 1 28.2 362 PRO B CA 1
ATOM 5844 C C . PRO B 1 362 ? -6.508 41.375 27.453 1 28.2 362 PRO B C 1
ATOM 5846 O O . PRO B 1 362 ? -6.879 40.219 27.641 1 28.2 362 PRO B O 1
ATOM 5849 N N . LEU B 1 363 ? -6.215 41.781 26.234 1 28.61 363 LEU B N 1
ATOM 5850 C CA . LEU B 1 363 ? -5.828 40.969 25.094 1 28.61 363 LEU B CA 1
ATOM 5851 C C . LEU B 1 363 ? -4.797 39.906 25.5 1 28.61 363 LEU B C 1
ATOM 5853 O O . LEU B 1 363 ? -3.812 40.25 26.172 1 28.61 363 LEU B O 1
ATOM 5857 N N . GLY B 1 364 ? -5.246 38.75 25.75 1 30.3 364 GLY B N 1
ATOM 5858 C CA . GLY B 1 364 ? -4.371 37.656 26.109 1 30.3 364 GLY B CA 1
ATOM 5859 C C . GLY B 1 364 ? -3.127 37.562 25.25 1 30.3 364 GLY B C 1
ATOM 5860 O O . GLY B 1 364 ? -3.043 38.219 24.203 1 30.3 364 GLY B O 1
ATOM 5861 N N . LYS B 1 365 ? -2.037 37.125 25.812 1 34.44 365 LYS B N 1
ATOM 5862 C CA . LYS B 1 365 ? -0.676 37.031 25.297 1 34.44 365 LYS B CA 1
ATOM 5863 C C . LYS B 1 365 ? -0.648 36.312 23.953 1 34.44 365 LYS B C 1
ATOM 5865 O O . LYS B 1 365 ? -1.44 35.406 23.719 1 34.44 365 LYS B O 1
ATOM 5870 N N . SER B 1 366 ? -0.2 37 22.922 1 31.02 366 SER B N 1
ATOM 5871 C CA . SER B 1 366 ? -0.058 36.625 21.516 1 31.02 366 SER B CA 1
ATOM 5872 C C . SER B 1 366 ? 0.532 35.219 21.375 1 31.02 366 SER B C 1
ATOM 5874 O O . SER B 1 366 ? 1.155 34.688 22.312 1 31.02 366 SER B O 1
ATOM 5876 N N . TYR B 1 367 ? 0.265 34.594 20.344 1 32.69 367 TYR B N 1
ATOM 5877 C CA . TYR B 1 367 ? 0.609 33.25 19.922 1 32.69 367 TYR B CA 1
ATOM 5878 C C . TYR B 1 367 ? 2.119 33.031 19.922 1 32.69 367 TYR B C 1
ATOM 5880 O O . TYR B 1 367 ? 2.852 33.812 19.281 1 32.69 367 TYR B O 1
ATOM 5888 N N . ASP B 1 368 ? 2.793 32.5 20.938 1 30.72 368 ASP B N 1
ATOM 5889 C CA . ASP B 1 368 ? 4.211 32.156 20.984 1 30.72 368 ASP B CA 1
ATOM 5890 C C . ASP B 1 368 ? 4.562 31.094 19.938 1 30.72 368 ASP B C 1
ATOM 5892 O O . ASP B 1 368 ? 4.172 29.938 20.062 1 30.72 368 ASP B O 1
ATOM 5896 N N . LYS B 1 369 ? 4.973 31.5 18.875 1 35.84 369 LYS B N 1
ATOM 5897 C CA . LYS B 1 369 ? 5.434 30.656 17.781 1 35.84 369 LYS B CA 1
ATOM 5898 C C . LYS B 1 369 ? 6.414 29.594 18.266 1 35.84 369 LYS B C 1
ATOM 5900 O O . LYS B 1 369 ? 6.414 28.469 17.766 1 35.84 369 LYS B O 1
ATOM 5905 N N . VAL B 1 370 ? 7.211 30.031 19.234 1 38.69 370 VAL B N 1
ATOM 5906 C CA . VAL B 1 370 ? 8.203 29.078 19.719 1 38.69 370 VAL B CA 1
ATOM 5907 C C . VAL B 1 370 ? 7.504 27.906 20.391 1 38.69 370 VAL B C 1
ATOM 5909 O O . VAL B 1 370 ? 7.859 26.75 20.156 1 38.69 370 VAL B O 1
ATOM 5912 N N . ALA B 1 371 ? 6.418 28.234 21.047 1 38.19 371 ALA B N 1
ATOM 5913 C CA . ALA B 1 371 ? 5.703 27.156 21.734 1 38.19 371 ALA B CA 1
ATOM 5914 C C . ALA B 1 371 ? 5.043 26.219 20.75 1 38.19 371 ALA B C 1
ATOM 5916 O O . ALA B 1 371 ? 5.039 25 20.938 1 38.19 371 ALA B O 1
ATOM 5917 N N . HIS B 1 372 ? 4.516 26.797 19.609 1 39.28 372 HIS B N 1
ATOM 5918 C CA . HIS B 1 372 ? 3.955 25.922 18.578 1 39.28 372 HIS B CA 1
ATOM 5919 C C . HIS B 1 372 ? 5.035 25.062 17.938 1 39.28 372 HIS B C 1
ATOM 5921 O O . HIS B 1 372 ? 4.836 23.859 17.75 1 39.28 372 HIS B O 1
ATOM 5927 N N . ARG B 1 373 ? 6.133 25.734 17.641 1 41.84 373 ARG B N 1
ATOM 5928 C CA . ARG B 1 373 ? 7.254 24.969 17.125 1 41.84 373 ARG B CA 1
ATOM 5929 C C . ARG B 1 373 ? 7.688 23.891 18.125 1 41.84 373 ARG B C 1
ATOM 5931 O O . ARG B 1 373 ? 7.973 22.766 17.734 1 41.84 373 ARG B O 1
ATOM 5938 N N . ASP B 1 374 ? 7.766 24.281 19.406 1 41.16 374 ASP B N 1
ATOM 5939 C CA . ASP B 1 374 ? 8.188 23.344 20.438 1 41.16 374 ASP B CA 1
ATOM 5940 C C . ASP B 1 374 ? 7.176 22.219 20.609 1 41.16 374 ASP B C 1
ATOM 5942 O O . ASP B 1 374 ? 7.543 21.094 20.969 1 41.16 374 ASP B O 1
ATOM 5946 N N . LEU B 1 375 ? 5.914 22.562 20.484 1 38.88 375 LEU B N 1
ATOM 5947 C CA . LEU B 1 375 ? 4.875 21.547 20.578 1 38.88 375 LEU B CA 1
ATOM 5948 C C . LEU B 1 375 ? 4.98 20.547 19.422 1 38.88 375 LEU B C 1
ATOM 5950 O O . LEU B 1 375 ? 4.688 19.359 19.578 1 38.88 375 LEU B O 1
ATOM 5954 N N . VAL B 1 376 ? 5.242 21.094 18.297 1 40.28 376 VAL B N 1
ATOM 5955 C CA . VAL B 1 376 ? 5.43 20.203 17.156 1 40.28 376 VAL B CA 1
ATOM 5956 C C . VAL B 1 376 ? 6.871 19.703 17.109 1 40.28 376 VAL B C 1
ATOM 5958 O O . VAL B 1 376 ? 7.199 18.797 16.344 1 40.28 376 VAL B O 1
ATOM 5961 N N . SER B 1 377 ? 7.758 20.469 17.844 1 33.97 377 SER B N 1
ATOM 5962 C CA . SER B 1 377 ? 9.148 20.031 17.844 1 33.97 377 SER B CA 1
ATOM 5963 C C . SER B 1 377 ? 9.359 18.906 18.859 1 33.97 377 SER B C 1
ATOM 5965 O O . SER B 1 377 ? 8.625 18.812 19.844 1 33.97 377 SER B O 1
ATOM 5967 N N . THR B 1 378 ? 10.031 17.922 18.625 1 32.38 378 THR B N 1
ATOM 5968 C CA . THR B 1 378 ? 10.367 16.797 19.5 1 32.38 378 THR B CA 1
ATOM 5969 C C . THR B 1 378 ? 11.07 17.281 20.75 1 32.38 378 THR B C 1
ATOM 5971 O O . THR B 1 378 ? 12.008 18.078 20.672 1 32.38 378 THR B O 1
ATOM 5974 N N . PRO B 1 379 ? 10.539 17.25 22.047 1 30.84 379 PRO B N 1
ATOM 5975 C CA . PRO B 1 379 ? 11.18 17.641 23.297 1 30.84 379 PRO B CA 1
ATOM 5976 C C . PRO B 1 379 ? 12.594 17.094 23.438 1 30.84 379 PRO B C 1
ATOM 5978 O O . PRO B 1 379 ? 12.852 15.93 23.094 1 30.84 379 PRO B O 1
ATOM 5981 N N . VAL B 1 380 ? 13.609 17.891 23.344 1 29.94 380 VAL B N 1
ATOM 5982 C CA . VAL B 1 380 ? 15 17.516 23.562 1 29.94 380 VAL B CA 1
ATOM 5983 C C . VAL B 1 380 ? 15.18 17.078 25.016 1 29.94 380 VAL B C 1
ATOM 5985 O O . VAL B 1 380 ? 14.898 17.844 25.938 1 29.94 380 VAL B O 1
ATOM 5988 N N . SER B 1 381 ? 14.961 15.797 25.438 1 26.91 381 SER B N 1
ATOM 5989 C CA . SER B 1 381 ? 15.227 15.289 26.781 1 26.91 381 SER B CA 1
ATOM 5990 C C . SER B 1 381 ? 16.641 15.625 27.219 1 26.91 381 SER B C 1
ATOM 5992 O O . SER B 1 381 ? 17.625 15.266 26.562 1 26.91 381 SER B O 1
ATOM 5994 N N . SER B 1 382 ? 16.969 16.734 27.75 1 25.5 382 SER B N 1
ATOM 5995 C CA . SER B 1 382 ? 18.25 17.109 28.328 1 25.5 382 SER B CA 1
ATOM 5996 C C . SER B 1 382 ? 18.578 16.266 29.547 1 25.5 382 SER B C 1
ATOM 5998 O O . SER B 1 382 ? 19.422 16.625 30.359 1 25.5 382 SER B O 1
ATOM 6000 N N . MET B 1 383 ? 17.812 15.242 30 1 24.7 383 MET B N 1
ATOM 6001 C CA . MET B 1 383 ? 18.156 14.789 31.344 1 24.7 383 MET B CA 1
ATOM 6002 C C . MET B 1 383 ? 19.562 14.195 31.375 1 24.7 383 MET B C 1
ATOM 6004 O O . MET B 1 383 ? 19.922 13.391 30.5 1 24.7 383 MET B O 1
ATOM 6008 N N . PRO B 1 384 ? 20.5 14.945 32.031 1 24.31 384 PRO B N 1
ATOM 6009 C CA . PRO B 1 384 ? 21.891 14.547 32.281 1 24.31 384 PRO B CA 1
ATOM 6010 C C . PRO B 1 384 ? 22 13.133 32.844 1 24.31 384 PRO B C 1
ATOM 6012 O O . PRO B 1 384 ? 21.031 12.617 33.438 1 24.31 384 PRO B O 1
ATOM 6015 N N . ASN B 1 385 ? 22.859 12.227 32.344 1 22.09 385 ASN B N 1
ATOM 6016 C CA . ASN B 1 385 ? 23.281 10.906 32.781 1 22.09 385 ASN B CA 1
ATOM 6017 C C . ASN B 1 385 ? 23.719 10.906 34.25 1 22.09 385 ASN B C 1
ATOM 6019 O O . ASN B 1 385 ? 24.625 11.664 34.625 1 22.09 385 ASN B O 1
ATOM 6023 N N . GLY B 1 386 ? 22.844 11.031 35.312 1 21.33 386 GLY B N 1
ATOM 6024 C CA . GLY B 1 386 ? 23.109 10.891 36.75 1 21.33 386 GLY B CA 1
ATOM 6025 C C . GLY B 1 386 ? 24.016 9.734 37.062 1 21.33 386 GLY B C 1
ATOM 6026 O O . GLY B 1 386 ? 23.719 8.586 36.75 1 21.33 386 GLY B O 1
ATOM 6027 N N . CYS B 1 387 ? 25.359 9.875 37.031 1 23.25 387 CYS B N 1
ATOM 6028 C CA . CYS B 1 387 ? 26.453 9.039 37.5 1 23.25 387 CYS B CA 1
ATOM 6029 C C . CYS B 1 387 ? 26.281 8.695 38.969 1 23.25 387 CYS B C 1
ATOM 6031 O O . CYS B 1 387 ? 26.156 9.586 39.812 1 23.25 387 CYS B O 1
ATOM 6033 N N . ALA B 1 388 ? 25.438 7.691 39.344 1 21.92 388 ALA B N 1
ATOM 6034 C CA . ALA B 1 388 ? 25.438 7.145 40.688 1 21.92 388 ALA B CA 1
ATOM 6035 C C . ALA B 1 388 ? 26.844 6.914 41.219 1 21.92 388 ALA B C 1
ATOM 6037 O O . ALA B 1 388 ? 27.625 6.18 40.594 1 21.92 388 ALA B O 1
ATOM 6038 N N . ILE B 1 389 ? 27.547 7.91 41.812 1 23.03 389 ILE B N 1
ATOM 6039 C CA . ILE B 1 389 ? 28.812 8 42.531 1 23.03 389 ILE B CA 1
ATOM 6040 C C . ILE B 1 389 ? 28.844 6.973 43.656 1 23.03 389 ILE B C 1
ATOM 6042 O O . ILE B 1 389 ? 28.062 7.066 44.625 1 23.03 389 ILE B O 1
ATOM 6046 N N . ILE B 1 390 ? 28.875 5.637 43.406 1 23.66 390 ILE B N 1
ATOM 6047 C CA . ILE B 1 390 ? 29.125 4.652 44.469 1 23.66 390 ILE B CA 1
ATOM 6048 C C . ILE B 1 390 ? 30.422 4.992 45.188 1 23.66 390 ILE B C 1
ATOM 6050 O O . ILE B 1 390 ? 31.5 4.961 44.594 1 23.66 390 ILE B O 1
ATOM 6054 N N . GLU B 1 391 ? 30.453 6.039 46 1 22.8 391 GLU B N 1
ATOM 6055 C CA . GLU B 1 391 ? 31.562 6.293 46.906 1 22.8 391 GLU B CA 1
ATOM 6056 C C . GLU B 1 391 ? 31.859 5.074 47.781 1 22.8 391 GLU B C 1
ATOM 6058 O O . GLU B 1 391 ? 30.938 4.422 48.25 1 22.8 391 GLU B O 1
ATOM 6063 N N . PRO B 1 392 ? 33.125 4.453 47.562 1 30.25 392 PRO B N 1
ATOM 6064 C CA . PRO B 1 392 ? 33.688 3.434 48.438 1 30.25 392 PRO B CA 1
ATOM 6065 C C . PRO B 1 392 ? 33.656 3.84 49.938 1 30.25 392 PRO B C 1
ATOM 6067 O O . PRO B 1 392 ? 33.844 5.02 50.25 1 30.25 392 PRO B O 1
ATOM 6070 N N . GLY B 1 393 ? 32.688 3.5 50.75 1 25.77 393 GLY B N 1
ATOM 6071 C CA . GLY B 1 393 ? 32.781 3.586 52.219 1 25.77 393 GLY B CA 1
ATOM 6072 C C . GLY B 1 393 ? 34.156 3.176 52.75 1 25.77 393 GLY B C 1
ATOM 6073 O O . GLY B 1 393 ? 34.688 2.129 52.375 1 25.77 393 GLY B O 1
ATOM 6074 N N . THR B 1 394 ? 34.969 4.246 53.062 1 20.89 394 THR B N 1
ATOM 6075 C CA . THR B 1 394 ? 35.781 4.125 54.281 1 20.89 394 THR B CA 1
ATOM 6076 C C . THR B 1 394 ? 34.875 4.02 55.531 1 20.89 394 THR B C 1
ATOM 6078 O O . THR B 1 394 ? 33.844 4.676 55.594 1 20.89 394 THR B O 1
#

Foldseek 3Di:
DDDDDDDDDDDDDPDPPDPPDPPPPDPPPPDPPPPDPPPPDPPDDPPPCPVVPCPLPPFAQKDAAPCRPDPDFDADDQPADDQFKKKKFAADPFLQPQAFDDQVVVVVVCVVVPQDQWDPPQWADQDRGMIMTTGNDRVSSRCVQVDVVQVVVRMHMGGDLLRFKFKWKWFQADPSQHVVNVQVQKAADPPWAGWRMKGWDWDWDADPNDTDTHTHRMMMTMTTGNDDGQWIDGPNDIIGIHGDFDDWAAEQFQRDTDDYVQQDQDFGAAQFARDRDGPVPDDHDLQRGAAVFQRDSGGVPDCPPVVNVLSSQLRVCCNVVVDRSSVSNVVDDGNHDDPVVVPPPPVPPPDVPPPDPPPPPPDTRHGPPVVSCVVVPDPPPPPPDPPPPPPPDD/DPPPPDDPDDPDPPDDPDDPDPPPPDPPPPPPPPPPPPPPPPPPDPPPCPVVPCPLPPFAQKDFAPCRPDPRFDADDPPADDQFKKKKFAADPALQPQAADDQVVVVVVCVVVPQDQWDPPAWADQDRGMIMTTGNDRVSSRCVQVDVVCVVRRMHMGGDPLRFKAKWKWFPADPSHHVVNVQVQKAADPPWAGWRMKGWDWDWDADPNDTDTHTHRMMMTMTTGNDDGQWIDGPNDIIGIHGDFDDWAAEQFQRDTDDYVVQDQDFGAAQFARDRDGPVPDDHDLQRGAAVFQRDSGGVPDCPPVVNVLSSQLRVCCNVVVDRSSVSNVVDDGNYDPPVVVPPPPVPPPPVPVPDDPPDDPDTRHGPPVNSCVVVPDPPPPPPPPPPCPPDDD